Protein AF-0000000068341980 (afdb_homodimer)

Solvent-accessible surface area (backbone atoms only — not comparable to full-atom values): 54993 Å² total; per-residue (Å²): 139,75,76,82,73,58,78,72,61,76,62,74,77,70,75,63,87,58,79,80,67,67,55,53,88,61,35,76,46,68,43,28,33,25,38,26,27,35,60,60,28,71,78,47,28,25,48,49,73,76,42,94,63,73,61,26,80,49,78,73,82,77,75,81,82,76,50,70,25,24,40,66,66,24,62,49,75,37,74,40,25,61,90,40,37,38,86,51,67,39,65,86,37,78,51,39,70,39,77,30,43,72,68,48,44,53,54,50,45,55,39,25,69,49,38,22,30,36,37,33,30,46,89,76,40,78,41,73,48,64,51,32,46,53,66,90,51,100,56,46,27,34,55,32,31,42,38,34,42,35,28,27,35,95,46,28,75,35,46,70,45,75,45,77,42,64,76,41,73,70,46,75,76,48,69,45,64,31,31,36,29,38,44,67,42,86,43,88,62,54,70,90,55,36,62,50,55,72,60,33,64,57,51,52,42,52,55,38,36,72,68,59,59,78,75,25,48,73,74,30,49,38,40,51,80,50,71,59,86,60,46,50,58,53,20,17,47,34,7,42,7,51,29,46,48,52,38,52,53,50,44,31,49,46,37,55,73,62,48,29,80,64,41,82,34,37,53,53,41,50,45,53,47,46,48,40,69,42,21,28,51,21,16,22,50,14,29,11,47,25,33,37,55,69,53,81,61,59,67,61,28,49,53,48,32,56,38,51,64,56,50,51,51,48,52,47,50,48,56,45,30,54,52,23,54,73,70,59,30,32,50,31,59,52,68,68,58,54,47,50,52,51,45,44,44,66,68,42,24,38,53,37,14,49,54,15,22,55,50,14,37,71,74,54,16,71,60,85,65,70,53,67,66,52,92,67,78,74,82,64,62,91,67,57,76,76,64,32,62,72,48,43,19,54,55,49,11,48,24,42,42,46,63,41,51,72,58,48,51,52,52,51,42,23,70,67,69,69,60,52,69,76,44,38,58,54,49,45,52,51,49,52,51,43,54,52,44,29,25,54,45,23,37,52,53,42,49,54,32,24,40,59,37,37,50,73,43,66,66,40,23,24,44,14,24,23,38,29,22,57,56,50,43,53,48,49,52,48,43,49,70,73,71,42,75,57,58,60,67,64,45,50,49,46,49,54,46,51,46,48,49,50,20,49,52,49,9,36,25,36,8,21,48,3,27,55,36,28,50,55,46,51,52,55,60,41,57,67,53,80,80,124,139,74,76,82,72,58,78,72,63,75,61,73,78,68,76,63,88,59,80,81,67,66,54,54,88,61,34,79,46,67,44,29,33,25,38,25,27,35,60,60,30,72,77,47,28,25,48,50,73,74,44,94,62,72,61,25,80,48,78,74,82,76,76,81,81,75,50,72,24,24,42,66,68,25,62,48,75,38,74,41,25,62,91,39,39,37,85,51,68,39,66,86,37,79,52,38,69,37,77,32,42,72,69,48,42,52,53,48,45,54,38,26,71,50,39,21,30,36,36,32,30,46,89,74,39,78,40,72,48,64,51,31,46,54,66,91,52,100,57,45,27,35,56,31,29,41,38,37,41,36,27,29,35,95,44,30,75,36,46,71,45,75,44,75,43,64,76,40,74,70,45,74,75,48,68,46,65,30,32,35,27,35,44,68,41,86,43,86,60,54,70,90,55,36,62,50,55,73,59,33,65,56,52,52,42,52,54,37,35,72,69,61,58,77,75,25,47,72,74,29,50,37,40,52,81,51,69,62,85,61,47,50,60,53,21,16,46,34,7,40,7,50,29,47,48,51,37,53,53,50,44,32,49,45,39,55,73,63,48,29,79,68,40,82,34,36,55,53,40,48,44,53,48,46,47,38,71,44,21,28,49,21,16,21,50,14,29,10,48,25,34,36,57,68,53,82,62,59,67,60,29,50,54,48,31,59,38,50,64,57,49,52,51,49,51,46,51,48,57,46,31,55,51,23,53,72,71,60,30,32,51,31,58,52,69,68,57,53,48,51,54,50,46,44,45,64,68,40,22,40,53,36,17,48,54,16,22,55,50,13,37,71,73,52,16,73,52,86,64,70,53,66,67,51,92,67,80,75,83,64,64,92,68,58,74,76,62,32,62,72,47,42,19,54,55,47,10,47,25,43,42,46,63,40,50,70,58,49,51,53,51,50,42,21,70,67,70,69,60,50,69,77,44,37,58,55,49,45,53,51,49,53,50,42,52,53,44,30,26,53,47,22,35,51,50,42,49,56,33,25,38,60,37,38,50,73,42,66,64,40,24,24,44,14,24,24,38,30,21,59,55,51,43,53,49,48,52,49,43,50,70,73,73,40,76,57,58,61,67,64,45,49,50,47,49,53,46,52,45,47,51,49,22,48,51,49,9,36,25,35,7,21,47,3,30,56,36,28,51,54,47,50,52,55,61,42,56,68,54,79,77,125

Foldseek 3Di:
DDPPPPPVPPPPPPPPPPPPLFADFFAWWWKWWWWKDFPVDVLDTDGPVVAVDDAFPADDPDDDDADPVCVVSRTDTDTRNDTDTDQDWDDKDWGDKGAAAPVNLVRQQVCQVRFMKTWMDISNDIDIDTQFHPPVDPWTKGFAEWEWEWEDEDRHTQDIYIDTDDIDTDDHGDMGIHIYTYHYDYDPDDNVCSCVVVVAPVVVVVVVVVVPCPFFLLVQLQPLLAQADPLLVLLLLLLLLVLLLVLLLVLLVCCVPVVLVVDDCSSVVSSLVSSLVSLLSSQQRSLQSCLLNVHDPLVVSLVCNLCVLVVLVLVLLVQLLVVCVVVVHPSRDDPVVSVVSVCSSVPGNSVSSVVSNVCNCVPRSHNPFLGHHDPDHDDQDDDDPCLDLVNLLQVLLVVLCVVCVVVLLVQVCCVPVVVPRVNSVVVSVNSVSSLVSLLVSLQVSLRSNSSSVHSNSQVSQLSSQLNNLVVQLVSLVVCPPPVDPDDDDSRVSNSNSVSNSVSNSRSSNRSSSRNVSNVVSVRVVSSSNPPD/DDDPPPPVPPPPPPPPPQPPLFADFFAWWWKWWWWKDFPVDVLDTDGPPVAVDDAFPADDPDDDDADPVCVVSRTDTDTRNDTDTDPDWDDKDWGDKDAAAPVNLVRQVVCQVRFMKTWMDISNDIAIDTQFHPPVDPWTKGFAEWEWEWEDEDRHTQDIYIDTDDIDTDDHGDMGIHIYTYHYDYDPDDNVCSCVVVVAPVVVVVVVVVVPCPFFLLVQLQPLLAQADPLLVLLLLLLLLVLLLVLLLVLLVCCVPVVLVVDDCSSVVSSLVSSLVSLLSSQQSSLQSCLLNVHDPLVVSLVCNLCVLVVLVLVLLVVLLVVCVVVVHPSRDDPVVSVVSVCSSVPGNSVSSVVSNVCNCVPRSHNPFLGHHDPDHDDQDDDDPCLDLVNLLQVLLVVLCVVCVVVLLVVVCCVPVVVPRVNSVVVSVNSVSSLVSLLVSLQVSLRSNSSSVHSNSQVSQLSSQLNNLVVQLVSLVVCPPPVDPDDDDSRVSNSNSVSNSVSNSSSSNRSSSRNVSNVVSVRVVSNSNPPD

Nearest PDB structures (foldseek):
  5uvi-assembly1_A  TM=1.497E-01  e=1.094E+00  Homo sapiens
  8rq4-assembly1_A  TM=1.903E-01  e=3.100E+00  Rattus norvegicus
  8sbe-assembly1_A  TM=1.678E-01  e=4.256E+00  Rattus norvegicus
  5uja-assembly1_A  TM=1.663E-01  e=4.875E+00  Bos taurus
  5uvi-assembly1_A  TM=1.510E-01  e=7.780E-01  Homo sapiens

Secondary structure (DSSP, 8-state):
--STTGGGS---------------TT-B-PEEEEEEEESS-TT--EEGGGSSPPPPSPPP----PPPHHHHHHT---EE-----BTT--EEEEEEEEE---HHHHHHHHHHHHTTEEEEEEETTEEEEEESEEE-SSSSEEEEEEEEEEEEEETTEEEEEEEEEEEEEE--TT--EEEEEEEEEEE----GGGTTHHHHSHHHHHHHHHHTT---SGGGGTTTTTSPPSSHHHHHHHHHHHHHHHHHHHHHHHHHHHTTGGGSTTHHHHHHHHHHHHTHHHHHHHHHHHHHHTT-S-HHHHHHHHHHHHHHHHHHHHHHHHHHHHHHT-TTPPPHHHHHHHHHHIIIIIHHHHHHHHHHHHHHH-----SSPPPSSPPPPPP--GGGSHHHHHHHHHHHHHHHHHHHHHHHHHHHHSS--TTHHHHHHHHHHHHHHHHHHHHHHHHHHHHHTT---HHHHHHHHHHTHHHHHHHHHHHIIIII----SHHHHHHHHHHHHHHHHHHHHHHHHHHHHHHHHHHHHHHHS----/--STTGGGS---------------TT-B--EEEEEEEESS-TT--EEGGGSSPPPPSPPP----PPPHHHHHHT---EE-----BTT--EEEEEEEEE---HHHHHHHHHHHHTTEEEEEEETTEEEEEESEEE-SSSSEEEEEEEEEEEEEETTEEEEEEEEEEEEEE--TT--EEEEEEEEEEE----GGGTTHHHHSHHHHHHHHHHTT---SGGGGTTTTTSPPSSHHHHHHHHHHHHHHHHHHHHHHHHHHHTTGGGSTTHHHHHHHHHHHHTHHHHHHHHHHHHHHTT-S-HHHHHHHHHHHHHHHHHHHHHHHHHHHHHHT-TTPPPHHHHHHHHHHIIIIIHHHHHHHHHHHHHHH-----SSPPPSSPPPPPP--GGGSHHHHHHHHHHHHHHHHHHHHHHHHHHHHSS--TTHHHHHHHHHHHHHHHHHHHHHHHHHHHHHTT---HHHHHHHHHHTHHHHHHHHHHHHHHHT----SHHHHHHHHHHHHHHHHHHHHHHHHHHHHHHHHHHHHHHHS----

Structure (mmCIF, N/CA/C/O backbone):
data_AF-0000000068341980-model_v1
#
loop_
_entity.id
_entity.type
_entity.pdbx_description
1 polymer 'Transmembrane 9 superfamily member'
#
loop_
_atom_site.group_PDB
_atom_site.id
_atom_site.type_symbol
_atom_site.label_atom_id
_atom_site.label_alt_id
_atom_site.label_comp_id
_atom_site.label_asym_id
_atom_site.label_entity_id
_atom_site.label_seq_id
_atom_site.pdbx_PDB_ins_code
_atom_site.Cartn_x
_atom_site.Cartn_y
_atom_site.Cartn_z
_atom_site.occupancy
_atom_site.B_iso_or_equiv
_atom_site.auth_seq_id
_atom_site.auth_comp_id
_atom_site.auth_asym_id
_atom_site.auth_atom_id
_atom_site.pdbx_PDB_model_num
ATOM 1 N N . MET A 1 1 ? -38.812 -4.375 6.895 1 25.59 1 MET A N 1
ATOM 2 C CA . MET A 1 1 ? -38.281 -3.111 6.398 1 25.59 1 MET A CA 1
ATOM 3 C C . MET A 1 1 ? -38.219 -2.066 7.508 1 25.59 1 MET A C 1
ATOM 5 O O . MET A 1 1 ? -39.156 -1.252 7.637 1 25.59 1 MET A O 1
ATOM 9 N N . SER A 1 2 ? -37.812 -2.348 8.812 1 28.41 2 SER A N 1
ATOM 10 C CA . SER A 1 2 ? -38.219 -1.816 10.109 1 28.41 2 SER A CA 1
ATOM 11 C C . SER A 1 2 ? -37.781 -0.369 10.281 1 28.41 2 SER A C 1
ATOM 13 O O . SER A 1 2 ? -36.906 0.102 9.562 1 28.41 2 SER A O 1
ATOM 15 N N . PRO A 1 3 ? -38.25 0.421 11.352 1 31.98 3 PRO A N 1
ATOM 16 C CA . PRO A 1 3 ? -38.25 1.823 11.773 1 31.98 3 PRO A CA 1
ATOM 17 C C . PRO A 1 3 ? -36.812 2.336 12.039 1 31.98 3 PRO A C 1
ATOM 19 O O . PRO A 1 3 ? -36.656 3.342 12.727 1 31.98 3 PRO A O 1
ATOM 22 N N . VAL A 1 4 ? -35.781 1.631 11.719 1 33.59 4 VAL A N 1
ATOM 23 C CA . VAL A 1 4 ? -34.469 2.09 12.133 1 33.59 4 VAL A CA 1
ATOM 24 C C . VAL A 1 4 ? -34.156 3.451 11.508 1 33.59 4 VAL A C 1
ATOM 26 O O . VAL A 1 4 ? -33.125 4.047 11.773 1 33.59 4 VAL A O 1
ATOM 29 N N . PHE A 1 5 ? -35.062 3.912 10.57 1 33.5 5 PHE A N 1
ATOM 30 C CA . PHE A 1 5 ? -34.812 5.145 9.82 1 33.5 5 PHE A CA 1
ATOM 31 C C . PHE A 1 5 ? -35.062 6.363 10.711 1 33.5 5 PHE A C 1
ATOM 33 O O . PHE A 1 5 ? -34.75 7.488 10.312 1 33.5 5 PHE A O 1
ATOM 40 N N . LEU A 1 6 ? -36 6.277 11.766 1 30.73 6 LEU A N 1
ATOM 41 C CA . LEU A 1 6 ? -36.625 7.484 12.289 1 30.73 6 LEU A CA 1
ATOM 42 C C . LEU A 1 6 ? -35.656 8.266 13.172 1 30.73 6 LEU A C 1
ATOM 44 O O . LEU A 1 6 ? -35.812 9.469 13.367 1 30.73 6 LEU A O 1
ATOM 48 N N . VAL A 1 7 ? -34.812 7.582 13.883 1 34.69 7 VAL A N 1
ATOM 49 C CA . VAL A 1 7 ? -34.25 8.297 15.023 1 34.69 7 VAL A CA 1
ATOM 50 C C . VAL A 1 7 ? -33.281 9.367 14.531 1 34.69 7 VAL A C 1
ATOM 52 O O . VAL A 1 7 ? -32.688 10.102 15.336 1 34.69 7 VAL A O 1
ATOM 55 N N . LEU A 1 8 ? -32.938 9.367 13.266 1 34.5 8 LEU A N 1
ATOM 56 C CA . LEU A 1 8 ? -31.938 10.352 12.852 1 34.5 8 LEU A CA 1
ATOM 57 C C . LEU A 1 8 ? -32.5 11.766 12.922 1 34.5 8 LEU A C 1
ATOM 59 O O . LEU A 1 8 ? -31.797 12.734 12.641 1 34.5 8 LEU A O 1
ATOM 63 N N . LEU A 1 9 ? -33.844 11.898 12.961 1 32.59 9 LEU A N 1
ATOM 64 C CA . LEU A 1 9 ? -34.406 13.195 12.586 1 32.59 9 LEU A CA 1
ATOM 65 C C . LEU A 1 9 ? -34.188 14.227 13.688 1 32.59 9 LEU A C 1
ATOM 67 O O . LEU A 1 9 ? -34.188 15.43 13.422 1 32.59 9 LEU A O 1
ATOM 71 N N . LEU A 1 10 ? -34.469 13.875 14.945 1 33.69 10 LEU A N 1
ATOM 72 C CA . LEU A 1 10 ? -34.75 15.016 15.805 1 33.69 10 LEU A CA 1
ATOM 73 C C . LEU A 1 10 ? -33.469 15.734 16.203 1 33.69 10 LEU A C 1
ATOM 75 O O . LEU A 1 10 ? -32.969 15.555 17.312 1 33.69 10 LEU A O 1
ATOM 79 N N . VAL A 1 11 ? -32.438 15.656 15.523 1 36.97 11 VAL A N 1
ATOM 80 C CA . VAL A 1 11 ? -31.359 16.5 16.047 1 36.97 11 VAL A CA 1
ATOM 81 C C . VAL A 1 11 ? -31.797 17.953 16.078 1 36.97 11 VAL A C 1
ATOM 83 O O . VAL A 1 11 ? -32.125 18.531 15.031 1 36.97 11 VAL A O 1
ATOM 86 N N . PRO A 1 12 ? -32.438 18.406 17.156 1 35.94 12 PRO A N 1
ATOM 87 C CA . PRO A 1 12 ? -32.688 19.844 17.141 1 35.94 12 PRO A CA 1
ATOM 88 C C . PRO A 1 12 ? -31.547 20.641 16.516 1 35.94 12 PRO A C 1
ATOM 90 O O . PRO A 1 12 ? -30.375 20.266 16.656 1 35.94 12 PRO A O 1
ATOM 93 N N . LEU A 1 13 ? -31.797 21.312 15.43 1 36.03 13 LEU A N 1
ATOM 94 C CA . LEU A 1 13 ? -30.938 22.359 14.922 1 36.03 13 LEU A CA 1
ATOM 95 C C . LEU A 1 13 ? -30.531 23.328 16.031 1 36.03 13 LEU A C 1
ATOM 97 O O . LEU A 1 13 ? -31.328 24.172 16.438 1 36.03 13 LEU A O 1
ATOM 101 N N . ALA A 1 14 ? -30.047 22.891 17.156 1 36.66 14 ALA A N 1
ATOM 102 C CA . ALA A 1 14 ? -29.453 23.906 18.031 1 36.66 14 ALA A CA 1
ATOM 103 C C . ALA A 1 14 ? -28.891 25.062 17.219 1 36.66 14 ALA A C 1
ATOM 105 O O . ALA A 1 14 ? -28.078 24.859 16.312 1 36.66 14 ALA A O 1
ATOM 106 N N . TYR A 1 15 ? -29.703 26.031 17.047 1 36.53 15 TYR A N 1
ATOM 107 C CA . TYR A 1 15 ? -29.234 27.344 16.578 1 36.53 15 TYR A CA 1
ATOM 108 C C . TYR A 1 15 ? -27.906 27.719 17.219 1 36.53 15 TYR A C 1
ATOM 110 O O . TYR A 1 15 ? -27.844 27.953 18.422 1 36.53 15 TYR A O 1
ATOM 118 N N . CYS A 1 16 ? -26.906 27.016 17.016 1 39.97 16 CYS A N 1
ATOM 119 C CA . CYS A 1 16 ? -25.578 27.453 17.406 1 39.97 16 CYS A CA 1
ATOM 120 C C . CYS A 1 16 ? -25.438 28.953 17.281 1 39.97 16 CYS A C 1
ATOM 122 O O . CYS A 1 16 ? -25.844 29.547 16.281 1 39.97 16 CYS A O 1
ATOM 124 N N . ASP A 1 17 ? -25.656 29.688 18.297 1 43.38 17 ASP A N 1
ATOM 125 C CA . ASP A 1 17 ? -25.297 31.094 18.375 1 43.38 17 ASP A CA 1
ATOM 126 C C . ASP A 1 17 ? -24.125 31.422 17.438 1 43.38 17 ASP A C 1
ATOM 128 O O . ASP A 1 17 ? -22.969 31.391 17.844 1 43.38 17 ASP A O 1
ATOM 132 N N . GLU A 1 18 ? -24.141 30.828 16.312 1 49.91 18 GLU A N 1
ATOM 133 C CA . GLU A 1 18 ? -23.109 31.047 15.281 1 49.91 18 GLU A CA 1
ATOM 134 C C . GLU A 1 18 ? -23.047 32.5 14.859 1 49.91 18 GLU A C 1
ATOM 136 O O . GLU A 1 18 ? -24.078 33.156 14.656 1 49.91 18 GLU A O 1
ATOM 141 N N . HIS A 1 19 ? -22.156 33.281 15.328 1 61.47 19 HIS A N 1
ATOM 142 C CA . HIS A 1 19 ? -21.891 34.625 14.82 1 61.47 19 HIS A CA 1
ATOM 143 C C . HIS A 1 19 ? -22.172 34.688 13.328 1 61.47 19 HIS A C 1
ATOM 145 O O . HIS A 1 19 ? -21.75 33.844 12.555 1 61.47 19 HIS A O 1
ATOM 151 N N . ASP A 1 20 ? -23.312 35.25 12.875 1 72.31 20 ASP A N 1
ATOM 152 C CA . ASP A 1 20 ? -23.781 35.375 11.492 1 72.31 20 ASP A CA 1
ATOM 153 C C . ASP A 1 20 ? -22.734 36.062 10.625 1 72.31 20 ASP A C 1
ATOM 155 O O . ASP A 1 20 ? -22.844 36.062 9.398 1 72.31 20 ASP A O 1
ATOM 159 N N . HIS A 1 21 ? -21.531 36.469 11.109 1 84.38 21 HIS A N 1
ATOM 160 C CA . HIS A 1 21 ? -20.422 37.094 10.375 1 84.38 21 HIS A CA 1
ATOM 161 C C . HIS A 1 21 ? -20.922 38.156 9.438 1 84.38 21 HIS A C 1
ATOM 163 O O . HIS A 1 21 ? -20.344 38.406 8.375 1 84.38 21 HIS A O 1
ATOM 169 N N . VAL A 1 22 ? -22.172 38.75 9.703 1 91 22 VAL A N 1
ATOM 170 C CA . VAL A 1 22 ? -22.703 39.875 8.938 1 91 22 VAL A CA 1
ATOM 171 C C . VAL A 1 22 ? -22.719 41.125 9.789 1 91 22 VAL A C 1
ATOM 173 O O . VAL A 1 22 ? -23.125 41.094 10.953 1 91 22 VAL A O 1
ATOM 176 N N . TYR A 1 23 ? -22.219 42.188 9.172 1 93.19 23 TYR A N 1
ATOM 177 C CA . TYR A 1 23 ? -22.062 43.406 9.93 1 93.19 23 TYR A CA 1
ATOM 178 C C . TYR A 1 23 ? -22.797 44.562 9.234 1 93.19 23 TYR A C 1
ATOM 180 O O . TYR A 1 23 ? -22.875 44.625 8.008 1 93.19 23 TYR A O 1
ATOM 188 N N . THR A 1 24 ? -23.297 45.5 10.086 1 92.81 24 THR A N 1
ATOM 189 C CA . THR A 1 24 ? -23.828 46.75 9.586 1 92.81 24 THR A CA 1
ATOM 190 C C . THR A 1 24 ? -22.766 47.844 9.664 1 92.81 24 THR A C 1
ATOM 192 O O . THR A 1 24 ? -21.812 47.75 10.422 1 92.81 24 THR A O 1
ATOM 195 N N . ASP A 1 25 ? -23 48.875 8.883 1 93.75 25 ASP A N 1
ATOM 196 C CA . ASP A 1 25 ? -22.016 49.969 8.867 1 93.75 25 ASP A CA 1
ATOM 197 C C . ASP A 1 25 ? -21.891 50.594 10.25 1 93.75 25 ASP A C 1
ATOM 199 O O . ASP A 1 25 ? -22.891 51 10.852 1 93.75 25 ASP A O 1
ATOM 203 N N . GLY A 1 26 ? -20.719 50.594 10.773 1 92.94 26 GLY A N 1
ATOM 204 C CA . GLY A 1 26 ? -20.438 51.219 12.055 1 92.94 26 GLY A CA 1
ATOM 205 C C . GLY A 1 26 ? -20.578 50.25 13.227 1 92.94 26 GLY A C 1
ATOM 206 O O . GLY A 1 26 ? -20.375 50.625 14.375 1 92.94 26 GLY A O 1
ATOM 207 N N . GLU A 1 27 ? -20.938 49.125 12.922 1 91.25 27 GLU A N 1
ATOM 208 C CA . GLU A 1 27 ? -21.094 48.125 13.984 1 91.25 27 GLU A CA 1
ATOM 209 C C . GLU A 1 27 ? -19.734 47.781 14.594 1 91.25 27 GLU A C 1
ATOM 211 O O . GLU A 1 27 ? -18.719 47.781 13.906 1 91.25 27 GLU A O 1
ATOM 216 N N . GLU A 1 28 ? -19.719 47.438 15.82 1 89.31 28 GLU A N 1
ATOM 217 C CA . GLU A 1 28 ? -18.469 47.125 16.516 1 89.31 28 GLU A CA 1
ATOM 218 C C . GLU A 1 28 ? -17.953 45.75 16.094 1 89.31 28 GLU A C 1
ATOM 220 O O . GLU A 1 28 ? -18.719 44.781 16.031 1 89.31 28 GLU A O 1
ATOM 225 N N . VAL A 1 29 ? -16.766 45.688 15.68 1 91.56 29 VAL A N 1
ATOM 226 C CA . VAL A 1 29 ? -16.062 44.438 15.383 1 91.56 29 VAL A CA 1
ATOM 227 C C . VAL A 1 29 ? -15.078 44.125 16.5 1 91.56 29 VAL A C 1
ATOM 229 O O . VAL A 1 29 ? -14.164 44.906 16.766 1 91.56 29 VAL A O 1
ATOM 232 N N . VAL A 1 30 ? -15.211 43.031 17.094 1 89.19 30 VAL A N 1
ATOM 233 C CA . VAL A 1 30 ? -14.422 42.719 18.281 1 89.19 30 VAL A CA 1
ATOM 234 C C . VAL A 1 30 ? -13.133 42 17.875 1 89.19 30 VAL A C 1
ATOM 236 O O . VAL A 1 30 ? -13.156 41.062 17.062 1 89.19 30 VAL A O 1
ATOM 239 N N . LEU A 1 31 ? -12.062 42.469 18.344 1 91.81 31 LEU A N 1
ATOM 240 C CA . LEU A 1 31 ? -10.758 41.812 18.219 1 91.81 31 LEU A CA 1
ATOM 241 C C . LEU A 1 31 ? -10.422 41.031 19.484 1 91.81 31 LEU A C 1
ATOM 243 O O . LEU A 1 31 ? -10.305 41.625 20.562 1 91.81 31 LEU A O 1
ATOM 247 N N . TRP A 1 32 ? -10.312 39.781 19.344 1 90.31 32 TRP A N 1
ATOM 248 C CA . TRP A 1 32 ? -10.016 38.875 20.469 1 90.31 32 TRP A CA 1
ATOM 249 C C . TRP A 1 32 ? -8.531 38.562 20.531 1 90.31 32 TRP A C 1
ATOM 251 O O . TRP A 1 32 ? -7.902 38.281 19.5 1 90.31 32 TRP A O 1
ATOM 261 N N . MET A 1 33 ? -7.969 38.688 21.719 1 91.69 33 MET A N 1
ATOM 262 C CA . MET A 1 33 ? -6.617 38.188 21.969 1 91.69 33 MET A CA 1
ATOM 263 C C . MET A 1 33 ? -6.652 36.75 22.469 1 91.69 33 MET A C 1
ATOM 265 O O . MET A 1 33 ? -7.41 36.438 23.391 1 91.69 33 MET A O 1
ATOM 269 N N . ASN A 1 34 ? -5.973 35.938 21.891 1 90.62 34 ASN A N 1
ATOM 270 C CA . ASN A 1 34 ? -6 34.531 22.266 1 90.62 34 ASN A CA 1
ATOM 271 C C . ASN A 1 34 ? -4.777 34.156 23.094 1 90.62 34 ASN A C 1
ATOM 273 O O . ASN A 1 34 ? -4.695 34.5 24.266 1 90.62 34 ASN A O 1
ATOM 277 N N . THR A 1 35 ? -3.74 33.562 22.5 1 92.06 35 THR A N 1
ATOM 278 C CA . THR A 1 35 ? -2.619 33.031 23.266 1 92.06 35 THR A CA 1
ATOM 279 C C . THR A 1 35 ? -1.299 33.594 22.766 1 92.06 35 THR A C 1
ATOM 281 O O . THR A 1 35 ? -1.239 34.188 21.688 1 92.06 35 THR A O 1
ATOM 284 N N . ILE A 1 36 ? -0.293 33.594 23.641 1 93.06 36 ILE A N 1
ATOM 285 C CA . ILE A 1 36 ? 1.066 34.031 23.344 1 93.06 36 ILE A CA 1
ATOM 286 C C . ILE A 1 36 ? 2.062 32.969 23.797 1 93.06 36 ILE A C 1
ATOM 288 O O . ILE A 1 36 ? 1.818 32.25 24.781 1 93.06 36 ILE A O 1
ATOM 292 N N . GLY A 1 37 ? 3.047 32.719 23.078 1 91 37 GLY A N 1
ATOM 293 C CA . GLY A 1 37 ? 4.039 31.719 23.422 1 91 37 GLY A CA 1
ATOM 294 C C . GLY A 1 37 ? 5.246 31.734 22.5 1 91 37 GLY A C 1
ATOM 295 O O . GLY A 1 37 ? 5.301 32.531 21.562 1 91 37 GLY A O 1
ATOM 296 N N . PRO A 1 38 ? 6.242 30.906 22.891 1 89.88 38 PRO A N 1
ATOM 297 C CA . PRO A 1 38 ? 7.449 30.844 22.062 1 89.88 38 PRO A CA 1
ATOM 298 C C . PRO A 1 38 ? 7.191 30.234 20.688 1 89.88 38 PRO A C 1
ATOM 300 O O . PRO A 1 38 ? 6.445 29.25 20.578 1 89.88 38 PRO A O 1
ATOM 303 N N . TYR A 1 39 ? 7.875 30.766 19.719 1 84.12 39 TYR A N 1
ATOM 304 C CA . TYR A 1 39 ? 7.672 30.359 18.344 1 84.12 39 TYR A CA 1
ATOM 305 C C . TYR A 1 39 ? 8.133 28.922 18.125 1 84.12 39 TYR A C 1
ATOM 307 O O . TYR A 1 39 ? 7.527 28.172 17.344 1 84.12 39 TYR A O 1
ATOM 315 N N . ARG A 1 40 ? 9.18 28.516 18.797 1 82.12 40 ARG A N 1
ATOM 316 C CA . ARG A 1 40 ? 9.742 27.172 18.609 1 82.12 40 ARG A CA 1
ATOM 317 C C . ARG A 1 40 ? 8.875 26.109 19.266 1 82.12 40 ARG A C 1
ATOM 319 O O . ARG A 1 40 ? 8.852 24.969 18.828 1 82.12 40 ARG A O 1
ATOM 326 N N . ASN A 1 41 ? 8.242 26.484 20.391 1 87.5 41 ASN A N 1
ATOM 327 C CA . ASN A 1 41 ? 7.312 25.609 21.094 1 87.5 41 ASN A CA 1
ATOM 328 C C . ASN A 1 41 ? 5.859 26 20.828 1 87.5 41 ASN A C 1
ATOM 330 O O . ASN A 1 41 ? 5.23 26.672 21.656 1 87.5 41 ASN A O 1
ATOM 334 N N . ARG A 1 42 ? 5.258 25.484 19.844 1 80.62 42 ARG A N 1
ATOM 335 C CA . ARG A 1 42 ? 3.963 25.953 19.375 1 80.62 42 ARG A CA 1
ATOM 336 C C . ARG A 1 42 ? 2.842 25.516 20.312 1 80.62 42 ARG A C 1
ATOM 338 O O . ARG A 1 42 ? 1.771 26.125 20.328 1 80.62 42 ARG A O 1
ATOM 345 N N . GLN A 1 43 ? 3.107 24.562 21.031 1 85.75 43 GLN A N 1
ATOM 346 C CA . GLN A 1 43 ? 2.039 24.078 21.906 1 85.75 43 GLN A CA 1
ATOM 347 C C . GLN A 1 43 ? 2.154 24.672 23.297 1 85.75 43 GLN A C 1
ATOM 349 O O . GLN A 1 43 ? 1.201 24.625 24.078 1 85.75 43 GLN A O 1
ATOM 354 N N . GLU A 1 44 ? 3.232 25.266 23.562 1 89.25 44 GLU A N 1
ATOM 355 C CA . GLU A 1 44 ? 3.381 25.984 24.828 1 89.25 44 GLU A CA 1
ATOM 356 C C . GLU A 1 44 ? 2.842 27.406 24.719 1 89.25 44 GLU A C 1
ATOM 358 O O . GLU A 1 44 ? 3.562 28.328 24.312 1 89.25 44 GLU A O 1
ATOM 363 N N . THR A 1 45 ? 1.621 27.516 25.047 1 91.56 45 THR A N 1
ATOM 364 C CA . THR A 1 45 ? 1 28.828 24.938 1 91.56 45 THR A CA 1
ATOM 365 C C . THR A 1 45 ? 0.521 29.328 26.297 1 91.56 45 THR A C 1
ATOM 367 O O . THR A 1 45 ? 0.178 28.516 27.172 1 91.56 45 THR A O 1
ATOM 370 N N . TYR A 1 46 ? 0.59 30.578 26.453 1 93.06 46 TYR A N 1
ATOM 371 C CA . TYR A 1 46 ? 0.131 31.281 27.641 1 93.06 46 TYR A CA 1
ATOM 372 C C . TYR A 1 46 ? -0.954 32.281 27.297 1 93.06 46 TYR A C 1
ATOM 374 O O . TYR A 1 46 ? -1.062 32.719 26.141 1 93.06 46 TYR A O 1
ATOM 382 N N . PRO A 1 47 ? -1.853 32.562 28.266 1 91.25 47 PRO A N 1
ATOM 383 C CA . PRO A 1 47 ? -2.787 33.656 27.984 1 91.25 47 PRO A CA 1
ATOM 384 C C . PRO A 1 47 ? -2.078 34.938 27.625 1 91.25 47 PRO A C 1
ATOM 386 O O . PRO A 1 47 ? -1.033 35.281 28.188 1 91.25 47 PRO A O 1
ATOM 389 N N . PHE A 1 48 ? -2.619 35.656 26.75 1 91.88 48 PHE A N 1
ATOM 390 C CA . PHE A 1 48 ? -1.966 36.844 26.203 1 91.88 48 PHE A CA 1
ATOM 391 C C . PHE A 1 48 ? -1.594 37.812 27.328 1 91.88 48 PHE A C 1
ATOM 393 O O . PHE A 1 48 ? -0.477 38.344 27.359 1 91.88 48 PHE A O 1
ATOM 400 N N . TYR A 1 49 ? -2.414 38.031 28.25 1 90 49 TYR A N 1
ATOM 401 C CA . TYR A 1 49 ? -2.188 39.062 29.266 1 90 49 TYR A CA 1
ATOM 402 C C . TYR A 1 49 ? -1.439 38.5 30.453 1 90 49 TYR A C 1
ATOM 404 O O . TYR A 1 49 ? -1.427 39.094 31.547 1 90 49 TYR A O 1
ATOM 412 N N . SER A 1 50 ? -0.921 37.344 30.297 1 89.81 50 SER A N 1
ATOM 413 C CA . SER A 1 50 ? 0.037 36.844 31.297 1 89.81 50 SER A CA 1
ATOM 414 C C . SER A 1 50 ? 1.324 37.656 31.266 1 89.81 50 SER A C 1
ATOM 416 O O . SER A 1 50 ? 2.039 37.75 32.25 1 89.81 50 SER A O 1
ATOM 418 N N . LEU A 1 51 ? 1.586 38.188 30.078 1 91.69 51 LEU A N 1
ATOM 419 C CA . LEU A 1 51 ? 2.652 39.188 29.969 1 91.69 51 LEU A CA 1
ATOM 420 C C . LEU A 1 51 ? 2.15 40.562 30.328 1 91.69 51 LEU A C 1
ATOM 422 O O . LEU A 1 51 ? 0.976 40.906 30.125 1 91.69 51 LEU A O 1
ATOM 426 N N . PRO A 1 52 ? 3.025 41.281 30.859 1 89.56 52 PRO A N 1
ATOM 427 C CA . PRO A 1 52 ? 2.605 42.625 31.312 1 89.56 52 PRO A CA 1
ATOM 428 C C . PRO A 1 52 ? 2.371 43.594 30.156 1 89.56 52 PRO A C 1
ATOM 430 O O . PRO A 1 52 ? 3.07 44.594 30.031 1 89.56 52 PRO A O 1
ATOM 433 N N . LEU A 1 53 ? 1.429 43.281 29.391 1 89.5 53 LEU A N 1
ATOM 434 C CA . LEU A 1 53 ? 1.021 44.125 28.281 1 89.5 53 LEU A CA 1
ATOM 435 C C . LEU A 1 53 ? -0.251 44.906 28.641 1 89.5 53 LEU A C 1
ATOM 437 O O . LEU A 1 53 ? -0.994 44.5 29.547 1 89.5 53 LEU A O 1
ATOM 441 N N . CYS A 1 54 ? -0.334 46.031 28.094 1 83.5 54 CYS A N 1
ATOM 442 C CA . CYS A 1 54 ? -1.466 46.844 28.484 1 83.5 54 CYS A CA 1
ATOM 443 C C . CYS A 1 54 ? -2.686 46.562 27.625 1 83.5 54 CYS A C 1
ATOM 445 O O . CYS A 1 54 ? -2.553 46.062 26.5 1 83.5 54 CYS A O 1
ATOM 447 N N . ARG A 1 55 ? -3.896 46.719 28.266 1 82.38 55 ARG A N 1
ATOM 448 C CA . ARG A 1 55 ? -5.18 46.531 27.594 1 82.38 55 ARG A CA 1
ATOM 449 C C . ARG A 1 55 ? -5.789 47.875 27.172 1 82.38 55 ARG A C 1
ATOM 451 O O . ARG A 1 55 ? -5.535 48.906 27.797 1 82.38 55 ARG A O 1
ATOM 458 N N . GLY A 1 56 ? -6.547 47.719 26.141 1 78.88 56 GLY A N 1
ATOM 459 C CA . GLY A 1 56 ? -7.254 48.938 25.734 1 78.88 56 GLY A CA 1
ATOM 460 C C . GLY A 1 56 ? -8.32 49.375 26.719 1 78.88 56 GLY A C 1
ATOM 461 O O . GLY A 1 56 ? -8.727 48.594 27.594 1 78.88 56 GLY A O 1
ATOM 462 N N . PRO A 1 57 ? -8.68 50.531 26.672 1 76.5 57 PRO A N 1
ATOM 463 C CA . PRO A 1 57 ? -9.594 51.125 27.656 1 76.5 57 PRO A CA 1
ATOM 464 C C . PRO A 1 57 ? -11.031 50.625 27.484 1 76.5 57 PRO A C 1
ATOM 466 O O . PRO A 1 57 ? -11.82 50.688 28.438 1 76.5 57 PRO A O 1
ATOM 469 N N . LYS A 1 58 ? -11.32 50.031 26.391 1 75.38 58 LYS A N 1
ATOM 470 C CA . LYS A 1 58 ? -12.711 49.656 26.156 1 75.38 58 LYS A CA 1
ATOM 471 C C . LYS A 1 58 ? -13.062 48.375 26.906 1 75.38 58 LYS A C 1
ATOM 473 O O . LYS A 1 58 ? -12.266 47.406 26.938 1 75.38 58 LYS A O 1
ATOM 478 N N . GLN A 1 59 ? -14.094 48.406 27.719 1 69.12 59 GLN A N 1
ATOM 479 C CA . GLN A 1 59 ? -14.531 47.25 28.484 1 69.12 59 GLN A CA 1
ATOM 480 C C . GLN A 1 59 ? -15.508 46.406 27.672 1 69.12 59 GLN A C 1
ATOM 482 O O . GLN A 1 59 ? -16.266 46.938 26.844 1 69.12 59 GLN A O 1
ATOM 487 N N . SER A 1 60 ? -15.203 45.094 27.562 1 61.94 60 SER A N 1
ATOM 488 C CA . SER A 1 60 ? -15.906 44.156 26.688 1 61.94 60 SER A CA 1
ATOM 489 C C . SER A 1 60 ? -17.312 43.844 27.203 1 61.94 60 SER A C 1
ATOM 491 O O . SER A 1 60 ? -17.484 43.594 28.406 1 61.94 60 SER A O 1
ATOM 493 N N . ILE A 1 61 ? -18.297 44.094 26.438 1 57.22 61 ILE A N 1
ATOM 494 C CA . ILE A 1 61 ? -19.656 43.625 26.734 1 57.22 61 ILE A CA 1
ATOM 495 C C . ILE A 1 61 ? -19.797 42.156 26.359 1 57.22 61 ILE A C 1
ATOM 497 O O . ILE A 1 61 ? -20.516 41.406 27.031 1 57.22 61 ILE A O 1
ATOM 501 N N . GLU A 1 62 ? -19.141 41.75 25.281 1 59.22 62 GLU A N 1
ATOM 502 C CA . GLU A 1 62 ? -19.516 40.438 24.75 1 59.22 62 GLU A CA 1
ATOM 503 C C . GLU A 1 62 ? -18.625 39.344 25.312 1 59.22 62 GLU A C 1
ATOM 505 O O . GLU A 1 62 ? -17.406 39.531 25.453 1 59.22 62 GLU A O 1
ATOM 510 N N . HIS A 1 63 ? -19.25 38.438 26.078 1 60.53 63 HIS A N 1
ATOM 511 C CA . HIS A 1 63 ? -18.531 37.281 26.578 1 60.53 63 HIS A CA 1
ATOM 512 C C . HIS A 1 63 ? -18.453 36.188 25.516 1 60.53 63 HIS A C 1
ATOM 514 O O . HIS A 1 63 ? -19.438 35.906 24.812 1 60.53 63 HIS A O 1
ATOM 520 N N . ALA A 1 64 ? -17.172 35.844 25.125 1 64.12 64 ALA A N 1
ATOM 521 C CA . ALA A 1 64 ? -17 34.75 24.156 1 64.12 64 ALA A CA 1
ATOM 522 C C . ALA A 1 64 ? -17.359 33.406 24.766 1 64.12 64 ALA A C 1
ATOM 524 O O . ALA A 1 64 ? -16.938 33.094 25.875 1 64.12 64 ALA A O 1
ATOM 525 N N . HIS A 1 65 ? -18.391 32.812 24.234 1 69.75 65 HIS A N 1
ATOM 526 C CA . HIS A 1 65 ? -18.719 31.453 24.641 1 69.75 65 HIS A CA 1
ATOM 527 C C . HIS A 1 65 ? -17.766 30.438 24.031 1 69.75 65 HIS A C 1
ATOM 529 O O . HIS A 1 65 ? -17.578 30.422 22.812 1 69.75 65 HIS A O 1
ATOM 535 N N . GLU A 1 66 ? -17.031 29.766 24.938 1 76.06 66 GLU A N 1
ATOM 536 C CA . GLU A 1 66 ? -16.062 28.766 24.516 1 76.06 66 GLU A CA 1
ATOM 537 C C . GLU A 1 66 ? -16.734 27.406 24.312 1 76.06 66 GLU A C 1
ATOM 539 O O . GLU A 1 66 ? -17.531 26.969 25.141 1 76.06 66 GLU A O 1
ATOM 544 N N . THR A 1 67 ? -16.625 26.828 23.156 1 80 67 THR A N 1
ATOM 545 C CA . THR A 1 67 ? -17.094 25.469 22.891 1 80 67 THR A CA 1
ATOM 546 C C . THR A 1 67 ? -16.172 24.453 23.562 1 80 67 THR A C 1
ATOM 548 O O . THR A 1 67 ? -15.094 24.797 24.047 1 80 67 THR A O 1
ATOM 551 N N . LEU A 1 68 ? -16.641 23.266 23.719 1 81.75 68 LEU A N 1
ATOM 552 C CA . LEU A 1 68 ? -15.859 22.188 24.312 1 81.75 68 LEU A CA 1
ATOM 553 C C . LEU A 1 68 ? -14.531 22 23.594 1 81.75 68 LEU A C 1
ATOM 555 O O . LEU A 1 68 ? -13.484 21.859 24.234 1 81.75 68 LEU A O 1
ATOM 559 N N . GLY A 1 69 ? -14.641 22.016 22.281 1 84.81 69 GLY A N 1
ATOM 560 C CA . GLY A 1 69 ? -13.43 21.875 21.484 1 84.81 69 GLY A CA 1
ATOM 561 C C . GLY A 1 69 ? -12.422 22.969 21.734 1 84.81 69 GLY A C 1
ATOM 562 O O . GLY A 1 69 ? -11.219 22.719 21.828 1 84.81 69 GLY A O 1
ATOM 563 N N . GLU A 1 70 ? -12.867 24.156 21.906 1 85.25 70 GLU A N 1
ATOM 564 C CA . GLU A 1 70 ? -11.992 25.297 22.141 1 85.25 70 GLU A CA 1
ATOM 565 C C . GLU A 1 70 ? -11.344 25.203 23.531 1 85.25 70 GLU A C 1
ATOM 567 O O . GLU A 1 70 ? -10.172 25.531 23.688 1 85.25 70 GLU A O 1
ATOM 572 N N . ALA A 1 71 ? -12.141 24.75 24.422 1 85.19 71 ALA A N 1
ATOM 573 C CA . ALA A 1 71 ? -11.625 24.609 25.781 1 85.19 71 ALA A CA 1
ATOM 574 C C . ALA A 1 71 ? -10.531 23.547 25.859 1 85.19 71 ALA A C 1
ATOM 576 O O . ALA A 1 71 ? -9.547 23.703 26.578 1 85.19 71 ALA A O 1
ATOM 577 N N . LEU A 1 72 ? -10.734 22.562 25.125 1 86.62 72 LEU A N 1
ATOM 578 C CA . LEU A 1 72 ? -9.773 21.453 25.141 1 86.62 72 LEU A CA 1
ATOM 579 C C . LEU A 1 72 ? -8.492 21.844 24.422 1 86.62 72 LEU A C 1
ATOM 581 O O . LEU A 1 72 ? -7.414 21.328 24.734 1 86.62 72 LEU A O 1
ATOM 585 N N . LEU A 1 73 ? -8.609 22.75 23.469 1 86.19 73 LEU A N 1
ATOM 586 C CA . LEU A 1 73 ? -7.441 23.172 22.719 1 86.19 73 LEU A CA 1
ATOM 587 C C . LEU A 1 73 ? -6.734 24.328 23.406 1 86.19 73 LEU A C 1
ATOM 589 O O . LEU A 1 73 ? -5.66 24.75 22.984 1 86.19 73 LEU A O 1
ATOM 593 N N . GLY A 1 74 ? -7.305 24.859 24.438 1 83.81 74 GLY A N 1
ATOM 594 C CA . GLY A 1 74 ? -6.676 25.922 25.203 1 83.81 74 GLY A CA 1
ATOM 595 C C . GLY A 1 74 ? -6.891 27.297 24.594 1 83.81 74 GLY A C 1
ATOM 596 O O . GLY A 1 74 ? -6.066 28.188 24.781 1 83.81 74 GLY A O 1
ATOM 597 N N . ILE A 1 75 ? -7.941 27.406 23.859 1 84.25 75 ILE A N 1
ATOM 598 C CA . ILE A 1 75 ? -8.25 28.703 23.297 1 84.25 75 ILE A CA 1
ATOM 599 C C . ILE A 1 75 ? -8.938 29.578 24.344 1 84.25 75 ILE A C 1
ATOM 601 O O . ILE A 1 75 ? -9.938 29.172 24.938 1 84.25 75 ILE A O 1
ATOM 605 N N . GLU A 1 76 ? -8.297 30.703 24.656 1 84.5 76 GLU A N 1
ATOM 606 C CA . GLU A 1 76 ? -8.844 31.672 25.609 1 84.5 76 GLU A CA 1
ATOM 607 C C . GLU A 1 76 ? -8.914 33.062 24.984 1 84.5 76 GLU A C 1
ATOM 609 O O . GLU A 1 76 ? -7.922 33.812 24.969 1 84.5 76 GLU A O 1
ATOM 614 N N . LEU A 1 77 ? -10.148 33.406 24.672 1 87.31 77 LEU A N 1
ATOM 615 C CA . LEU A 1 77 ? -10.32 34.688 24 1 87.31 77 LEU A CA 1
ATOM 616 C C . LEU A 1 77 ? -10.547 35.781 25.016 1 87.31 77 LEU A C 1
ATOM 618 O O . LEU A 1 77 ? -11.438 35.688 25.859 1 87.31 77 LEU A O 1
ATOM 622 N N . GLN A 1 78 ? -9.656 36.688 24.984 1 87.5 78 GLN A N 1
ATOM 623 C CA . GLN A 1 78 ? -9.781 37.875 25.812 1 87.5 78 GLN A CA 1
ATOM 624 C C . GLN A 1 78 ? -9.977 39.125 24.953 1 87.5 78 GLN A C 1
ATOM 626 O O . GLN A 1 78 ? -9.391 39.25 23.891 1 87.5 78 GLN A O 1
ATOM 631 N N . TYR A 1 79 ? -10.773 40 25.438 1 88.31 79 TYR A N 1
ATOM 632 C CA . TYR A 1 79 ? -11.062 41.219 24.703 1 88.31 79 TYR A CA 1
ATOM 633 C C . TYR A 1 79 ? -9.844 42.125 24.656 1 88.31 79 TYR A C 1
ATOM 635 O O . TYR A 1 79 ? -9.18 42.344 25.672 1 88.31 79 TYR A O 1
ATOM 643 N N . SER A 1 80 ? -9.508 42.656 23.547 1 88.69 80 SER A N 1
ATOM 644 C CA . SER A 1 80 ? -8.328 43.5 23.375 1 88.69 80 SER A CA 1
ATOM 645 C C . SER A 1 80 ? -8.555 44.875 23.922 1 88.69 80 SER A C 1
ATOM 647 O O . SER A 1 80 ? -7.609 45.562 24.297 1 88.69 80 SER A O 1
ATOM 649 N N . GLY A 1 81 ? -9.789 45.344 23.875 1 88.38 81 GLY A N 1
ATOM 650 C CA . GLY A 1 81 ? -10.094 46.688 24.297 1 88.38 81 GLY A CA 1
ATOM 651 C C . GLY A 1 81 ? -9.891 47.719 23.203 1 88.38 81 GLY A C 1
ATOM 652 O O . GLY A 1 81 ? -9.938 48.938 23.469 1 88.38 81 GLY A O 1
ATOM 653 N N . ILE A 1 82 ? -9.586 47.281 22.031 1 90.19 82 ILE A N 1
ATOM 654 C CA . ILE A 1 82 ? -9.406 48.188 20.891 1 90.19 82 ILE A CA 1
ATOM 655 C C . ILE A 1 82 ? -10.75 48.406 20.203 1 90.19 82 ILE A C 1
ATOM 657 O O . ILE A 1 82 ? -11.477 47.438 19.922 1 90.19 82 ILE A O 1
ATOM 661 N N . ASP A 1 83 ? -11.055 49.656 19.938 1 89.62 83 ASP A N 1
ATOM 662 C CA . ASP A 1 83 ? -12.328 50 19.297 1 89.62 83 ASP A CA 1
ATOM 663 C C . ASP A 1 83 ? -12.211 49.906 17.781 1 89.62 83 ASP A C 1
ATOM 665 O O . ASP A 1 83 ? -11.547 50.75 17.156 1 89.62 83 ASP A O 1
ATOM 669 N N . ILE A 1 84 ? -12.828 48.938 17.25 1 92.5 84 ILE A N 1
ATOM 670 C CA . ILE A 1 84 ? -12.883 48.75 15.812 1 92.5 84 ILE A CA 1
ATOM 671 C C . ILE A 1 84 ? -14.336 48.719 15.344 1 92.5 84 ILE A C 1
ATOM 673 O O . ILE A 1 84 ? -15.148 47.969 15.898 1 92.5 84 ILE A O 1
ATOM 677 N N . ARG A 1 85 ? -14.617 49.531 14.367 1 93.94 85 ARG A N 1
ATOM 678 C CA . ARG A 1 85 ? -15.961 49.594 13.812 1 93.94 85 ARG A CA 1
ATOM 679 C C . ARG A 1 85 ? -15.953 49.219 12.328 1 93.94 85 ARG A C 1
ATOM 681 O O . ARG A 1 85 ? -15.039 49.594 11.594 1 93.94 85 ARG A O 1
ATOM 688 N N . PHE A 1 86 ? -17.031 48.594 11.914 1 95.5 86 PHE A N 1
ATOM 689 C CA . PHE A 1 86 ? -17.125 48.031 10.562 1 95.5 86 PHE A CA 1
ATOM 690 C C . PHE A 1 86 ? -17.125 49.156 9.531 1 95.5 86 PHE A C 1
ATOM 692 O O . PHE A 1 86 ? -17.938 50.094 9.625 1 95.5 86 PHE A O 1
ATOM 699 N N . LYS A 1 87 ? -16.234 49.281 8.648 1 95.56 87 LYS A N 1
ATOM 700 C CA . LYS A 1 87 ? -16.109 50.188 7.516 1 95.56 87 LYS A CA 1
ATOM 701 C C . LYS A 1 87 ? -15.75 51.594 7.98 1 95.56 87 LYS A C 1
ATOM 703 O O . LYS A 1 87 ? -16.047 52.594 7.305 1 95.56 87 LYS A O 1
ATOM 708 N N . VAL A 1 88 ? -15.18 51.75 9.109 1 95.94 88 VAL A N 1
ATOM 709 C CA . VAL A 1 88 ? -14.719 53.031 9.609 1 95.94 88 VAL A CA 1
ATOM 710 C C . VAL A 1 88 ? -13.195 53 9.758 1 95.94 88 VAL A C 1
ATOM 712 O O . VAL A 1 88 ? -12.664 52.312 10.617 1 95.94 88 VAL A O 1
ATOM 715 N N . ASN A 1 89 ? -12.57 53.781 8.977 1 96.44 89 ASN A N 1
ATOM 716 C CA . ASN A 1 89 ? -11.109 53.875 9.062 1 96.44 89 ASN A CA 1
ATOM 717 C C . ASN A 1 89 ? -10.664 54.625 10.312 1 96.44 89 ASN A C 1
ATOM 719 O O . ASN A 1 89 ? -11.281 55.625 10.711 1 96.44 89 ASN A O 1
ATOM 723 N N . VAL A 1 90 ? -9.773 54.062 10.93 1 95.5 90 VAL A N 1
ATOM 724 C CA . VAL A 1 90 ? -9.172 54.688 12.102 1 95.5 90 VAL A CA 1
ATOM 725 C C . VAL A 1 90 ? -7.715 55.062 11.812 1 95.5 90 VAL A C 1
ATOM 727 O O . VAL A 1 90 ? -6.934 54.188 11.391 1 95.5 90 VAL A O 1
ATOM 730 N N . THR A 1 91 ? -7.348 56.281 11.969 1 94.94 91 THR A N 1
ATOM 731 C CA . THR A 1 91 ? -5.961 56.719 11.812 1 94.94 91 THR A CA 1
ATOM 732 C C . THR A 1 91 ? -5.148 56.344 13.055 1 94.94 91 THR A C 1
ATOM 734 O O . THR A 1 91 ? -5.691 55.844 14.031 1 94.94 91 THR A O 1
ATOM 737 N N . LYS A 1 92 ? -3.953 56.562 13.039 1 94.69 92 LYS A N 1
ATOM 738 C CA . LYS A 1 92 ? -3.062 56.219 14.141 1 94.69 92 LYS A CA 1
ATOM 739 C C . LYS A 1 92 ? -3.572 56.781 15.469 1 94.69 92 LYS A C 1
ATOM 741 O O . LYS A 1 92 ? -3.574 57.969 15.68 1 94.69 92 LYS A O 1
ATOM 746 N N . THR A 1 93 ? -4.082 55.906 16.328 1 94 93 THR A N 1
ATOM 747 C CA . THR A 1 93 ? -4.676 56.25 17.625 1 94 93 THR A CA 1
ATOM 748 C C . THR A 1 93 ? -3.996 55.469 18.75 1 94 93 THR A C 1
ATOM 750 O O . THR A 1 93 ? -3.643 54.312 18.594 1 94 93 THR A O 1
ATOM 753 N N . PRO A 1 94 ? -3.775 56.156 19.828 1 92.88 94 PRO A N 1
ATOM 754 C CA . PRO A 1 94 ? -3.141 55.469 20.953 1 92.88 94 PRO A CA 1
ATOM 755 C C . PRO A 1 94 ? -4.074 54.5 21.656 1 92.88 94 PRO A C 1
ATOM 757 O O . PRO A 1 94 ? -5.266 54.75 21.797 1 92.88 94 PRO A O 1
ATOM 760 N N . VAL A 1 95 ? -3.607 53.375 21.969 1 91.06 95 VAL A N 1
ATOM 761 C CA . VAL A 1 95 ? -4.355 52.344 22.672 1 91.06 95 VAL A CA 1
ATOM 762 C C . VAL A 1 95 ? -4.102 52.438 24.188 1 91.06 95 VAL A C 1
ATOM 764 O O . VAL A 1 95 ? -5.039 52.594 24.969 1 91.06 95 VAL A O 1
ATOM 767 N N . CYS A 1 96 ? -2.816 52.25 24.516 1 90.25 96 CYS A N 1
ATOM 768 C CA . CYS A 1 96 ? -2.418 52.281 25.922 1 90.25 96 CYS A CA 1
ATOM 769 C C . CYS A 1 96 ? -0.928 52.594 26.047 1 90.25 96 CYS A C 1
ATOM 771 O O . CYS A 1 96 ? -0.196 52.562 25.062 1 90.25 96 CYS A O 1
ATOM 773 N N . THR A 1 97 ? -0.52 53 27.219 1 92.38 97 THR A N 1
ATOM 774 C CA . THR A 1 97 ? 0.879 53.281 27.547 1 92.38 97 THR A CA 1
ATOM 775 C C . THR A 1 97 ? 1.354 52.344 28.656 1 92.38 97 THR A C 1
ATOM 777 O O . THR A 1 97 ? 0.689 52.188 29.688 1 92.38 97 THR A O 1
ATOM 780 N N . LEU A 1 98 ? 2.412 51.688 28.422 1 92.06 98 LEU A N 1
ATOM 781 C CA . LEU A 1 98 ? 2.969 50.688 29.344 1 92.06 98 LEU A CA 1
ATOM 782 C C . LEU A 1 98 ? 4.156 51.281 30.109 1 92.06 98 LEU A C 1
ATOM 784 O O . LEU A 1 98 ? 5.074 51.844 29.5 1 92.06 98 LEU A O 1
ATOM 788 N N . LYS A 1 99 ? 4.07 51.188 31.391 1 92.19 99 LYS A N 1
ATOM 789 C CA . LYS A 1 99 ? 5.215 51.562 32.219 1 92.19 99 LYS A CA 1
ATOM 790 C C . LYS A 1 99 ? 6.172 50.375 32.406 1 92.19 99 LYS A C 1
ATOM 792 O O . LYS A 1 99 ? 5.766 49.312 32.812 1 92.19 99 LYS A O 1
ATOM 797 N N . VAL A 1 100 ? 7.422 50.625 32.094 1 93.94 100 VAL A N 1
ATOM 798 C CA . VAL A 1 100 ? 8.391 49.531 32.094 1 93.94 100 VAL A CA 1
ATOM 799 C C . VAL A 1 100 ? 9.227 49.594 33.375 1 93.94 100 VAL A C 1
ATOM 801 O O . VAL A 1 100 ? 10.172 50.375 33.469 1 93.94 100 VAL A O 1
ATOM 804 N N . ASP A 1 101 ? 8.852 48.781 34.25 1 93.81 101 ASP A N 1
ATOM 805 C CA . ASP A 1 101 ? 9.672 48.562 35.469 1 93.81 101 ASP A CA 1
ATOM 806 C C . ASP A 1 101 ? 10.648 47.406 35.281 1 93.81 101 ASP A C 1
ATOM 808 O O . ASP A 1 101 ? 10.711 46.812 34.188 1 93.81 101 ASP A O 1
ATOM 812 N N . ASP A 1 102 ? 11.453 47.156 36.281 1 93.69 102 ASP A N 1
ATOM 813 C CA . ASP A 1 102 ? 12.477 46.125 36.188 1 93.69 102 ASP A CA 1
ATOM 814 C C . ASP A 1 102 ? 11.852 44.75 35.938 1 93.69 102 ASP A C 1
ATOM 816 O O . ASP A 1 102 ? 12.383 43.969 35.156 1 93.69 102 ASP A O 1
ATOM 820 N N . GLY A 1 103 ? 10.773 44.531 36.562 1 92.94 103 GLY A N 1
ATOM 821 C CA . GLY A 1 103 ? 10.078 43.281 36.375 1 92.94 103 GLY A CA 1
ATOM 822 C C . GLY A 1 103 ? 9.5 43.125 35 1 92.94 103 GLY A C 1
ATOM 823 O O . GLY A 1 103 ? 9.625 42.062 34.375 1 92.94 103 GLY A O 1
ATOM 824 N N . VAL A 1 104 ? 8.938 44.188 34.531 1 93.5 104 VAL A N 1
ATOM 825 C CA . VAL A 1 104 ? 8.336 44.188 33.219 1 93.5 104 VAL A CA 1
ATOM 826 C C . VAL A 1 104 ? 9.43 44.031 32.156 1 93.5 104 VAL A C 1
ATOM 828 O O . VAL A 1 104 ? 9.242 43.312 31.156 1 93.5 104 VAL A O 1
ATOM 831 N N . TYR A 1 105 ? 10.516 44.656 32.344 1 93.06 105 TYR A N 1
ATOM 832 C CA . TYR A 1 105 ? 11.617 44.594 31.391 1 93.06 105 TYR A CA 1
ATOM 833 C C . TYR A 1 105 ? 12.133 43.156 31.281 1 93.06 105 TYR A C 1
ATOM 835 O O . TYR A 1 105 ? 12.367 42.656 30.172 1 93.06 105 TYR A O 1
ATOM 843 N N . ALA A 1 106 ? 12.297 42.562 32.406 1 93.25 106 ALA A N 1
ATOM 844 C CA . ALA A 1 106 ? 12.82 41.219 32.438 1 93.25 106 ALA A CA 1
ATOM 845 C C . ALA A 1 106 ? 11.875 40.25 31.703 1 93.25 106 ALA A C 1
ATOM 847 O O . ALA A 1 106 ? 12.312 39.375 30.969 1 93.25 106 ALA A O 1
ATOM 848 N N . SER A 1 107 ? 10.625 40.406 31.938 1 93.44 107 SER A N 1
ATOM 849 C CA . SER A 1 107 ? 9.625 39.562 31.312 1 93.44 107 SER A CA 1
ATOM 850 C C . SER A 1 107 ? 9.57 39.75 29.797 1 93.44 107 SER A C 1
ATOM 852 O O . SER A 1 107 ? 9.492 38.812 29.031 1 93.44 107 SER A O 1
ATOM 854 N N . LEU A 1 108 ? 9.641 40.938 29.391 1 92.69 108 LEU A N 1
ATOM 855 C CA . LEU A 1 108 ? 9.586 41.25 27.969 1 92.69 108 LEU A CA 1
ATOM 856 C C . LEU A 1 108 ? 10.867 40.812 27.266 1 92.69 108 LEU A C 1
ATOM 858 O O . LEU A 1 108 ? 10.828 40.344 26.125 1 92.69 108 LEU A O 1
ATOM 862 N N . GLN A 1 109 ? 11.961 41.031 27.938 1 91.12 109 GLN A N 1
ATOM 863 C CA . GLN A 1 109 ? 13.242 40.656 27.359 1 91.12 109 GLN A CA 1
ATOM 864 C C . GLN A 1 109 ? 13.289 39.125 27.125 1 91.12 109 GLN A C 1
ATOM 866 O O . GLN A 1 109 ? 13.773 38.688 26.078 1 91.12 109 GLN A O 1
ATOM 871 N N . ASN A 1 110 ? 12.859 38.438 28.125 1 90.88 110 ASN A N 1
ATOM 872 C CA . ASN A 1 110 ? 12.828 36.969 27.984 1 90.88 110 ASN A CA 1
ATOM 873 C C . ASN A 1 110 ? 11.883 36.531 26.875 1 90.88 110 ASN A C 1
ATOM 875 O O . ASN A 1 110 ? 12.195 35.625 26.109 1 90.88 110 ASN A O 1
ATOM 879 N N . ALA A 1 111 ? 10.727 37.125 26.75 1 93.06 111 ALA A N 1
ATOM 880 C CA . ALA A 1 111 ? 9.734 36.781 25.734 1 93.06 111 ALA A CA 1
ATOM 881 C C . ALA A 1 111 ? 10.25 37.094 24.328 1 93.06 111 ALA A C 1
ATOM 883 O O . ALA A 1 111 ? 10.07 36.312 23.406 1 93.06 111 ALA A O 1
ATOM 884 N N . ILE A 1 112 ? 10.875 38.219 24.188 1 90.94 112 ILE A N 1
ATOM 885 C CA . ILE A 1 112 ? 11.375 38.656 22.875 1 90.94 112 ILE A CA 1
ATOM 886 C C . ILE A 1 112 ? 12.586 37.812 22.484 1 90.94 112 ILE A C 1
ATOM 888 O O . ILE A 1 112 ? 12.758 37.469 21.312 1 90.94 112 ILE A O 1
ATOM 892 N N . ALA A 1 113 ? 13.406 37.438 23.484 1 88.56 113 ALA A N 1
ATOM 893 C CA . ALA A 1 113 ? 14.562 36.594 23.219 1 88.56 113 ALA A CA 1
ATOM 894 C C . ALA A 1 113 ? 14.141 35.219 22.719 1 88.56 113 ALA A C 1
ATOM 896 O O . ALA A 1 113 ? 14.836 34.625 21.906 1 88.56 113 ALA A O 1
ATOM 897 N N . ASN A 1 114 ? 13.023 34.781 23.188 1 88 114 ASN A N 1
ATOM 898 C CA . ASN A 1 114 ? 12.523 33.5 22.781 1 88 114 ASN A CA 1
ATOM 899 C C . ASN A 1 114 ? 11.547 33.594 21.609 1 88 114 ASN A C 1
ATOM 901 O O . ASN A 1 114 ? 10.797 32.656 21.328 1 88 114 ASN A O 1
ATOM 905 N N . GLN A 1 115 ? 11.43 34.781 21.047 1 87.44 115 GLN A N 1
ATOM 906 C CA . GLN A 1 115 ? 10.617 35 19.859 1 87.44 115 GLN A CA 1
ATOM 907 C C . GLN A 1 115 ? 9.156 34.656 20.109 1 87.44 115 GLN A C 1
ATOM 909 O O . GLN A 1 115 ? 8.562 33.875 19.344 1 87.44 115 GLN A O 1
ATOM 914 N N . TYR A 1 116 ? 8.664 35.25 21.094 1 91.62 116 TYR A N 1
ATOM 915 C CA . TYR A 1 116 ? 7.254 35.031 21.406 1 91.62 116 TYR A CA 1
ATOM 916 C C . TYR A 1 116 ? 6.352 35.594 20.297 1 91.62 116 TYR A C 1
ATOM 918 O O . TYR A 1 116 ? 6.609 36.656 19.766 1 91.62 116 TYR A O 1
ATOM 926 N N . TRP A 1 117 ? 5.375 34.812 19.953 1 91.06 117 TRP A N 1
ATOM 927 C CA . TRP A 1 117 ? 4.344 35.219 19.016 1 91.06 117 TRP A CA 1
ATOM 928 C C . TRP A 1 117 ? 2.953 35.062 19.609 1 91.06 117 TRP A C 1
ATOM 930 O O . TRP A 1 117 ? 2.764 34.281 20.547 1 91.06 117 TRP A O 1
ATOM 940 N N . TYR A 1 118 ? 2.084 35.875 19.234 1 91.31 118 TYR A N 1
ATOM 941 C CA . TYR A 1 118 ? 0.728 35.844 19.766 1 91.31 118 TYR A CA 1
ATOM 942 C C . TYR A 1 118 ? -0.299 35.719 18.641 1 91.31 118 TYR A C 1
ATOM 944 O O . TYR A 1 118 ? 0.018 35.969 17.484 1 91.31 118 TYR A O 1
ATOM 952 N N . GLN A 1 119 ? -1.454 35.219 19.031 1 90.81 119 GLN A N 1
ATOM 953 C CA . GLN A 1 119 ? -2.551 35 18.094 1 90.81 119 GLN A CA 1
ATOM 954 C C . GLN A 1 119 ? -3.775 35.812 18.484 1 90.81 119 GLN A C 1
ATOM 956 O O . GLN A 1 119 ? -4.098 35.938 19.672 1 90.81 119 GLN A O 1
ATOM 961 N N . MET A 1 120 ? -4.336 36.469 17.469 1 92.5 120 MET A N 1
ATOM 962 C CA . MET A 1 120 ? -5.57 37.219 17.625 1 92.5 120 MET A CA 1
ATOM 963 C C . MET A 1 120 ? -6.652 36.719 16.688 1 92.5 120 MET A C 1
ATOM 965 O O . MET A 1 120 ? -6.355 36 15.711 1 92.5 120 MET A O 1
ATOM 969 N N . TYR A 1 121 ? -7.836 37 17.062 1 90.19 121 TYR A N 1
ATOM 970 C CA . TYR A 1 121 ? -8.953 36.656 16.203 1 90.19 121 TYR A CA 1
ATOM 971 C C . TYR A 1 121 ? -9.844 37.844 15.93 1 90.19 121 TYR A C 1
ATOM 973 O O . TYR A 1 121 ? -10.156 38.625 16.844 1 90.19 121 TYR A O 1
ATOM 981 N N . MET A 1 122 ? -10.094 38.062 14.703 1 91.06 122 MET A N 1
ATOM 982 C CA . MET A 1 122 ? -11.117 39.031 14.266 1 91.06 122 MET A CA 1
ATOM 983 C C . MET A 1 122 ? -12.141 38.344 13.367 1 91.06 122 MET A C 1
ATOM 985 O O . MET A 1 122 ? -11.789 37.781 12.328 1 91.06 122 MET A O 1
ATOM 989 N N . ASP A 1 123 ? -13.375 38.312 13.703 1 89.88 123 ASP A N 1
ATOM 990 C CA . ASP A 1 123 ? -14.414 37.594 12.977 1 89.88 123 ASP A CA 1
ATOM 991 C C . ASP A 1 123 ? -14.008 36.125 12.703 1 89.88 123 ASP A C 1
ATOM 993 O O . ASP A 1 123 ? -14.078 35.688 11.562 1 89.88 123 ASP A O 1
ATOM 997 N N . ASP A 1 124 ? -13.359 35.5 13.602 1 85.5 124 ASP A N 1
ATOM 998 C CA . ASP A 1 124 ? -12.961 34.094 13.586 1 85.5 124 ASP A CA 1
ATOM 999 C C . ASP A 1 124 ? -11.812 33.844 12.602 1 85.5 124 ASP A C 1
ATOM 1001 O O . ASP A 1 124 ? -11.531 32.719 12.227 1 85.5 124 ASP A O 1
ATOM 1005 N N . LEU A 1 125 ? -11.234 34.969 12.117 1 87.88 125 LEU A N 1
ATOM 1006 C CA . LEU A 1 125 ? -10.031 34.875 11.305 1 87.88 125 LEU A CA 1
ATOM 1007 C C . LEU A 1 125 ? -8.781 35 12.164 1 87.88 125 LEU A C 1
ATOM 1009 O O . LEU A 1 125 ? -8.633 35.969 12.922 1 87.88 125 LEU A O 1
ATOM 1013 N N . PRO A 1 126 ? -7.98 34 12.055 1 86.62 126 PRO A N 1
ATOM 1014 C CA . PRO A 1 126 ? -6.781 34.062 12.891 1 86.62 126 PRO A CA 1
ATOM 1015 C C . PRO A 1 126 ? -5.73 35.031 12.352 1 86.62 126 PRO A C 1
ATOM 1017 O O . PRO A 1 126 ? -5.512 35.094 11.141 1 86.62 126 PRO A O 1
ATOM 1020 N N . ILE A 1 127 ? -5.156 35.844 13.219 1 89.44 127 ILE A N 1
ATOM 1021 C CA . ILE A 1 127 ? -4.07 36.75 12.938 1 89.44 127 ILE A CA 1
ATOM 1022 C C . ILE A 1 127 ? -2.873 36.438 13.828 1 89.44 127 ILE A C 1
ATOM 1024 O O . ILE A 1 127 ? -3.031 36.25 15.039 1 89.44 127 ILE A O 1
ATOM 1028 N N . TRP A 1 128 ? -1.733 36.344 13.273 1 87.31 128 TRP A N 1
ATOM 1029 C CA . TRP A 1 128 ? -0.532 36.031 14.047 1 87.31 128 TRP A CA 1
ATOM 1030 C C . TRP A 1 128 ? 0.471 37.188 13.953 1 87.31 128 TRP A C 1
ATOM 1032 O O . TRP A 1 128 ? 0.558 37.875 12.922 1 87.31 128 TRP A O 1
ATOM 1042 N N . SER A 1 129 ? 1.168 37.438 14.969 1 88.88 129 SER A N 1
ATOM 1043 C CA . SER A 1 129 ? 2.227 38.438 14.961 1 88.88 129 SER A CA 1
ATOM 1044 C C . SER A 1 129 ? 3.291 38.125 16.016 1 88.88 129 SER A C 1
ATOM 1046 O O . SER A 1 129 ? 3.064 37.312 16.906 1 88.88 129 SER A O 1
ATOM 1048 N N . VAL A 1 130 ? 4.426 38.75 15.836 1 90.19 130 VAL A N 1
ATOM 1049 C CA . VAL A 1 130 ? 5.527 38.562 16.766 1 90.19 130 VAL A CA 1
ATOM 1050 C C . VAL A 1 130 ? 5.586 39.75 17.734 1 90.19 130 VAL A C 1
ATOM 1052 O O . VAL A 1 130 ? 5.23 40.875 17.375 1 90.19 130 VAL A O 1
ATOM 1055 N N . LEU A 1 131 ? 5.992 39.469 18.906 1 91.5 131 LEU A N 1
ATOM 1056 C CA . LEU A 1 131 ? 6.043 40.5 19.938 1 91.5 131 LEU A CA 1
ATOM 1057 C C . LEU A 1 131 ? 7.164 41.5 19.656 1 91.5 131 LEU A C 1
ATOM 1059 O O . LEU A 1 131 ? 6.992 42.688 19.844 1 91.5 131 LEU A O 1
ATOM 1063 N N . GLY A 1 132 ? 8.266 41 19.281 1 89.5 132 GLY A N 1
ATOM 1064 C CA . GLY A 1 132 ? 9.43 41.844 19.062 1 89.5 132 GLY A CA 1
ATOM 1065 C C . GLY A 1 132 ? 10.562 41.094 18.375 1 89.5 132 GLY A C 1
ATOM 1066 O O . GLY A 1 132 ? 10.375 40 17.859 1 89.5 132 GLY A O 1
ATOM 1067 N N . GLU A 1 133 ? 11.641 41.906 18.156 1 86.19 133 GLU A N 1
ATOM 1068 C CA . GLU A 1 133 ? 12.82 41.344 17.5 1 86.19 133 GLU A CA 1
ATOM 1069 C C . GLU A 1 133 ? 14.086 41.625 18.312 1 86.19 133 GLU A C 1
ATOM 1071 O O . GLU A 1 133 ? 14.195 42.656 18.969 1 86.19 133 GLU A O 1
ATOM 1076 N N . SER A 1 134 ? 14.867 40.469 18.438 1 76.88 134 SER A N 1
ATOM 1077 C CA . SER A 1 134 ? 16.156 40.625 19.078 1 76.88 134 SER A CA 1
ATOM 1078 C C . SER A 1 134 ? 17.266 40.844 18.047 1 76.88 134 SER A C 1
ATOM 1080 O O . SER A 1 134 ? 17.469 40 17.156 1 76.88 134 SER A O 1
ATOM 1082 N N . ALA A 1 135 ? 17.375 41.906 17.203 1 59.53 135 ALA A N 1
ATOM 1083 C CA . ALA A 1 135 ? 18.328 42.25 16.156 1 59.53 135 ALA A CA 1
ATOM 1084 C C . ALA A 1 135 ? 19.75 41.844 16.547 1 59.53 135 ALA A C 1
ATOM 1086 O O . ALA A 1 135 ? 20.594 42.719 16.812 1 59.53 135 ALA A O 1
ATOM 1087 N N . GLY A 1 136 ? 19.938 40.562 16.688 1 56.75 136 GLY A N 1
ATOM 1088 C CA . GLY A 1 136 ? 21.328 40.188 16.922 1 56.75 136 GLY A CA 1
ATOM 1089 C C . GLY A 1 136 ? 22.016 41.125 17.922 1 56.75 136 GLY A C 1
ATOM 1090 O O . GLY A 1 136 ? 23.188 40.938 18.234 1 56.75 136 GLY A O 1
ATOM 1091 N N . ARG A 1 137 ? 21.641 42.312 18.109 1 58.09 137 ARG A N 1
ATOM 1092 C CA . ARG A 1 137 ? 22.297 43.344 18.906 1 58.09 137 ARG A CA 1
ATOM 1093 C C . ARG A 1 137 ? 21.891 43.219 20.375 1 58.09 137 ARG A C 1
ATOM 1095 O O . ARG A 1 137 ? 20.969 42.469 20.719 1 58.09 137 ARG A O 1
ATOM 1102 N N . ALA A 1 138 ? 22.609 43.781 21.359 1 62.41 138 ALA A N 1
ATOM 1103 C CA . ALA A 1 138 ? 22.578 43.906 22.828 1 62.41 138 ALA A CA 1
ATOM 1104 C C . ALA A 1 138 ? 21.234 44.438 23.297 1 62.41 138 ALA A C 1
ATOM 1106 O O . ALA A 1 138 ? 20.797 44.188 24.422 1 62.41 138 ALA A O 1
ATOM 1107 N N . GLU A 1 139 ? 20.297 44.938 22.438 1 79 139 GLU A N 1
ATOM 1108 C CA . GLU A 1 139 ? 19.078 45.594 22.922 1 79 139 GLU A CA 1
ATOM 1109 C C . GLU A 1 139 ? 17.828 44.906 22.391 1 79 139 GLU A C 1
ATOM 1111 O O . GLU A 1 139 ? 17.859 44.312 21.297 1 79 139 GLU A O 1
ATOM 1116 N N . THR A 1 140 ? 16.781 44.688 23.266 1 88 140 THR A N 1
ATOM 1117 C CA . THR A 1 140 ? 15.484 44.094 22.953 1 88 140 THR A CA 1
ATOM 1118 C C . THR A 1 140 ? 14.523 45.156 22.422 1 88 140 THR A C 1
ATOM 1120 O O . THR A 1 140 ? 14.438 46.25 22.969 1 88 140 THR A O 1
ATOM 1123 N N . TYR A 1 141 ? 13.969 44.906 21.234 1 92.25 141 TYR A N 1
ATOM 1124 C CA . TYR A 1 141 ? 13.023 45.812 20.609 1 92.25 141 TYR A CA 1
ATOM 1125 C C . TYR A 1 141 ? 11.617 45.219 20.594 1 92.25 141 TYR A C 1
ATOM 1127 O O . TYR A 1 141 ? 11.461 44 20.422 1 92.25 141 TYR A O 1
ATOM 1135 N N . ILE A 1 142 ? 10.57 46.062 20.734 1 92.56 142 ILE A N 1
ATOM 1136 C CA . ILE A 1 142 ? 9.18 45.625 20.719 1 92.56 142 ILE A CA 1
ATOM 1137 C C . ILE A 1 142 ? 8.406 46.406 19.656 1 92.56 142 ILE A C 1
ATOM 1139 O O . ILE A 1 142 ? 8.688 47.594 19.422 1 92.56 142 ILE A O 1
ATOM 1143 N N . TRP A 1 143 ? 7.504 45.781 19.078 1 92.25 143 TRP A N 1
ATOM 1144 C CA . TRP A 1 143 ? 6.621 46.438 18.109 1 92.25 143 TRP A CA 1
ATOM 1145 C C . TRP A 1 143 ? 5.516 47.219 18.812 1 92.25 143 TRP A C 1
ATOM 1147 O O . TRP A 1 143 ? 4.785 46.656 19.641 1 92.25 143 TRP A O 1
ATOM 1157 N N . THR A 1 144 ? 5.328 48.438 18.406 1 94.06 144 THR A N 1
ATOM 1158 C CA . THR A 1 144 ? 4.41 49.281 19.188 1 94.06 144 THR A CA 1
ATOM 1159 C C . THR A 1 144 ? 3.219 49.719 18.344 1 94.06 144 THR A C 1
ATOM 1161 O O . THR A 1 144 ? 2.207 50.156 18.875 1 94.06 144 THR A O 1
ATOM 1164 N N . HIS A 1 145 ? 3.318 49.594 17.062 1 94.25 145 HIS A N 1
ATOM 1165 C CA . HIS A 1 145 ? 2.227 50.031 16.203 1 94.25 145 HIS A CA 1
ATOM 1166 C C . HIS A 1 145 ? 1.629 48.875 15.422 1 94.25 145 HIS A C 1
ATOM 1168 O O . HIS A 1 145 ? 2.344 48.156 14.703 1 94.25 145 HIS A O 1
ATOM 1174 N N . LYS A 1 146 ? 0.299 48.688 15.594 1 94.31 146 LYS A N 1
ATOM 1175 C CA . LYS A 1 146 ? -0.43 47.656 14.852 1 94.31 146 LYS A CA 1
ATOM 1176 C C . LYS A 1 146 ? -1.24 48.281 13.711 1 94.31 146 LYS A C 1
ATOM 1178 O O . LYS A 1 146 ? -2.16 49.062 13.953 1 94.31 146 LYS A O 1
ATOM 1183 N N . ASP A 1 147 ? -0.906 47.906 12.5 1 94.81 147 ASP A N 1
ATOM 1184 C CA . ASP A 1 147 ? -1.614 48.375 11.305 1 94.81 147 ASP A CA 1
ATOM 1185 C C . ASP A 1 147 ? -2.508 47.281 10.742 1 94.81 147 ASP A C 1
ATOM 1187 O O . ASP A 1 147 ? -2.02 46.344 10.109 1 94.81 147 ASP A O 1
ATOM 1191 N N . PHE A 1 148 ? -3.84 47.469 10.961 1 95.69 148 PHE A N 1
ATOM 1192 C CA . PHE A 1 148 ? -4.797 46.469 10.484 1 95.69 148 PHE A CA 1
ATOM 1193 C C . PHE A 1 148 ? -5.348 46.875 9.117 1 95.69 148 PHE A C 1
ATOM 1195 O O . PHE A 1 148 ? -5.828 47.969 8.938 1 95.69 148 PHE A O 1
ATOM 1202 N N . THR A 1 149 ? -5.191 46 8.164 1 95.31 149 THR A N 1
ATOM 1203 C CA . THR A 1 149 ? -5.879 46.125 6.879 1 95.31 149 THR A CA 1
ATOM 1204 C C . THR A 1 149 ? -6.969 45.062 6.742 1 95.31 149 THR A C 1
ATOM 1206 O O . THR A 1 149 ? -6.676 43.875 6.691 1 95.31 149 THR A O 1
ATOM 1209 N N . VAL A 1 150 ? -8.211 45.531 6.75 1 96.19 150 VAL A N 1
ATOM 1210 C CA . VAL A 1 150 ? -9.336 44.594 6.711 1 96.19 150 VAL A CA 1
ATOM 1211 C C . VAL A 1 150 ? -10.016 44.656 5.344 1 96.19 150 VAL A C 1
ATOM 1213 O O . VAL A 1 150 ? -10.43 45.75 4.902 1 96.19 150 VAL A O 1
ATOM 1216 N N . GLU A 1 151 ? -10.109 43.562 4.738 1 95.56 151 GLU A N 1
ATOM 1217 C CA . GLU A 1 151 ? -10.836 43.438 3.479 1 95.56 151 GLU A CA 1
ATOM 1218 C C . GLU A 1 151 ? -12.273 43 3.711 1 95.56 151 GLU A C 1
ATOM 1220 O O . GLU A 1 151 ? -12.523 42.094 4.535 1 95.56 151 GLU A O 1
ATOM 1225 N N . TYR A 1 152 ? -13.188 43.656 3.045 1 95.69 152 TYR A N 1
ATOM 1226 C CA . TYR A 1 152 ? -14.594 43.312 3.223 1 95.69 152 TYR A CA 1
ATOM 1227 C C . TYR A 1 152 ? -15.289 43.156 1.878 1 95.69 152 TYR A C 1
ATOM 1229 O O . TYR A 1 152 ? -14.836 43.688 0.868 1 95.69 152 TYR A O 1
ATOM 1237 N N . ASN A 1 153 ? -16.234 42.344 1.843 1 95.44 153 ASN A N 1
ATOM 1238 C CA . ASN A 1 153 ? -17.156 42.156 0.722 1 95.44 153 ASN A CA 1
ATOM 1239 C C . ASN A 1 153 ? -18.609 42.312 1.154 1 95.44 153 ASN A C 1
ATOM 1241 O O . ASN A 1 153 ? -19.156 41.438 1.828 1 95.44 153 ASN A O 1
ATOM 1245 N N . GLY A 1 154 ? -19.156 43.406 0.657 1 93.12 154 GLY A N 1
ATOM 1246 C CA . GLY A 1 154 ? -20.5 43.656 1.13 1 93.12 154 GLY A CA 1
ATOM 1247 C C . GLY A 1 154 ? -20.578 43.938 2.623 1 93.12 154 GLY A C 1
ATOM 1248 O O . GLY A 1 154 ? -20 44.906 3.121 1 93.12 154 GLY A O 1
ATOM 1249 N N . ASN A 1 155 ? -21.156 42.938 3.396 1 94.19 155 ASN A N 1
ATOM 1250 C CA . ASN A 1 155 ? -21.312 43.125 4.836 1 94.19 155 ASN A CA 1
ATOM 1251 C C . ASN A 1 155 ? -20.547 42.031 5.609 1 94.19 155 ASN A C 1
ATOM 1253 O O . ASN A 1 155 ? -20.906 41.719 6.746 1 94.19 155 ASN A O 1
ATOM 1257 N N . GLN A 1 156 ? -19.562 41.562 4.961 1 95.31 156 GLN A N 1
ATOM 1258 C CA . GLN A 1 156 ? -18.828 40.469 5.602 1 95.31 156 GLN A CA 1
ATOM 1259 C C . GLN A 1 156 ? -17.328 40.719 5.555 1 95.31 156 GLN A C 1
ATOM 1261 O O . GLN A 1 156 ? -16.828 41.344 4.613 1 95.31 156 GLN A O 1
ATOM 1266 N N . ILE A 1 157 ? -16.625 40.281 6.504 1 94.31 157 ILE A N 1
ATOM 1267 C CA . ILE A 1 157 ? -15.172 40.375 6.57 1 94.31 157 ILE A CA 1
ATOM 1268 C C . ILE A 1 157 ? -14.523 39.219 5.852 1 94.31 157 ILE A C 1
ATOM 1270 O O . ILE A 1 157 ? -14.898 38.062 6.074 1 94.31 157 ILE A O 1
ATOM 1274 N N . ILE A 1 158 ? -13.602 39.562 5.016 1 92.94 158 ILE A N 1
ATOM 1275 C CA . ILE A 1 158 ? -13.016 38.531 4.164 1 92.94 158 ILE A CA 1
ATOM 1276 C C . ILE A 1 158 ? -11.594 38.219 4.625 1 92.94 158 ILE A C 1
ATOM 1278 O O . ILE A 1 158 ? -11.195 37.062 4.699 1 92.94 158 ILE A O 1
ATOM 1282 N N . LYS A 1 159 ? -10.812 39.281 4.887 1 91.75 159 LYS A N 1
ATOM 1283 C CA . LYS A 1 159 ? -9.398 39.094 5.207 1 91.75 159 LYS A CA 1
ATOM 1284 C C . LYS A 1 159 ? -8.906 40.188 6.16 1 91.75 159 LYS A C 1
ATOM 1286 O O . LYS A 1 159 ? -9.352 41.344 6.086 1 91.75 159 LYS A O 1
ATOM 1291 N N . VAL A 1 160 ? -8.109 39.75 7.02 1 92.56 160 VAL A N 1
ATOM 1292 C CA . VAL A 1 160 ? -7.484 40.719 7.938 1 92.56 160 VAL A CA 1
ATOM 1293 C C . VAL A 1 160 ? -5.969 40.531 7.906 1 92.56 160 VAL A C 1
ATOM 1295 O O . VAL A 1 160 ? -5.453 39.438 8.094 1 92.56 160 VAL A O 1
ATOM 1298 N N . VAL A 1 161 ? -5.277 41.562 7.605 1 89.81 161 VAL A N 1
ATOM 1299 C CA . VAL A 1 161 ? -3.818 41.562 7.582 1 89.81 161 VAL A CA 1
ATOM 1300 C C . VAL A 1 161 ? -3.273 42.531 8.641 1 89.81 161 VAL A C 1
ATOM 1302 O O . VAL A 1 161 ? -3.75 43.656 8.766 1 89.81 161 VAL A O 1
ATOM 1305 N N . LEU A 1 162 ? -2.396 42.062 9.398 1 92.81 162 LEU A N 1
ATOM 1306 C CA . LEU A 1 162 ? -1.747 42.875 10.414 1 92.81 162 LEU A CA 1
ATOM 1307 C C . LEU A 1 162 ? -0.284 43.125 10.07 1 92.81 162 LEU A C 1
ATOM 1309 O O . LEU A 1 162 ? 0.452 42.188 9.766 1 92.81 162 LEU A O 1
ATOM 1313 N N . MET A 1 163 ? 0.07 44.344 9.992 1 89.88 163 MET A N 1
ATOM 1314 C CA . MET A 1 163 ? 1.468 44.719 9.82 1 89.88 163 MET A CA 1
ATOM 1315 C C . MET A 1 163 ? 1.968 45.531 11.031 1 89.88 163 MET A C 1
ATOM 1317 O O . MET A 1 163 ? 1.395 46.531 11.391 1 89.88 163 MET A O 1
ATOM 1321 N N . ASN A 1 164 ? 2.92 44.938 11.68 1 90.56 164 ASN A N 1
ATOM 1322 C CA . ASN A 1 164 ? 3.539 45.656 12.789 1 90.56 164 ASN A CA 1
ATOM 1323 C C . ASN A 1 164 ? 4.605 46.656 12.297 1 90.56 164 ASN A C 1
ATOM 1325 O O . ASN A 1 164 ? 5.469 46.281 11.5 1 90.56 164 ASN A O 1
ATOM 1329 N N . THR A 1 165 ? 4.344 47.844 12.688 1 89.19 165 THR A N 1
ATOM 1330 C CA . THR A 1 165 ? 5.332 48.875 12.328 1 89.19 165 THR A CA 1
ATOM 1331 C C . THR A 1 165 ? 5.891 49.562 13.57 1 89.19 165 THR A C 1
ATOM 1333 O O . THR A 1 165 ? 5.359 49.375 14.672 1 89.19 165 THR A O 1
ATOM 1336 N N . ASP A 1 166 ? 7.023 50.188 13.602 1 90.94 166 ASP A N 1
ATOM 1337 C CA . ASP A 1 166 ? 7.668 51 14.625 1 90.94 166 ASP A CA 1
ATOM 1338 C C . ASP A 1 166 ? 8.305 50.125 15.703 1 90.94 166 ASP A C 1
ATOM 1340 O O . ASP A 1 166 ? 7.637 49.688 16.656 1 90.94 166 ASP A O 1
ATOM 1344 N N . LEU A 1 167 ? 9.469 49.875 15.609 1 90.88 167 LEU A N 1
ATOM 1345 C CA . LEU A 1 167 ? 10.258 49.125 16.594 1 90.88 167 LEU A CA 1
ATOM 1346 C C . LEU A 1 167 ? 10.875 50.062 17.609 1 90.88 167 LEU A C 1
ATOM 1348 O O . LEU A 1 167 ? 11.625 50.969 17.25 1 90.88 167 LEU A O 1
ATOM 1352 N N . VAL A 1 168 ? 10.523 49.844 18.812 1 92 168 VAL A N 1
ATOM 1353 C CA . VAL A 1 168 ? 11.031 50.719 19.891 1 92 168 VAL A CA 1
ATOM 1354 C C . VAL A 1 168 ? 11.859 49.875 20.859 1 92 168 VAL A C 1
ATOM 1356 O O . VAL A 1 168 ? 11.477 48.75 21.219 1 92 168 VAL A O 1
ATOM 1359 N N . PRO A 1 169 ? 13.023 50.375 21.219 1 91.69 169 PRO A N 1
ATOM 1360 C CA . PRO A 1 169 ? 13.82 49.656 22.219 1 91.69 169 PRO A CA 1
ATOM 1361 C C . PRO A 1 169 ? 13.18 49.688 23.609 1 91.69 169 PRO A C 1
ATOM 1363 O O . PRO A 1 169 ? 12.609 50.719 24 1 91.69 169 PRO A O 1
ATOM 1366 N N . VAL A 1 170 ? 13.281 48.594 24.25 1 91.12 170 VAL A N 1
ATOM 1367 C CA . VAL A 1 170 ? 12.719 48.469 25.578 1 91.12 170 VAL A CA 1
ATOM 1368 C C . VAL A 1 170 ? 13.773 48.844 26.625 1 91.12 170 VAL A C 1
ATOM 1370 O O . VAL A 1 170 ? 14.805 48.188 26.734 1 91.12 170 VAL A O 1
ATOM 1373 N N . HIS A 1 171 ? 13.555 49.938 27.359 1 90.69 171 HIS A N 1
ATOM 1374 C CA . HIS A 1 171 ? 14.438 50.375 28.422 1 90.69 171 HIS A CA 1
ATOM 1375 C C . HIS A 1 171 ? 13.672 50.625 29.719 1 90.69 171 HIS A C 1
ATOM 1377 O O . HIS A 1 171 ? 12.508 51.031 29.688 1 90.69 171 HIS A O 1
ATOM 1383 N N . VAL A 1 172 ? 14.43 50.281 30.719 1 92.75 172 VAL A N 1
ATOM 1384 C CA . VAL A 1 172 ? 13.82 50.5 32.031 1 92.75 172 VAL A CA 1
ATOM 1385 C C . VAL A 1 172 ? 13.594 52 32.25 1 92.75 172 VAL A C 1
ATOM 1387 O O . VAL A 1 172 ? 14.5 52.812 32.031 1 92.75 172 VAL A O 1
ATOM 1390 N N . GLY A 1 173 ? 12.391 52.406 32.625 1 90.5 173 GLY A N 1
ATOM 1391 C CA . GLY A 1 173 ? 12.078 53.781 32.938 1 90.5 173 GLY A CA 1
ATOM 1392 C C . GLY A 1 173 ? 11.461 54.531 31.766 1 90.5 173 GLY A C 1
ATOM 1393 O O . GLY A 1 173 ? 10.938 55.625 31.938 1 90.5 173 GLY A O 1
ATOM 1394 N N . SER A 1 174 ? 11.508 54.062 30.609 1 90.75 174 SER A N 1
ATOM 1395 C CA . SER A 1 174 ? 10.906 54.688 29.453 1 90.75 174 SER A CA 1
ATOM 1396 C C . SER A 1 174 ? 9.555 54.062 29.125 1 90.75 174 SER A C 1
ATOM 1398 O O . SER A 1 174 ? 9.469 52.875 28.812 1 90.75 174 SER A O 1
ATOM 1400 N N . PRO A 1 175 ? 8.586 54.875 29.234 1 92.38 175 PRO A N 1
ATOM 1401 C CA . PRO A 1 175 ? 7.266 54.344 28.906 1 92.38 175 PRO A CA 1
ATOM 1402 C C . PRO A 1 175 ? 7.117 54.031 27.406 1 92.38 175 PRO A C 1
ATOM 1404 O O . PRO A 1 175 ? 7.684 54.719 26.578 1 92.38 175 PRO A O 1
ATOM 1407 N N . ILE A 1 176 ? 6.359 52.969 27.188 1 93.44 176 ILE A N 1
ATOM 1408 C CA . ILE A 1 176 ? 6.113 52.531 25.812 1 93.44 176 ILE A CA 1
ATOM 1409 C C . ILE A 1 176 ? 4.645 52.75 25.453 1 93.44 176 ILE A C 1
ATOM 1411 O O . ILE A 1 176 ? 3.752 52.281 26.156 1 93.44 176 ILE A O 1
ATOM 1415 N N . SER A 1 177 ? 4.434 53.531 24.359 1 93.62 177 SER A N 1
ATOM 1416 C CA . SER A 1 177 ? 3.072 53.781 23.922 1 93.62 177 SER A CA 1
ATOM 1417 C C . SER A 1 177 ? 2.695 52.906 22.734 1 93.62 177 SER A C 1
ATOM 1419 O O . SER A 1 177 ? 3.447 52.812 21.766 1 93.62 177 SER A O 1
ATOM 1421 N N . PHE A 1 178 ? 1.586 52.281 22.875 1 94.5 178 PHE A N 1
ATOM 1422 C CA . PHE A 1 178 ? 1.071 51.438 21.797 1 94.5 178 PHE A CA 1
ATOM 1423 C C . PHE A 1 178 ? -0.012 52.156 21.016 1 94.5 178 PHE A C 1
ATOM 1425 O O . PHE A 1 178 ? -0.835 52.875 21.594 1 94.5 178 PHE A O 1
ATOM 1432 N N . THR A 1 179 ? 0.086 51.969 19.688 1 94.94 179 THR A N 1
ATOM 1433 C CA . THR A 1 179 ? -0.882 52.625 18.797 1 94.94 179 THR A CA 1
ATOM 1434 C C . THR A 1 179 ? -1.439 51.625 17.797 1 94.94 179 THR A C 1
ATOM 1436 O O . THR A 1 179 ? -0.896 50.531 17.625 1 94.94 179 THR A O 1
ATOM 1439 N N . TYR A 1 180 ? -2.596 51.906 17.203 1 94.75 180 TYR A N 1
ATOM 1440 C CA . TYR A 1 180 ? -3.174 51.062 16.172 1 94.75 180 TYR A CA 1
ATOM 1441 C C . TYR A 1 180 ? -3.842 51.906 15.086 1 94.75 180 TYR A C 1
ATOM 1443 O O . TYR A 1 180 ? -4.109 53.094 15.281 1 94.75 180 TYR A O 1
ATOM 1451 N N . GLN A 1 181 ? -3.932 51.375 13.969 1 96.75 181 GLN A N 1
ATOM 1452 C CA . GLN A 1 181 ? -4.609 51.938 12.805 1 96.75 181 GLN A CA 1
ATOM 1453 C C . GLN A 1 181 ? -5.391 50.875 12.047 1 96.75 181 GLN A C 1
ATOM 1455 O O . GLN A 1 181 ? -5 49.719 12.039 1 96.75 181 GLN A O 1
ATOM 1460 N N . VAL A 1 182 ? -6.602 51.25 11.547 1 96.94 182 VAL A N 1
ATOM 1461 C CA . VAL A 1 182 ? -7.438 50.281 10.812 1 96.94 182 VAL A CA 1
ATOM 1462 C C . VAL A 1 182 ? -7.824 50.906 9.461 1 96.94 182 VAL A C 1
ATOM 1464 O O . VAL A 1 182 ? -8.312 52.031 9.391 1 96.94 182 VAL A O 1
ATOM 1467 N N . THR A 1 183 ? -7.535 50.188 8.391 1 97.12 183 THR A N 1
ATOM 1468 C CA . THR A 1 183 ? -7.926 50.594 7.035 1 97.12 183 THR A CA 1
ATOM 1469 C C . THR A 1 183 ? -8.82 49.531 6.41 1 97.12 183 THR A C 1
ATOM 1471 O O . THR A 1 183 ? -8.469 48.344 6.391 1 97.12 183 THR A O 1
ATOM 1474 N N . TRP A 1 184 ? -10 49.938 5.938 1 96.94 184 TRP A N 1
ATOM 1475 C CA . TRP A 1 184 ? -10.938 49 5.293 1 96.94 184 TRP A CA 1
ATOM 1476 C C . TRP A 1 184 ? -10.828 49.094 3.775 1 96.94 184 TRP A C 1
ATOM 1478 O O . TRP A 1 184 ? -10.891 50.188 3.207 1 96.94 184 TRP A O 1
ATOM 1488 N N . ILE A 1 185 ? -10.625 47.969 3.107 1 96.44 185 ILE A N 1
ATOM 1489 C CA . ILE A 1 185 ? -10.523 47.906 1.654 1 96.44 185 ILE A CA 1
ATOM 1490 C C . ILE A 1 185 ? -11.562 46.938 1.111 1 96.44 185 ILE A C 1
ATOM 1492 O O . ILE A 1 185 ? -11.719 45.812 1.64 1 96.44 185 ILE A O 1
ATOM 1496 N N . PRO A 1 186 ? -12.266 47.344 0.025 1 95.06 186 PRO A N 1
ATOM 1497 C CA . PRO A 1 186 ? -13.234 46.406 -0.568 1 95.06 186 PRO A CA 1
ATOM 1498 C C . PRO A 1 186 ? -12.562 45.281 -1.335 1 95.06 186 PRO A C 1
ATOM 1500 O O . PRO A 1 186 ? -11.531 45.5 -1.983 1 95.06 186 PRO A O 1
ATOM 1503 N N . SER A 1 187 ? -13.086 44.062 -1.151 1 93.81 187 SER A N 1
ATOM 1504 C CA . SER A 1 187 ? -12.594 42.875 -1.835 1 93.81 187 SER A CA 1
ATOM 1505 C C . SER A 1 187 ? -13.703 42.188 -2.629 1 93.81 187 SER A C 1
ATOM 1507 O O . SER A 1 187 ? -14.883 42.312 -2.307 1 93.81 187 SER A O 1
ATOM 1509 N N . SER A 1 188 ? -13.281 41.438 -3.717 1 92.25 188 SER A N 1
ATOM 1510 C CA . SER A 1 188 ? -14.242 40.719 -4.551 1 92.25 188 SER A CA 1
ATOM 1511 C C . SER A 1 188 ? -14.328 39.25 -4.168 1 92.25 188 SER A C 1
ATOM 1513 O O . SER A 1 188 ? -15.18 38.531 -4.676 1 92.25 188 SER A O 1
ATOM 1515 N N . VAL A 1 189 ? -13.578 38.844 -3.189 1 91.38 189 VAL A N 1
ATOM 1516 C CA . VAL A 1 189 ? -13.562 37.438 -2.789 1 91.38 189 VAL A CA 1
ATOM 1517 C C . VAL A 1 189 ? -14.828 37.125 -1.992 1 91.38 189 VAL A C 1
ATOM 1519 O O . VAL A 1 189 ? -15.18 37.844 -1.061 1 91.38 189 VAL A O 1
ATOM 1522 N N . PRO A 1 190 ? -15.477 36.125 -2.477 1 91.5 190 PRO A N 1
ATOM 1523 C CA . PRO A 1 190 ? -16.688 35.75 -1.736 1 91.5 190 PRO A CA 1
ATOM 1524 C C . PRO A 1 190 ? -16.375 35.219 -0.339 1 91.5 190 PRO A C 1
ATOM 1526 O O . PRO A 1 190 ? -15.289 34.688 -0.098 1 91.5 190 PRO A O 1
ATOM 1529 N N . PHE A 1 191 ? -17.297 35.25 0.606 1 89.44 191 PHE A N 1
ATOM 1530 C CA . PHE A 1 191 ? -17.141 34.875 2.006 1 89.44 191 PHE A CA 1
ATOM 1531 C C . PHE A 1 191 ? -16.781 33.375 2.129 1 89.44 191 PHE A C 1
ATOM 1533 O O . PHE A 1 191 ? -16 33 2.994 1 89.44 191 PHE A O 1
ATOM 1540 N N . GLU A 1 192 ? -17.281 32.562 1.257 1 82.81 192 GLU A N 1
ATOM 1541 C CA . GLU A 1 192 ? -17.062 31.125 1.336 1 82.81 192 GLU A CA 1
ATOM 1542 C C . GLU A 1 192 ? -15.602 30.766 1.085 1 82.81 192 GLU A C 1
ATOM 1544 O O . GLU A 1 192 ? -15.102 29.75 1.58 1 82.81 192 GLU A O 1
ATOM 1549 N N . ASP A 1 193 ? -14.883 31.672 0.435 1 81.75 193 ASP A N 1
ATOM 1550 C CA . ASP A 1 193 ? -13.508 31.375 0.055 1 81.75 193 ASP A CA 1
ATOM 1551 C C . ASP A 1 193 ? -12.516 32.188 0.889 1 81.75 193 ASP A C 1
ATOM 1553 O O . ASP A 1 193 ? -11.328 32.25 0.566 1 81.75 193 ASP A O 1
ATOM 1557 N N . ARG A 1 194 ? -12.992 32.688 1.978 1 83.5 194 ARG A N 1
ATOM 1558 C CA . ARG A 1 194 ? -12.141 33.625 2.719 1 83.5 194 ARG A CA 1
ATOM 1559 C C . ARG A 1 194 ? -10.984 32.875 3.389 1 83.5 194 ARG A C 1
ATOM 1561 O O . ARG A 1 194 ? -9.93 33.469 3.633 1 83.5 194 ARG A O 1
ATOM 1568 N N . PHE A 1 195 ? -11.18 31.578 3.623 1 78 195 PHE A N 1
ATOM 1569 C CA . PHE A 1 195 ? -10.133 30.859 4.332 1 78 195 PHE A CA 1
ATOM 1570 C C . PHE A 1 195 ? -9.109 30.281 3.359 1 78 195 PHE A C 1
ATOM 1572 O O . PHE A 1 195 ? -8.086 29.75 3.773 1 78 195 PHE A O 1
ATOM 1579 N N . ASN A 1 196 ? -9.352 30.438 2.125 1 71.56 196 ASN A N 1
ATOM 1580 C CA . ASN A 1 196 ? -8.43 29.906 1.133 1 71.56 196 ASN A CA 1
ATOM 1581 C C . ASN A 1 196 ? -7.059 30.562 1.223 1 71.56 196 ASN A C 1
ATOM 1583 O O . ASN A 1 196 ? -6.039 29.953 0.898 1 71.56 196 ASN A O 1
ATOM 1587 N N . HIS A 1 197 ? -7.145 31.75 1.736 1 69.62 197 HIS A N 1
ATOM 1588 C CA . HIS A 1 197 ? -5.879 32.469 1.845 1 69.62 197 HIS A CA 1
ATOM 1589 C C . HIS A 1 197 ? -4.969 31.812 2.883 1 69.62 197 HIS A C 1
ATOM 1591 O O . HIS A 1 197 ? -3.742 31.891 2.779 1 69.62 197 HIS A O 1
ATOM 1597 N N . TYR A 1 198 ? -5.609 31.156 3.863 1 67.19 198 TYR A N 1
ATOM 1598 C CA . TYR A 1 198 ? -4.832 30.516 4.922 1 67.19 198 TYR A CA 1
ATOM 1599 C C . TYR A 1 198 ? -4.27 29.188 4.449 1 67.19 198 TYR A C 1
ATOM 1601 O O . TYR A 1 198 ? -3.354 28.641 5.07 1 67.19 198 TYR A O 1
ATOM 1609 N N . LEU A 1 199 ? -4.98 28.734 3.439 1 61.38 199 LEU A N 1
ATOM 1610 C CA . LEU A 1 199 ? -4.551 27.453 2.908 1 61.38 199 LEU A CA 1
ATOM 1611 C C . LEU A 1 199 ? -3.367 27.625 1.961 1 61.38 199 LEU A C 1
ATOM 1613 O O . LEU A 1 199 ? -2.619 26.672 1.719 1 61.38 199 LEU A O 1
ATOM 1617 N N . ASP A 1 200 ? -3.416 28.891 1.404 1 52.31 200 ASP A N 1
ATOM 1618 C CA . ASP A 1 200 ? -2.412 29.172 0.38 1 52.31 200 ASP A CA 1
ATOM 1619 C C . ASP A 1 200 ? -1.005 29.141 0.97 1 52.31 200 ASP A C 1
ATOM 1621 O O . ASP A 1 200 ? -0.799 29.547 2.117 1 52.31 200 ASP A O 1
ATOM 1625 N N . PHE A 1 201 ? -0.264 28.375 0.347 1 46.91 201 PHE A N 1
ATOM 1626 C CA . PHE A 1 201 ? 1.157 28.234 0.639 1 46.91 201 PHE A CA 1
ATOM 1627 C C . PHE A 1 201 ? 1.8 29.594 0.881 1 46.91 201 PHE A C 1
ATOM 1629 O O . PHE A 1 201 ? 2.727 29.719 1.687 1 46.91 201 PHE A O 1
ATOM 1636 N N . ASP A 1 202 ? 1.246 30.516 0.256 1 44.09 202 ASP A N 1
ATOM 1637 C CA . ASP A 1 202 ? 1.812 31.859 0.301 1 44.09 202 ASP A CA 1
ATOM 1638 C C . ASP A 1 202 ? 1.691 32.469 1.699 1 44.09 202 ASP A C 1
ATOM 1640 O O . ASP A 1 202 ? 2.566 33.219 2.137 1 44.09 202 ASP A O 1
ATOM 1644 N N . PHE A 1 203 ? 0.612 32.281 2.207 1 42.88 203 PHE A N 1
ATOM 1645 C CA . PHE A 1 203 ? 0.393 32.812 3.549 1 42.88 203 PHE A CA 1
ATOM 1646 C C . PHE A 1 203 ? 1.479 32.312 4.504 1 42.88 203 PHE A C 1
ATOM 1648 O O . PHE A 1 203 ? 2.023 33.094 5.281 1 42.88 203 PHE A O 1
ATOM 1655 N N . PHE A 1 204 ? 1.738 31.062 4.34 1 43.97 204 PHE A N 1
ATOM 1656 C CA . PHE A 1 204 ? 2.752 30.5 5.223 1 43.97 204 PHE A CA 1
ATOM 1657 C C . PHE A 1 204 ? 4.152 30.875 4.754 1 43.97 204 PHE A C 1
ATOM 1659 O O . PHE A 1 204 ? 5.062 31.031 5.566 1 43.97 204 PHE A O 1
ATOM 1666 N N . GLU A 1 205 ? 4.289 30.938 3.504 1 43.97 205 GLU A N 1
ATOM 1667 C CA . GLU A 1 205 ? 5.566 31.359 2.936 1 43.97 205 GLU A CA 1
ATOM 1668 C C . GLU A 1 205 ? 5.922 32.781 3.363 1 43.97 205 GLU A C 1
ATOM 1670 O O . GLU A 1 205 ? 7.082 33.062 3.652 1 43.97 205 GLU A O 1
ATOM 1675 N N . HIS A 1 206 ? 5.023 33.625 3.262 1 41.56 206 HIS A N 1
ATOM 1676 C CA . HIS A 1 206 ? 5.312 34.969 3.709 1 41.56 206 HIS A CA 1
ATOM 1677 C C . HIS A 1 206 ? 5.684 35 5.188 1 41.56 206 HIS A C 1
ATOM 1679 O O . HIS A 1 206 ? 6.574 35.75 5.598 1 41.56 206 HIS A O 1
ATOM 1685 N N . LYS A 1 207 ? 5.039 34.281 5.852 1 45.12 207 LYS A N 1
ATOM 1686 C CA . LYS A 1 207 ? 5.383 34.25 7.27 1 45.12 207 LYS A CA 1
ATOM 1687 C C . LYS A 1 207 ? 6.719 33.562 7.492 1 45.12 207 LYS A C 1
ATOM 1689 O O . LYS A 1 207 ? 7.512 33.969 8.344 1 45.12 207 LYS A O 1
ATOM 1694 N N . ASP A 1 208 ? 6.887 32.438 6.73 1 45.12 208 ASP A N 1
ATOM 1695 C CA . ASP A 1 208 ? 8.211 31.828 6.781 1 45.12 208 ASP A CA 1
ATOM 1696 C C . ASP A 1 208 ? 9.258 32.75 6.145 1 45.12 208 ASP A C 1
ATOM 1698 O O . ASP A 1 208 ? 10.43 32.719 6.539 1 45.12 208 ASP A O 1
ATOM 1702 N N . ARG A 1 209 ? 8.984 33.469 5.07 1 45.78 209 ARG A N 1
ATOM 1703 C CA . ARG A 1 209 ? 9.891 34.469 4.555 1 45.78 209 ARG A CA 1
ATOM 1704 C C . ARG A 1 209 ? 10.273 35.469 5.648 1 45.78 209 ARG A C 1
ATOM 1706 O O . ARG A 1 209 ? 11.406 35.938 5.695 1 45.78 209 ARG A O 1
ATOM 1713 N N . GLU A 1 210 ? 9.32 35.938 6.141 1 40.22 210 GLU A N 1
ATOM 1714 C CA . GLU A 1 210 ? 9.688 36.812 7.25 1 40.22 210 GLU A CA 1
ATOM 1715 C C . GLU A 1 210 ? 10.648 36.125 8.211 1 40.22 210 GLU A C 1
ATOM 1717 O O . GLU A 1 210 ? 11.484 36.781 8.844 1 40.22 210 GLU A O 1
ATOM 1722 N N . LEU A 1 211 ? 10.352 34.938 8.352 1 39.03 211 LEU A N 1
ATOM 1723 C CA . LEU A 1 211 ? 11.359 34.281 9.18 1 39.03 211 LEU A CA 1
ATOM 1724 C C . LEU A 1 211 ? 12.547 33.812 8.336 1 39.03 211 LEU A C 1
ATOM 1726 O O . LEU A 1 211 ? 13.445 33.156 8.836 1 39.03 211 LEU A O 1
ATOM 1730 N N . GLY A 1 212 ? 12.742 34.281 7.094 1 38.88 212 GLY A N 1
ATOM 1731 C CA . GLY A 1 212 ? 13.953 34.125 6.297 1 38.88 212 GLY A CA 1
ATOM 1732 C C . GLY A 1 212 ? 13.906 32.938 5.363 1 38.88 212 GLY A C 1
ATOM 1733 O O . GLY A 1 212 ? 14.891 32.625 4.684 1 38.88 212 GLY A O 1
ATOM 1734 N N . ASP A 1 213 ? 13.227 31.891 5.422 1 42.12 213 ASP A N 1
ATOM 1735 C CA . ASP A 1 213 ? 13.492 30.641 4.711 1 42.12 213 ASP A CA 1
ATOM 1736 C C . ASP A 1 213 ? 12.945 30.703 3.285 1 42.12 213 ASP A C 1
ATOM 1738 O O . ASP A 1 213 ? 11.789 30.344 3.041 1 42.12 213 ASP A O 1
ATOM 1742 N N . GLU A 1 214 ? 13.148 31.609 2.41 1 46.56 214 GLU A N 1
ATOM 1743 C CA . GLU A 1 214 ? 13.07 31.672 0.954 1 46.56 214 GLU A CA 1
ATOM 1744 C C . GLU A 1 214 ? 13.328 30.312 0.318 1 46.56 214 GLU A C 1
ATOM 1746 O O . GLU A 1 214 ? 13.523 30.219 -0.895 1 46.56 214 GLU A O 1
ATOM 1751 N N . TYR A 1 215 ? 13.742 29.203 0.923 1 55.06 215 TYR A N 1
ATOM 1752 C CA . TYR A 1 215 ? 14.297 27.922 0.492 1 55.06 215 TYR A CA 1
ATOM 1753 C C . TYR A 1 215 ? 13.188 26.922 0.227 1 55.06 215 TYR A C 1
ATOM 1755 O O . TYR A 1 215 ? 12.109 26.984 0.834 1 55.06 215 TYR A O 1
ATOM 1763 N N . GLY A 1 216 ? 12.961 26.406 -1.07 1 72.62 216 GLY A N 1
ATOM 1764 C CA . GLY A 1 216 ? 12.125 25.234 -1.253 1 72.62 216 GLY A CA 1
ATOM 1765 C C . GLY A 1 216 ? 11.719 25 -2.699 1 72.62 216 GLY A C 1
ATOM 1766 O O . GLY A 1 216 ? 12.414 25.453 -3.617 1 72.62 216 GLY A O 1
ATOM 1767 N N . TRP A 1 217 ? 10.602 24.391 -2.99 1 78.94 217 TRP A N 1
ATOM 1768 C CA . TRP A 1 217 ? 10.156 23.922 -4.297 1 78.94 217 TRP A CA 1
ATOM 1769 C C . TRP A 1 217 ? 9.633 25.078 -5.145 1 78.94 217 TRP A C 1
ATOM 1771 O O . TRP A 1 217 ? 9.688 25.016 -6.375 1 78.94 217 TRP A O 1
ATOM 1781 N N . LYS A 1 218 ? 9.367 26.297 -4.551 1 78.44 218 LYS A N 1
ATOM 1782 C CA . LYS A 1 218 ? 8.812 27.438 -5.285 1 78.44 218 LYS A CA 1
ATOM 1783 C C . LYS A 1 218 ? 9.906 28.188 -6.047 1 78.44 218 LYS A C 1
ATOM 1785 O O . LYS A 1 218 ? 9.625 28.844 -7.051 1 78.44 218 LYS A O 1
ATOM 1790 N N . GLN A 1 219 ? 11.125 28.078 -5.5 1 80.19 219 GLN A N 1
ATOM 1791 C CA . GLN A 1 219 ? 12.242 28.797 -6.125 1 80.19 219 GLN A CA 1
ATOM 1792 C C . GLN A 1 219 ? 12.578 28.188 -7.484 1 80.19 219 GLN A C 1
ATOM 1794 O O . GLN A 1 219 ? 13.195 28.844 -8.328 1 80.19 219 GLN A O 1
ATOM 1799 N N . VAL A 1 220 ? 12.125 26.984 -7.715 1 88.75 220 VAL A N 1
ATOM 1800 C CA . VAL A 1 220 ? 12.508 26.312 -8.953 1 88.75 220 VAL A CA 1
ATOM 1801 C C . VAL A 1 220 ? 11.344 26.328 -9.938 1 88.75 220 VAL A C 1
ATOM 1803 O O . VAL A 1 220 ? 11.289 25.516 -10.867 1 88.75 220 VAL A O 1
ATOM 1806 N N . HIS A 1 221 ? 10.406 27.266 -9.82 1 86.44 221 HIS A N 1
ATOM 1807 C CA . HIS A 1 221 ? 9.227 27.328 -10.672 1 86.44 221 HIS A CA 1
ATOM 1808 C C . HIS A 1 221 ? 9.609 27.578 -12.133 1 86.44 221 HIS A C 1
ATOM 1810 O O . HIS A 1 221 ? 8.898 27.156 -13.047 1 86.44 221 HIS A O 1
ATOM 1816 N N . GLY A 1 222 ? 10.742 28.25 -12.367 1 89.12 222 GLY A N 1
ATOM 1817 C CA . GLY A 1 222 ? 11.156 28.578 -13.727 1 89.12 222 GLY A CA 1
ATOM 1818 C C . GLY A 1 222 ? 11.961 27.469 -14.383 1 89.12 222 GLY A C 1
ATOM 1819 O O . GLY A 1 222 ? 12.273 27.547 -15.578 1 89.12 222 GLY A O 1
ATOM 1820 N N . ASP A 1 223 ? 12.25 26.438 -13.664 1 92.75 223 ASP A N 1
ATOM 1821 C CA . ASP A 1 223 ? 13.109 25.391 -14.211 1 92.75 223 ASP A CA 1
ATOM 1822 C C . ASP A 1 223 ? 12.453 24.016 -14.07 1 92.75 223 ASP A C 1
ATOM 1824 O O . ASP A 1 223 ? 12.961 23.016 -14.594 1 92.75 223 ASP A O 1
ATOM 1828 N N . VAL A 1 224 ? 11.359 23.938 -13.469 1 92.62 224 VAL A N 1
ATOM 1829 C CA . VAL A 1 224 ? 10.727 22.672 -13.156 1 92.62 224 VAL A CA 1
ATOM 1830 C C . VAL A 1 224 ? 10.227 22 -14.438 1 92.62 224 VAL A C 1
ATOM 1832 O O . VAL A 1 224 ? 10.227 20.781 -14.547 1 92.62 224 VAL A O 1
ATOM 1835 N N . PHE A 1 225 ? 9.844 22.797 -15.492 1 92.88 225 PHE A N 1
ATOM 1836 C CA . PHE A 1 225 ? 9.273 22.25 -16.719 1 92.88 225 PHE A CA 1
ATOM 1837 C C . PHE A 1 225 ? 10.297 22.281 -17.844 1 92.88 225 PHE A C 1
ATOM 1839 O O . PHE A 1 225 ? 9.93 22.188 -19.031 1 92.88 225 PHE A O 1
ATOM 1846 N N . ARG A 1 226 ? 11.516 22.438 -17.453 1 93.12 226 ARG A N 1
ATOM 1847 C CA . ARG A 1 226 ? 12.594 22.406 -18.438 1 93.12 226 ARG A CA 1
ATOM 1848 C C . ARG A 1 226 ? 12.711 21.016 -19.062 1 93.12 226 ARG A C 1
ATOM 1850 O O . ARG A 1 226 ? 12.438 20.016 -18.406 1 93.12 226 ARG A O 1
ATOM 1857 N N . GLN A 1 227 ? 13.156 20.922 -20.281 1 93.19 227 GLN A N 1
ATOM 1858 C CA . GLN A 1 227 ? 13.328 19.656 -20.969 1 93.19 227 GLN A CA 1
ATOM 1859 C C . GLN A 1 227 ? 14.383 18.797 -20.281 1 93.19 227 GLN A C 1
ATOM 1861 O O . GLN A 1 227 ? 15.484 19.266 -20.016 1 93.19 227 GLN A O 1
ATOM 1866 N N . PRO A 1 228 ? 13.953 17.562 -20.016 1 94.19 228 PRO A N 1
ATOM 1867 C CA . PRO A 1 228 ? 14.906 16.656 -19.375 1 94.19 228 PRO A CA 1
ATOM 1868 C C . PRO A 1 228 ? 15.984 16.141 -20.328 1 94.19 228 PRO A C 1
ATOM 1870 O O . PRO A 1 228 ? 15.875 16.344 -21.547 1 94.19 228 PRO A O 1
ATOM 1873 N N . ALA A 1 229 ? 16.984 15.523 -19.672 1 94.31 229 ALA A N 1
ATOM 1874 C CA . ALA A 1 229 ? 18.031 14.891 -20.469 1 94.31 229 ALA A CA 1
ATOM 1875 C C . ALA A 1 229 ? 17.484 13.695 -21.25 1 94.31 229 ALA A C 1
ATOM 1877 O O . ALA A 1 229 ? 16.703 12.898 -20.703 1 94.31 229 ALA A O 1
ATOM 1878 N N . TYR A 1 230 ? 17.734 13.625 -22.531 1 95.5 230 TYR A N 1
ATOM 1879 C CA . TYR A 1 230 ? 17.312 12.539 -23.406 1 95.5 230 TYR A CA 1
ATOM 1880 C C . TYR A 1 230 ? 15.797 12.398 -23.406 1 95.5 230 TYR A C 1
ATOM 1882 O O . TYR A 1 230 ? 15.266 11.336 -23.078 1 95.5 230 TYR A O 1
ATOM 1890 N N . PRO A 1 231 ? 15.078 13.453 -23.781 1 96.12 231 PRO A N 1
ATOM 1891 C CA . PRO A 1 231 ? 13.609 13.445 -23.75 1 96.12 231 PRO A CA 1
ATOM 1892 C C . PRO A 1 231 ? 13 12.336 -24.594 1 96.12 231 PRO A C 1
ATOM 1894 O O . PRO A 1 231 ? 11.93 11.812 -24.266 1 96.12 231 PRO A O 1
ATOM 1897 N N . GLY A 1 232 ? 13.703 11.938 -25.656 1 96.31 232 GLY A N 1
ATOM 1898 C CA . GLY A 1 232 ? 13.203 10.859 -26.484 1 96.31 232 GLY A CA 1
ATOM 1899 C C . GLY A 1 232 ? 13.164 9.523 -25.766 1 96.31 232 GLY A C 1
ATOM 1900 O O . GLY A 1 232 ? 12.172 8.789 -25.875 1 96.31 232 GLY A O 1
ATOM 1901 N N . LEU A 1 233 ? 14.211 9.234 -25.078 1 96.88 233 LEU A N 1
ATOM 1902 C CA . LEU A 1 233 ? 14.289 7.988 -24.328 1 96.88 233 LEU A CA 1
ATOM 1903 C C . LEU A 1 233 ? 13.273 7.973 -23.188 1 96.88 233 LEU A C 1
ATOM 1905 O O . LEU A 1 233 ? 12.609 6.961 -22.953 1 96.88 233 LEU A O 1
ATOM 1909 N N . LEU A 1 234 ? 13.188 9.086 -22.5 1 97.62 234 LEU A N 1
ATOM 1910 C CA . LEU A 1 234 ? 12.266 9.18 -21.375 1 97.62 234 LEU A CA 1
ATOM 1911 C C . LEU A 1 234 ? 10.82 8.992 -21.828 1 97.62 234 LEU A C 1
ATOM 1913 O O . LEU A 1 234 ? 10.07 8.211 -21.234 1 97.62 234 LEU A O 1
ATOM 1917 N N . ALA A 1 235 ? 10.492 9.672 -22.906 1 97.69 235 ALA A N 1
ATOM 1918 C CA . ALA A 1 235 ? 9.133 9.57 -23.422 1 97.69 235 ALA A CA 1
ATOM 1919 C C . ALA A 1 235 ? 8.836 8.148 -23.891 1 97.69 235 ALA A C 1
ATOM 1921 O O . ALA A 1 235 ? 7.723 7.645 -23.703 1 97.69 235 ALA A O 1
ATOM 1922 N N . SER A 1 236 ? 9.812 7.527 -24.453 1 97.75 236 SER A N 1
ATOM 1923 C CA . SER A 1 236 ? 9.633 6.176 -24.969 1 97.75 236 SER A CA 1
ATOM 1924 C C . SER A 1 236 ? 9.438 5.172 -23.828 1 97.75 236 SER A C 1
ATOM 1926 O O . SER A 1 236 ? 8.586 4.289 -23.922 1 97.75 236 SER A O 1
ATOM 1928 N N . VAL A 1 237 ? 10.188 5.246 -22.797 1 97.88 237 VAL A N 1
ATOM 1929 C CA . VAL A 1 237 ? 10.086 4.301 -21.703 1 97.88 237 VAL A CA 1
ATOM 1930 C C . VAL A 1 237 ? 8.781 4.523 -20.938 1 97.88 237 VAL A C 1
ATOM 1932 O O . VAL A 1 237 ? 8.172 3.57 -20.453 1 97.88 237 VAL A O 1
ATOM 1935 N N . ILE A 1 238 ? 8.383 5.742 -20.844 1 98.12 238 ILE A N 1
ATOM 1936 C CA . ILE A 1 238 ? 7.137 6.043 -20.156 1 98.12 238 ILE A CA 1
ATOM 1937 C C . ILE A 1 238 ? 5.953 5.512 -20.953 1 98.12 238 ILE A C 1
ATOM 1939 O O . ILE A 1 238 ? 5.027 4.926 -20.391 1 98.12 238 ILE A O 1
ATOM 1943 N N . GLY A 1 239 ? 6.004 5.73 -22.25 1 97.94 239 GLY A N 1
ATOM 1944 C CA . GLY A 1 239 ? 4.969 5.16 -23.094 1 97.94 239 GLY A CA 1
ATOM 1945 C C . GLY A 1 239 ? 4.887 3.648 -23 1 97.94 239 GLY A C 1
ATOM 1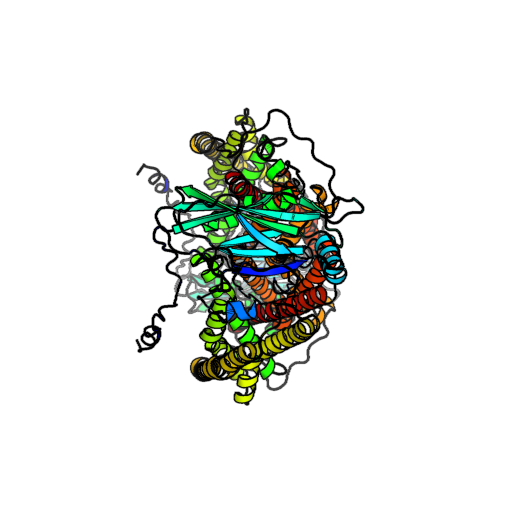946 O O . GLY A 1 239 ? 3.793 3.084 -22.922 1 97.94 239 GLY A O 1
ATOM 1947 N N . SER A 1 240 ? 6.031 3.039 -22.953 1 97.94 240 SER A N 1
ATOM 1948 C CA . SER A 1 240 ? 6.09 1.587 -22.828 1 97.94 240 SER A CA 1
ATOM 1949 C C . SER A 1 240 ? 5.551 1.117 -21.484 1 97.94 240 SER A C 1
ATOM 1951 O O . SER A 1 240 ? 4.887 0.082 -21.406 1 97.94 240 SER A O 1
ATOM 1953 N N . GLY A 1 241 ? 5.895 1.821 -20.484 1 98 241 GLY A N 1
ATOM 1954 C CA . GLY A 1 241 ? 5.414 1.462 -19.172 1 98 241 GLY A CA 1
ATOM 1955 C C . GLY A 1 241 ? 3.914 1.608 -19.016 1 98 241 GLY A C 1
ATOM 1956 O O . GLY A 1 241 ? 3.264 0.771 -18.391 1 98 241 GLY A O 1
ATOM 1957 N N . ALA A 1 242 ? 3.4 2.635 -19.562 1 97.56 242 ALA A N 1
ATOM 1958 C CA . ALA A 1 242 ? 1.95 2.811 -19.531 1 97.56 242 ALA A CA 1
ATOM 1959 C C . ALA A 1 242 ? 1.247 1.688 -20.297 1 97.56 242 ALA A C 1
ATOM 1961 O O . ALA A 1 242 ? 0.203 1.195 -19.859 1 97.56 242 ALA A O 1
ATOM 1962 N N . HIS A 1 243 ? 1.836 1.389 -21.391 1 97.94 243 HIS A N 1
ATOM 1963 C CA . HIS A 1 243 ? 1.329 0.271 -22.188 1 97.94 243 HIS A CA 1
ATOM 1964 C C . HIS A 1 243 ? 1.335 -1.021 -21.375 1 97.94 243 HIS A C 1
ATOM 1966 O O . HIS A 1 243 ? 0.335 -1.742 -21.344 1 97.94 243 HIS A O 1
ATOM 1972 N N . LEU A 1 244 ? 2.375 -1.279 -20.734 1 97.69 244 LEU A N 1
ATOM 1973 C CA . LEU A 1 244 ? 2.527 -2.492 -19.938 1 97.69 244 LEU A CA 1
ATOM 1974 C C . LEU A 1 244 ? 1.538 -2.512 -18.781 1 97.69 244 LEU A C 1
ATOM 1976 O O . LEU A 1 244 ? 1.029 -3.57 -18.406 1 97.69 244 LEU A O 1
ATOM 1980 N N . ALA A 1 245 ? 1.343 -1.392 -18.188 1 97.69 245 ALA A N 1
ATOM 1981 C CA . ALA A 1 245 ? 0.39 -1.308 -17.078 1 97.69 245 ALA A CA 1
ATOM 1982 C C . ALA A 1 245 ? -1.016 -1.683 -17.531 1 97.69 245 ALA A C 1
ATOM 1984 O O . ALA A 1 245 ? -1.704 -2.463 -16.875 1 97.69 245 ALA A O 1
ATOM 1985 N N . ILE A 1 246 ? -1.372 -1.187 -18.688 1 97.31 246 ILE A N 1
ATOM 1986 C CA . ILE A 1 246 ? -2.705 -1.458 -19.219 1 97.31 246 ILE A CA 1
ATOM 1987 C C . ILE A 1 246 ? -2.801 -2.92 -19.641 1 97.31 246 ILE A C 1
ATOM 1989 O O . ILE A 1 246 ? -3.797 -3.592 -19.359 1 97.31 246 ILE A O 1
ATOM 1993 N N . VAL A 1 247 ? -1.814 -3.363 -20.281 1 97.38 247 VAL A N 1
ATOM 1994 C CA . VAL A 1 247 ? -1.795 -4.75 -20.734 1 97.38 247 VAL A CA 1
ATOM 1995 C C . VAL A 1 247 ? -1.897 -5.691 -19.547 1 97.38 247 VAL A C 1
ATOM 1997 O O . VAL A 1 247 ? -2.691 -6.637 -19.562 1 97.38 247 VAL A O 1
ATOM 2000 N N . SER A 1 248 ? -1.082 -5.473 -18.5 1 96.56 248 SER A N 1
ATOM 2001 C CA . SER A 1 248 ? -1.084 -6.336 -17.328 1 96.56 248 SER A CA 1
ATOM 2002 C C . SER A 1 248 ? -2.449 -6.34 -16.641 1 96.56 248 SER A C 1
ATOM 2004 O O . SER A 1 248 ? -2.945 -7.395 -16.25 1 96.56 248 SER A O 1
ATOM 2006 N N . CYS A 1 249 ? -3.049 -5.211 -16.531 1 96.25 249 CYS A N 1
ATOM 2007 C CA . CYS A 1 249 ? -4.359 -5.113 -15.906 1 96.25 249 CYS A CA 1
ATOM 2008 C C . CYS A 1 249 ? -5.418 -5.836 -16.734 1 96.25 249 CYS A C 1
ATOM 2010 O O . CYS A 1 249 ? -6.215 -6.605 -16.188 1 96.25 249 CYS A O 1
ATOM 2012 N N . VAL A 1 250 ? -5.395 -5.68 -18.047 1 96.12 250 VAL A N 1
ATOM 2013 C CA . VAL A 1 250 ? -6.414 -6.25 -18.922 1 96.12 250 VAL A CA 1
ATOM 2014 C C . VAL A 1 250 ? -6.238 -7.766 -19 1 96.12 250 VAL A C 1
ATOM 2016 O O . VAL A 1 250 ? -7.211 -8.516 -18.906 1 96.12 250 VAL A O 1
ATOM 2019 N N . VAL A 1 251 ? -5.031 -8.188 -19.156 1 94.5 251 VAL A N 1
ATOM 2020 C CA . VAL A 1 251 ? -4.773 -9.617 -19.281 1 94.5 251 VAL A CA 1
ATOM 2021 C C . VAL A 1 251 ? -5.156 -10.328 -17.984 1 94.5 251 VAL A C 1
ATOM 2023 O O . VAL A 1 251 ? -5.797 -11.383 -18.016 1 94.5 251 VAL A O 1
ATOM 2026 N N . LEU A 1 252 ? -4.785 -9.773 -16.844 1 92.75 252 LEU A N 1
ATOM 2027 C CA . LEU A 1 252 ? -5.117 -10.391 -15.57 1 92.75 252 LEU A CA 1
ATOM 2028 C C . LEU A 1 252 ? -6.625 -10.367 -15.328 1 92.75 252 LEU A C 1
ATOM 2030 O O . LEU A 1 252 ? -7.184 -11.328 -14.789 1 92.75 252 LEU A O 1
ATOM 2034 N N . LEU A 1 253 ? -7.25 -9.344 -15.758 1 92.44 253 LEU A N 1
ATOM 2035 C CA . LEU A 1 253 ? -8.703 -9.281 -15.648 1 92.44 253 LEU A CA 1
ATOM 2036 C C . LEU A 1 253 ? -9.359 -10.344 -16.516 1 92.44 253 LEU A C 1
ATOM 2038 O O . LEU A 1 253 ? -10.305 -11.008 -16.094 1 92.44 253 LEU A O 1
ATOM 2042 N N . LEU A 1 254 ? -8.812 -10.5 -17.719 1 91.25 254 LEU A N 1
ATOM 2043 C CA . LEU A 1 254 ? -9.352 -11.508 -18.625 1 91.25 254 LEU A CA 1
ATOM 2044 C C . LEU A 1 254 ? -9.055 -12.914 -18.109 1 91.25 254 LEU A C 1
ATOM 2046 O O . LEU A 1 254 ? -9.852 -13.828 -18.297 1 91.25 254 LEU A O 1
ATOM 2050 N N . ALA A 1 255 ? -7.934 -13.023 -17.5 1 87.31 255 ALA A N 1
ATOM 2051 C CA . ALA A 1 255 ? -7.574 -14.336 -16.953 1 87.31 255 ALA A CA 1
ATOM 2052 C C . ALA A 1 255 ? -8.508 -14.727 -15.805 1 87.31 255 ALA A C 1
ATOM 2054 O O . ALA A 1 255 ? -8.875 -15.891 -15.672 1 87.31 255 ALA A O 1
ATOM 2055 N N . VAL A 1 256 ? -8.93 -13.797 -15.047 1 83.25 256 VAL A N 1
ATOM 2056 C CA . VAL A 1 256 ? -9.82 -14.055 -13.922 1 83.25 256 VAL A CA 1
ATOM 2057 C C . VAL A 1 256 ? -11.242 -14.297 -14.43 1 83.25 256 VAL A C 1
ATOM 2059 O O . VAL A 1 256 ? -11.93 -15.203 -13.953 1 83.25 256 VAL A O 1
ATOM 2062 N N . THR A 1 257 ? -11.68 -13.594 -15.422 1 85 257 THR A N 1
ATOM 2063 C CA . THR A 1 257 ? -13.07 -13.641 -15.867 1 85 257 THR A CA 1
ATOM 2064 C C . THR A 1 257 ? -13.297 -14.82 -16.812 1 85 257 THR A C 1
ATOM 2066 O O . THR A 1 257 ? -14.336 -15.469 -16.766 1 85 257 THR A O 1
ATOM 2069 N N . ASN A 1 258 ? -12.312 -15.094 -17.688 1 78 258 ASN A N 1
ATOM 2070 C CA . ASN A 1 258 ? -12.508 -16.125 -18.703 1 78 258 ASN A CA 1
ATOM 2071 C C . ASN A 1 258 ? -11.797 -17.422 -18.328 1 78 258 ASN A C 1
ATOM 2073 O O . ASN A 1 258 ? -11.664 -18.328 -19.156 1 78 258 ASN A O 1
ATOM 2077 N N . ARG A 1 259 ? -11.375 -17.625 -17.203 1 77.06 259 ARG A N 1
ATOM 2078 C CA . ARG A 1 259 ? -10.727 -18.844 -16.719 1 77.06 259 ARG A CA 1
ATOM 2079 C C . ARG A 1 259 ? -9.688 -19.344 -17.719 1 77.06 259 ARG A C 1
ATOM 2081 O O . ARG A 1 259 ? -9.703 -20.516 -18.109 1 77.06 259 ARG A O 1
ATOM 2088 N N . LEU A 1 260 ? -8.859 -18.5 -18.203 1 75.12 260 LEU A N 1
ATOM 2089 C CA . LEU A 1 260 ? -7.863 -18.781 -19.234 1 75.12 260 LEU A CA 1
ATOM 2090 C C . LEU A 1 260 ? -6.926 -19.891 -18.766 1 75.12 260 LEU A C 1
ATOM 2092 O O . LEU A 1 260 ? -6.18 -20.453 -19.578 1 75.12 260 LEU A O 1
ATOM 2096 N N . TYR A 1 261 ? -7.082 -20.266 -17.531 1 71.19 261 TYR A N 1
ATOM 2097 C CA . TYR A 1 261 ? -6.219 -21.328 -17.016 1 71.19 261 TYR A CA 1
ATOM 2098 C C . TYR A 1 261 ? -6.684 -22.688 -17.5 1 71.19 261 TYR A C 1
ATOM 2100 O O . TYR A 1 261 ? -5.934 -23.672 -17.438 1 71.19 261 TYR A O 1
ATOM 2108 N N . THR A 1 262 ? -7.875 -22.688 -18.078 1 70.56 262 THR A N 1
ATOM 2109 C CA . THR A 1 262 ? -8.43 -23.953 -18.531 1 70.56 262 THR A CA 1
ATOM 2110 C C . THR A 1 262 ? -7.922 -24.297 -19.922 1 70.56 262 THR A C 1
ATOM 2112 O O . THR A 1 262 ? -7.957 -25.469 -20.328 1 70.56 262 THR A O 1
ATOM 2115 N N . GLU A 1 263 ? -7.426 -23.312 -20.609 1 73.5 263 GLU A N 1
ATOM 2116 C CA . GLU A 1 263 ? -6.949 -23.547 -21.969 1 73.5 263 GLU A CA 1
ATOM 2117 C C . GLU A 1 263 ? -5.426 -23.625 -22.016 1 73.5 263 GLU A C 1
ATOM 2119 O O . GLU A 1 263 ? -4.738 -22.844 -21.359 1 73.5 263 GLU A O 1
ATOM 2124 N N . ARG A 1 264 ? -5.117 -24.609 -22.781 1 77.25 264 ARG A N 1
ATOM 2125 C CA . ARG A 1 264 ? -3.676 -24.734 -22.969 1 77.25 264 ARG A CA 1
ATOM 2126 C C . ARG A 1 264 ? -3.109 -23.531 -23.703 1 77.25 264 ARG A C 1
ATOM 2128 O O . ARG A 1 264 ? -3.588 -23.172 -24.797 1 77.25 264 ARG A O 1
ATOM 2135 N N . GLY A 1 265 ? -2.246 -22.859 -23.125 1 79.19 265 GLY A N 1
ATOM 2136 C CA . GLY A 1 265 ? -1.575 -21.75 -23.797 1 79.19 265 GLY A CA 1
ATOM 2137 C C . GLY A 1 265 ? -2.457 -20.531 -23.969 1 79.19 265 GLY A C 1
ATOM 2138 O O . GLY A 1 265 ? -2.09 -19.594 -24.672 1 79.19 265 GLY A O 1
ATOM 2139 N N . GLY A 1 266 ? -3.645 -20.609 -23.484 1 81.44 266 GLY A N 1
ATOM 2140 C CA . GLY A 1 266 ? -4.59 -19.516 -23.625 1 81.44 266 GLY A CA 1
ATOM 2141 C C . GLY A 1 266 ? -4.09 -18.219 -23.031 1 81.44 266 GLY A C 1
ATOM 2142 O O . GLY A 1 266 ? -4.277 -17.141 -23.609 1 81.44 266 GLY A O 1
ATOM 2143 N N . PHE A 1 267 ? -3.443 -18.297 -22 1 85.56 267 PHE A N 1
ATOM 2144 C CA . PHE A 1 267 ? -2.938 -17.109 -21.328 1 85.56 267 PHE A CA 1
ATOM 2145 C C . PHE A 1 267 ? -1.899 -16.391 -22.172 1 85.56 267 PHE A C 1
ATOM 2147 O O . PHE A 1 267 ? -1.95 -15.172 -22.344 1 85.56 267 PHE A O 1
ATOM 2154 N N . MET A 1 268 ? -1.015 -17.125 -22.781 1 88.5 268 MET A N 1
ATOM 2155 C CA . MET A 1 268 ? 0.054 -16.547 -23.594 1 88.5 268 MET A CA 1
ATOM 2156 C C . MET A 1 268 ? -0.508 -15.922 -24.875 1 88.5 268 MET A C 1
ATOM 2158 O O . MET A 1 268 ? -0.112 -14.812 -25.25 1 88.5 268 MET A O 1
ATOM 2162 N N . SER A 1 269 ? -1.403 -16.594 -25.453 1 88.06 269 SER A N 1
ATOM 2163 C CA . SER A 1 269 ? -2.016 -16.062 -26.672 1 88.06 269 SER A CA 1
ATOM 2164 C C . SER A 1 269 ? -2.783 -14.781 -26.375 1 88.06 269 SER A C 1
ATOM 2166 O O . SER A 1 269 ? -2.693 -13.812 -27.141 1 88.06 269 SER A O 1
ATOM 2168 N N . THR A 1 270 ? -3.475 -14.867 -25.312 1 90.12 270 THR A N 1
ATOM 2169 C CA . THR A 1 270 ? -4.238 -13.68 -24.922 1 90.12 270 THR A CA 1
ATOM 2170 C C . THR A 1 270 ? -3.305 -12.516 -24.609 1 90.12 270 THR A C 1
ATOM 2172 O O . THR A 1 270 ? -3.592 -11.367 -24.969 1 90.12 270 THR A O 1
ATOM 2175 N N . ALA A 1 271 ? -2.215 -12.758 -23.922 1 92.75 271 ALA A N 1
ATOM 2176 C CA . ALA A 1 271 ? -1.252 -11.719 -23.578 1 92.75 271 ALA A CA 1
ATOM 2177 C C . ALA A 1 271 ? -0.662 -11.078 -24.828 1 92.75 271 ALA A C 1
ATOM 2179 O O . ALA A 1 271 ? -0.523 -9.852 -24.906 1 92.75 271 ALA A O 1
ATOM 2180 N N . ILE A 1 272 ? -0.352 -11.867 -25.812 1 92.38 272 ILE A N 1
ATOM 2181 C CA . ILE A 1 272 ? 0.221 -11.359 -27.062 1 92.38 272 ILE A CA 1
ATOM 2182 C C . ILE A 1 272 ? -0.822 -10.539 -27.812 1 92.38 272 ILE A C 1
ATOM 2184 O O . ILE A 1 272 ? -0.518 -9.461 -28.328 1 92.38 272 ILE A O 1
ATOM 2188 N N . PHE A 1 273 ? -1.979 -11.062 -27.781 1 92.81 273 PHE A N 1
ATOM 2189 C CA . PHE A 1 273 ? -3.053 -10.367 -28.484 1 92.81 273 PHE A CA 1
ATOM 2190 C C . PHE A 1 273 ? -3.334 -9.016 -27.844 1 92.81 273 PHE A C 1
ATOM 2192 O O . PHE A 1 273 ? -3.453 -8.008 -28.547 1 92.81 273 PHE A O 1
ATOM 2199 N N . VAL A 1 274 ? -3.463 -9.023 -26.562 1 96.06 274 VAL A N 1
ATOM 2200 C CA . VAL A 1 274 ? -3.775 -7.789 -25.859 1 96.06 274 VAL A CA 1
ATOM 2201 C C . VAL A 1 274 ? -2.619 -6.801 -26 1 96.06 274 VAL A C 1
ATOM 2203 O O . VAL A 1 274 ? -2.836 -5.598 -26.172 1 96.06 274 VAL A O 1
ATOM 2206 N N . PHE A 1 275 ? -1.413 -7.254 -25.984 1 96.69 275 PHE A N 1
ATOM 2207 C CA . PHE A 1 275 ? -0.246 -6.395 -26.156 1 96.69 275 PHE A CA 1
ATOM 2208 C C . PHE A 1 275 ? -0.243 -5.758 -27.547 1 96.69 275 PHE A C 1
ATOM 2210 O O . PHE A 1 275 ? 0.024 -4.562 -27.688 1 96.69 275 PHE A O 1
ATOM 2217 N N . ALA A 1 276 ? -0.583 -6.539 -28.469 1 95.44 276 ALA A N 1
ATOM 2218 C CA . ALA A 1 276 ? -0.602 -6.039 -29.844 1 95.44 276 ALA A CA 1
ATOM 2219 C C . ALA A 1 276 ? -1.765 -5.074 -30.062 1 95.44 276 ALA A C 1
ATOM 2221 O O . ALA A 1 276 ? -1.596 -4.012 -30.672 1 95.44 276 ALA A O 1
ATOM 2222 N N . ALA A 1 277 ? -2.867 -5.418 -29.531 1 95.62 277 ALA A N 1
ATOM 2223 C CA . ALA A 1 277 ? -4.074 -4.621 -29.734 1 95.62 277 ALA A CA 1
ATOM 2224 C C . ALA A 1 277 ? -3.982 -3.289 -28.984 1 95.62 277 ALA A C 1
ATOM 2226 O O . ALA A 1 277 ? -4.559 -2.289 -29.422 1 95.62 277 ALA A O 1
ATOM 2227 N N . SER A 1 278 ? -3.268 -3.258 -27.906 1 97.31 278 SER A N 1
ATOM 2228 C CA . SER A 1 278 ? -3.195 -2.047 -27.109 1 97.31 278 SER A CA 1
ATOM 2229 C C . SER A 1 278 ? -1.937 -1.246 -27.422 1 97.31 278 SER A C 1
ATOM 2231 O O . SER A 1 278 ? -1.585 -0.319 -26.688 1 97.31 278 SER A O 1
ATOM 2233 N N . ALA A 1 279 ? -1.306 -1.526 -28.5 1 97.19 279 ALA A N 1
ATOM 2234 C CA . ALA A 1 279 ? -0.064 -0.867 -28.891 1 97.19 279 ALA A CA 1
ATOM 2235 C C . ALA A 1 279 ? -0.282 0.628 -29.109 1 97.19 279 ALA A C 1
ATOM 2237 O O . ALA A 1 279 ? 0.627 1.433 -28.906 1 97.19 279 ALA A O 1
ATOM 2238 N N . PRO A 1 280 ? -1.485 1.087 -29.484 1 97.06 280 PRO A N 1
ATOM 2239 C CA . PRO A 1 280 ? -1.701 2.523 -29.672 1 97.06 280 PRO A CA 1
ATOM 2240 C C . PRO A 1 280 ? -1.561 3.312 -28.375 1 97.06 280 PRO A C 1
ATOM 2242 O O . PRO A 1 280 ? -1.254 4.508 -28.391 1 97.06 280 PRO A O 1
ATOM 2245 N N . ILE A 1 281 ? -1.714 2.672 -27.297 1 97.25 281 ILE A N 1
ATOM 2246 C CA . ILE A 1 281 ? -1.594 3.355 -26.016 1 97.25 281 ILE A CA 1
ATOM 2247 C C . ILE A 1 281 ? -0.144 3.781 -25.797 1 97.25 281 ILE A C 1
ATOM 2249 O O . ILE A 1 281 ? 0.117 4.879 -25.297 1 97.25 281 ILE A O 1
ATOM 2253 N N . ASN A 1 282 ? 0.769 2.885 -26.109 1 97.88 282 ASN A N 1
ATOM 2254 C CA . ASN A 1 282 ? 2.188 3.215 -26.031 1 97.88 282 ASN A CA 1
ATOM 2255 C C . ASN A 1 282 ? 2.52 4.453 -26.859 1 97.88 282 ASN A C 1
ATOM 2257 O O . ASN A 1 282 ? 3.154 5.387 -26.359 1 97.88 282 ASN A O 1
ATOM 2261 N N . GLY A 1 283 ? 2.002 4.496 -28.062 1 97.25 283 GLY A N 1
ATOM 2262 C CA . GLY A 1 283 ? 2.254 5.617 -28.953 1 97.25 283 GLY A CA 1
ATOM 2263 C C . GLY A 1 283 ? 1.59 6.902 -28.5 1 97.25 283 GLY A C 1
ATOM 2264 O O . GLY A 1 283 ? 2.174 7.98 -28.609 1 97.25 283 GLY A O 1
ATOM 2265 N N . MET A 1 284 ? 0.443 6.754 -28.031 1 97.44 284 MET A N 1
ATOM 2266 C CA . MET A 1 284 ? -0.302 7.938 -27.609 1 97.44 284 MET A CA 1
ATOM 2267 C C . MET A 1 284 ? 0.377 8.609 -26.422 1 97.44 284 MET A C 1
ATOM 2269 O O . MET A 1 284 ? 0.572 9.828 -26.422 1 97.44 284 MET A O 1
ATOM 2273 N N . VAL A 1 285 ? 0.741 7.832 -25.438 1 97.12 285 VAL A N 1
ATOM 2274 C CA . VAL A 1 285 ? 1.34 8.391 -24.234 1 97.12 285 VAL A CA 1
ATOM 2275 C C . VAL A 1 285 ? 2.756 8.875 -24.531 1 97.12 285 VAL A C 1
ATOM 2277 O O . VAL A 1 285 ? 3.129 9.992 -24.156 1 97.12 285 VAL A O 1
ATOM 2280 N N . GLY A 1 286 ? 3.541 8.055 -25.219 1 97.12 286 GLY A N 1
ATOM 2281 C CA . GLY A 1 286 ? 4.902 8.438 -25.547 1 97.12 286 GLY A CA 1
ATOM 2282 C C . GLY A 1 286 ? 4.973 9.609 -26.516 1 97.12 286 GLY A C 1
ATOM 2283 O O . GLY A 1 286 ? 5.758 10.539 -26.312 1 97.12 286 GLY A O 1
ATOM 2284 N N . GLY A 1 287 ? 4.145 9.578 -27.484 1 96.25 287 GLY A N 1
ATOM 2285 C CA . GLY A 1 287 ? 4.121 10.656 -28.469 1 96.25 287 GLY A CA 1
ATOM 2286 C C . GLY A 1 287 ? 3.65 11.977 -27.891 1 96.25 287 GLY A C 1
ATOM 2287 O O . GLY A 1 287 ? 4.207 13.031 -28.203 1 96.25 287 GLY A O 1
ATOM 2288 N N . SER A 1 288 ? 2.627 11.922 -27.109 1 96.5 288 SER A N 1
ATOM 2289 C CA . SER A 1 288 ? 2.119 13.133 -26.469 1 96.5 288 SER A CA 1
ATOM 2290 C C . SER A 1 288 ? 3.16 13.75 -25.547 1 96.5 288 SER A C 1
ATOM 2292 O O . SER A 1 288 ? 3.365 14.969 -25.562 1 96.5 288 SER A O 1
ATOM 2294 N N . LEU A 1 289 ? 3.791 12.93 -24.812 1 96.25 289 LEU A N 1
ATOM 2295 C CA . LEU A 1 289 ? 4.773 13.414 -23.844 1 96.25 289 LEU A CA 1
ATOM 2296 C C . LEU A 1 289 ? 5.984 14.008 -24.562 1 96.25 289 LEU A C 1
ATOM 2298 O O . LEU A 1 289 ? 6.504 15.047 -24.141 1 96.25 289 LEU A O 1
ATOM 2302 N N . TYR A 1 290 ? 6.465 13.383 -25.609 1 96.69 290 TYR A N 1
ATOM 2303 C CA . TYR A 1 290 ? 7.605 13.883 -26.375 1 96.69 290 TYR A CA 1
ATOM 2304 C C . TYR A 1 290 ? 7.285 15.227 -27 1 96.69 290 TYR A C 1
ATOM 2306 O O . TYR A 1 290 ? 8.133 16.125 -27.047 1 96.69 290 TYR A O 1
ATOM 2314 N N . ALA A 1 291 ? 6.098 15.367 -27.438 1 95.5 291 ALA A N 1
ATOM 2315 C CA . ALA A 1 291 ? 5.672 16.641 -28.016 1 95.5 291 ALA A CA 1
ATOM 2316 C C . ALA A 1 291 ? 5.578 17.734 -26.953 1 95.5 291 ALA A C 1
ATOM 2318 O O . ALA A 1 291 ? 5.957 18.875 -27.203 1 95.5 291 ALA A O 1
ATOM 2319 N N . GLN A 1 292 ? 5.098 17.359 -25.828 1 94.31 292 GLN A N 1
ATOM 2320 C CA . GLN A 1 292 ?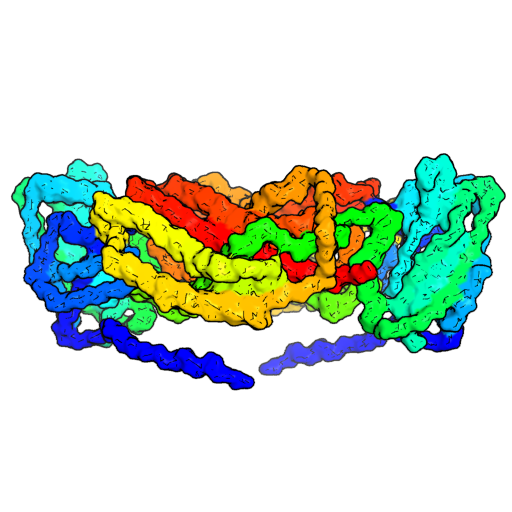 4.984 18.312 -24.734 1 94.31 292 GLN A CA 1
ATOM 2321 C C . GLN A 1 292 ? 6.355 18.812 -24.281 1 94.31 292 GLN A C 1
ATOM 2323 O O . GLN A 1 292 ? 6.492 19.938 -23.812 1 94.31 292 GLN A O 1
ATOM 2328 N N . MET A 1 293 ? 7.348 17.938 -24.422 1 93.19 293 MET A N 1
ATOM 2329 C CA . MET A 1 293 ? 8.711 18.297 -24.047 1 93.19 293 MET A CA 1
ATOM 2330 C C . MET A 1 293 ? 9.422 19.016 -25.188 1 93.19 293 MET A C 1
ATOM 2332 O O . MET A 1 293 ? 10.648 19.172 -25.156 1 93.19 293 MET A O 1
ATOM 2336 N N . SER A 1 294 ? 8.711 19.391 -26.234 1 90.81 294 SER A N 1
ATOM 2337 C CA . SER A 1 294 ? 9.211 20.141 -27.391 1 90.81 294 SER A CA 1
ATOM 2338 C C . SER A 1 294 ? 10.211 19.312 -28.188 1 90.81 294 SER A C 1
ATOM 2340 O O . SER A 1 294 ? 11.219 19.844 -28.672 1 90.81 294 SER A O 1
ATOM 2342 N N . GLY A 1 295 ? 9.906 17.984 -28.188 1 91.69 295 GLY A N 1
ATOM 2343 C CA . GLY A 1 295 ? 10.766 17.125 -29 1 91.69 295 GLY A CA 1
ATOM 2344 C C . GLY A 1 295 ? 10.594 17.328 -30.484 1 91.69 295 GLY A C 1
ATOM 2345 O O . GLY A 1 295 ? 9.477 17.516 -30.969 1 91.69 295 GLY A O 1
ATOM 2346 N N . LYS A 1 296 ? 11.711 17.234 -31.234 1 91.38 296 LYS A N 1
ATOM 2347 C CA . LYS A 1 296 ? 11.664 17.5 -32.656 1 91.38 296 LYS A CA 1
ATOM 2348 C C . LYS A 1 296 ? 11.797 16.219 -33.469 1 91.38 296 LYS A C 1
ATOM 2350 O O . LYS A 1 296 ? 11.273 16.109 -34.594 1 91.38 296 LYS A O 1
ATOM 2355 N N . LYS A 1 297 ? 12.375 15.203 -32.969 1 95.44 297 LYS A N 1
ATOM 2356 C CA . LYS A 1 297 ? 12.609 13.953 -33.688 1 95.44 297 LYS A CA 1
ATOM 2357 C C . LYS A 1 297 ? 11.578 12.898 -33.312 1 95.44 297 LYS A C 1
ATOM 2359 O O . LYS A 1 297 ? 11.93 11.844 -32.75 1 95.44 297 LYS A O 1
ATOM 2364 N N . TRP A 1 298 ? 10.391 13.094 -33.75 1 94.56 298 TRP A N 1
ATOM 2365 C CA . TRP A 1 298 ? 9.281 12.258 -33.281 1 94.56 298 TRP A CA 1
ATOM 2366 C C . TRP A 1 298 ? 9.344 10.875 -33.906 1 94.56 298 TRP A C 1
ATOM 2368 O O . TRP A 1 298 ? 8.891 9.891 -33.312 1 94.56 298 TRP A O 1
ATOM 2378 N N . ILE A 1 299 ? 9.945 10.75 -35.156 1 95.62 299 ILE A N 1
ATOM 2379 C CA . ILE A 1 299 ? 10.031 9.453 -35.812 1 95.62 299 ILE A CA 1
ATOM 2380 C C . ILE A 1 299 ? 11 8.547 -35.031 1 95.62 299 ILE A C 1
ATOM 2382 O O . ILE A 1 299 ? 10.758 7.348 -34.906 1 95.62 299 ILE A O 1
ATOM 2386 N N . ARG A 1 300 ? 12.078 9.086 -34.656 1 95.88 300 ARG A N 1
ATOM 2387 C CA . ARG A 1 300 ? 13.039 8.328 -33.875 1 95.88 300 ARG A CA 1
ATOM 2388 C C . ARG A 1 300 ? 12.43 7.898 -32.531 1 95.88 300 ARG A C 1
ATOM 2390 O O . ARG A 1 300 ? 12.664 6.777 -32.094 1 95.88 300 ARG A O 1
ATOM 2397 N N . GLN A 1 301 ? 11.742 8.805 -31.938 1 96.38 301 GLN A N 1
ATOM 2398 C CA . GLN A 1 301 ? 11.086 8.492 -30.672 1 96.38 301 GLN A CA 1
ATOM 2399 C C . GLN A 1 301 ? 10.039 7.391 -30.859 1 96.38 301 GLN A C 1
ATOM 2401 O O . GLN A 1 301 ? 9.93 6.488 -30.031 1 96.38 301 GLN A O 1
ATOM 2406 N N . PHE A 1 302 ? 9.305 7.48 -31.953 1 95.88 302 PHE A N 1
ATOM 2407 C CA . PHE A 1 302 ? 8.281 6.484 -32.25 1 95.88 302 PHE A CA 1
ATOM 2408 C C . PHE A 1 302 ? 8.914 5.109 -32.469 1 95.88 302 PHE A C 1
ATOM 2410 O O . PHE A 1 302 ? 8.422 4.117 -31.906 1 95.88 302 PHE A O 1
ATOM 2417 N N . LEU A 1 303 ? 9.945 5.055 -33.125 1 95.94 303 LEU A N 1
ATOM 2418 C CA . LEU A 1 303 ? 10.602 3.781 -33.406 1 95.94 303 LEU A CA 1
ATOM 2419 C C . LEU A 1 303 ? 11.211 3.197 -32.125 1 95.94 303 LEU A C 1
ATOM 2421 O O . LEU A 1 303 ? 11.141 1.988 -31.906 1 95.94 303 LEU A O 1
ATOM 2425 N N . LEU A 1 304 ? 11.773 4.004 -31.375 1 95.75 304 LEU A N 1
ATOM 2426 C CA . LEU A 1 304 ? 12.352 3.551 -30.125 1 95.75 304 LEU A CA 1
ATOM 2427 C C . LEU A 1 304 ? 11.273 3.043 -29.172 1 95.75 304 LEU A C 1
ATOM 2429 O O . LEU A 1 304 ? 11.422 1.981 -28.562 1 95.75 304 LEU A O 1
ATOM 2433 N N . GLY A 1 305 ? 10.203 3.736 -29.062 1 95.88 305 GLY A N 1
ATOM 2434 C CA . GLY A 1 305 ? 9.109 3.373 -28.172 1 95.88 305 GLY A CA 1
ATOM 2435 C C . GLY A 1 305 ? 8.406 2.092 -28.578 1 95.88 305 GLY A C 1
ATOM 2436 O O . GLY A 1 305 ? 8.047 1.279 -27.719 1 95.88 305 GLY A O 1
ATOM 2437 N N . SER A 1 306 ? 8.297 1.922 -29.859 1 95.25 306 SER A N 1
ATOM 2438 C CA . SER A 1 306 ? 7.547 0.769 -30.359 1 95.25 306 SER A CA 1
ATOM 2439 C C . SER A 1 306 ? 8.391 -0.5 -30.297 1 95.25 306 SER A C 1
ATOM 2441 O O . SER A 1 306 ? 7.855 -1.605 -30.203 1 95.25 306 SER A O 1
ATOM 2443 N N . THR A 1 307 ? 9.688 -0.352 -30.234 1 94.31 307 THR A N 1
ATOM 2444 C CA . THR A 1 307 ? 10.516 -1.545 -30.375 1 94.31 307 THR A CA 1
ATOM 2445 C C . THR A 1 307 ? 11.25 -1.846 -29.078 1 94.31 307 THR A C 1
ATOM 2447 O O . THR A 1 307 ? 11.797 -2.939 -28.906 1 94.31 307 THR A O 1
ATOM 2450 N N . LEU A 1 308 ? 11.234 -1.005 -28.125 1 94.56 308 LEU A N 1
ATOM 2451 C CA . LEU A 1 308 ? 12.016 -1.163 -26.906 1 94.56 308 LEU A CA 1
ATOM 2452 C C . LEU A 1 308 ? 11.633 -2.449 -26.188 1 94.56 308 LEU A C 1
ATOM 2454 O O . LEU A 1 308 ? 12.484 -3.297 -25.922 1 94.56 308 LEU A O 1
ATOM 2458 N N . LEU A 1 309 ? 10.383 -2.641 -25.859 1 95.19 309 LEU A N 1
ATOM 2459 C CA . LEU A 1 309 ? 9.938 -3.801 -25.094 1 95.19 309 LEU A CA 1
ATOM 2460 C C . LEU A 1 309 ? 9.984 -5.066 -25.938 1 95.19 309 LEU A C 1
ATOM 2462 O O . LEU A 1 309 ? 10.492 -6.098 -25.5 1 95.19 309 LEU A O 1
ATOM 2466 N N . PRO A 1 310 ? 9.57 -4.98 -27.203 1 93.56 310 PRO A N 1
ATOM 2467 C CA . PRO A 1 310 ? 9.648 -6.188 -28.031 1 93.56 310 PRO A CA 1
ATOM 2468 C C . PRO A 1 310 ? 11.086 -6.645 -28.266 1 93.56 310 PRO A C 1
ATOM 2470 O O . PRO A 1 310 ? 11.367 -7.848 -28.266 1 93.56 310 PRO A O 1
ATOM 2473 N N . ILE A 1 311 ? 11.953 -5.703 -28.453 1 91.69 311 ILE A N 1
ATOM 2474 C CA . ILE A 1 311 ? 13.344 -6.078 -28.672 1 91.69 311 ILE A CA 1
ATOM 2475 C C . ILE A 1 311 ? 13.914 -6.707 -27.406 1 91.69 311 ILE A C 1
ATOM 2477 O O . ILE A 1 311 ? 14.672 -7.676 -27.469 1 91.69 311 ILE A O 1
ATOM 2481 N N . LEU A 1 312 ? 13.539 -6.176 -26.297 1 94.19 312 LEU A N 1
ATOM 2482 C CA . LEU A 1 312 ? 13.977 -6.746 -25.031 1 94.19 312 LEU A CA 1
ATOM 2483 C C . LEU A 1 312 ? 13.43 -8.156 -24.844 1 94.19 312 LEU A C 1
ATOM 2485 O O . LEU A 1 312 ? 14.148 -9.055 -24.406 1 94.19 312 LEU A O 1
ATOM 2489 N N . THR A 1 313 ? 12.227 -8.383 -25.172 1 94.56 313 THR A N 1
ATOM 2490 C CA . THR A 1 313 ? 11.602 -9.695 -25.047 1 94.56 313 THR A CA 1
ATOM 2491 C C . THR A 1 313 ? 12.242 -10.68 -26.031 1 94.56 313 THR A C 1
ATOM 2493 O O . THR A 1 313 ? 12.477 -11.836 -25.688 1 94.56 313 THR A O 1
ATOM 2496 N N . PHE A 1 314 ? 12.523 -10.203 -27.234 1 92.38 314 PHE A N 1
ATOM 2497 C CA . PHE A 1 314 ? 13.133 -11.047 -28.234 1 92.38 314 PHE A CA 1
ATOM 2498 C C . PHE A 1 314 ? 14.555 -11.438 -27.828 1 92.38 314 PHE A C 1
ATOM 2500 O O . PHE A 1 314 ? 14.969 -12.578 -28.031 1 92.38 314 PHE A O 1
ATOM 2507 N N . ALA A 1 315 ? 15.211 -10.484 -27.328 1 93.19 315 ALA A N 1
ATOM 2508 C CA . ALA A 1 315 ? 16.578 -10.766 -26.875 1 93.19 315 ALA A CA 1
ATOM 2509 C C . ALA A 1 315 ? 16.578 -11.812 -25.766 1 93.19 315 ALA A C 1
ATOM 2511 O O . ALA A 1 315 ? 17.406 -12.727 -25.766 1 93.19 315 ALA A O 1
ATOM 2512 N N . ALA A 1 316 ? 15.695 -11.672 -24.812 1 95.19 316 ALA A N 1
ATOM 2513 C CA . ALA A 1 316 ? 15.602 -12.633 -23.719 1 95.19 316 ALA A CA 1
ATOM 2514 C C . ALA A 1 316 ? 15.188 -14.008 -24.219 1 95.19 316 ALA A C 1
ATOM 2516 O O . ALA A 1 316 ? 15.805 -15.016 -23.859 1 95.19 316 ALA A O 1
ATOM 2517 N N . ALA A 1 317 ? 14.188 -14.047 -25.078 1 93 317 ALA A N 1
ATOM 2518 C CA . ALA A 1 317 ? 13.711 -15.305 -25.625 1 93 317 ALA A CA 1
ATOM 2519 C C . ALA A 1 317 ? 14.781 -15.984 -26.469 1 93 317 ALA A C 1
ATOM 2521 O O . ALA A 1 317 ? 14.898 -17.219 -26.469 1 93 317 ALA A O 1
ATOM 2522 N N . PHE A 1 318 ? 15.492 -15.148 -27.172 1 91.94 318 PHE A N 1
ATOM 2523 C CA . PHE A 1 318 ? 16.547 -15.68 -28.031 1 91.94 318 PHE A CA 1
ATOM 2524 C C . PHE A 1 318 ? 17.656 -16.312 -27.203 1 91.94 318 PHE A C 1
ATOM 2526 O O . PHE A 1 318 ? 18.156 -17.375 -27.547 1 91.94 318 PHE A O 1
ATOM 2533 N N . LEU A 1 319 ? 18.031 -15.68 -26.141 1 94.25 319 LEU A N 1
ATOM 2534 C CA . LEU A 1 319 ? 19.062 -16.203 -25.266 1 94.25 319 LEU A CA 1
ATOM 2535 C C . LEU A 1 319 ? 18.641 -17.547 -24.672 1 94.25 319 LEU A C 1
ATOM 2537 O O . LEU A 1 319 ? 19.422 -18.5 -24.641 1 94.25 319 LEU A O 1
ATOM 2541 N N . VAL A 1 320 ? 17.453 -17.609 -24.188 1 94.06 320 VAL A N 1
ATOM 2542 C CA . VAL A 1 320 ? 16.953 -18.844 -23.594 1 94.06 320 VAL A CA 1
ATOM 2543 C C . VAL A 1 320 ? 16.781 -19.922 -24.656 1 94.06 320 VAL A C 1
ATOM 2545 O O . VAL A 1 320 ? 17.047 -21.094 -24.406 1 94.06 320 VAL A O 1
ATOM 2548 N N . ASN A 1 321 ? 16.438 -19.5 -25.875 1 93.94 321 ASN A N 1
ATOM 2549 C CA . ASN A 1 321 ? 16.234 -20.453 -26.969 1 93.94 321 ASN A CA 1
ATOM 2550 C C . ASN A 1 321 ? 17.547 -21.078 -27.422 1 93.94 321 ASN A C 1
ATOM 2552 O O . ASN A 1 321 ? 17.562 -22.234 -27.844 1 93.94 321 ASN A O 1
ATOM 2556 N N . LEU A 1 322 ? 18.578 -20.344 -27.375 1 94.25 322 LEU A N 1
ATOM 2557 C CA . LEU A 1 322 ? 19.891 -20.891 -27.703 1 94.25 322 LEU A CA 1
ATOM 2558 C C . LEU A 1 322 ? 20.25 -22.031 -26.766 1 94.25 322 LEU A C 1
ATOM 2560 O O . LEU A 1 322 ? 20.75 -23.078 -27.219 1 94.25 322 LEU A O 1
ATOM 2564 N N . VAL A 1 323 ? 19.969 -21.844 -25.531 1 94.88 323 VAL A N 1
ATOM 2565 C CA . VAL A 1 323 ? 20.266 -22.891 -24.547 1 94.88 323 VAL A CA 1
ATOM 2566 C C . VAL A 1 323 ? 19.297 -24.062 -24.734 1 94.88 323 VAL A C 1
ATOM 2568 O O . VAL A 1 323 ? 19.688 -25.219 -24.625 1 94.88 323 VAL A O 1
ATOM 2571 N N . ALA A 1 324 ? 18.078 -23.734 -25.016 1 93.75 324 ALA A N 1
ATOM 2572 C CA . ALA A 1 324 ? 17.062 -24.781 -25.203 1 93.75 324 ALA A CA 1
ATOM 2573 C C . ALA A 1 324 ? 17.391 -25.656 -26.406 1 93.75 324 ALA A C 1
ATOM 2575 O O . ALA A 1 324 ? 17.203 -26.875 -26.359 1 93.75 324 ALA A O 1
ATOM 2576 N N . VAL A 1 325 ? 17.875 -25.047 -27.469 1 92.69 325 VAL A N 1
ATOM 2577 C CA . VAL A 1 325 ? 18.25 -25.797 -28.672 1 92.69 325 VAL A CA 1
ATOM 2578 C C . VAL A 1 325 ? 19.469 -26.656 -28.375 1 92.69 325 VAL A C 1
ATOM 2580 O O . VAL A 1 325 ? 19.562 -27.797 -28.844 1 92.69 325 VAL A O 1
ATOM 2583 N N . TYR A 1 326 ? 20.359 -26.141 -27.609 1 92.69 326 TYR A N 1
ATOM 2584 C CA . TYR A 1 326 ? 21.562 -26.875 -27.25 1 92.69 326 TYR A CA 1
ATOM 2585 C C . TYR A 1 326 ? 21.219 -28.141 -26.484 1 92.69 326 TYR A C 1
ATOM 2587 O O . TYR A 1 326 ? 21.781 -29.219 -26.734 1 92.69 326 TYR A O 1
ATOM 2595 N N . TYR A 1 327 ? 20.25 -28.109 -25.562 1 91.38 327 TYR A N 1
ATOM 2596 C CA . TYR A 1 327 ? 19.859 -29.25 -24.75 1 91.38 327 TYR A CA 1
ATOM 2597 C C . TYR A 1 327 ? 18.734 -30.031 -25.422 1 91.38 327 TYR A C 1
ATOM 2599 O O . TYR A 1 327 ? 18.281 -31.047 -24.891 1 91.38 327 TYR A O 1
ATOM 2607 N N . GLN A 1 328 ? 18.203 -29.562 -26.547 1 89.5 328 GLN A N 1
ATOM 2608 C CA . GLN A 1 328 ? 17.141 -30.203 -27.312 1 89.5 328 GLN A CA 1
ATOM 2609 C C . GLN A 1 328 ? 15.898 -30.422 -26.453 1 89.5 328 GLN A C 1
ATOM 2611 O O . GLN A 1 328 ? 15.352 -31.516 -26.391 1 89.5 328 GLN A O 1
ATOM 2616 N N . THR A 1 329 ? 15.594 -29.375 -25.75 1 90.5 329 THR A N 1
ATOM 2617 C CA . THR A 1 329 ? 14.406 -29.406 -24.906 1 90.5 329 THR A CA 1
ATOM 2618 C C . THR A 1 329 ? 13.156 -29.094 -25.719 1 90.5 329 THR A C 1
ATOM 2620 O O . THR A 1 329 ? 13.25 -28.625 -26.859 1 90.5 329 THR A O 1
ATOM 2623 N N . SER A 1 330 ? 12 -29.438 -25.219 1 88.81 330 SER A N 1
ATOM 2624 C CA . SER A 1 330 ? 10.734 -29.156 -25.891 1 88.81 330 SER A CA 1
ATOM 2625 C C . SER A 1 330 ? 10.422 -27.656 -25.844 1 88.81 330 SER A C 1
ATOM 2627 O O . SER A 1 330 ? 9.547 -27.188 -26.578 1 88.81 330 SER A O 1
ATOM 2629 N N . ARG A 1 331 ? 11.18 -26.969 -25.062 1 88.25 331 ARG A N 1
ATOM 2630 C CA . ARG A 1 331 ? 10.938 -25.531 -24.891 1 88.25 331 ARG A CA 1
ATOM 2631 C C . ARG A 1 331 ? 11.625 -24.734 -26 1 88.25 331 ARG A C 1
ATOM 2633 O O . ARG A 1 331 ? 11.562 -23.5 -26.016 1 88.25 331 ARG A O 1
ATOM 2640 N N . SER A 1 332 ? 12.289 -25.438 -26.859 1 90.75 332 SER A N 1
ATOM 2641 C CA . SER A 1 332 ? 12.867 -24.75 -28.016 1 90.75 332 SER A CA 1
ATOM 2642 C C . SER A 1 332 ? 11.789 -24.203 -28.938 1 90.75 332 SER A C 1
ATOM 2644 O O . SER A 1 332 ? 10.852 -24.922 -29.297 1 90.75 332 SER A O 1
ATOM 2646 N N . ILE A 1 333 ? 11.875 -23.016 -29.25 1 90.5 333 ILE A N 1
ATOM 2647 C CA . ILE A 1 333 ? 10.875 -22.359 -30.078 1 90.5 333 ILE A CA 1
ATOM 2648 C C . ILE A 1 333 ? 11.188 -22.609 -31.547 1 90.5 333 ILE A C 1
ATOM 2650 O O . ILE A 1 333 ? 12.281 -22.266 -32.031 1 90.5 333 ILE A O 1
ATOM 2654 N N . PRO A 1 334 ? 10.234 -23.172 -32.156 1 89.12 334 PRO A N 1
ATOM 2655 C CA . PRO A 1 334 ? 10.453 -23.406 -33.594 1 89.12 334 PRO A CA 1
ATOM 2656 C C . PRO A 1 334 ? 10.672 -22.109 -34.375 1 89.12 334 PRO A C 1
ATOM 2658 O O . PRO A 1 334 ? 10.133 -21.062 -34 1 89.12 334 PRO A O 1
ATOM 2661 N N . PHE A 1 335 ? 11.352 -22.172 -35.5 1 88.75 335 PHE A N 1
ATOM 2662 C CA . PHE A 1 335 ? 11.742 -21.016 -36.281 1 88.75 335 PHE A CA 1
ATOM 2663 C C . PHE A 1 335 ? 10.516 -20.297 -36.844 1 88.75 335 PHE A C 1
ATOM 2665 O O . PHE A 1 335 ? 10.445 -19.062 -36.812 1 88.75 335 PHE A O 1
ATOM 2672 N N . LEU A 1 336 ? 9.539 -21.031 -37.219 1 89.56 336 LEU A N 1
ATOM 2673 C CA . LEU A 1 336 ? 8.336 -20.438 -37.781 1 89.56 336 LEU A CA 1
ATOM 2674 C C . LEU A 1 336 ? 7.562 -19.656 -36.75 1 89.56 336 LEU A C 1
ATOM 2676 O O . LEU A 1 336 ? 6.934 -18.641 -37.062 1 89.56 336 LEU A O 1
ATOM 2680 N N . THR A 1 337 ? 7.586 -20.141 -35.562 1 89 337 THR A N 1
ATOM 2681 C CA . THR A 1 337 ? 6.914 -19.438 -34.5 1 89 337 THR A CA 1
ATOM 2682 C C . THR A 1 337 ? 7.637 -18.125 -34.156 1 89 337 THR A C 1
ATOM 2684 O O . THR A 1 337 ? 6.996 -17.125 -33.875 1 89 337 THR A O 1
ATOM 2687 N N . MET A 1 338 ? 8.93 -18.156 -34.219 1 90.88 338 MET A N 1
ATOM 2688 C CA . MET A 1 338 ? 9.695 -16.938 -34 1 90.88 338 MET A CA 1
ATOM 2689 C C . MET A 1 338 ? 9.391 -15.898 -35.062 1 90.88 338 MET A C 1
ATOM 2691 O O . MET A 1 338 ? 9.266 -14.711 -34.781 1 90.88 338 MET A O 1
ATOM 2695 N N . LEU A 1 339 ? 9.258 -16.406 -36.188 1 91.38 339 LEU A N 1
ATOM 2696 C CA . LEU A 1 339 ? 8.945 -15.523 -37.312 1 91.38 339 LEU A CA 1
ATOM 2697 C C . LEU A 1 339 ? 7.555 -14.93 -37.156 1 91.38 339 LEU A C 1
ATOM 2699 O O . LEU A 1 339 ? 7.324 -13.773 -37.531 1 91.38 339 LEU A O 1
ATOM 2703 N N . ALA A 1 340 ? 6.645 -15.734 -36.719 1 91.12 340 ALA A N 1
ATOM 2704 C CA . ALA A 1 340 ? 5.285 -15.242 -36.469 1 91.12 340 ALA A CA 1
ATOM 2705 C C . ALA A 1 340 ? 5.273 -14.094 -35.469 1 91.12 340 ALA A C 1
ATOM 2707 O O . ALA A 1 340 ? 4.551 -13.117 -35.656 1 91.12 340 ALA A O 1
ATOM 2708 N N . VAL A 1 341 ? 6.023 -14.203 -34.469 1 90.12 341 VAL A N 1
ATOM 2709 C CA . VAL A 1 341 ? 6.082 -13.172 -33.438 1 90.12 341 VAL A CA 1
ATOM 2710 C C . VAL A 1 341 ? 6.695 -11.898 -34.031 1 90.12 341 VAL A C 1
ATOM 2712 O O . VAL A 1 341 ? 6.234 -10.789 -33.75 1 90.12 341 VAL A O 1
ATOM 2715 N N . VAL A 1 342 ? 7.715 -12.023 -34.812 1 91.62 342 VAL A N 1
ATOM 2716 C CA . VAL A 1 342 ? 8.359 -10.883 -35.469 1 91.62 342 VAL A CA 1
ATOM 2717 C C . VAL A 1 342 ? 7.391 -10.219 -36.438 1 91.62 342 VAL A C 1
ATOM 2719 O O . VAL A 1 342 ? 7.375 -8.992 -36.562 1 91.62 342 VAL A O 1
ATOM 2722 N N . ALA A 1 343 ? 6.652 -11.07 -37.062 1 94.25 343 ALA A N 1
ATOM 2723 C CA . ALA A 1 343 ? 5.652 -10.531 -37.969 1 94.25 343 ALA A CA 1
ATOM 2724 C C . ALA A 1 343 ? 4.605 -9.711 -37.219 1 94.25 343 ALA A C 1
ATOM 2726 O O . ALA A 1 343 ? 4.172 -8.664 -37.719 1 94.25 343 ALA A O 1
ATOM 2727 N N . ILE A 1 344 ? 4.18 -10.211 -36.125 1 92.56 344 ILE A N 1
ATOM 2728 C CA . ILE A 1 344 ? 3.217 -9.477 -35.312 1 92.56 344 ILE A CA 1
ATOM 2729 C C . ILE A 1 344 ? 3.812 -8.133 -34.906 1 92.56 344 ILE A C 1
ATOM 2731 O O . ILE A 1 344 ? 3.127 -7.109 -34.906 1 92.56 344 ILE A O 1
ATOM 2735 N N . LEU A 1 345 ? 5.09 -8.086 -34.562 1 92.62 345 LEU A N 1
ATOM 2736 C CA . LEU A 1 345 ? 5.777 -6.859 -34.156 1 92.62 345 LEU A CA 1
ATOM 2737 C C . LEU A 1 345 ? 5.809 -5.855 -35.312 1 92.62 345 LEU A C 1
ATOM 2739 O O . LEU A 1 345 ? 5.438 -4.695 -35.125 1 92.62 345 LEU A O 1
ATOM 2743 N N . LEU A 1 346 ? 6.125 -6.301 -36.5 1 94.62 346 LEU A N 1
ATOM 2744 C CA . LEU A 1 346 ? 6.379 -5.418 -37.625 1 94.62 346 LEU A CA 1
ATOM 2745 C C . LEU A 1 346 ? 5.074 -4.969 -38.281 1 94.62 346 LEU A C 1
ATOM 2747 O O . LEU A 1 346 ? 4.953 -3.826 -38.719 1 94.62 346 LEU A O 1
ATOM 2751 N N . PHE A 1 347 ? 4.051 -5.836 -38.219 1 95.31 347 PHE A N 1
ATOM 2752 C CA . PHE A 1 347 ? 2.885 -5.535 -39.031 1 95.31 347 PHE A CA 1
ATOM 2753 C C . PHE A 1 347 ? 1.695 -5.148 -38.156 1 95.31 347 PHE A C 1
ATOM 2755 O O . PHE A 1 347 ? 0.693 -4.633 -38.656 1 95.31 347 PHE A O 1
ATOM 2762 N N . VAL A 1 348 ? 1.768 -5.422 -36.969 1 94.81 348 VAL A N 1
ATOM 2763 C CA . VAL A 1 348 ? 0.624 -5.094 -36.125 1 94.81 348 VAL A CA 1
ATOM 2764 C C . VAL A 1 348 ? 1.035 -4.062 -35.094 1 94.81 348 VAL A C 1
ATOM 2766 O O . VAL A 1 348 ? 0.514 -2.947 -35.062 1 94.81 348 VAL A O 1
ATOM 2769 N N . ILE A 1 349 ? 2.059 -4.316 -34.312 1 95.69 349 ILE A N 1
ATOM 2770 C CA . ILE A 1 349 ? 2.422 -3.496 -33.156 1 95.69 349 ILE A CA 1
ATOM 2771 C C . ILE A 1 349 ? 2.99 -2.162 -33.625 1 95.69 349 ILE A C 1
ATOM 2773 O O . ILE A 1 349 ? 2.566 -1.1 -33.188 1 95.69 349 ILE A O 1
ATOM 2777 N N . VAL A 1 350 ? 3.918 -2.17 -34.562 1 96.69 350 VAL A N 1
ATOM 2778 C CA . VAL A 1 350 ? 4.586 -0.954 -35 1 96.69 350 VAL A CA 1
ATOM 2779 C C . VAL A 1 350 ? 3.578 -0.037 -35.688 1 96.69 350 VAL A C 1
ATOM 2781 O O . VAL A 1 350 ? 3.477 1.146 -35.375 1 96.69 350 VAL A O 1
ATOM 2784 N N . PRO A 1 351 ? 2.734 -0.551 -36.594 1 96.5 351 PRO A N 1
ATOM 2785 C CA . PRO A 1 351 ? 1.755 0.332 -37.25 1 96.5 351 PRO A CA 1
ATOM 2786 C C . PRO A 1 351 ? 0.722 0.875 -36.25 1 96.5 351 PRO A C 1
ATOM 2788 O O . PRO A 1 351 ? 0.338 2.045 -36.344 1 96.5 351 PRO A O 1
ATOM 2791 N N . LEU A 1 352 ? 0.254 0.065 -35.406 1 96.88 352 LEU A N 1
ATOM 2792 C CA . LEU A 1 352 ? -0.725 0.526 -34.406 1 96.88 352 LEU A CA 1
ATOM 2793 C C . LEU A 1 352 ? -0.108 1.554 -33.469 1 96.88 352 LEU A C 1
ATOM 2795 O O . LEU A 1 352 ? -0.786 2.486 -33.031 1 96.88 352 LEU A O 1
ATOM 2799 N N . ASN A 1 353 ? 1.139 1.327 -33.125 1 97.5 353 ASN A N 1
ATOM 2800 C CA . ASN A 1 353 ? 1.853 2.307 -32.312 1 97.5 353 ASN A CA 1
ATOM 2801 C C . ASN A 1 353 ? 1.997 3.641 -33.031 1 97.5 353 ASN A C 1
ATOM 2803 O O . ASN A 1 353 ? 1.936 4.703 -32.406 1 97.5 353 ASN A O 1
ATOM 2807 N N . LEU A 1 354 ? 2.201 3.588 -34.344 1 97.44 354 LEU A N 1
ATOM 2808 C CA . LEU A 1 354 ? 2.309 4.797 -35.125 1 97.44 354 LEU A CA 1
ATOM 2809 C C . LEU A 1 354 ? 1.008 5.594 -35.094 1 97.44 354 LEU A C 1
ATOM 2811 O O . LEU A 1 354 ? 1.027 6.816 -34.969 1 97.44 354 LEU A O 1
ATOM 2815 N N . VAL A 1 355 ? -0.061 4.879 -35.25 1 96.81 355 VAL A N 1
ATOM 2816 C CA . VAL A 1 355 ? -1.365 5.527 -35.156 1 96.81 355 VAL A CA 1
ATOM 2817 C C . VAL A 1 355 ? -1.52 6.219 -33.812 1 96.81 355 VAL A C 1
ATOM 2819 O O . VAL A 1 355 ? -1.979 7.363 -33.75 1 96.81 355 VAL A O 1
ATOM 2822 N N . GLY A 1 356 ? -1.124 5.527 -32.812 1 97.38 356 GLY A N 1
ATOM 2823 C CA . GLY A 1 356 ? -1.196 6.121 -31.469 1 97.38 356 GLY A CA 1
ATOM 2824 C C . GLY A 1 356 ? -0.309 7.34 -31.312 1 97.38 356 GLY A C 1
ATOM 2825 O O . GLY A 1 356 ? -0.71 8.328 -30.703 1 97.38 356 GLY A O 1
ATOM 2826 N N . THR A 1 357 ? 0.844 7.246 -31.875 1 97.06 357 THR A N 1
ATOM 2827 C CA . THR A 1 357 ? 1.805 8.336 -31.766 1 97.06 357 THR A CA 1
ATOM 2828 C C . THR A 1 357 ? 1.276 9.594 -32.469 1 97.06 357 THR A C 1
ATOM 2830 O O . THR A 1 357 ? 1.362 10.695 -31.922 1 97.06 357 THR A O 1
ATOM 2833 N N . VAL A 1 358 ? 0.722 9.461 -33.594 1 96.06 358 VAL A N 1
ATOM 2834 C CA . VAL A 1 358 ? 0.202 10.594 -34.375 1 96.06 358 VAL A CA 1
ATOM 2835 C C . VAL A 1 358 ? -1.003 11.188 -33.656 1 96.06 358 VAL A C 1
ATOM 2837 O O . VAL A 1 358 ? -1.131 12.414 -33.531 1 96.06 358 VAL A O 1
ATOM 2840 N N . LEU A 1 359 ? -1.81 10.359 -33.156 1 95.69 359 LEU A N 1
ATOM 2841 C CA . LEU A 1 359 ? -2.973 10.836 -32.406 1 95.69 359 LEU A CA 1
ATOM 2842 C C . LEU A 1 359 ? -2.547 11.562 -31.125 1 95.69 359 LEU A C 1
ATOM 2844 O O . LEU A 1 359 ? -3.121 12.594 -30.766 1 95.69 359 LEU A O 1
ATOM 2848 N N . GLY A 1 360 ? -1.578 11.023 -30.469 1 95 360 GLY A N 1
ATOM 2849 C CA . GLY A 1 360 ? -1.099 11.633 -29.234 1 95 360 GLY A CA 1
ATOM 2850 C C . GLY A 1 360 ? -0.441 12.984 -29.453 1 95 360 GLY A C 1
ATOM 2851 O O . GLY A 1 360 ? -0.671 13.922 -28.703 1 95 360 GLY A O 1
ATOM 2852 N N . ARG A 1 361 ? 0.295 13.125 -30.469 1 94.5 361 ARG A N 1
ATOM 2853 C CA . ARG A 1 361 ? 0.998 14.367 -30.766 1 94.5 361 ARG A CA 1
ATOM 2854 C C . ARG A 1 361 ? 0.019 15.469 -31.172 1 94.5 361 ARG A C 1
ATOM 2856 O O . ARG A 1 361 ? 0.196 16.625 -30.797 1 94.5 361 ARG A O 1
ATOM 2863 N N . ASN A 1 362 ? -1.055 15.086 -31.781 1 93.19 362 ASN A N 1
ATOM 2864 C CA . ASN A 1 362 ? -1.995 16.062 -32.312 1 93.19 362 ASN A CA 1
ATOM 2865 C C . ASN A 1 362 ? -3.051 16.438 -31.266 1 93.19 362 ASN A C 1
ATOM 2867 O O . ASN A 1 362 ? -3.467 17.594 -31.188 1 93.19 362 ASN A O 1
ATOM 2871 N N . LEU A 1 363 ? -3.439 15.477 -30.516 1 91.25 363 LEU A N 1
ATOM 2872 C CA . LEU A 1 363 ? -4.531 15.711 -29.578 1 91.25 363 LEU A CA 1
ATOM 2873 C C . LEU A 1 363 ? -4 16.234 -28.234 1 91.25 363 LEU A C 1
ATOM 2875 O O . LEU A 1 363 ? -4.645 17.047 -27.578 1 91.25 363 LEU A O 1
ATOM 2879 N N . CYS A 1 364 ? -2.855 15.742 -27.766 1 88.25 364 CYS A N 1
ATOM 2880 C CA . CYS A 1 364 ? -2.373 16.062 -26.422 1 88.25 364 CYS A CA 1
ATOM 2881 C C . CYS A 1 364 ? -0.914 16.5 -26.453 1 88.25 364 CYS A C 1
ATOM 2883 O O . CYS A 1 364 ? -0.172 16.281 -25.5 1 88.25 364 CYS A O 1
ATOM 2885 N N . GLY A 1 365 ? -0.437 17.078 -27.516 1 88.31 365 GLY A N 1
ATOM 2886 C CA . GLY A 1 365 ? 0.97 17.406 -27.656 1 88.31 365 GLY A CA 1
ATOM 2887 C C . GLY A 1 365 ? 1.305 18.812 -27.172 1 88.31 365 GLY A C 1
ATOM 2888 O O . GLY A 1 365 ? 2.479 19.172 -27.047 1 88.31 365 GLY A O 1
ATOM 2889 N N . GLN A 1 366 ? 0.371 19.609 -26.75 1 87.69 366 GLN A N 1
ATOM 2890 C CA . GLN A 1 366 ? 0.627 20.969 -26.281 1 87.69 366 GLN A CA 1
ATOM 2891 C C . GLN A 1 366 ? 0.998 21 -24.812 1 87.69 366 GLN A C 1
ATOM 2893 O O . GLN A 1 366 ? 0.308 20.391 -23.984 1 87.69 366 GLN A O 1
ATOM 2898 N N . ALA A 1 367 ? 2.193 21.625 -24.594 1 83.62 367 ALA A N 1
ATOM 2899 C CA . ALA A 1 367 ? 2.705 21.688 -23.234 1 83.62 367 ALA A CA 1
ATOM 2900 C C . ALA A 1 367 ? 1.984 22.781 -22.422 1 83.62 367 ALA A C 1
ATOM 2902 O O . ALA A 1 367 ? 1.995 23.953 -22.812 1 83.62 367 ALA A O 1
ATOM 2903 N N . ASN A 1 368 ? 0.813 22.625 -21.781 1 82.94 368 ASN A N 1
ATOM 2904 C CA . ASN A 1 368 ? 0.128 23.594 -20.922 1 82.94 368 ASN A CA 1
ATOM 2905 C C . ASN A 1 368 ? 0.774 23.672 -19.531 1 82.94 368 ASN A C 1
ATOM 2907 O O . ASN A 1 368 ? 0.14 23.344 -18.531 1 82.94 368 ASN A O 1
ATOM 2911 N N . TYR A 1 369 ? 2.145 24.328 -19.656 1 86.88 369 TYR A N 1
ATOM 2912 C CA . TYR A 1 369 ? 2.838 24.453 -18.375 1 86.88 369 TYR A CA 1
ATOM 2913 C C . TYR A 1 369 ? 2.33 25.656 -17.594 1 86.88 369 TYR A C 1
ATOM 2915 O O . TYR A 1 369 ? 2.074 26.719 -18.172 1 86.88 369 TYR A O 1
ATOM 2923 N N . PRO A 1 370 ? 2.137 25.5 -16.422 1 84.62 370 PRO A N 1
ATOM 2924 C CA . PRO A 1 370 ? 1.636 26.609 -15.609 1 84.62 370 PRO A CA 1
ATOM 2925 C C . PRO A 1 370 ? 2.652 27.734 -15.453 1 84.62 370 PRO A C 1
ATOM 2927 O O . PRO A 1 370 ? 2.271 28.891 -15.25 1 84.62 370 PRO A O 1
ATOM 2930 N N . CYS A 1 371 ? 3.896 27.391 -15.539 1 85.69 371 CYS A N 1
ATOM 2931 C CA . CYS A 1 371 ? 4.945 28.391 -15.352 1 85.69 371 CYS A CA 1
ATOM 2932 C C . CYS A 1 371 ? 5.836 28.484 -16.578 1 85.69 371 CYS A C 1
ATOM 2934 O O . CYS A 1 371 ? 6.039 27.484 -17.281 1 85.69 371 CYS A O 1
ATOM 2936 N N . ARG A 1 372 ? 6.305 29.641 -16.781 1 86.69 372 ARG A N 1
ATOM 2937 C CA . ARG A 1 372 ? 7.219 29.875 -17.891 1 86.69 372 ARG A CA 1
ATOM 2938 C C . ARG A 1 372 ? 8.625 29.375 -17.562 1 86.69 372 ARG A C 1
ATOM 2940 O O . ARG A 1 372 ? 9.055 29.438 -16.406 1 86.69 372 ARG A O 1
ATOM 2947 N N . ILE A 1 373 ? 9.281 28.938 -18.578 1 88.94 373 ILE A N 1
ATOM 2948 C CA . ILE A 1 373 ? 10.617 28.391 -18.391 1 88.94 373 ILE A CA 1
ATOM 2949 C C . ILE A 1 373 ? 11.656 29.5 -18.531 1 88.94 373 ILE A C 1
ATOM 2951 O O . ILE A 1 373 ? 11.625 30.266 -19.5 1 88.94 373 ILE A O 1
ATOM 2955 N N . ASN A 1 374 ? 12.461 29.5 -17.578 1 88.06 374 ASN A N 1
ATOM 2956 C CA . ASN A 1 374 ? 13.555 30.469 -17.625 1 88.06 374 ASN A CA 1
ATOM 2957 C C . ASN A 1 374 ? 14.539 30.141 -18.75 1 88.06 374 ASN A C 1
ATOM 2959 O O . ASN A 1 374 ? 14.766 28.969 -19.047 1 88.06 374 ASN A O 1
ATOM 2963 N N . SER A 1 375 ? 15.18 31.109 -19.297 1 88.38 375 SER A N 1
ATOM 2964 C CA . SER A 1 375 ? 16.141 30.906 -20.375 1 88.38 375 SER A CA 1
ATOM 2965 C C . SER A 1 375 ? 17.438 30.312 -19.844 1 88.38 375 SER A C 1
ATOM 2967 O O . SER A 1 375 ? 18.047 29.453 -20.5 1 88.38 375 SER A O 1
ATOM 2969 N N . VAL A 1 376 ? 17.812 30.781 -18.594 1 89.06 376 VAL A N 1
ATOM 2970 C CA . VAL A 1 376 ? 19.031 30.25 -17.984 1 89.06 376 VAL A CA 1
ATOM 2971 C C . VAL A 1 376 ? 18.688 29.406 -16.781 1 89.06 376 VAL A C 1
ATOM 2973 O O . VAL A 1 376 ? 17.922 29.828 -15.906 1 89.06 376 VAL A O 1
ATOM 2976 N N . PRO A 1 377 ? 19.203 28.234 -16.828 1 89.06 377 PRO A N 1
ATOM 2977 C CA . PRO A 1 377 ? 18.906 27.344 -15.711 1 89.06 377 PRO A CA 1
ATOM 2978 C C . PRO A 1 377 ? 19.516 27.828 -14.398 1 89.06 377 PRO A C 1
ATOM 2980 O O . PRO A 1 377 ? 20.641 28.344 -14.391 1 89.06 377 PRO A O 1
ATOM 2983 N N . ARG A 1 378 ? 18.766 27.672 -13.383 1 87.5 378 ARG A N 1
ATOM 2984 C CA . ARG A 1 378 ? 19.25 28.016 -12.047 1 87.5 378 ARG A CA 1
ATOM 2985 C C . ARG A 1 378 ? 20.25 26.984 -11.547 1 87.5 378 ARG A C 1
ATOM 2987 O O . ARG A 1 378 ? 20.109 25.781 -11.805 1 87.5 378 ARG A O 1
ATOM 2994 N N . PRO A 1 379 ? 21.312 27.562 -10.914 1 88.38 379 PRO A N 1
ATOM 2995 C CA . PRO A 1 379 ? 22.25 26.594 -10.336 1 88.38 379 PRO A CA 1
ATOM 2996 C C . PRO A 1 379 ? 21.641 25.781 -9.195 1 88.38 379 PRO A C 1
ATOM 2998 O O . PRO A 1 379 ? 20.844 26.312 -8.414 1 88.38 379 PRO A O 1
ATOM 3001 N N . ILE A 1 380 ? 21.891 24.531 -9.125 1 89.31 380 ILE A N 1
ATOM 3002 C CA . ILE A 1 380 ? 21.406 23.641 -8.078 1 89.31 380 ILE A CA 1
ATOM 3003 C C . ILE A 1 380 ? 22.266 23.781 -6.832 1 89.31 380 ILE A C 1
ATOM 3005 O O . ILE A 1 380 ? 23.484 23.578 -6.891 1 89.31 380 ILE A O 1
ATOM 3009 N N . PRO A 1 381 ? 21.719 24.172 -5.738 1 86.06 381 PRO A N 1
ATOM 3010 C CA . PRO A 1 381 ? 22.5 24.328 -4.504 1 86.06 381 PRO A CA 1
ATOM 3011 C C . PRO A 1 381 ? 23.016 23 -3.951 1 86.06 381 PRO A C 1
ATOM 3013 O O . PRO A 1 381 ? 22.531 21.938 -4.355 1 86.06 381 PRO A O 1
ATOM 3016 N N . GLU A 1 382 ? 24.031 23.062 -3.125 1 84.5 382 GLU A N 1
ATOM 3017 C CA . GLU A 1 382 ? 24.516 21.859 -2.465 1 84.5 382 GLU A CA 1
ATOM 3018 C C . GLU A 1 382 ? 23.5 21.328 -1.453 1 84.5 382 GLU A C 1
ATOM 3020 O O . GLU A 1 382 ? 22.891 22.109 -0.728 1 84.5 382 GLU A O 1
ATOM 3025 N N . LYS A 1 383 ? 23.25 20.125 -1.654 1 80.88 383 LYS A N 1
ATOM 3026 C CA . LYS A 1 383 ? 22.25 19.5 -0.791 1 80.88 383 LYS A CA 1
ATOM 3027 C C . LYS A 1 383 ? 22.875 18.422 0.09 1 80.88 383 LYS A C 1
ATOM 3029 O O . LYS A 1 383 ? 24.016 18.031 -0.124 1 80.88 383 LYS A O 1
ATOM 3034 N N . LYS A 1 384 ? 22.125 18.031 1.089 1 78.12 384 LYS A N 1
ATOM 3035 C CA . LYS A 1 384 ? 22.531 16.938 1.95 1 78.12 384 LYS A CA 1
ATOM 3036 C C . LYS A 1 384 ? 22.562 15.617 1.179 1 78.12 384 LYS A C 1
ATOM 3038 O O . LYS A 1 384 ? 21.875 15.469 0.166 1 78.12 384 LYS A O 1
ATOM 3043 N N . TRP A 1 385 ? 23.359 14.656 1.604 1 80.06 385 TRP A N 1
ATOM 3044 C CA . TRP A 1 385 ? 23.578 13.398 0.908 1 80.06 385 TRP A CA 1
ATOM 3045 C C . TRP A 1 385 ? 22.266 12.625 0.752 1 80.06 385 TRP A C 1
ATOM 3047 O O . TRP A 1 385 ? 22.078 11.914 -0.238 1 80.06 385 TRP A O 1
ATOM 3057 N N . PHE A 1 386 ? 21.328 12.797 1.675 1 76.5 386 PHE A N 1
ATOM 3058 C CA . PHE A 1 386 ? 20.109 12.008 1.653 1 76.5 386 PHE A CA 1
ATOM 3059 C C . PHE A 1 386 ? 19.062 12.648 0.744 1 76.5 386 PHE A C 1
ATOM 3061 O O . PHE A 1 386 ? 18.031 12.047 0.45 1 76.5 386 PHE A O 1
ATOM 3068 N N . MET A 1 387 ? 19.422 13.852 0.247 1 79.5 387 MET A N 1
ATOM 3069 C CA . MET A 1 387 ? 18.5 14.539 -0.66 1 79.5 387 MET A CA 1
ATOM 3070 C C . MET A 1 387 ? 19 14.461 -2.1 1 79.5 387 MET A C 1
ATOM 3072 O O . MET A 1 387 ? 18.359 14.969 -3.016 1 79.5 387 MET A O 1
ATOM 3076 N N . GLU A 1 388 ? 20.078 13.742 -2.234 1 89.75 388 GLU A N 1
ATOM 3077 C CA . GLU A 1 388 ? 20.609 13.547 -3.582 1 89.75 388 GLU A CA 1
ATOM 3078 C C . GLU A 1 388 ? 19.75 12.562 -4.371 1 89.75 388 GLU A C 1
ATOM 3080 O O . GLU A 1 388 ? 19.219 11.594 -3.809 1 89.75 388 GLU A O 1
ATOM 3085 N N . PRO A 1 389 ? 19.609 12.789 -5.672 1 91.19 389 PRO A N 1
ATOM 3086 C CA . PRO A 1 389 ? 18.75 11.93 -6.5 1 91.19 389 PRO A CA 1
ATOM 3087 C C . PRO A 1 389 ? 19.141 10.453 -6.418 1 91.19 389 PRO A C 1
ATOM 3089 O O . PRO A 1 389 ? 18.266 9.586 -6.41 1 91.19 389 PRO A O 1
ATOM 3092 N N . GLY A 1 390 ? 20.422 10.125 -6.363 1 91.88 390 GLY A N 1
ATOM 3093 C CA . GLY A 1 390 ? 20.844 8.742 -6.273 1 91.88 390 GLY A CA 1
ATOM 3094 C C . GLY A 1 390 ? 20.312 8.031 -5.043 1 91.88 390 GLY A C 1
ATOM 3095 O O . GLY A 1 390 ? 19.812 6.906 -5.137 1 91.88 390 GLY A O 1
ATOM 3096 N N . PHE A 1 391 ? 20.406 8.695 -3.973 1 89.25 391 PHE A N 1
ATOM 3097 C CA . PHE A 1 391 ? 19.922 8.117 -2.723 1 89.25 391 PHE A CA 1
ATOM 3098 C C . PHE A 1 391 ? 18.391 8.055 -2.707 1 89.25 391 PHE A C 1
ATOM 3100 O O . PHE A 1 391 ? 17.812 7.059 -2.273 1 89.25 391 PHE A O 1
ATOM 3107 N N . LEU A 1 392 ? 17.75 9.109 -3.178 1 87.75 392 LEU A N 1
ATOM 3108 C CA . LEU A 1 392 ? 16.281 9.156 -3.215 1 87.75 392 LEU A CA 1
ATOM 3109 C C . LEU A 1 392 ? 15.727 8.039 -4.086 1 87.75 392 LEU A C 1
ATOM 3111 O O . LEU A 1 392 ? 14.727 7.414 -3.736 1 87.75 392 LEU A O 1
ATOM 3115 N N . ILE A 1 393 ? 16.406 7.719 -5.152 1 93.88 393 ILE A N 1
ATOM 3116 C CA . ILE A 1 393 ? 15.984 6.684 -6.09 1 93.88 393 ILE A CA 1
ATOM 3117 C C . ILE A 1 393 ? 16.016 5.324 -5.398 1 93.88 393 ILE A C 1
ATOM 3119 O O . ILE A 1 393 ? 15.062 4.547 -5.504 1 93.88 393 ILE A O 1
ATOM 3123 N N . LEU A 1 394 ? 16.969 5.066 -4.609 1 91 394 LEU A N 1
ATOM 3124 C CA . LEU A 1 394 ? 17.125 3.768 -3.967 1 91 394 LEU A CA 1
ATOM 3125 C C . LEU A 1 394 ? 16.141 3.604 -2.818 1 91 394 LEU A C 1
ATOM 3127 O O . LEU A 1 394 ? 15.531 2.541 -2.664 1 91 394 LEU A O 1
ATOM 3131 N N . VAL A 1 395 ? 15.938 4.645 -2.135 1 84.31 395 VAL A N 1
ATOM 3132 C CA . VAL A 1 395 ? 15.07 4.562 -0.964 1 84.31 395 VAL A CA 1
ATOM 3133 C C . VAL A 1 395 ? 13.617 4.48 -1.406 1 84.31 395 VAL A C 1
ATOM 3135 O O . VAL A 1 395 ? 12.828 3.725 -0.833 1 84.31 395 VAL A O 1
ATOM 3138 N N . THR A 1 396 ? 13.258 5.219 -2.426 1 87.75 396 THR A N 1
ATOM 3139 C CA . THR A 1 396 ? 11.867 5.254 -2.877 1 87.75 396 THR A CA 1
ATOM 3140 C C . THR A 1 396 ? 11.484 3.93 -3.531 1 87.75 396 THR A C 1
ATOM 3142 O O . THR A 1 396 ? 10.305 3.559 -3.545 1 87.75 396 THR A O 1
ATOM 3145 N N . GLY A 1 397 ? 12.406 3.199 -4.059 1 88.5 397 GLY A N 1
ATOM 3146 C CA . GLY A 1 397 ? 12.117 1.898 -4.641 1 88.5 397 GLY A CA 1
ATOM 3147 C C . GLY A 1 397 ? 11.977 0.798 -3.605 1 88.5 397 GLY A C 1
ATOM 3148 O O . GLY A 1 397 ? 11.25 -0.175 -3.82 1 88.5 397 GLY A O 1
ATOM 3149 N N . MET A 1 398 ? 12.555 0.964 -2.479 1 86.81 398 MET A N 1
ATOM 3150 C CA . MET A 1 398 ? 12.531 -0.039 -1.419 1 86.81 398 MET A CA 1
ATOM 3151 C C . MET A 1 398 ? 11.156 -0.105 -0.763 1 86.81 398 MET A C 1
ATOM 3153 O O . MET A 1 398 ? 10.719 -1.176 -0.343 1 86.81 398 MET A O 1
ATOM 3157 N N . LEU A 1 399 ? 10.516 0.995 -0.759 1 82.94 399 LEU A N 1
ATOM 3158 C CA . LEU A 1 399 ? 9.242 1.076 -0.053 1 82.94 399 LEU A CA 1
ATOM 3159 C C . LEU A 1 399 ? 8.156 0.288 -0.787 1 82.94 399 LEU A C 1
ATOM 3161 O O . LEU A 1 399 ? 7.516 -0.583 -0.201 1 82.94 399 LEU A O 1
ATOM 3165 N N . PRO A 1 400 ? 8.016 0.568 -2.055 1 87.56 400 PRO A N 1
ATOM 3166 C CA . PRO A 1 400 ? 7.035 -0.266 -2.758 1 87.56 400 PRO A CA 1
ATOM 3167 C C . PRO A 1 400 ? 7.418 -1.744 -2.766 1 87.56 400 PRO A C 1
ATOM 3169 O O . PRO A 1 400 ? 6.543 -2.613 -2.715 1 87.56 400 PRO A O 1
ATOM 3172 N N . PHE A 1 401 ? 8.68 -2.057 -2.828 1 89.56 401 PHE A N 1
ATOM 3173 C CA . PHE A 1 401 ? 9.109 -3.445 -2.748 1 89.56 401 PHE A CA 1
ATOM 3174 C C . PHE A 1 401 ? 8.711 -4.062 -1.412 1 89.56 401 PHE A C 1
ATOM 3176 O O . PHE A 1 401 ? 8.266 -5.211 -1.361 1 89.56 401 PHE A O 1
ATOM 3183 N N . GLY A 1 402 ? 8.953 -3.34 -0.371 1 80.06 402 GLY A N 1
ATOM 3184 C CA . GLY A 1 402 ? 8.57 -3.818 0.948 1 80.06 402 GLY A CA 1
ATOM 3185 C C . GLY A 1 402 ? 7.086 -4.109 1.069 1 80.06 402 GLY A C 1
ATOM 3186 O O . GLY A 1 402 ? 6.688 -5.051 1.762 1 80.06 402 GLY A O 1
ATOM 3187 N N . SER A 1 403 ? 6.332 -3.4 0.359 1 78.75 403 SER A N 1
ATOM 3188 C CA . SER A 1 403 ? 4.883 -3.562 0.442 1 78.75 403 SER A CA 1
ATOM 3189 C C . SER A 1 403 ? 4.434 -4.844 -0.247 1 78.75 403 SER A C 1
ATOM 3191 O O . SER A 1 403 ? 3.369 -5.387 0.07 1 78.75 403 SER A O 1
ATOM 3193 N N . ILE A 1 404 ? 5.18 -5.359 -1.208 1 83.56 404 ILE A N 1
ATOM 3194 C CA . ILE A 1 404 ? 4.734 -6.547 -1.929 1 83.56 404 ILE A CA 1
ATOM 3195 C C . ILE A 1 404 ? 5.715 -7.691 -1.695 1 83.56 404 ILE A C 1
ATOM 3197 O O . ILE A 1 404 ? 5.672 -8.711 -2.393 1 83.56 404 ILE A O 1
ATOM 3201 N N . PHE A 1 405 ? 6.57 -7.602 -0.792 1 82.25 405 PHE A N 1
ATOM 3202 C CA . PHE A 1 405 ? 7.641 -8.562 -0.543 1 82.25 405 PHE A CA 1
ATOM 3203 C C . PHE A 1 405 ? 7.07 -9.961 -0.326 1 82.25 405 PHE A C 1
ATOM 3205 O O . PHE A 1 405 ? 7.52 -10.922 -0.948 1 82.25 405 PHE A O 1
ATOM 3212 N N . ILE A 1 406 ? 6.051 -10.133 0.456 1 72.69 406 ILE A N 1
ATOM 3213 C CA . ILE A 1 406 ? 5.48 -11.43 0.791 1 72.69 406 ILE A CA 1
ATOM 3214 C C . ILE A 1 406 ? 4.629 -11.938 -0.372 1 72.69 406 ILE A C 1
ATOM 3216 O O . ILE A 1 406 ? 4.625 -13.133 -0.673 1 72.69 406 ILE A O 1
ATOM 3220 N N . GLU A 1 407 ? 3.971 -11.039 -0.952 1 79.25 407 GLU A N 1
ATOM 3221 C CA . GLU A 1 407 ? 3.133 -11.43 -2.084 1 79.25 407 GLU A CA 1
ATOM 3222 C C . GLU A 1 407 ? 3.98 -11.914 -3.256 1 79.25 407 GLU A C 1
ATOM 3224 O O . GLU A 1 407 ? 3.568 -12.805 -4 1 79.25 407 GLU A O 1
ATOM 3229 N N . LEU A 1 408 ? 5.152 -11.266 -3.377 1 85.25 408 LEU A N 1
ATOM 3230 C CA . LEU A 1 408 ? 6.039 -11.648 -4.469 1 85.25 408 LEU A CA 1
ATOM 3231 C C . LEU A 1 408 ? 6.504 -13.094 -4.309 1 85.25 408 LEU A C 1
ATOM 3233 O O . LEU A 1 408 ? 6.695 -13.805 -5.301 1 85.25 408 LEU A O 1
ATOM 3237 N N . TYR A 1 409 ? 6.566 -13.531 -3.148 1 80.25 409 TYR A N 1
ATOM 3238 C CA . TYR A 1 409 ? 6.914 -14.922 -2.898 1 80.25 409 TYR A CA 1
ATOM 3239 C C . TYR A 1 409 ? 5.844 -15.859 -3.451 1 80.25 409 TYR A C 1
ATOM 3241 O O . TYR A 1 409 ? 6.164 -16.859 -4.102 1 80.25 409 TYR A O 1
ATOM 3249 N N . PHE A 1 410 ? 4.656 -15.508 -3.246 1 76.75 410 PHE A N 1
ATOM 3250 C CA . PHE A 1 410 ? 3.555 -16.344 -3.711 1 76.75 410 PHE A CA 1
ATOM 3251 C C . PHE A 1 410 ? 3.451 -16.297 -5.23 1 76.75 410 PHE A C 1
ATOM 3253 O O . PHE A 1 410 ? 3.117 -17.312 -5.859 1 76.75 410 PHE A O 1
ATOM 3260 N N . ILE A 1 411 ? 3.752 -15.203 -5.691 1 83.62 411 ILE A N 1
ATOM 3261 C CA . ILE A 1 411 ? 3.693 -15.086 -7.145 1 83.62 411 ILE A CA 1
ATOM 3262 C C . ILE A 1 411 ? 4.797 -15.93 -7.777 1 83.62 411 ILE A C 1
ATOM 3264 O O . ILE A 1 411 ? 4.555 -16.656 -8.75 1 83.62 411 ILE A O 1
ATOM 3268 N N . PHE A 1 412 ? 5.988 -15.867 -7.184 1 84.94 412 PHE A N 1
ATOM 3269 C CA . PHE A 1 412 ? 7.094 -16.672 -7.699 1 84.94 412 PHE A CA 1
ATOM 3270 C C . PHE A 1 412 ? 6.781 -18.156 -7.582 1 84.94 412 PHE A C 1
ATOM 3272 O O . PHE A 1 412 ? 7.008 -18.922 -8.523 1 84.94 412 PHE A O 1
ATOM 3279 N N . THR A 1 413 ? 6.176 -18.516 -6.512 1 77.88 413 THR A N 1
ATOM 3280 C CA . THR A 1 413 ? 5.883 -19.922 -6.281 1 77.88 413 THR A CA 1
ATOM 3281 C C . THR A 1 413 ? 4.777 -20.406 -7.215 1 77.88 413 THR A C 1
ATOM 3283 O O . THR A 1 413 ? 4.805 -21.547 -7.68 1 77.88 413 THR A O 1
ATOM 3286 N N . SER A 1 414 ? 3.904 -19.531 -7.418 1 77.31 414 SER A N 1
ATOM 3287 C CA . SER A 1 414 ? 2.809 -19.906 -8.305 1 77.31 414 SER A CA 1
ATOM 3288 C C . SER A 1 414 ? 3.291 -20.078 -9.742 1 77.31 414 SER A C 1
ATOM 3290 O O . SER A 1 414 ? 2.842 -20.969 -10.453 1 77.31 414 SER A O 1
ATOM 3292 N N . PHE A 1 415 ? 4.16 -19.312 -10.117 1 78.19 415 PHE A N 1
ATOM 3293 C CA . PHE A 1 415 ? 4.594 -19.344 -11.508 1 78.19 415 PHE A CA 1
ATOM 3294 C C . PHE A 1 415 ? 5.645 -20.422 -11.727 1 78.19 415 PHE A C 1
ATOM 3296 O O . PHE A 1 415 ? 5.676 -21.062 -12.781 1 78.19 415 PHE A O 1
ATOM 3303 N N . TRP A 1 416 ? 6.449 -20.609 -10.75 1 79.56 416 TRP A N 1
ATOM 3304 C CA . TRP A 1 416 ? 7.547 -21.547 -10.977 1 79.56 416 TRP A CA 1
ATOM 3305 C C . TRP A 1 416 ? 7.215 -22.922 -10.406 1 79.56 416 TRP A C 1
ATOM 3307 O O . TRP A 1 416 ? 7.785 -23.922 -10.836 1 79.56 416 TRP A O 1
ATOM 3317 N N . ALA A 1 417 ? 6.449 -23.109 -9.312 1 64.06 417 ALA A N 1
ATOM 3318 C CA . ALA A 1 417 ? 6.16 -24.422 -8.734 1 64.06 417 ALA A CA 1
ATOM 3319 C C . ALA A 1 417 ? 4.73 -24.859 -9.047 1 64.06 417 ALA A C 1
ATOM 3321 O O . ALA A 1 417 ? 4.238 -25.844 -8.492 1 64.06 417 ALA A O 1
ATOM 3322 N N . TYR A 1 418 ? 4.039 -24.562 -10.188 1 54.94 418 TYR A N 1
ATOM 3323 C CA . TYR A 1 418 ? 2.863 -25.031 -10.914 1 54.94 418 TYR A CA 1
ATOM 3324 C C . TYR A 1 418 ? 1.603 -24.859 -10.078 1 54.94 418 TYR A C 1
ATOM 3326 O O . TYR A 1 418 ? 0.55 -25.406 -10.406 1 54.94 418 TYR A O 1
ATOM 3334 N N . LYS A 1 419 ? 1.598 -24.047 -8.883 1 53.75 419 LYS A N 1
ATOM 3335 C CA . LYS A 1 419 ? 0.295 -24.031 -8.227 1 53.75 419 LYS A CA 1
ATOM 3336 C C . LYS A 1 419 ? -0.583 -22.906 -8.789 1 53.75 419 LYS A C 1
ATOM 3338 O O . LYS A 1 419 ? -0.623 -21.812 -8.242 1 53.75 419 LYS A O 1
ATOM 3343 N N . ILE A 1 420 ? -0.85 -22.875 -10.188 1 52.78 420 ILE A N 1
ATOM 3344 C CA . ILE A 1 420 ? -1.062 -21.797 -11.164 1 52.78 420 ILE A CA 1
ATOM 3345 C C . ILE A 1 420 ? -2.281 -20.984 -10.758 1 52.78 420 ILE A C 1
ATOM 3347 O O . ILE A 1 420 ? -2.266 -19.75 -10.852 1 52.78 420 ILE A O 1
ATOM 3351 N N . TYR A 1 421 ? -3.592 -21.609 -10.422 1 51.69 421 TYR A N 1
ATOM 3352 C CA . TYR A 1 421 ? -4.809 -20.953 -10.898 1 51.69 421 TYR A CA 1
ATOM 3353 C C . TYR A 1 421 ? -5.203 -19.797 -9.992 1 51.69 421 TYR A C 1
ATOM 3355 O O . TYR A 1 421 ? -5.781 -18.812 -10.453 1 51.69 421 TYR A O 1
ATOM 3363 N N . PHE A 1 422 ? -4.992 -19.984 -8.672 1 54.25 422 PHE A N 1
ATOM 3364 C CA . PHE A 1 422 ? -5.535 -18.969 -7.766 1 54.25 422 PHE A CA 1
ATOM 3365 C C . PHE A 1 422 ? -4.75 -17.672 -7.855 1 54.25 422 PHE A C 1
ATOM 3367 O O . PHE A 1 422 ? -5.176 -16.641 -7.328 1 54.25 422 PHE A O 1
ATOM 3374 N N . VAL A 1 423 ? -3.926 -17.609 -9 1 71.12 423 VAL A N 1
ATOM 3375 C CA . VAL A 1 423 ? -2.842 -16.656 -8.781 1 71.12 423 VAL A CA 1
ATOM 3376 C C . VAL A 1 423 ? -3.104 -15.383 -9.57 1 71.12 423 VAL A C 1
ATOM 3378 O O . VAL A 1 423 ? -2.646 -14.305 -9.188 1 71.12 423 VAL A O 1
ATOM 3381 N N . PHE A 1 424 ? -4.297 -15.453 -10.375 1 79.38 424 PHE A N 1
ATOM 3382 C CA . PHE A 1 424 ? -4.375 -14.281 -11.242 1 79.38 424 PHE A CA 1
ATOM 3383 C C . PHE A 1 424 ? -5.102 -13.141 -10.547 1 79.38 424 PHE A C 1
ATOM 3385 O O . PHE A 1 424 ? -4.723 -11.977 -10.688 1 79.38 424 PHE A O 1
ATOM 3392 N N . GLY A 1 425 ? -6.117 -13.555 -9.867 1 79.19 425 GLY A N 1
ATOM 3393 C CA . GLY A 1 425 ? -6.789 -12.516 -9.102 1 79.19 425 GLY A CA 1
ATOM 3394 C C . GLY A 1 425 ? -5.906 -11.891 -8.039 1 79.19 425 GLY A C 1
ATOM 3395 O O . GLY A 1 425 ? -5.898 -10.672 -7.867 1 79.19 425 GLY A O 1
ATOM 3396 N N . PHE A 1 426 ? -5.227 -12.695 -7.434 1 80.12 426 PHE A N 1
ATOM 3397 C CA . PHE A 1 426 ? -4.289 -12.227 -6.422 1 80.12 426 PHE A CA 1
ATOM 3398 C C . PHE A 1 426 ? -3.211 -11.344 -7.051 1 80.12 426 PHE A C 1
ATOM 3400 O O . PHE A 1 426 ? -2.861 -10.297 -6.504 1 80.12 426 PHE A O 1
ATOM 3407 N N . THR A 1 427 ? -2.746 -11.695 -8.109 1 88.12 427 THR A N 1
ATOM 3408 C CA . THR A 1 427 ? -1.708 -10.938 -8.797 1 88.12 427 THR A CA 1
ATOM 3409 C C . THR A 1 427 ? -2.238 -9.578 -9.242 1 88.12 427 THR A C 1
ATOM 3411 O O . THR A 1 427 ? -1.512 -8.578 -9.211 1 88.12 427 THR A O 1
ATOM 3414 N N . LEU A 1 428 ? -3.482 -9.578 -9.633 1 90.38 428 LEU A N 1
ATOM 3415 C CA . LEU A 1 428 ? -4.094 -8.312 -10.031 1 90.38 428 LEU A CA 1
ATOM 3416 C C . LEU A 1 428 ? -4.18 -7.355 -8.844 1 90.38 428 LEU A C 1
ATOM 3418 O O . LEU A 1 428 ? -3.861 -6.172 -8.977 1 90.38 428 LEU A O 1
ATOM 3422 N N . LEU A 1 429 ? -4.516 -7.863 -7.699 1 85.31 429 LEU A N 1
ATOM 3423 C CA . LEU A 1 429 ? -4.621 -7.035 -6.504 1 85.31 429 LEU A CA 1
ATOM 3424 C C . LEU A 1 429 ? -3.254 -6.504 -6.086 1 85.31 429 LEU A C 1
ATOM 3426 O O . LEU A 1 429 ? -3.131 -5.348 -5.676 1 85.31 429 LEU A O 1
ATOM 3430 N N . VAL A 1 430 ? -2.307 -7.332 -6.164 1 87.75 430 VAL A N 1
ATOM 3431 C CA . VAL A 1 430 ? -0.948 -6.934 -5.812 1 87.75 430 VAL A CA 1
ATOM 3432 C C . VAL A 1 430 ? -0.455 -5.859 -6.781 1 87.75 430 VAL A C 1
ATOM 3434 O O . VAL A 1 430 ? 0.21 -4.906 -6.371 1 87.75 430 VAL A O 1
ATOM 3437 N N . LEU A 1 431 ? -0.806 -5.98 -8 1 93.06 431 LEU A N 1
ATOM 3438 C CA . LEU A 1 431 ? -0.401 -5.004 -9.008 1 93.06 431 LEU A CA 1
ATOM 3439 C C . LEU A 1 431 ? -1.029 -3.643 -8.727 1 93.06 431 LEU A C 1
ATOM 3441 O O . LEU A 1 431 ? -0.355 -2.613 -8.805 1 93.06 431 LEU A O 1
ATOM 3445 N N . LEU A 1 432 ? -2.258 -3.654 -8.391 1 91.44 432 LEU A N 1
ATOM 3446 C CA . LEU A 1 432 ? 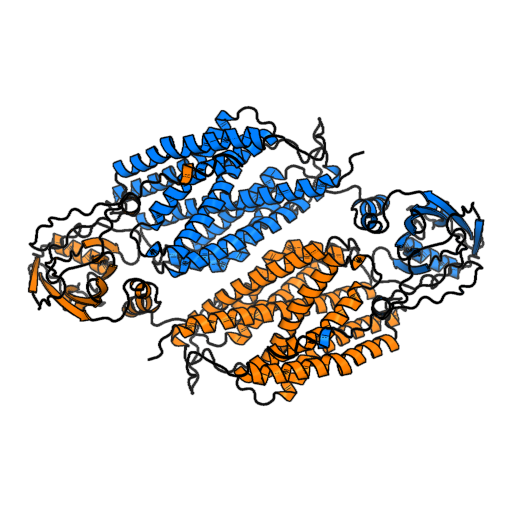-2.951 -2.404 -8.094 1 91.44 432 LEU A CA 1
ATOM 3447 C C . LEU A 1 432 ? -2.391 -1.756 -6.832 1 91.44 432 LEU A C 1
ATOM 3449 O O . LEU A 1 432 ? -2.236 -0.534 -6.77 1 91.44 432 LEU A O 1
ATOM 3453 N N . LEU A 1 433 ? -2.135 -2.566 -5.875 1 87.12 433 LEU A N 1
ATOM 3454 C CA . LEU A 1 433 ? -1.521 -2.059 -4.652 1 87.12 433 LEU A CA 1
ATOM 3455 C C . LEU A 1 433 ? -0.147 -1.466 -4.938 1 87.12 433 LEU A C 1
ATOM 3457 O O . LEU A 1 433 ? 0.197 -0.402 -4.418 1 87.12 433 LEU A O 1
ATOM 3461 N N . LEU A 1 434 ? 0.567 -2.133 -5.75 1 91.88 434 LEU A N 1
ATOM 3462 C CA . LEU A 1 434 ? 1.904 -1.677 -6.113 1 91.88 434 LEU A CA 1
ATOM 3463 C C . LEU A 1 434 ? 1.842 -0.337 -6.84 1 91.88 434 LEU A C 1
ATOM 3465 O O . LEU A 1 434 ? 2.629 0.567 -6.555 1 91.88 434 LEU A O 1
ATOM 3469 N N . MET A 1 435 ? 0.888 -0.213 -7.715 1 93.44 435 MET A N 1
ATOM 3470 C CA . MET A 1 435 ? 0.747 1.031 -8.469 1 93.44 435 MET A CA 1
ATOM 3471 C C . MET A 1 435 ? 0.35 2.182 -7.547 1 93.44 435 MET A C 1
ATOM 3473 O O . MET A 1 435 ? 0.84 3.301 -7.699 1 93.44 435 MET A O 1
ATOM 3477 N N . ALA A 1 436 ? -0.438 1.889 -6.598 1 88.44 436 ALA A N 1
ATOM 3478 C CA . ALA A 1 436 ? -0.876 2.918 -5.656 1 88.44 436 ALA A CA 1
ATOM 3479 C C . ALA A 1 436 ? 0.277 3.375 -4.77 1 88.44 436 ALA A C 1
ATOM 3481 O O . ALA A 1 436 ? 0.472 4.578 -4.562 1 88.44 436 ALA A O 1
ATOM 3482 N N . VAL A 1 437 ? 1.006 2.436 -4.273 1 87.31 437 VAL A N 1
ATOM 3483 C CA . VAL A 1 437 ? 2.121 2.766 -3.391 1 87.31 437 VAL A CA 1
ATOM 3484 C C . VAL A 1 437 ? 3.203 3.5 -4.18 1 87.31 437 VAL A C 1
ATOM 3486 O O . VAL A 1 437 ? 3.773 4.48 -3.697 1 87.31 437 VAL A O 1
ATOM 3489 N N . CYS A 1 438 ? 3.469 3.078 -5.379 1 91.12 438 CYS A N 1
ATOM 3490 C CA . CYS A 1 438 ? 4.477 3.723 -6.215 1 91.12 438 CYS A CA 1
ATOM 3491 C C . CYS A 1 438 ? 4.09 5.164 -6.52 1 91.12 438 CYS A C 1
ATOM 3493 O O . CYS A 1 438 ? 4.941 6.055 -6.516 1 91.12 438 CYS A O 1
ATOM 3495 N N . SER A 1 439 ? 2.834 5.367 -6.797 1 91.38 439 SER A N 1
ATOM 3496 C CA . SER A 1 439 ? 2.361 6.715 -7.098 1 91.38 439 SER A CA 1
ATOM 3497 C C . SER A 1 439 ? 2.516 7.641 -5.895 1 91.38 439 SER A C 1
ATOM 3499 O O . SER A 1 439 ? 2.99 8.773 -6.031 1 91.38 439 SER A O 1
ATOM 3501 N N . SER A 1 440 ? 2.207 7.176 -4.746 1 85.38 440 SER A N 1
ATOM 3502 C CA . SER A 1 440 ? 2.279 7.996 -3.543 1 85.38 440 SER A CA 1
ATOM 3503 C C . SER A 1 440 ? 3.727 8.289 -3.162 1 85.38 440 SER A C 1
ATOM 3505 O O . SER A 1 440 ? 4.062 9.43 -2.818 1 85.38 440 SER A O 1
ATOM 3507 N N . VAL A 1 441 ? 4.512 7.27 -3.258 1 85.31 441 VAL A N 1
ATOM 3508 C CA . VAL A 1 441 ? 5.91 7.43 -2.879 1 85.31 441 VAL A CA 1
ATOM 3509 C C . VAL A 1 441 ? 6.617 8.352 -3.867 1 85.31 441 VAL A C 1
ATOM 3511 O O . VAL A 1 441 ? 7.477 9.148 -3.48 1 85.31 441 VAL A O 1
ATOM 3514 N N . SER A 1 442 ? 6.262 8.227 -5.094 1 90.94 442 SER A N 1
ATOM 3515 C CA . SER A 1 442 ? 6.875 9.078 -6.105 1 90.94 442 SER A CA 1
ATOM 3516 C C . SER A 1 442 ? 6.488 10.539 -5.91 1 90.94 442 SER A C 1
ATOM 3518 O O . SER A 1 442 ? 7.316 11.438 -6.074 1 90.94 442 SER A O 1
ATOM 3520 N N . ALA A 1 443 ? 5.27 10.82 -5.629 1 87.69 443 ALA A N 1
ATOM 3521 C CA . ALA A 1 443 ? 4.816 12.188 -5.391 1 87.69 443 ALA A CA 1
ATOM 3522 C C . ALA A 1 443 ? 5.562 12.812 -4.219 1 87.69 443 ALA A C 1
ATOM 3524 O O . ALA A 1 443 ? 6.031 13.953 -4.309 1 87.69 443 ALA A O 1
ATOM 3525 N N . VAL A 1 444 ? 5.77 12.031 -3.223 1 81.31 444 VAL A N 1
ATOM 3526 C CA . VAL A 1 444 ? 6.438 12.539 -2.029 1 81.31 444 VAL A CA 1
ATOM 3527 C C . VAL A 1 444 ? 7.93 12.703 -2.305 1 81.31 444 VAL A C 1
ATOM 3529 O O . VAL A 1 444 ? 8.539 13.688 -1.881 1 81.31 444 VAL A O 1
ATOM 3532 N N . GLY A 1 445 ? 8.492 11.711 -2.957 1 84.94 445 GLY A N 1
ATOM 3533 C CA . GLY A 1 445 ? 9.898 11.828 -3.318 1 84.94 445 GLY A CA 1
ATOM 3534 C C . GLY A 1 445 ? 10.188 13.031 -4.199 1 84.94 445 GLY A C 1
ATOM 3535 O O . GLY A 1 445 ? 11.211 13.688 -4.039 1 84.94 445 GLY A O 1
ATOM 3536 N N . THR A 1 446 ? 9.305 13.305 -5.09 1 90.69 446 THR A N 1
ATOM 3537 C CA . THR A 1 446 ? 9.469 14.453 -5.973 1 90.69 446 THR A CA 1
ATOM 3538 C C . THR A 1 446 ? 9.344 15.758 -5.188 1 90.69 446 THR A C 1
ATOM 3540 O O . THR A 1 446 ? 10.07 16.719 -5.449 1 90.69 446 THR A O 1
ATOM 3543 N N . TYR A 1 447 ? 8.477 15.758 -4.273 1 85.19 447 TYR A N 1
ATOM 3544 C CA . TYR A 1 447 ? 8.336 16.938 -3.432 1 85.19 447 TYR A CA 1
ATOM 3545 C C . TYR A 1 447 ? 9.617 17.203 -2.652 1 85.19 447 TYR A C 1
ATOM 3547 O O . TYR A 1 447 ? 10.047 18.359 -2.539 1 85.19 447 TYR A O 1
ATOM 3555 N N . PHE A 1 448 ? 10.188 16.172 -2.172 1 80.81 448 PHE A N 1
ATOM 3556 C CA . PHE A 1 448 ? 11.43 16.312 -1.423 1 80.81 448 PHE A CA 1
ATOM 3557 C C . PHE A 1 448 ? 12.539 16.844 -2.318 1 80.81 448 PHE A C 1
ATOM 3559 O O . PHE A 1 448 ? 13.344 17.672 -1.89 1 80.81 448 PHE A O 1
ATOM 3566 N N . LEU A 1 449 ? 12.578 16.359 -3.486 1 89.62 449 LEU A N 1
ATOM 3567 C CA . LEU A 1 449 ? 13.602 16.781 -4.434 1 89.62 449 LEU A CA 1
ATOM 3568 C C . LEU A 1 449 ? 13.414 18.25 -4.809 1 89.62 449 LEU A C 1
ATOM 3570 O O . LEU A 1 449 ? 14.383 19.016 -4.844 1 89.62 449 LEU A O 1
ATOM 3574 N N . LEU A 1 450 ? 12.219 18.641 -5.051 1 87.88 450 LEU A N 1
ATOM 3575 C CA . LEU A 1 450 ? 11.938 20.016 -5.438 1 87.88 450 LEU A CA 1
ATOM 3576 C C . LEU A 1 450 ? 12.156 20.969 -4.266 1 87.88 450 LEU A C 1
ATOM 3578 O O . LEU A 1 450 ? 12.586 22.109 -4.457 1 87.88 450 LEU A O 1
ATOM 3582 N N . ASN A 1 451 ? 11.883 20.453 -3.109 1 80.12 451 ASN A N 1
ATOM 3583 C CA . ASN A 1 451 ? 12.094 21.281 -1.92 1 80.12 451 ASN A CA 1
ATOM 3584 C C . ASN A 1 451 ? 13.57 21.531 -1.665 1 80.12 451 ASN A C 1
ATOM 3586 O O . ASN A 1 451 ? 13.938 22.484 -0.982 1 80.12 451 ASN A O 1
ATOM 3590 N N . SER A 1 452 ? 14.422 20.672 -2.209 1 83.69 452 SER A N 1
ATOM 3591 C CA . SER A 1 452 ? 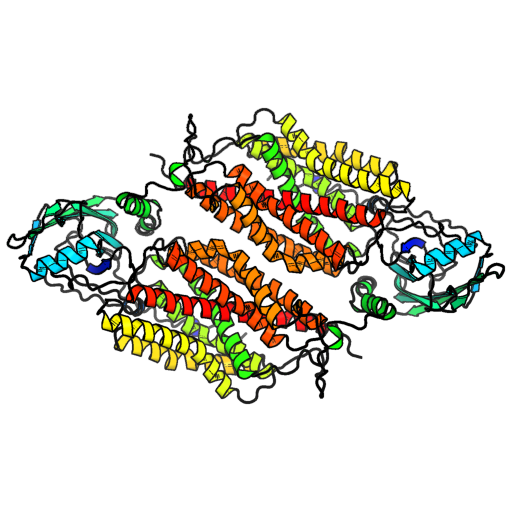15.859 20.875 -2.137 1 83.69 452 SER A CA 1
ATOM 3592 C C . SER A 1 452 ? 16.359 21.734 -3.305 1 83.69 452 SER A C 1
ATOM 3594 O O . SER A 1 452 ? 17.562 21.828 -3.533 1 83.69 452 SER A O 1
ATOM 3596 N N . GLU A 1 453 ? 15.445 22.281 -4.082 1 88.38 453 GLU A N 1
ATOM 3597 C CA . GLU A 1 453 ? 15.695 23.203 -5.191 1 88.38 453 GLU A CA 1
ATOM 3598 C C . GLU A 1 453 ? 16.391 22.484 -6.348 1 88.38 453 GLU A C 1
ATOM 3600 O O . GLU A 1 453 ? 17.297 23.031 -6.965 1 88.38 453 GLU A O 1
ATOM 3605 N N . ASP A 1 454 ? 16.141 21.234 -6.477 1 91.31 454 ASP A N 1
ATOM 3606 C CA . ASP A 1 454 ? 16.594 20.453 -7.629 1 91.31 454 ASP A CA 1
ATOM 3607 C C . ASP A 1 454 ? 15.438 20.234 -8.609 1 91.31 454 ASP A C 1
ATOM 3609 O O . ASP A 1 454 ? 14.469 19.547 -8.289 1 91.31 454 ASP A O 1
ATOM 3613 N N . TYR A 1 455 ? 15.633 20.781 -9.789 1 91.88 455 TYR A N 1
ATOM 3614 C CA . TYR A 1 455 ? 14.531 20.75 -10.75 1 91.88 455 TYR A CA 1
ATOM 3615 C C . TYR A 1 455 ? 14.602 19.5 -11.617 1 91.88 455 TYR A C 1
ATOM 3617 O O . TYR A 1 455 ? 13.758 19.297 -12.492 1 91.88 455 TYR A O 1
ATOM 3625 N N . ARG A 1 456 ? 15.656 18.531 -11.477 1 93.44 456 ARG A N 1
ATOM 3626 C CA . ARG A 1 456 ? 15.812 17.328 -12.273 1 93.44 456 ARG A CA 1
ATOM 3627 C C . ARG A 1 456 ? 14.93 16.203 -11.742 1 93.44 456 ARG A C 1
ATOM 3629 O O . ARG A 1 456 ? 15.406 15.094 -11.508 1 93.44 456 ARG A O 1
ATOM 3636 N N . TRP A 1 457 ? 13.586 16.406 -11.68 1 95.31 457 TRP A N 1
ATOM 3637 C CA . TRP A 1 457 ? 12.648 15.477 -11.062 1 95.31 457 TRP A CA 1
ATOM 3638 C C . TRP A 1 457 ? 12.164 14.438 -12.07 1 95.31 457 TRP A C 1
ATOM 3640 O O . TRP A 1 457 ? 11.742 13.344 -11.695 1 95.31 457 TRP A O 1
ATOM 3650 N N . GLN A 1 458 ? 12.258 14.703 -13.352 1 96.19 458 GLN A N 1
ATOM 3651 C CA . GLN A 1 458 ? 11.641 13.844 -14.359 1 96.19 458 GLN A CA 1
ATOM 3652 C C . GLN A 1 458 ? 12.312 12.477 -14.398 1 96.19 458 GLN A C 1
ATOM 3654 O O . GLN A 1 458 ? 11.672 11.453 -14.172 1 96.19 458 GLN A O 1
ATOM 3659 N N . TRP A 1 459 ? 13.648 12.461 -14.57 1 96.69 459 TRP A N 1
ATOM 3660 C CA . TRP A 1 459 ? 14.375 11.188 -14.562 1 96.69 459 TRP A CA 1
ATOM 3661 C C . TRP A 1 459 ? 14.414 10.594 -13.156 1 96.69 459 TRP A C 1
ATOM 3663 O O . TRP A 1 459 ? 14.375 9.375 -12.992 1 96.69 459 TRP A O 1
ATOM 3673 N N . THR A 1 460 ? 14.453 11.445 -12.211 1 96.25 460 THR A N 1
ATOM 3674 C CA . THR A 1 460 ? 14.531 10.969 -10.836 1 96.25 460 THR A CA 1
ATOM 3675 C C . THR A 1 460 ? 13.234 10.258 -10.438 1 96.25 460 THR A C 1
ATOM 3677 O O . THR A 1 460 ? 13.273 9.219 -9.773 1 96.25 460 THR A O 1
ATOM 3680 N N . SER A 1 461 ? 12.148 10.812 -10.836 1 96.25 461 SER A N 1
ATOM 3681 C CA . SER A 1 461 ? 10.875 10.172 -10.516 1 96.25 461 SER A CA 1
ATOM 3682 C C . SER A 1 461 ? 10.719 8.844 -11.25 1 96.25 461 SER A C 1
ATOM 3684 O O . SER A 1 461 ? 10.25 7.867 -10.672 1 96.25 461 SER A O 1
ATOM 3686 N N . PHE A 1 462 ? 11.094 8.789 -12.508 1 97.69 462 PHE A N 1
ATOM 3687 C CA . PHE A 1 462 ? 11.016 7.535 -13.25 1 97.69 462 PHE A CA 1
ATOM 3688 C C . PHE A 1 462 ? 11.922 6.477 -12.625 1 97.69 462 PHE A C 1
ATOM 3690 O O . PHE A 1 462 ? 11.5 5.336 -12.422 1 97.69 462 PHE A O 1
ATOM 3697 N N . MET A 1 463 ? 13.141 6.848 -12.344 1 97.06 463 MET A N 1
ATOM 3698 C CA . MET A 1 463 ? 14.109 5.898 -11.797 1 97.06 463 MET A CA 1
ATOM 3699 C C . MET A 1 463 ? 13.719 5.488 -10.383 1 97.06 463 MET A C 1
ATOM 3701 O O . MET A 1 463 ? 14.047 4.387 -9.938 1 97.06 463 MET A O 1
ATOM 3705 N N . SER A 1 464 ? 13.055 6.379 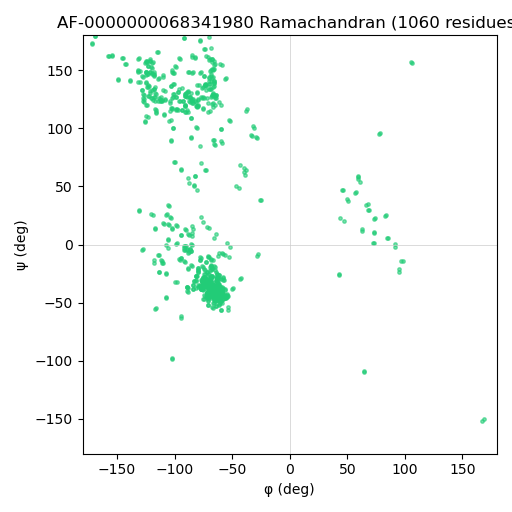-9.68 1 94.19 464 SER A N 1
ATOM 3706 C CA . SER A 1 464 ? 12.555 6.035 -8.352 1 94.19 464 SER A CA 1
ATOM 3707 C C . SER A 1 464 ? 11.562 4.879 -8.414 1 94.19 464 SER A C 1
ATOM 3709 O O . SER A 1 464 ? 11.594 3.979 -7.578 1 94.19 464 SER A O 1
ATOM 3711 N N . GLY A 1 465 ? 10.711 4.898 -9.359 1 95.56 465 GLY A N 1
ATOM 3712 C CA . GLY A 1 465 ? 9.781 3.793 -9.547 1 95.56 465 GLY A CA 1
ATOM 3713 C C . GLY A 1 465 ? 10.438 2.561 -10.141 1 95.56 465 GLY A C 1
ATOM 3714 O O . GLY A 1 465 ? 10.141 1.436 -9.742 1 95.56 465 GLY A O 1
ATOM 3715 N N . ALA A 1 466 ? 11.375 2.797 -11.008 1 97.25 466 ALA A N 1
ATOM 3716 C CA . ALA A 1 466 ? 12.008 1.698 -11.727 1 97.25 466 ALA A CA 1
ATOM 3717 C C . ALA A 1 466 ? 12.984 0.946 -10.828 1 97.25 466 ALA A C 1
ATOM 3719 O O . ALA A 1 466 ? 13.305 -0.216 -11.086 1 97.25 466 ALA A O 1
ATOM 3720 N N . SER A 1 467 ? 13.43 1.528 -9.758 1 96.56 467 SER A N 1
ATOM 3721 C CA . SER A 1 467 ? 14.43 0.924 -8.891 1 96.56 467 SER A CA 1
ATOM 3722 C C . SER A 1 467 ? 13.883 -0.314 -8.188 1 96.56 467 SER A C 1
ATOM 3724 O O . SER A 1 467 ? 14.648 -1.126 -7.664 1 96.56 467 SER A O 1
ATOM 3726 N N . ILE A 1 468 ? 12.586 -0.519 -8.219 1 95.44 468 ILE A N 1
ATOM 3727 C CA . ILE A 1 468 ? 11.992 -1.714 -7.629 1 95.44 468 ILE A CA 1
ATOM 3728 C C . ILE A 1 468 ? 12.523 -2.957 -8.336 1 95.44 468 ILE A C 1
ATOM 3730 O O . ILE A 1 468 ? 12.594 -4.035 -7.746 1 95.44 468 ILE A O 1
ATOM 3734 N N . SER A 1 469 ? 12.922 -2.787 -9.578 1 96.5 469 SER A N 1
ATOM 3735 C CA . SER A 1 469 ? 13.414 -3.91 -10.367 1 96.5 469 SER A CA 1
ATOM 3736 C C . SER A 1 469 ? 14.695 -4.488 -9.766 1 96.5 469 SER A C 1
ATOM 3738 O O . SER A 1 469 ? 14.906 -5.703 -9.812 1 96.5 469 SER A O 1
ATOM 3740 N N . ILE A 1 470 ? 15.461 -3.666 -9.156 1 96.06 470 ILE A N 1
ATOM 3741 C CA . ILE A 1 470 ? 16.703 -4.125 -8.562 1 96.06 470 ILE A CA 1
ATOM 3742 C C . ILE A 1 470 ? 16.406 -4.984 -7.336 1 96.06 470 ILE A C 1
ATOM 3744 O O . ILE A 1 470 ? 16.969 -6.074 -7.184 1 96.06 470 ILE A O 1
ATOM 3748 N N . TYR A 1 471 ? 15.531 -4.59 -6.559 1 94.81 471 TYR A N 1
ATOM 3749 C CA . TYR A 1 471 ? 15.18 -5.332 -5.352 1 94.81 471 TYR A CA 1
ATOM 3750 C C . TYR A 1 471 ? 14.453 -6.625 -5.699 1 94.81 471 TYR A C 1
ATOM 3752 O O . TYR A 1 471 ? 14.711 -7.672 -5.102 1 94.81 471 TYR A O 1
ATOM 3760 N N . ALA A 1 472 ? 13.594 -6.52 -6.652 1 95.12 472 ALA A N 1
ATOM 3761 C CA . ALA A 1 472 ? 12.867 -7.715 -7.074 1 95.12 472 ALA A CA 1
ATOM 3762 C C . ALA A 1 472 ? 13.812 -8.75 -7.668 1 95.12 472 ALA A C 1
ATOM 3764 O O . ALA A 1 472 ? 13.633 -9.953 -7.461 1 95.12 472 ALA A O 1
ATOM 3765 N N . TYR A 1 473 ? 14.797 -8.297 -8.414 1 97.06 473 TYR A N 1
ATOM 3766 C CA . TYR A 1 473 ? 15.742 -9.227 -9.016 1 97.06 473 TYR A CA 1
ATOM 3767 C C . TYR A 1 473 ? 16.625 -9.883 -7.953 1 97.06 473 TYR A C 1
ATOM 3769 O O . TYR A 1 473 ? 16.891 -11.086 -8.023 1 97.06 473 TYR A O 1
ATOM 3777 N N . LEU A 1 474 ? 17.031 -9.133 -7.012 1 95.69 474 LEU A N 1
ATOM 3778 C CA . LEU A 1 474 ? 17.797 -9.703 -5.902 1 95.69 474 LEU A CA 1
ATOM 3779 C C . LEU A 1 474 ? 16.953 -10.711 -5.125 1 95.69 474 LEU A C 1
ATOM 3781 O O . LEU A 1 474 ? 17.453 -11.75 -4.695 1 95.69 474 LEU A O 1
ATOM 3785 N N . TYR A 1 475 ? 15.75 -10.344 -5.004 1 92.94 475 TYR A N 1
ATOM 3786 C CA . TYR A 1 475 ? 14.828 -11.25 -4.324 1 92.94 475 TYR A CA 1
ATOM 3787 C C . TYR A 1 475 ? 14.648 -12.539 -5.117 1 92.94 475 TYR A C 1
ATOM 3789 O O . TYR A 1 475 ? 14.531 -13.617 -4.535 1 92.94 475 TYR A O 1
ATOM 3797 N N . SER A 1 476 ? 14.594 -12.43 -6.402 1 94.88 476 SER A N 1
ATOM 3798 C CA . SER A 1 476 ? 14.469 -13.633 -7.227 1 94.88 476 SER A CA 1
ATOM 3799 C C . SER A 1 476 ? 15.695 -14.531 -7.086 1 94.88 476 SER A C 1
ATOM 3801 O O . SER A 1 476 ? 15.578 -15.758 -7.117 1 94.88 476 SER A O 1
ATOM 3803 N N . ALA A 1 477 ? 16.828 -13.906 -6.949 1 94.75 477 ALA A N 1
ATOM 3804 C CA . ALA A 1 477 ? 18.047 -14.68 -6.707 1 94.75 477 ALA A CA 1
ATOM 3805 C C . ALA A 1 477 ? 17.984 -15.398 -5.363 1 94.75 477 ALA A C 1
ATOM 3807 O O . ALA A 1 477 ? 18.359 -16.562 -5.254 1 94.75 477 ALA A O 1
ATOM 3808 N N . TYR A 1 478 ? 17.516 -14.719 -4.422 1 92 478 TYR A N 1
ATOM 3809 C CA . TYR A 1 478 ? 17.328 -15.328 -3.113 1 92 478 TYR A CA 1
ATOM 3810 C C . TYR A 1 478 ? 16.344 -16.484 -3.195 1 92 478 TYR A C 1
ATOM 3812 O O . TYR A 1 478 ? 16.562 -17.547 -2.611 1 92 478 TYR A O 1
ATOM 3820 N N . TYR A 1 479 ? 15.25 -16.297 -3.873 1 89.19 479 TYR A N 1
ATOM 3821 C CA . TYR A 1 479 ? 14.242 -17.344 -4.059 1 89.19 479 TYR A CA 1
ATOM 3822 C C . TYR A 1 479 ? 14.844 -18.562 -4.727 1 89.19 479 TYR A C 1
ATOM 3824 O O . TYR A 1 479 ? 14.578 -19.703 -4.309 1 89.19 479 TYR A O 1
ATOM 3832 N N . PHE A 1 480 ? 15.633 -18.344 -5.707 1 92.69 480 PHE A N 1
ATOM 3833 C CA . PHE A 1 480 ? 16.234 -19.438 -6.461 1 92.69 480 PHE A CA 1
ATOM 3834 C C . PHE A 1 480 ? 17.188 -20.25 -5.578 1 92.69 480 PHE A C 1
ATOM 3836 O O . PHE A 1 480 ? 17.156 -21.484 -5.594 1 92.69 480 PHE A O 1
ATOM 3843 N N . ILE A 1 481 ? 17.953 -19.641 -4.75 1 90.56 481 ILE A N 1
ATOM 3844 C CA . ILE A 1 481 ? 19.016 -20.297 -3.99 1 90.56 481 ILE A CA 1
ATOM 3845 C C . ILE A 1 481 ? 18.438 -20.953 -2.744 1 90.56 481 ILE A C 1
ATOM 3847 O O . ILE A 1 481 ? 18.812 -22.078 -2.395 1 90.56 481 ILE A O 1
ATOM 3851 N N . PHE A 1 482 ? 17.391 -20.391 -2.172 1 82.25 482 PHE A N 1
ATOM 3852 C CA . PHE A 1 482 ? 17.016 -20.844 -0.843 1 82.25 482 PHE A CA 1
ATOM 3853 C C . PHE A 1 482 ? 15.656 -21.547 -0.881 1 82.25 482 PHE A C 1
ATOM 3855 O O . PHE A 1 482 ? 15.328 -22.344 0.005 1 82.25 482 PHE A O 1
ATOM 3862 N N . LYS A 1 483 ? 14.875 -21.234 -1.869 1 79.62 483 LYS A N 1
ATOM 3863 C CA . LYS A 1 483 ? 13.5 -21.734 -1.807 1 79.62 483 LYS A CA 1
ATOM 3864 C C . LYS A 1 483 ? 13.258 -22.797 -2.877 1 79.62 483 LYS A C 1
ATOM 3866 O O . LYS A 1 483 ? 12.234 -23.484 -2.857 1 79.62 483 LYS A O 1
ATOM 3871 N N . THR A 1 484 ? 14.125 -22.859 -3.76 1 83.19 484 THR A N 1
ATOM 3872 C CA . THR A 1 484 ? 13.922 -23.844 -4.816 1 83.19 484 THR A CA 1
ATOM 3873 C C . THR A 1 484 ? 15.062 -24.859 -4.832 1 83.19 484 THR A C 1
ATOM 3875 O O . THR A 1 484 ? 16.109 -24.641 -4.215 1 83.19 484 THR A O 1
ATOM 3878 N N . LYS A 1 485 ? 14.734 -26.031 -5.406 1 84.88 485 LYS A N 1
ATOM 3879 C CA . LYS A 1 485 ? 15.734 -27.078 -5.613 1 84.88 485 LYS A CA 1
ATOM 3880 C C . LYS A 1 485 ? 16.109 -27.203 -7.086 1 84.88 485 LYS A C 1
ATOM 3882 O O . LYS A 1 485 ? 16.531 -28.266 -7.543 1 84.88 485 LYS A O 1
ATOM 3887 N N . MET A 1 486 ? 15.93 -26.141 -7.742 1 88.06 486 MET A N 1
ATOM 3888 C CA . MET A 1 486 ? 16.25 -26.125 -9.164 1 88.06 486 MET A CA 1
ATOM 3889 C C . MET A 1 486 ? 17.766 -26.188 -9.383 1 88.06 486 MET A C 1
ATOM 3891 O O . MET A 1 486 ? 18.531 -25.594 -8.617 1 88.06 486 MET A O 1
ATOM 3895 N N . ASN A 1 487 ? 18.094 -26.938 -10.289 1 88 487 ASN A N 1
ATOM 3896 C CA . ASN A 1 487 ? 19.516 -27.078 -10.594 1 88 487 ASN A CA 1
ATOM 3897 C C . ASN A 1 487 ? 19.75 -27.266 -12.094 1 88 487 ASN A C 1
ATOM 3899 O O . ASN A 1 487 ? 18.812 -27.531 -12.844 1 88 487 ASN A O 1
ATOM 3903 N N . GLY A 1 488 ? 21.062 -26.969 -12.5 1 90.44 488 GLY A N 1
ATOM 3904 C CA . GLY A 1 488 ? 21.406 -27.141 -13.906 1 90.44 488 GLY A CA 1
ATOM 3905 C C . GLY A 1 488 ? 21.531 -25.828 -14.656 1 90.44 488 GLY A C 1
ATOM 3906 O O . GLY A 1 488 ? 20.953 -24.828 -14.242 1 90.44 488 GLY A O 1
ATOM 3907 N N . PHE A 1 489 ? 22.234 -25.891 -15.688 1 92.62 489 PHE A N 1
ATOM 3908 C CA . PHE A 1 489 ? 22.484 -24.672 -16.453 1 92.62 489 PHE A CA 1
ATOM 3909 C C . PHE A 1 489 ? 21.234 -24.219 -17.188 1 92.62 489 PHE A C 1
ATOM 3911 O O . PHE A 1 489 ? 20.953 -23.031 -17.281 1 92.62 489 PHE A O 1
ATOM 3918 N N . PHE A 1 490 ? 20.516 -25.141 -17.766 1 92.38 490 PHE A N 1
ATOM 3919 C CA . PHE A 1 490 ? 19.312 -24.766 -18.5 1 92.38 490 PHE A CA 1
ATOM 3920 C C . PHE A 1 490 ? 18.297 -24.094 -17.578 1 92.38 490 PHE A C 1
ATOM 3922 O O . PHE A 1 490 ? 17.812 -23 -17.875 1 92.38 490 PHE A O 1
ATOM 3929 N N . GLN A 1 491 ? 18.031 -24.75 -16.5 1 92.31 491 GLN A N 1
ATOM 3930 C CA . GLN A 1 491 ? 17.031 -24.219 -15.594 1 92.31 491 GLN A CA 1
ATOM 3931 C C . GLN A 1 491 ? 17.484 -22.891 -14.984 1 92.31 491 GLN A C 1
ATOM 3933 O O . GLN A 1 491 ? 16.688 -21.969 -14.797 1 92.31 491 GLN A O 1
ATOM 3938 N N . THR A 1 492 ? 18.766 -22.781 -14.656 1 94.44 492 THR A N 1
ATOM 3939 C CA . THR A 1 492 ? 19.297 -21.562 -14.078 1 94.44 492 THR A CA 1
ATOM 3940 C C . THR A 1 492 ? 19.219 -20.406 -15.078 1 94.44 492 THR A C 1
ATOM 3942 O O . THR A 1 492 ? 18.812 -19.297 -14.734 1 94.44 492 THR A O 1
ATOM 3945 N N . SER A 1 493 ? 19.609 -20.719 -16.297 1 95 493 SER A N 1
ATOM 3946 C CA . SER A 1 493 ? 19.547 -19.672 -17.328 1 95 493 SER A CA 1
ATOM 3947 C C . SER A 1 493 ? 18.109 -19.281 -17.625 1 95 493 SER A C 1
ATOM 3949 O O . SER A 1 493 ? 17.797 -18.094 -17.797 1 95 493 SER A O 1
ATOM 3951 N N . PHE A 1 494 ? 17.281 -20.234 -17.672 1 94.25 494 PHE A N 1
ATOM 3952 C CA . PHE A 1 494 ? 15.867 -19.984 -17.938 1 94.25 494 PHE A CA 1
ATOM 3953 C C . PHE A 1 494 ? 15.266 -19.109 -16.828 1 94.25 494 PHE A C 1
ATOM 3955 O O . PHE A 1 494 ? 14.578 -18.125 -17.125 1 94.25 494 PHE A O 1
ATOM 3962 N N . PHE A 1 495 ? 15.57 -19.422 -15.641 1 94.75 495 PHE A N 1
ATOM 3963 C CA . PHE A 1 495 ? 15.023 -18.719 -14.492 1 94.75 495 PHE A CA 1
ATOM 3964 C C . PHE A 1 495 ? 15.539 -17.281 -14.445 1 94.75 495 PHE A C 1
ATOM 3966 O O . PHE A 1 495 ? 14.75 -16.344 -14.383 1 94.75 495 PHE A O 1
ATOM 3973 N N . PHE A 1 496 ? 16.781 -17.047 -14.539 1 96.12 496 PHE A N 1
ATOM 3974 C CA . PHE A 1 496 ? 17.375 -15.734 -14.305 1 96.12 496 PHE A CA 1
ATOM 3975 C C . PHE A 1 496 ? 17.125 -14.812 -15.492 1 96.12 496 PHE A C 1
ATOM 3977 O O . PHE A 1 496 ? 16.969 -13.609 -15.32 1 96.12 496 PHE A O 1
ATOM 3984 N N . VAL A 1 497 ? 17.062 -15.367 -16.703 1 96.56 497 VAL A N 1
ATOM 3985 C CA . VAL A 1 497 ? 16.797 -14.531 -17.859 1 96.56 497 VAL A CA 1
ATOM 3986 C C . VAL A 1 497 ? 15.336 -14.055 -17.828 1 96.56 497 VAL A C 1
ATOM 3988 O O . VAL A 1 497 ? 15.062 -12.867 -18 1 96.56 497 VAL A O 1
ATOM 3991 N N . TYR A 1 498 ? 14.422 -14.953 -17.547 1 94.5 498 TYR A N 1
ATOM 3992 C CA . TYR A 1 498 ? 13.023 -14.555 -17.562 1 94.5 498 TYR A CA 1
ATOM 3993 C C . TYR A 1 498 ? 12.664 -13.75 -16.328 1 94.5 498 TYR A C 1
ATOM 3995 O O . TYR A 1 498 ? 11.789 -12.883 -16.375 1 94.5 498 TYR A O 1
ATOM 4003 N N . MET A 1 499 ? 13.312 -14.039 -15.258 1 95.94 499 MET A N 1
ATOM 4004 C CA . MET A 1 499 ? 13.117 -13.172 -14.094 1 95.94 499 MET A CA 1
ATOM 4005 C C . MET A 1 499 ? 13.68 -11.781 -14.352 1 95.94 499 MET A C 1
ATOM 4007 O O . MET A 1 499 ? 13.133 -10.789 -13.875 1 95.94 499 MET A O 1
ATOM 4011 N N . GLY A 1 500 ? 14.82 -11.797 -15.062 1 96.69 500 GLY A N 1
ATOM 4012 C CA . GLY A 1 500 ? 15.352 -10.508 -15.469 1 96.69 500 GLY A CA 1
ATOM 4013 C C . GLY A 1 500 ? 14.391 -9.711 -16.328 1 96.69 500 GLY A C 1
ATOM 4014 O O . GLY A 1 500 ? 14.227 -8.508 -16.141 1 96.69 500 GLY A O 1
ATOM 4015 N N . LEU A 1 501 ? 13.828 -10.391 -17.219 1 96.69 501 LEU A N 1
ATOM 4016 C CA . LEU A 1 501 ? 12.836 -9.742 -18.078 1 96.69 501 LEU A CA 1
ATOM 4017 C C . LEU A 1 501 ? 11.641 -9.266 -17.266 1 96.69 501 LEU A C 1
ATOM 4019 O O . LEU A 1 501 ? 11.164 -8.141 -17.453 1 96.69 501 LEU A O 1
ATOM 4023 N N . PHE A 1 502 ? 11.172 -10.109 -16.359 1 95.44 502 PHE A N 1
ATOM 4024 C CA . PHE A 1 502 ? 10.055 -9.766 -15.492 1 95.44 502 PHE A CA 1
ATOM 4025 C C . PHE A 1 502 ? 10.367 -8.523 -14.672 1 95.44 502 PHE A C 1
ATOM 4027 O O . PHE A 1 502 ? 9.531 -7.617 -14.57 1 95.44 502 PHE A O 1
ATOM 4034 N N . CYS A 1 503 ? 11.516 -8.484 -14.164 1 96.38 503 CYS A N 1
ATOM 4035 C CA . CYS A 1 503 ? 11.898 -7.359 -13.32 1 96.38 503 CYS A CA 1
ATOM 4036 C C . CYS A 1 503 ? 12.07 -6.09 -14.148 1 96.38 503 CYS A C 1
ATOM 4038 O O . CYS A 1 503 ? 11.781 -4.992 -13.68 1 96.38 503 CYS A O 1
ATOM 4040 N N . MET A 1 504 ? 12.562 -6.215 -15.305 1 96.69 504 MET A N 1
ATOM 4041 C CA . MET A 1 504 ? 12.672 -5.051 -16.188 1 96.69 504 MET A CA 1
ATOM 4042 C C . MET A 1 504 ? 11.297 -4.512 -16.547 1 96.69 504 MET A C 1
ATOM 4044 O O . MET A 1 504 ? 11.086 -3.297 -16.578 1 96.69 504 MET A O 1
ATOM 4048 N N . TYR A 1 505 ? 10.383 -5.422 -16.812 1 97.25 505 TYR A N 1
ATOM 4049 C CA . TYR A 1 505 ? 9.016 -5.004 -17.094 1 97.25 505 TYR A CA 1
ATOM 4050 C C . TYR A 1 505 ? 8.391 -4.324 -15.875 1 97.25 505 TYR A C 1
ATOM 4052 O O . TYR A 1 505 ? 7.691 -3.318 -16.016 1 97.25 505 TYR A O 1
ATOM 4060 N N . LEU A 1 506 ? 8.672 -4.906 -14.758 1 96.69 506 LEU A N 1
ATOM 4061 C CA . LEU A 1 506 ? 8.172 -4.32 -13.523 1 96.69 506 LEU A CA 1
ATOM 4062 C C . LEU A 1 506 ? 8.75 -2.928 -13.305 1 96.69 506 LEU A C 1
ATOM 4064 O O . LEU A 1 506 ? 8.039 -2.014 -12.875 1 96.69 506 LEU A O 1
ATOM 4068 N N . GLY A 1 507 ? 10.008 -2.799 -13.609 1 97.31 507 GLY A N 1
ATOM 4069 C CA . GLY A 1 507 ? 10.672 -1.509 -13.469 1 97.31 507 GLY A CA 1
ATOM 4070 C C . GLY A 1 507 ? 10.109 -0.451 -14.398 1 97.31 507 GLY A C 1
ATOM 4071 O O . GLY A 1 507 ? 9.852 0.68 -13.984 1 97.31 507 GLY A O 1
ATOM 4072 N N . VAL A 1 508 ? 9.945 -0.835 -15.602 1 97.75 508 VAL A N 1
ATOM 4073 C CA . VAL A 1 508 ? 9.422 0.107 -16.594 1 97.75 508 VAL A CA 1
ATOM 4074 C C . VAL A 1 508 ? 7.988 0.484 -16.234 1 97.75 508 VAL A C 1
ATOM 4076 O O . VAL A 1 508 ? 7.594 1.646 -16.359 1 97.75 508 VAL A O 1
ATOM 4079 N N . LEU A 1 509 ? 7.23 -0.463 -15.812 1 98.06 509 LEU A N 1
ATOM 4080 C CA . LEU A 1 509 ? 5.844 -0.222 -15.43 1 98.06 509 LEU A CA 1
ATOM 4081 C C . LEU A 1 509 ? 5.766 0.71 -14.227 1 98.06 509 LEU A C 1
ATOM 4083 O O . LEU A 1 509 ? 5.102 1.746 -14.281 1 98.06 509 LEU A O 1
ATOM 4087 N N . CYS A 1 510 ? 6.469 0.371 -13.188 1 97.62 510 CYS A N 1
ATOM 4088 C CA . CYS A 1 510 ? 6.441 1.174 -11.969 1 97.62 510 CYS A CA 1
ATOM 4089 C C . CYS A 1 510 ? 7.082 2.537 -12.203 1 97.62 510 CYS A C 1
ATOM 4091 O O . CYS A 1 510 ? 6.652 3.537 -11.625 1 97.62 510 CYS A O 1
ATOM 4093 N N . GLY A 1 511 ? 8.125 2.512 -12.961 1 98.06 511 GLY A N 1
ATOM 4094 C CA . GLY A 1 511 ? 8.742 3.785 -13.297 1 98.06 511 GLY A CA 1
ATOM 4095 C C . GLY A 1 511 ? 7.805 4.73 -14.023 1 98.06 511 GLY A C 1
ATOM 4096 O O . GLY A 1 511 ? 7.77 5.926 -13.727 1 98.06 511 GLY A O 1
ATOM 4097 N N . SER A 1 512 ? 7.086 4.234 -14.93 1 98.31 512 SER A N 1
ATOM 4098 C CA . SER A 1 512 ? 6.152 5.055 -15.695 1 98.31 512 SER A CA 1
ATOM 4099 C C . SER A 1 512 ? 5.008 5.555 -14.82 1 98.31 512 SER A C 1
ATOM 4101 O O . SER A 1 512 ? 4.598 6.711 -14.922 1 98.31 512 SER A O 1
ATOM 4103 N N . VAL A 1 513 ? 4.535 4.684 -13.992 1 97.38 513 VAL A N 1
ATOM 4104 C CA . VAL A 1 513 ? 3.463 5.078 -13.086 1 97.38 513 VAL A CA 1
ATOM 4105 C C . VAL A 1 513 ? 3.965 6.164 -12.133 1 97.38 513 VAL A C 1
ATOM 4107 O O . VAL A 1 513 ? 3.254 7.129 -11.852 1 97.38 513 VAL A O 1
ATOM 4110 N N . ALA A 1 514 ? 5.133 5.941 -11.688 1 97.12 514 ALA A N 1
ATOM 4111 C CA . ALA A 1 514 ? 5.746 6.918 -10.789 1 97.12 514 ALA A CA 1
ATOM 4112 C C . ALA A 1 514 ? 5.898 8.273 -11.477 1 97.12 514 ALA A C 1
ATOM 4114 O O . ALA A 1 514 ? 5.578 9.312 -10.891 1 97.12 514 ALA A O 1
ATOM 4115 N N . TYR A 1 515 ? 6.344 8.312 -12.68 1 97.88 515 TYR A N 1
ATOM 4116 C CA . TYR A 1 515 ? 6.523 9.562 -13.414 1 97.88 515 TYR A CA 1
ATOM 4117 C C . TYR A 1 515 ? 5.188 10.25 -13.656 1 97.88 515 TYR A C 1
ATOM 4119 O O . TYR A 1 515 ? 5.074 11.469 -13.5 1 97.88 515 TYR A O 1
ATOM 4127 N N . LEU A 1 516 ? 4.262 9.5 -14.102 1 96.94 516 LEU A N 1
ATOM 4128 C CA . LEU A 1 516 ? 2.959 10.086 -14.414 1 96.94 516 LEU A CA 1
ATOM 4129 C C . LEU A 1 516 ? 2.322 10.688 -13.164 1 96.94 516 LEU A C 1
ATOM 4131 O O . LEU A 1 516 ? 1.685 11.742 -13.234 1 96.94 516 LEU A O 1
ATOM 4135 N N . ALA A 1 517 ? 2.477 9.992 -12.094 1 94.75 517 ALA A N 1
ATOM 4136 C CA . ALA A 1 517 ? 1.969 10.531 -10.828 1 94.75 517 ALA A CA 1
ATOM 4137 C C . ALA A 1 517 ? 2.727 11.789 -10.422 1 94.75 517 ALA A C 1
ATOM 4139 O O . ALA A 1 517 ? 2.119 12.781 -10.008 1 94.75 517 ALA A O 1
ATOM 4140 N N . ALA A 1 518 ? 3.988 11.75 -10.531 1 95.38 518 ALA A N 1
ATOM 4141 C CA . ALA A 1 518 ? 4.812 12.906 -10.188 1 95.38 518 ALA A CA 1
ATOM 4142 C C . ALA A 1 518 ? 4.504 14.086 -11.102 1 95.38 518 ALA A C 1
ATOM 4144 O O . ALA A 1 518 ? 4.465 15.234 -10.656 1 95.38 518 ALA A O 1
ATOM 4145 N N . SER A 1 519 ? 4.324 13.805 -12.352 1 95.38 519 SER A N 1
ATOM 4146 C CA . SER A 1 519 ? 4.016 14.852 -13.312 1 95.38 519 SER A CA 1
ATOM 4147 C C . SER A 1 519 ? 2.695 15.539 -12.977 1 95.38 519 SER A C 1
ATOM 4149 O O . SER A 1 519 ? 2.594 16.766 -13.039 1 95.38 519 SER A O 1
ATOM 4151 N N . ARG A 1 520 ? 1.749 14.797 -12.648 1 92.31 520 ARG A N 1
ATOM 4152 C CA . ARG A 1 520 ? 0.47 15.383 -12.258 1 92.31 520 ARG A CA 1
ATOM 4153 C C . ARG A 1 520 ? 0.609 16.188 -10.969 1 92.31 520 ARG A C 1
ATOM 4155 O O . ARG A 1 520 ? -0.012 17.25 -10.82 1 92.31 520 ARG A O 1
ATOM 4162 N N . PHE A 1 521 ? 1.407 15.703 -10.117 1 90.94 521 PHE A N 1
ATOM 4163 C CA . PHE A 1 521 ? 1.668 16.375 -8.852 1 90.94 521 PHE A CA 1
ATOM 4164 C C . PHE A 1 521 ? 2.355 17.719 -9.086 1 90.94 521 PHE A C 1
ATOM 4166 O O . PHE A 1 521 ? 1.944 18.734 -8.531 1 90.94 521 PHE A O 1
ATOM 4173 N N . VAL A 1 522 ? 3.361 17.719 -9.883 1 91.62 522 VAL A N 1
ATOM 4174 C CA . VAL A 1 522 ? 4.141 18.922 -10.148 1 91.62 522 VAL A CA 1
ATOM 4175 C C . VAL A 1 522 ? 3.266 19.953 -10.852 1 91.62 522 VAL A C 1
ATOM 4177 O O . VAL A 1 522 ? 3.299 21.141 -10.508 1 91.62 522 VAL A O 1
ATOM 4180 N N . ARG A 1 523 ? 2.527 19.516 -11.773 1 90.12 523 ARG A N 1
ATOM 4181 C CA . ARG A 1 523 ? 1.655 20.438 -12.477 1 90.12 523 ARG A CA 1
ATOM 4182 C C . ARG A 1 523 ? 0.635 21.062 -11.531 1 90.12 523 ARG A C 1
ATOM 4184 O O . ARG A 1 523 ? 0.337 22.25 -11.625 1 90.12 523 ARG A O 1
ATOM 4191 N N . LYS A 1 524 ? 0.181 20.312 -10.656 1 84.94 524 LYS A N 1
ATOM 4192 C CA . LYS A 1 524 ? -0.833 20.797 -9.727 1 84.94 524 LYS A CA 1
ATOM 4193 C C . LYS A 1 524 ? -0.234 21.781 -8.727 1 84.94 524 LYS A C 1
ATOM 4195 O O . LYS A 1 524 ? -0.819 22.828 -8.461 1 84.94 524 LYS A O 1
ATOM 4200 N N . ILE A 1 525 ? 0.9 21.5 -8.234 1 79.75 525 ILE A N 1
ATOM 4201 C CA . ILE A 1 525 ? 1.484 22.344 -7.203 1 79.75 525 ILE A CA 1
ATOM 4202 C C . ILE A 1 525 ? 1.954 23.672 -7.82 1 79.75 525 ILE A C 1
ATOM 4204 O O . ILE A 1 525 ? 1.865 24.719 -7.188 1 79.75 525 ILE A O 1
ATOM 4208 N N . TYR A 1 526 ? 2.369 23.641 -9.016 1 87.12 526 TYR A N 1
ATOM 4209 C CA . TYR A 1 526 ? 2.91 24.859 -9.609 1 87.12 526 TYR A CA 1
ATOM 4210 C C . TYR A 1 526 ? 1.822 25.641 -10.336 1 87.12 526 TYR A C 1
ATOM 4212 O O . TYR A 1 526 ? 2.049 26.766 -10.766 1 87.12 526 TYR A O 1
ATOM 4220 N N . SER A 1 527 ? 0.734 25.031 -10.562 1 82.75 527 SER A N 1
ATOM 4221 C CA . SER A 1 527 ? -0.401 25.797 -11.07 1 82.75 527 SER A CA 1
ATOM 4222 C C . SER A 1 527 ? -0.892 26.812 -10.039 1 82.75 527 SER A C 1
ATOM 4224 O O . SER A 1 527 ? -1.52 27.812 -10.391 1 82.75 527 SER A O 1
ATOM 4226 N N . THR A 1 528 ? -0.533 26.609 -8.828 1 68.56 528 THR A N 1
ATOM 4227 C CA . THR A 1 528 ? -0.979 27.484 -7.75 1 68.56 528 THR A CA 1
ATOM 4228 C C . THR A 1 528 ? 0.049 28.578 -7.477 1 68.56 528 THR A C 1
ATOM 4230 O O . THR A 1 528 ? -0.219 29.516 -6.723 1 68.56 528 THR A O 1
ATOM 4233 N N . VAL A 1 529 ? 1.221 28.375 -8.086 1 68.94 529 VAL A N 1
ATOM 4234 C CA . VAL A 1 529 ? 2.264 29.375 -7.863 1 68.94 529 VAL A CA 1
ATOM 4235 C C . VAL A 1 529 ? 2.029 30.578 -8.773 1 68.94 529 VAL A C 1
ATOM 4237 O O . VAL A 1 529 ? 1.892 30.438 -9.992 1 68.94 529 VAL A O 1
ATOM 4240 N N . LYS A 1 530 ? 1.413 31.797 -8.266 1 56.94 530 LYS A N 1
ATOM 4241 C CA . LYS A 1 530 ? 1.236 33.031 -9.031 1 56.94 530 LYS A CA 1
ATOM 4242 C C . LYS A 1 530 ? 2.582 33.656 -9.367 1 56.94 530 LYS A C 1
ATOM 4244 O O . LYS A 1 530 ? 3.387 33.938 -8.477 1 56.94 530 LYS A O 1
ATOM 4249 N N . VAL A 1 531 ? 3.186 33.344 -10.461 1 53.09 531 VAL A N 1
ATOM 4250 C CA . VAL A 1 531 ? 4.414 33.969 -10.922 1 53.09 531 VAL A CA 1
ATOM 4251 C C . VAL A 1 531 ? 4.148 35.438 -11.234 1 53.09 531 VAL A C 1
ATOM 4253 O O . VAL A 1 531 ? 3.27 35.781 -12.039 1 53.09 531 VAL A O 1
ATOM 4256 N N . ASP A 1 532 ? 4.238 36.281 -10.219 1 43.69 532 ASP A N 1
ATOM 4257 C CA . ASP A 1 532 ? 4.285 37.688 -10.656 1 43.69 532 ASP A CA 1
ATOM 4258 C C . ASP A 1 532 ? 5.32 37.875 -11.758 1 43.69 532 ASP A C 1
ATOM 4260 O O . ASP A 1 532 ? 6.371 37.25 -11.758 1 43.69 532 ASP A O 1
ATOM 4264 N N . MET B 1 1 ? -20.516 12.648 -31.938 1 25.66 1 MET B N 1
ATOM 4265 C CA . MET B 1 1 ? -20.875 11.328 -31.422 1 25.66 1 MET B CA 1
ATOM 4266 C C . MET B 1 1 ? -20.219 10.234 -32.25 1 25.66 1 MET B C 1
ATOM 4268 O O . MET B 1 1 ? -20.859 9.227 -32.594 1 25.66 1 MET B O 1
ATOM 4272 N N . SER B 1 2 ? -18.969 10.352 -32.844 1 28.2 2 SER B N 1
ATOM 4273 C CA . SER B 1 2 ? -18.453 9.883 -34.125 1 28.2 2 SER B CA 1
ATOM 4274 C C . SER B 1 2 ? -18.297 8.367 -34.156 1 28.2 2 SER B C 1
ATOM 4276 O O . SER B 1 2 ? -18.312 7.727 -33.094 1 28.2 2 SER B O 1
ATOM 4278 N N . PRO B 1 3 ? -17.844 7.703 -35.312 1 32.59 3 PRO B N 1
ATOM 4279 C CA . PRO B 1 3 ? -17.766 6.328 -35.812 1 32.59 3 PRO B CA 1
ATOM 4280 C C . PRO B 1 3 ? -16.828 5.457 -35 1 32.59 3 PRO B C 1
ATOM 4282 O O . PRO B 1 3 ? -16.406 4.383 -35.438 1 32.59 3 PRO B O 1
ATOM 4285 N N . VAL B 1 4 ? -16.25 5.887 -33.906 1 33.84 4 VAL B N 1
ATOM 4286 C CA . VAL B 1 4 ? -15.234 5.074 -33.25 1 33.84 4 VAL B CA 1
ATOM 4287 C C . VAL B 1 4 ? -15.852 3.758 -32.781 1 33.84 4 VAL B C 1
ATOM 4289 O O . VAL B 1 4 ? -15.141 2.867 -32.312 1 33.84 4 VAL B O 1
ATOM 4292 N N . PHE B 1 5 ? -17.219 3.658 -32.844 1 33.66 5 PHE B N 1
ATOM 4293 C CA . PHE B 1 5 ? -17.922 2.49 -32.312 1 33.66 5 PHE B CA 1
ATOM 4294 C C . PHE B 1 5 ? -17.75 1.303 -33.25 1 33.66 5 PHE B C 1
ATOM 4296 O O . PHE B 1 5 ? -18.109 0.176 -32.906 1 33.66 5 PHE B O 1
ATOM 4303 N N . LEU B 1 6 ? -17.562 1.547 -34.656 1 31.11 6 LEU B N 1
ATOM 4304 C CA . LEU B 1 6 ? -17.859 0.492 -35.594 1 31.11 6 LEU B CA 1
ATOM 4305 C C . LEU B 1 6 ? -16.766 -0.567 -35.594 1 31.11 6 LEU B C 1
ATOM 4307 O O . LEU B 1 6 ? -17 -1.716 -35.969 1 31.11 6 LEU B O 1
ATOM 4311 N N . VAL B 1 7 ? -15.562 -0.166 -35.406 1 34.94 7 VAL B N 1
ATOM 4312 C CA . VAL B 1 7 ? -14.508 -1.089 -35.812 1 34.94 7 VAL B CA 1
ATOM 4313 C C . VAL B 1 7 ? -14.5 -2.311 -34.906 1 34.94 7 VAL B C 1
ATOM 4315 O O . VAL B 1 7 ? -13.758 -3.266 -35.125 1 34.94 7 VAL B O 1
ATOM 4318 N N . LEU B 1 8 ? -15.211 -2.254 -33.812 1 34.78 8 LEU B N 1
ATOM 4319 C CA . LEU B 1 8 ? -15.133 -3.402 -32.906 1 34.78 8 LEU B CA 1
ATOM 4320 C C . LEU B 1 8 ? -15.805 -4.625 -33.531 1 34.78 8 LEU B C 1
ATOM 4322 O O . LEU B 1 8 ? -15.758 -5.719 -32.969 1 34.78 8 LEU B O 1
ATOM 4326 N N . LEU B 1 9 ? -16.672 -4.41 -34.531 1 33.09 9 LEU B N 1
ATOM 4327 C CA . LEU B 1 9 ? -17.609 -5.473 -34.844 1 33.09 9 LEU B CA 1
ATOM 4328 C C . LEU B 1 9 ? -16.922 -6.613 -35.594 1 33.09 9 LEU B C 1
ATOM 4330 O O . LEU B 1 9 ? -17.422 -7.746 -35.594 1 33.09 9 LEU B O 1
ATOM 4334 N N . LEU B 1 10 ? -16.125 -6.305 -36.625 1 33.88 10 LEU B N 1
ATOM 4335 C CA . LEU B 1 10 ? -15.914 -7.398 -37.562 1 33.88 10 LEU B CA 1
ATOM 4336 C C . LEU B 1 10 ? -14.961 -8.438 -37 1 33.88 10 LEU B C 1
ATOM 4338 O O . LEU B 1 10 ? -13.828 -8.578 -37.469 1 33.88 10 LEU B O 1
ATOM 4342 N N . VAL B 1 11 ? -14.727 -8.531 -35.781 1 36.97 11 VAL B N 1
ATOM 4343 C CA . VAL B 1 11 ? -13.836 -9.641 -35.469 1 36.97 11 VAL B CA 1
ATOM 4344 C C . VAL B 1 11 ? -14.469 -10.953 -35.938 1 36.97 11 VAL B C 1
ATOM 4346 O O . VAL B 1 11 ? -15.555 -11.32 -35.5 1 36.97 11 VAL B O 1
ATOM 4349 N N . PRO B 1 12 ? -14.219 -11.344 -37.156 1 35.72 12 PRO B N 1
ATOM 4350 C CA . PRO B 1 12 ? -14.742 -12.68 -37.469 1 35.72 12 PRO B CA 1
ATOM 4351 C C . PRO B 1 12 ? -14.625 -13.648 -36.312 1 35.72 12 PRO B C 1
ATOM 4353 O O . PRO B 1 12 ? -13.664 -13.594 -35.562 1 35.72 12 PRO B O 1
ATOM 4356 N N . LEU B 1 13 ? -15.734 -14.102 -35.781 1 36.16 13 LEU B N 1
ATOM 4357 C CA . LEU B 1 13 ? -15.781 -15.281 -34.938 1 36.16 13 LEU B CA 1
ATOM 4358 C C . LEU B 1 13 ? -14.961 -16.422 -35.5 1 36.16 13 LEU B C 1
ATOM 4360 O O . LEU B 1 13 ? -15.398 -17.078 -36.469 1 36.16 13 LEU B O 1
ATOM 4364 N N . ALA B 1 14 ? -13.727 -16.234 -35.906 1 36.97 14 ALA B N 1
ATOM 4365 C CA . ALA B 1 14 ? -12.969 -17.438 -36.188 1 36.97 14 ALA B CA 1
ATOM 4366 C C . ALA B 1 14 ? -13.453 -18.609 -35.344 1 36.97 14 ALA B C 1
ATOM 4368 O O . ALA B 1 14 ? -13.531 -18.516 -34.125 1 36.97 14 ALA B O 1
ATOM 4369 N N . TYR B 1 15 ? -14.352 -19.312 -35.906 1 36.56 15 TYR B N 1
ATOM 4370 C CA . TYR B 1 15 ? -14.703 -20.625 -35.406 1 36.56 15 TYR B CA 1
ATOM 4371 C C . TYR B 1 15 ? -13.461 -21.391 -34.938 1 36.56 15 TYR B C 1
ATOM 4373 O O . TYR B 1 15 ? -12.633 -21.781 -35.781 1 36.56 15 TYR B O 1
ATOM 4381 N N . CYS B 1 16 ? -12.773 -20.906 -34.031 1 40.16 16 CYS B N 1
ATOM 4382 C CA . CYS B 1 16 ? -11.719 -21.719 -33.406 1 40.16 16 CYS B CA 1
ATOM 4383 C C . CYS B 1 16 ? -12.102 -23.188 -33.375 1 40.16 16 CYS B C 1
ATOM 4385 O O . CYS B 1 16 ? -13.227 -23.547 -33.031 1 40.16 16 CYS B O 1
ATOM 4387 N N . ASP B 1 17 ? -11.719 -23.938 -34.344 1 43.56 17 ASP B N 1
ATOM 4388 C CA . ASP B 1 17 ? -11.758 -25.391 -34.312 1 43.56 17 ASP B CA 1
ATOM 4389 C C . ASP B 1 17 ? -11.711 -25.906 -32.844 1 43.56 17 ASP B C 1
ATOM 4391 O O . ASP B 1 17 ? -10.641 -26.219 -32.344 1 43.56 17 ASP B O 1
ATOM 4395 N N . GLU B 1 18 ? -12.352 -25.25 -31.984 1 50.25 18 GLU B N 1
ATOM 4396 C CA . GLU B 1 18 ? -12.422 -25.609 -30.578 1 50.25 18 GLU B CA 1
ATOM 4397 C C . GLU B 1 18 ? -13.031 -27 -30.391 1 50.25 18 GLU B C 1
ATOM 4399 O O . GLU B 1 18 ? -14.031 -27.328 -31.031 1 50.25 18 GLU B O 1
ATOM 4404 N N . HIS B 1 19 ? -12.305 -28.016 -30.203 1 61.09 19 HIS B N 1
ATOM 4405 C CA . HIS B 1 19 ? -12.82 -29.328 -29.812 1 61.09 19 HIS B CA 1
ATOM 4406 C C . HIS B 1 19 ? -14.07 -29.188 -28.953 1 61.09 19 HIS B C 1
ATOM 4408 O O . HIS B 1 19 ? -14.102 -28.375 -28.016 1 61.09 19 HIS B O 1
ATOM 4414 N N . ASP B 1 20 ? -15.281 -29.359 -29.469 1 72.19 20 ASP B N 1
ATOM 4415 C CA . ASP B 1 20 ? -16.594 -29.234 -28.828 1 72.19 20 ASP B CA 1
ATOM 4416 C C . ASP B 1 20 ? -16.656 -30.062 -27.547 1 72.19 20 ASP B C 1
ATOM 4418 O O . ASP B 1 20 ? -17.578 -29.906 -26.75 1 72.19 20 ASP B O 1
ATOM 4422 N N . HIS B 1 21 ? -15.609 -30.844 -27.109 1 84 21 HIS B N 1
ATOM 4423 C CA . HIS B 1 21 ? -15.523 -31.625 -25.891 1 84 21 HIS B CA 1
ATOM 4424 C C . HIS B 1 21 ? -16.781 -32.469 -25.672 1 84 21 HIS B C 1
ATOM 4426 O O . HIS B 1 21 ? -17.188 -32.719 -24.531 1 84 21 HIS B O 1
ATOM 4432 N N . VAL B 1 22 ? -17.594 -32.719 -26.797 1 90.94 22 VAL B N 1
ATOM 4433 C CA . VAL B 1 22 ? -18.766 -33.594 -26.734 1 90.94 22 VAL B CA 1
ATOM 4434 C C . VAL B 1 22 ? -18.5 -34.906 -27.469 1 90.94 22 VAL B C 1
ATOM 4436 O O . VAL B 1 22 ? -17.969 -34.875 -28.578 1 90.94 22 VAL B O 1
ATOM 4439 N N . TYR B 1 23 ? -18.844 -35.969 -26.781 1 93.12 23 TYR B N 1
ATOM 4440 C CA . TYR B 1 23 ? -18.531 -37.281 -27.328 1 93.12 23 TYR B CA 1
ATOM 4441 C C . TYR B 1 23 ? -19.781 -38.125 -27.469 1 93.12 23 TYR B C 1
ATOM 4443 O O . TYR B 1 23 ? -20.703 -38 -26.672 1 93.12 23 TYR B O 1
ATOM 4451 N N . THR B 1 24 ? -19.766 -38.969 -28.531 1 92.81 24 THR B N 1
ATOM 4452 C CA . THR B 1 24 ? -20.781 -40 -28.672 1 92.81 24 THR B CA 1
ATOM 4453 C C . THR B 1 24 ? -20.297 -41.344 -28.109 1 92.81 24 THR B C 1
ATOM 4455 O O . THR B 1 24 ? -19.078 -41.562 -27.969 1 92.81 24 THR B O 1
ATOM 4458 N N . ASP B 1 25 ? -21.219 -42.188 -27.812 1 93.69 25 ASP B N 1
ATOM 4459 C CA . ASP B 1 25 ? -20.859 -43.5 -27.234 1 93.69 25 ASP B CA 1
ATOM 4460 C C . ASP B 1 25 ? -19.953 -44.281 -28.188 1 93.69 25 ASP B C 1
ATOM 4462 O O . ASP B 1 25 ? -20.297 -44.469 -29.359 1 93.69 25 ASP B O 1
ATOM 4466 N N . GLY B 1 26 ? -18.797 -44.594 -27.734 1 92.94 26 GLY B N 1
ATOM 4467 C CA . GLY B 1 26 ? -17.859 -45.406 -28.516 1 92.94 26 GLY B CA 1
ATOM 4468 C C . GLY B 1 26 ? -16.922 -44.562 -29.359 1 92.94 26 GLY B C 1
ATOM 4469 O O . GLY B 1 26 ? -16.078 -45.125 -30.078 1 92.94 26 GLY B O 1
ATOM 4470 N N . GLU B 1 27 ? -17.094 -43.375 -29.25 1 91.19 27 GLU B N 1
ATOM 4471 C CA . GLU B 1 27 ? -16.203 -42.5 -30.016 1 91.19 27 GLU B CA 1
ATOM 4472 C C . GLU B 1 27 ? -14.781 -42.531 -29.469 1 91.19 27 GLU B C 1
ATOM 4474 O O . GLU B 1 27 ? -14.57 -42.719 -28.266 1 91.19 27 GLU B O 1
ATOM 4479 N N . GLU B 1 28 ? -13.828 -42.344 -30.297 1 89.19 28 GLU B N 1
ATOM 4480 C CA . GLU B 1 28 ? -12.43 -42.406 -29.891 1 89.19 28 GLU B CA 1
ATOM 4481 C C . GLU B 1 28 ? -12.023 -41.156 -29.094 1 89.19 28 GLU B C 1
ATOM 4483 O O . GLU B 1 28 ? -12.336 -40.031 -29.5 1 89.19 28 GLU B O 1
ATOM 4488 N N . VAL B 1 29 ? -11.508 -41.406 -27.969 1 91.5 29 VAL B N 1
ATOM 4489 C CA . VAL B 1 29 ? -10.938 -40.344 -27.156 1 91.5 29 VAL B CA 1
ATOM 4490 C C . VAL B 1 29 ? -9.414 -40.406 -27.234 1 91.5 29 VAL B C 1
ATOM 4492 O O . VAL B 1 29 ? -8.805 -41.406 -26.875 1 91.5 29 VAL B O 1
ATOM 4495 N N . VAL B 1 30 ? -8.812 -39.375 -27.625 1 89.12 30 VAL B N 1
ATOM 4496 C CA . VAL B 1 30 ? -7.375 -39.375 -27.891 1 89.12 30 VAL B CA 1
ATOM 4497 C C . VAL B 1 30 ? -6.613 -38.969 -26.625 1 89.12 30 VAL B C 1
ATOM 4499 O O . VAL B 1 30 ? -6.961 -37.969 -25.984 1 89.12 30 VAL B O 1
ATOM 4502 N N . LEU B 1 31 ? -5.684 -39.75 -26.266 1 91.75 31 LEU B N 1
ATOM 4503 C CA . LEU B 1 31 ? -4.73 -39.438 -25.203 1 91.75 31 LEU B CA 1
ATOM 4504 C C . LEU B 1 31 ? -3.432 -38.875 -25.781 1 91.75 31 LEU B C 1
ATOM 4506 O O . LEU B 1 31 ? -2.734 -39.562 -26.531 1 91.75 31 LEU B O 1
ATOM 4510 N N . TRP B 1 32 ? -3.131 -37.656 -25.484 1 90.19 32 TRP B N 1
ATOM 4511 C CA . TRP B 1 32 ? -1.935 -37 -25.984 1 90.19 32 TRP B CA 1
ATOM 4512 C C . TRP B 1 32 ? -0.807 -37.062 -24.969 1 90.19 32 TRP B C 1
ATOM 4514 O O . TRP B 1 32 ? -1.034 -36.844 -23.766 1 90.19 32 TRP B O 1
ATOM 4524 N N . MET B 1 33 ? 0.369 -37.469 -25.438 1 91.56 33 MET B N 1
ATOM 4525 C CA . MET B 1 33 ? 1.572 -37.344 -24.609 1 91.56 33 MET B CA 1
ATOM 4526 C C . MET B 1 33 ? 2.256 -36 -24.844 1 91.56 33 MET B C 1
ATOM 4528 O O . MET B 1 33 ? 2.455 -35.594 -26 1 91.56 33 MET B O 1
ATOM 4532 N N . ASN B 1 34 ? 2.516 -35.312 -23.891 1 90.56 34 ASN B N 1
ATOM 4533 C CA . ASN B 1 34 ? 3.102 -34 -24.031 1 90.56 34 ASN B CA 1
ATOM 4534 C C . ASN B 1 34 ? 4.598 -34 -23.734 1 90.56 34 ASN B C 1
ATOM 4536 O O . ASN B 1 34 ? 5.398 -34.469 -24.547 1 90.56 34 ASN B O 1
ATOM 4540 N N . THR B 1 35 ? 5.035 -33.625 -22.531 1 92 35 THR B N 1
ATOM 4541 C CA . THR B 1 35 ? 6.457 -33.469 -22.234 1 92 35 THR B CA 1
ATOM 4542 C C . THR B 1 35 ? 6.859 -34.312 -21.031 1 92 35 THR B C 1
ATOM 4544 O O . THR B 1 35 ? 6.004 -34.781 -20.281 1 92 35 THR B O 1
ATOM 4547 N N . ILE B 1 36 ? 8.148 -34.625 -20.938 1 93 36 ILE B N 1
ATOM 4548 C CA . ILE B 1 36 ? 8.75 -35.375 -19.828 1 93 36 ILE B CA 1
ATOM 4549 C C . ILE B 1 36 ? 10 -34.625 -19.359 1 93 36 ILE B C 1
ATOM 4551 O O . ILE B 1 36 ? 10.695 -34 -20.141 1 93 36 ILE B O 1
ATOM 4555 N N . GLY B 1 37 ? 10.219 -34.562 -18.141 1 90.94 37 GLY B N 1
ATOM 4556 C CA . GLY B 1 37 ? 11.375 -33.875 -17.578 1 90.94 37 GLY B CA 1
ATOM 4557 C C . GLY B 1 37 ? 11.547 -34.094 -16.094 1 90.94 37 GLY B C 1
ATOM 4558 O O . GLY B 1 37 ? 10.719 -34.75 -15.461 1 90.94 37 GLY B O 1
ATOM 4559 N N . PRO B 1 38 ? 12.695 -33.594 -15.586 1 89.75 38 PRO B N 1
ATOM 4560 C CA . PRO B 1 38 ? 12.945 -33.75 -14.156 1 89.75 38 PRO B CA 1
ATOM 4561 C C . PRO B 1 38 ? 11.977 -32.938 -13.289 1 89.75 38 PRO B C 1
ATOM 4563 O O . PRO B 1 38 ? 11.641 -31.797 -13.633 1 89.75 38 PRO B O 1
ATOM 4566 N N . TYR B 1 39 ? 11.633 -33.531 -12.188 1 83.81 39 TYR B N 1
ATOM 4567 C CA . TYR B 1 39 ? 10.641 -32.938 -11.305 1 83.81 39 TYR B CA 1
ATOM 4568 C C . TYR B 1 39 ? 11.156 -31.641 -10.688 1 83.81 39 TYR B C 1
ATOM 4570 O O . TYR B 1 39 ? 10.398 -30.703 -10.469 1 83.81 39 TYR B O 1
ATOM 4578 N N . ARG B 1 40 ? 12.438 -31.578 -10.398 1 82.06 40 ARG B N 1
ATOM 4579 C CA . ARG B 1 40 ? 13.016 -30.422 -9.734 1 82.06 40 ARG B CA 1
ATOM 4580 C C . ARG B 1 40 ? 13.156 -29.25 -10.703 1 82.06 40 ARG B C 1
ATOM 4582 O O . ARG B 1 40 ? 13.125 -28.094 -10.289 1 82.06 40 ARG B O 1
ATOM 4589 N N . ASN B 1 41 ? 13.406 -29.562 -11.977 1 87.5 41 ASN B N 1
ATOM 4590 C CA . ASN B 1 41 ? 13.492 -28.562 -13.039 1 87.5 41 ASN B CA 1
ATOM 4591 C C . ASN B 1 41 ? 12.234 -28.547 -13.898 1 87.5 41 ASN B C 1
ATOM 4593 O O . ASN B 1 41 ? 12.219 -29.125 -14.992 1 87.5 41 ASN B O 1
ATOM 4597 N N . ARG B 1 42 ? 11.273 -27.812 -13.562 1 80.75 42 ARG B N 1
ATOM 4598 C CA . ARG B 1 42 ? 9.953 -27.891 -14.164 1 80.75 42 ARG B CA 1
ATOM 4599 C C . ARG B 1 42 ? 9.953 -27.297 -15.57 1 80.75 42 ARG B C 1
ATOM 4601 O O . ARG B 1 42 ? 9.094 -27.625 -16.391 1 80.75 42 ARG B O 1
ATOM 4608 N N . GLN B 1 43 ? 10.859 -26.516 -15.805 1 85.75 43 GLN B N 1
ATOM 4609 C CA . GLN B 1 43 ? 10.859 -25.875 -17.109 1 85.75 43 GLN B CA 1
ATOM 4610 C C . GLN B 1 43 ? 11.758 -26.625 -18.094 1 85.75 43 GLN B C 1
ATOM 4612 O O . GLN B 1 43 ? 11.672 -26.422 -19.297 1 85.75 43 GLN B O 1
ATOM 4617 N N . GLU B 1 44 ? 12.531 -27.484 -17.594 1 89.19 44 GLU B N 1
ATOM 4618 C CA . GLU B 1 44 ? 13.328 -28.344 -18.469 1 89.19 44 GLU B CA 1
ATOM 4619 C C . GLU B 1 44 ? 12.531 -29.578 -18.906 1 89.19 44 GLU B C 1
ATOM 4621 O O . GLU B 1 44 ? 12.5 -30.578 -18.203 1 89.19 44 GLU B O 1
ATOM 4626 N N . THR B 1 45 ? 11.93 -29.406 -20 1 91.56 45 THR B N 1
ATOM 4627 C CA . THR B 1 45 ? 11.102 -30.516 -20.484 1 91.56 45 THR B CA 1
ATOM 4628 C C . THR B 1 45 ? 11.602 -31 -21.844 1 91.56 45 THR B C 1
ATOM 4630 O O . THR B 1 45 ? 12.172 -30.234 -22.625 1 91.56 45 THR B O 1
ATOM 4633 N N . TYR B 1 46 ? 11.43 -32.25 -22.016 1 92.88 46 TYR B N 1
ATOM 4634 C CA . TYR B 1 46 ? 11.773 -32.938 -23.266 1 92.88 46 TYR B CA 1
ATOM 4635 C C . TYR B 1 46 ? 10.547 -33.594 -23.859 1 92.88 46 TYR B C 1
ATOM 4637 O O . TYR B 1 46 ? 9.562 -33.875 -23.172 1 92.88 46 TYR B O 1
ATOM 4645 N N . PRO B 1 47 ? 10.555 -33.75 -25.219 1 91 47 PRO B N 1
ATOM 4646 C CA . PRO B 1 47 ? 9.453 -34.531 -25.781 1 91 47 PRO B CA 1
ATOM 4647 C C . PRO B 1 47 ? 9.359 -35.938 -25.172 1 91 47 PRO B C 1
ATOM 4649 O O . PRO B 1 47 ? 10.383 -36.531 -24.875 1 91 47 PRO B O 1
ATOM 4652 N N . PHE B 1 48 ? 8.203 -36.375 -24.984 1 91.62 48 PHE B N 1
ATOM 4653 C CA . PHE B 1 48 ? 7.977 -37.625 -24.266 1 91.62 48 PHE B CA 1
ATOM 4654 C C . PHE B 1 48 ? 8.773 -38.781 -24.906 1 91.62 48 PHE B C 1
ATOM 4656 O O . PHE B 1 48 ? 9.422 -39.531 -24.219 1 91.62 48 PHE B O 1
ATOM 4663 N N . TYR B 1 49 ? 8.805 -38.875 -26.156 1 89.69 49 TYR B N 1
ATOM 4664 C CA . TYR B 1 49 ? 9.406 -40.031 -26.812 1 89.69 49 TYR B CA 1
ATOM 4665 C C . TYR B 1 49 ? 10.883 -39.781 -27.094 1 89.69 49 TYR B C 1
ATOM 4667 O O . TYR B 1 49 ? 11.5 -40.469 -27.906 1 89.69 49 TYR B O 1
ATOM 4675 N N . SER B 1 50 ? 11.414 -38.781 -26.516 1 89.56 50 SER B N 1
ATOM 4676 C CA . SER B 1 50 ? 12.867 -38.656 -26.5 1 89.56 50 SER B CA 1
ATOM 4677 C C . SER B 1 50 ? 13.508 -39.75 -25.656 1 89.56 50 SER B C 1
ATOM 4679 O O . SER B 1 50 ? 14.672 -40.094 -25.891 1 89.56 50 SER B O 1
ATOM 4681 N N . LEU B 1 51 ? 12.734 -40.219 -24.688 1 91.44 51 LEU B N 1
ATOM 4682 C CA . LEU B 1 51 ? 13.125 -41.406 -23.969 1 91.44 51 LEU B CA 1
ATOM 4683 C C . LEU B 1 51 ? 12.688 -42.656 -24.719 1 91.44 51 LEU B C 1
ATOM 4685 O O . LEU B 1 51 ? 11.672 -42.656 -25.406 1 91.44 51 LEU B O 1
ATOM 4689 N N . PRO B 1 52 ? 13.469 -43.625 -24.562 1 89.31 52 PRO B N 1
ATOM 4690 C CA . PRO B 1 52 ? 13.172 -44.844 -25.312 1 89.31 52 PRO B CA 1
ATOM 4691 C C . PRO B 1 52 ? 11.969 -45.594 -24.75 1 89.31 52 PRO B C 1
ATOM 4693 O O . PRO B 1 52 ? 12.109 -46.719 -24.297 1 89.31 52 PRO B O 1
ATOM 4696 N N . LEU B 1 53 ? 10.875 -44.969 -24.828 1 89.19 53 LEU B N 1
ATOM 4697 C CA . LEU B 1 53 ? 9.625 -45.594 -24.422 1 89.19 53 LEU B CA 1
ATOM 4698 C C . LEU B 1 53 ? 8.82 -46.062 -25.641 1 89.19 53 LEU B C 1
ATOM 4700 O O . LEU B 1 53 ? 9.039 -45.562 -26.75 1 89.19 53 LEU B O 1
ATOM 4704 N N . CYS B 1 54 ? 8.109 -47.062 -25.422 1 83.06 54 CYS B N 1
ATOM 4705 C CA . CYS B 1 54 ? 7.406 -47.625 -26.562 1 83.06 54 CYS B CA 1
ATOM 4706 C C . CYS B 1 54 ? 6.059 -46.938 -26.766 1 83.06 54 CYS B C 1
ATOM 4708 O O . CYS B 1 54 ? 5.496 -46.375 -25.828 1 83.06 54 CYS B O 1
ATOM 4710 N N . ARG B 1 55 ? 5.645 -46.875 -28.094 1 82 55 ARG B N 1
ATOM 4711 C CA . ARG B 1 55 ? 4.363 -46.312 -28.484 1 82 55 ARG B CA 1
ATOM 4712 C C . ARG B 1 55 ? 3.328 -47.406 -28.734 1 82 55 ARG B C 1
ATOM 4714 O O . ARG B 1 55 ? 3.676 -48.531 -29.109 1 82 55 ARG B O 1
ATOM 4721 N N . GLY B 1 56 ? 2.141 -46.969 -28.531 1 78.31 56 GLY B N 1
ATOM 4722 C CA . GLY B 1 56 ? 1.073 -47.906 -28.828 1 78.31 56 GLY B CA 1
ATOM 4723 C C . GLY B 1 56 ? 0.921 -48.156 -30.328 1 78.31 56 GLY B C 1
ATOM 4724 O O . GLY B 1 56 ? 1.45 -47.406 -31.141 1 78.31 56 GLY B O 1
ATOM 4725 N N . PRO B 1 57 ? 0.357 -49.188 -30.656 1 76.12 57 PRO B N 1
ATOM 4726 C CA . PRO B 1 57 ? 0.275 -49.625 -32.062 1 76.12 57 PRO B CA 1
ATOM 4727 C C . PRO B 1 57 ? -0.685 -48.781 -32.875 1 76.12 57 PRO B C 1
ATOM 4729 O O . PRO B 1 57 ? -0.587 -48.75 -34.125 1 76.12 57 PRO B O 1
ATOM 4732 N N . LYS B 1 58 ? -1.502 -48.031 -32.219 1 75.19 58 LYS B N 1
ATOM 4733 C CA . LYS B 1 58 ? -2.512 -47.281 -33 1 75.19 58 LYS B CA 1
ATOM 4734 C C . LYS B 1 58 ? -1.915 -46.031 -33.625 1 75.19 58 LYS B C 1
ATOM 4736 O O . LYS B 1 58 ? -1.122 -45.312 -33 1 75.19 58 LYS B O 1
ATOM 4741 N N . GLN B 1 59 ? -2.045 -45.906 -34.938 1 68.88 59 GLN B N 1
ATOM 4742 C CA . GLN B 1 59 ? -1.54 -44.75 -35.656 1 68.88 59 GLN B CA 1
ATOM 4743 C C . GLN B 1 59 ? -2.57 -43.625 -35.688 1 68.88 59 GLN B C 1
ATOM 4745 O O . GLN B 1 59 ? -3.777 -43.875 -35.688 1 68.88 59 GLN B O 1
ATOM 4750 N N . SER B 1 60 ? -2.154 -42.438 -35.188 1 61.91 60 SER B N 1
ATOM 4751 C CA . SER B 1 60 ? -3.055 -41.312 -34.969 1 61.91 60 SER B CA 1
ATOM 4752 C C . SER B 1 60 ? -3.49 -40.688 -36.312 1 61.91 60 SER B C 1
ATOM 4754 O O . SER B 1 60 ? -2.67 -40.5 -37.219 1 61.91 60 SER B O 1
ATOM 4756 N N . ILE B 1 61 ? -4.766 -40.562 -36.531 1 56.78 61 ILE B N 1
ATOM 4757 C CA . ILE B 1 61 ? -5.324 -39.812 -37.656 1 56.78 61 ILE B CA 1
ATOM 4758 C C . ILE B 1 61 ? -5.301 -38.312 -37.344 1 56.78 61 ILE B C 1
ATOM 4760 O O . ILE B 1 61 ? -5.109 -37.5 -38.219 1 56.78 61 ILE B O 1
ATOM 4764 N N . GLU B 1 62 ? -5.508 -38 -36.062 1 59.38 62 GLU B N 1
ATOM 4765 C CA . GLU B 1 62 ? -5.793 -36.594 -35.812 1 59.38 62 GLU B CA 1
ATOM 4766 C C . GLU B 1 62 ? -4.52 -35.812 -35.469 1 59.38 62 GLU B C 1
ATOM 4768 O O . GLU B 1 62 ? -3.646 -36.312 -34.75 1 59.38 62 GLU B O 1
ATOM 4773 N N . HIS B 1 63 ? -4.176 -34.875 -36.344 1 60.47 63 HIS B N 1
ATOM 4774 C CA . HIS B 1 63 ? -3.051 -33.969 -36.094 1 60.47 63 HIS B CA 1
ATOM 4775 C C . HIS B 1 63 ? -3.453 -32.844 -35.156 1 60.47 63 HIS B C 1
ATOM 4777 O O . HIS B 1 63 ? -4.523 -32.25 -35.312 1 60.47 63 HIS B O 1
ATOM 4783 N N . ALA B 1 64 ? -2.756 -32.781 -33.969 1 64.12 64 ALA B N 1
ATOM 4784 C CA . ALA B 1 64 ? -3.041 -31.703 -33.031 1 64.12 64 ALA B CA 1
ATOM 4785 C C . ALA B 1 64 ? -2.541 -30.375 -33.562 1 64.12 64 ALA B C 1
ATOM 4787 O O . ALA B 1 64 ? -1.419 -30.281 -34.094 1 64.12 64 ALA B O 1
ATOM 4788 N N . HIS B 1 65 ? -3.467 -29.484 -33.844 1 69.81 65 HIS B N 1
ATOM 4789 C CA . HIS B 1 65 ? -3.078 -28.125 -34.25 1 69.81 65 HIS B CA 1
ATOM 4790 C C . HIS B 1 65 ? -2.598 -27.328 -33.031 1 69.81 65 HIS B C 1
ATOM 4792 O O . HIS B 1 65 ? -3.309 -27.219 -32.031 1 69.81 65 HIS B O 1
ATOM 4798 N N . GLU B 1 66 ? -1.305 -26.953 -33.125 1 76 66 GLU B N 1
ATOM 4799 C CA . GLU B 1 66 ? -0.689 -26.188 -32.031 1 76 66 GLU B CA 1
ATOM 4800 C C . GLU B 1 66 ? -0.938 -24.688 -32.219 1 76 66 GLU B C 1
ATOM 4802 O O . GLU B 1 66 ? -0.808 -24.156 -33.312 1 76 66 GLU B O 1
ATOM 4807 N N . THR B 1 67 ? -1.536 -24.031 -31.281 1 79.88 67 THR B N 1
ATOM 4808 C CA . THR B 1 67 ? -1.692 -22.578 -31.266 1 79.88 67 THR B CA 1
ATOM 4809 C C . THR B 1 67 ? -0.357 -21.891 -31 1 79.88 67 THR B C 1
ATOM 4811 O O . THR B 1 67 ? 0.619 -22.547 -30.625 1 79.88 67 THR B O 1
ATOM 4814 N N . LEU B 1 68 ? -0.255 -20.656 -31.312 1 81.69 68 LEU B N 1
ATOM 4815 C CA . LEU B 1 68 ? 0.948 -19.875 -31.094 1 81.69 68 LEU B CA 1
ATOM 4816 C C . LEU B 1 68 ? 1.381 -19.953 -29.625 1 81.69 68 LEU B C 1
ATOM 4818 O O . LEU B 1 68 ? 2.562 -20.141 -29.344 1 81.69 68 LEU B O 1
ATOM 4822 N N . GLY B 1 69 ? 0.384 -19.812 -28.781 1 84.81 69 GLY B N 1
ATOM 4823 C CA . GLY B 1 69 ? 0.684 -19.875 -27.359 1 84.81 69 GLY B CA 1
ATOM 4824 C C . GLY B 1 69 ? 1.263 -21.219 -26.938 1 84.81 69 GLY B C 1
ATOM 4825 O O . GLY B 1 69 ? 2.197 -21.266 -26.141 1 84.81 69 GLY B O 1
ATOM 4826 N N . GLU B 1 70 ? 0.79 -22.25 -27.484 1 85.19 70 GLU B N 1
ATOM 4827 C CA . GLU B 1 70 ? 1.271 -23.594 -27.172 1 85.19 70 GLU B CA 1
ATOM 4828 C C . GLU B 1 70 ? 2.689 -23.812 -27.688 1 85.19 70 GLU B C 1
ATOM 4830 O O . GLU B 1 70 ? 3.516 -24.422 -27.016 1 85.19 70 GLU B O 1
ATOM 4835 N N . ALA B 1 71 ? 2.893 -23.281 -28.828 1 85.06 71 ALA B N 1
ATOM 4836 C CA . ALA B 1 71 ? 4.223 -23.406 -29.438 1 85.06 71 ALA B CA 1
ATOM 4837 C C . ALA B 1 71 ? 5.266 -22.656 -28.609 1 85.06 71 ALA B C 1
ATOM 4839 O O . ALA B 1 71 ? 6.395 -23.125 -28.453 1 85.06 71 ALA B O 1
ATOM 4840 N N . LEU B 1 72 ? 4.863 -21.578 -28.125 1 86.56 72 LEU B N 1
ATOM 4841 C CA . LEU B 1 72 ? 5.789 -20.75 -27.359 1 86.56 72 LEU B CA 1
ATOM 4842 C C . LEU B 1 72 ? 6.059 -21.375 -25.984 1 86.56 72 LEU B C 1
ATOM 4844 O O . LEU B 1 72 ? 7.129 -21.172 -25.422 1 86.56 72 LEU B O 1
ATOM 4848 N N . LEU B 1 73 ? 5.082 -22.109 -25.5 1 86.12 73 LEU B N 1
ATOM 4849 C CA . LEU B 1 73 ? 5.242 -22.734 -24.188 1 86.12 73 LEU B CA 1
ATOM 4850 C C . LEU B 1 73 ? 5.914 -24.094 -24.312 1 86.12 73 LEU B C 1
ATOM 4852 O O . LEU B 1 73 ? 6.242 -24.719 -23.297 1 86.12 73 LEU B O 1
ATOM 4856 N N . GLY B 1 74 ? 6.125 -24.562 -25.5 1 83.62 74 GLY B N 1
ATOM 4857 C CA . GLY B 1 74 ? 6.82 -25.812 -25.719 1 83.62 74 GLY B CA 1
ATOM 4858 C C . GLY B 1 74 ? 5.918 -27.031 -25.578 1 83.62 74 GLY B C 1
ATOM 4859 O O . GLY B 1 74 ? 6.383 -28.109 -25.234 1 83.62 74 GLY B O 1
ATOM 4860 N N . ILE B 1 75 ? 4.672 -26.797 -25.781 1 84.12 75 ILE B N 1
ATOM 4861 C CA . ILE B 1 75 ? 3.748 -27.938 -25.734 1 84.12 75 ILE B CA 1
ATOM 4862 C C . ILE B 1 75 ? 3.799 -28.703 -27.047 1 84.12 75 ILE B C 1
ATOM 4864 O O . ILE B 1 75 ? 3.635 -28.125 -28.125 1 84.12 75 ILE B O 1
ATOM 4868 N N . GLU B 1 76 ? 4.172 -29.969 -26.938 1 84.38 76 GLU B N 1
ATOM 4869 C CA . GLU B 1 76 ? 4.215 -30.875 -28.094 1 84.38 76 GLU B CA 1
ATOM 4870 C C . GLU B 1 76 ? 3.387 -32.125 -27.828 1 84.38 76 GLU B C 1
ATOM 4872 O O . GLU B 1 76 ? 3.855 -33.062 -27.188 1 84.38 76 GLU B O 1
ATOM 4877 N N . LEU B 1 77 ? 2.26 -32.125 -28.5 1 87.25 77 LEU B N 1
ATOM 4878 C CA . LEU B 1 77 ? 1.364 -33.25 -28.281 1 87.25 77 LEU B CA 1
ATOM 4879 C C . LEU B 1 77 ? 1.642 -34.375 -29.281 1 87.25 77 LEU B C 1
ATOM 4881 O O . LEU B 1 77 ? 1.655 -34.125 -30.484 1 87.25 77 LEU B O 1
ATOM 4885 N N . GLN B 1 78 ? 1.982 -35.438 -28.719 1 87.25 78 GLN B N 1
ATOM 4886 C CA . GLN B 1 78 ? 2.178 -36.656 -29.516 1 87.25 78 GLN B CA 1
ATOM 4887 C C . GLN B 1 78 ? 1.146 -37.719 -29.172 1 87.25 78 GLN B C 1
ATOM 4889 O O . GLN B 1 78 ? 0.769 -37.875 -28 1 87.25 78 GLN B O 1
ATOM 4894 N N . TYR B 1 79 ? 0.718 -38.406 -30.156 1 88.12 79 TYR B N 1
ATOM 4895 C CA . TYR B 1 79 ? -0.293 -39.438 -29.953 1 88.12 79 TYR B CA 1
ATOM 4896 C C . TYR B 1 79 ? 0.28 -40.594 -29.172 1 88.12 79 TYR B C 1
ATOM 4898 O O . TYR B 1 79 ? 1.384 -41.062 -29.469 1 88.12 79 TYR B O 1
ATOM 4906 N N . SER B 1 80 ? -0.396 -41.062 -28.203 1 88.5 80 SER B N 1
ATOM 4907 C CA . SER B 1 80 ? 0.069 -42.156 -27.344 1 88.5 80 SER B CA 1
ATOM 4908 C C . SER B 1 80 ? -0.053 -43.5 -28.031 1 88.5 80 SER B C 1
ATOM 4910 O O . SER B 1 80 ? 0.68 -44.438 -27.703 1 88.5 80 SER B O 1
ATOM 4912 N N . GLY B 1 81 ? -1.015 -43.625 -28.906 1 88.25 81 GLY B N 1
ATOM 4913 C CA . GLY B 1 81 ? -1.263 -44.875 -29.562 1 88.25 81 GLY B CA 1
ATOM 4914 C C . GLY B 1 81 ? -2.143 -45.812 -28.75 1 88.25 81 GLY B C 1
ATOM 4915 O O . GLY B 1 81 ? -2.301 -47 -29.094 1 88.25 81 GLY B O 1
ATOM 4916 N N . ILE B 1 82 ? -2.656 -45.375 -27.656 1 90.06 82 ILE B N 1
ATOM 4917 C CA . ILE B 1 82 ? -3.555 -46.156 -26.812 1 90.06 82 ILE B CA 1
ATOM 4918 C C . ILE B 1 82 ? -4.996 -45.938 -27.281 1 90.06 82 ILE B C 1
ATOM 4920 O O . ILE B 1 82 ? -5.438 -44.812 -27.5 1 90.06 82 ILE B O 1
ATOM 4924 N N . ASP B 1 83 ? -5.695 -47.062 -27.438 1 89.56 83 ASP B N 1
ATOM 4925 C CA . ASP B 1 83 ? -7.078 -47 -27.906 1 89.56 83 ASP B CA 1
ATOM 4926 C C . ASP B 1 83 ? -8.039 -46.781 -26.734 1 89.56 83 ASP B C 1
ATOM 4928 O O . ASP B 1 83 ? -8.234 -47.688 -25.922 1 89.56 83 ASP B O 1
ATOM 4932 N N . ILE B 1 84 ? -8.578 -45.625 -26.688 1 92.38 84 ILE B N 1
ATOM 4933 C CA . ILE B 1 84 ? -9.57 -45.312 -25.672 1 92.38 84 ILE B CA 1
ATOM 4934 C C . ILE B 1 84 ? -10.867 -44.844 -26.344 1 92.38 84 ILE B C 1
ATOM 4936 O O . ILE B 1 84 ? -10.844 -44 -27.219 1 92.38 84 ILE B O 1
ATOM 4940 N N . ARG B 1 85 ? -11.945 -45.5 -25.922 1 93.88 85 ARG B N 1
ATOM 4941 C CA . ARG B 1 85 ? -13.258 -45.125 -26.469 1 93.88 85 ARG B CA 1
ATOM 4942 C C . ARG B 1 85 ? -14.188 -44.625 -25.375 1 93.88 85 ARG B C 1
ATOM 4944 O O . ARG B 1 85 ? -14.172 -45.125 -24.25 1 93.88 85 ARG B O 1
ATOM 4951 N N . PHE B 1 86 ? -15.039 -43.719 -25.781 1 95.5 86 PHE B N 1
ATOM 4952 C CA . PHE B 1 86 ? -15.898 -43.031 -24.812 1 95.5 86 PHE B CA 1
ATOM 4953 C C . PHE B 1 86 ? -16.906 -44 -24.203 1 95.5 86 PHE B C 1
ATOM 4955 O O . PHE B 1 86 ? -17.609 -44.719 -24.922 1 95.5 86 PHE B O 1
ATOM 4962 N N . LYS B 1 87 ? -16.953 -44.219 -22.969 1 95.5 87 LYS B N 1
ATOM 4963 C CA . LYS B 1 87 ? -17.891 -45 -22.172 1 95.5 87 LYS B CA 1
ATOM 4964 C C . LYS B 1 87 ? -17.656 -46.5 -22.391 1 95.5 87 LYS B C 1
ATOM 4966 O O . LYS B 1 87 ? -18.578 -47.312 -22.219 1 95.5 87 LYS B O 1
ATOM 4971 N N . VAL B 1 88 ? -16.531 -46.906 -22.812 1 95.88 88 VAL B N 1
ATOM 4972 C CA . VAL B 1 88 ? -16.188 -48.312 -22.984 1 95.88 88 VAL B CA 1
ATOM 4973 C C . VAL B 1 88 ? -15.055 -48.688 -22.031 1 95.88 88 VAL B C 1
ATOM 4975 O O . VAL B 1 88 ? -13.922 -48.25 -22.203 1 95.88 88 VAL B O 1
ATOM 4978 N N . ASN B 1 89 ? -15.367 -49.5 -21.109 1 96.38 89 ASN B N 1
ATOM 4979 C CA . ASN B 1 89 ? -14.352 -49.969 -20.172 1 96.38 89 ASN B CA 1
ATOM 4980 C C . ASN B 1 89 ? -13.359 -50.906 -20.828 1 96.38 89 ASN B C 1
ATOM 4982 O O . ASN B 1 89 ? -13.75 -51.75 -21.641 1 96.38 89 ASN B O 1
ATOM 4986 N N . VAL B 1 90 ? -12.195 -50.688 -20.594 1 95.44 90 VAL B N 1
ATOM 4987 C CA . VAL B 1 90 ? -11.133 -51.562 -21.062 1 95.44 90 VAL B CA 1
ATOM 4988 C C . VAL B 1 90 ? -10.438 -52.219 -19.891 1 95.44 90 VAL B C 1
ATOM 4990 O O . VAL B 1 90 ? -9.992 -51.562 -18.953 1 95.44 90 VAL B O 1
ATOM 4993 N N . THR B 1 91 ? -10.391 -53.531 -19.859 1 94.88 91 THR B N 1
ATOM 4994 C CA . THR B 1 91 ? -9.664 -54.25 -18.828 1 94.88 91 THR B CA 1
ATOM 4995 C C . THR B 1 91 ? -8.164 -54.25 -19.109 1 94.88 91 THR B C 1
ATOM 4997 O O . THR B 1 91 ? -7.727 -53.719 -20.141 1 94.88 91 THR B O 1
ATOM 5000 N N . LYS B 1 92 ? -7.426 -54.75 -18.297 1 94.62 92 LYS B N 1
ATOM 5001 C CA . LYS B 1 92 ? -5.973 -54.75 -18.422 1 94.62 92 LYS B CA 1
ATOM 5002 C C . LYS B 1 92 ? -5.531 -55.281 -19.766 1 94.62 92 LYS B C 1
ATOM 5004 O O . LYS B 1 92 ? -5.684 -56.469 -20.047 1 94.62 92 LYS B O 1
ATOM 5009 N N . THR B 1 93 ? -5.062 -54.406 -20.656 1 93.88 93 THR B N 1
ATOM 5010 C CA . THR B 1 93 ? -4.656 -54.75 -22.016 1 93.88 93 THR B CA 1
ATOM 5011 C C . THR B 1 93 ? -3.221 -54.281 -22.266 1 93.88 93 THR B C 1
ATOM 5013 O O . THR B 1 93 ? -2.805 -53.219 -21.797 1 93.88 93 THR B O 1
ATOM 5016 N N . PRO B 1 94 ? -2.488 -55.125 -22.953 1 92.81 94 PRO B N 1
ATOM 5017 C CA . PRO B 1 94 ? -1.104 -54.719 -23.234 1 92.81 94 PRO B CA 1
ATOM 5018 C C . PRO B 1 94 ? -1.005 -53.625 -24.281 1 92.81 94 PRO B C 1
ATOM 5020 O O . PRO B 1 94 ? -1.772 -53.594 -25.25 1 92.81 94 PRO B O 1
ATOM 5023 N N . VAL B 1 95 ? -0.185 -52.688 -24.078 1 90.94 95 VAL B N 1
ATOM 5024 C CA . VAL B 1 95 ? 0.059 -51.562 -25 1 90.94 95 VAL B CA 1
ATOM 5025 C C . VAL B 1 95 ? 1.247 -51.906 -25.891 1 90.94 95 VAL B C 1
ATOM 5027 O O . VAL B 1 95 ? 1.125 -51.875 -27.125 1 90.94 95 VAL B O 1
ATOM 5030 N N . CYS B 1 96 ? 2.391 -52.062 -25.219 1 90.12 96 CYS B N 1
ATOM 5031 C CA . CYS B 1 96 ? 3.623 -52.344 -25.953 1 90.12 96 CYS B CA 1
ATOM 5032 C C . CYS B 1 96 ? 4.648 -53.031 -25.047 1 90.12 96 CYS B C 1
ATOM 5034 O O . CYS B 1 96 ? 4.457 -53.094 -23.828 1 90.12 96 CYS B O 1
ATOM 5036 N N . THR B 1 97 ? 5.629 -53.656 -25.625 1 92.25 97 THR B N 1
ATOM 5037 C CA . THR B 1 97 ? 6.734 -54.281 -24.922 1 92.25 97 THR B CA 1
ATOM 5038 C C . THR B 1 97 ? 8.055 -53.625 -25.281 1 92.25 97 THR B C 1
ATOM 5040 O O . THR B 1 97 ? 8.359 -53.438 -26.469 1 92.25 97 THR B O 1
ATOM 5043 N N . LEU B 1 98 ? 8.766 -53.219 -24.312 1 91.94 98 LEU B N 1
ATOM 5044 C CA . LEU B 1 98 ? 10.031 -52.531 -24.484 1 91.94 98 LEU B CA 1
ATOM 5045 C C . LEU B 1 98 ? 11.211 -53.469 -24.25 1 91.94 98 LEU B C 1
ATOM 5047 O O . LEU B 1 98 ? 11.273 -54.156 -23.234 1 91.94 98 LEU B O 1
ATOM 5051 N N . LYS B 1 99 ? 12.07 -53.469 -25.234 1 92.06 99 LYS B N 1
ATOM 5052 C CA . LYS B 1 99 ? 13.328 -54.188 -25.062 1 92.06 99 LYS B CA 1
ATOM 5053 C C . LYS B 1 99 ? 14.383 -53.312 -24.391 1 92.06 99 LYS B C 1
ATOM 5055 O O . LYS B 1 99 ? 14.68 -52.219 -24.875 1 92.06 99 LYS B O 1
ATOM 5060 N N . VAL B 1 100 ? 14.945 -53.844 -23.328 1 93.81 100 VAL B N 1
ATOM 5061 C CA . VAL B 1 100 ? 15.875 -53.031 -22.531 1 93.81 100 VAL B CA 1
ATOM 5062 C C . VAL B 1 100 ? 17.312 -53.438 -22.875 1 93.81 100 VAL B C 1
ATOM 5064 O O . VAL B 1 100 ? 17.812 -54.438 -22.375 1 93.81 100 VAL B O 1
ATOM 5067 N N . ASP B 1 101 ? 17.891 -52.656 -23.688 1 93.69 101 ASP B N 1
ATOM 5068 C CA . ASP B 1 101 ? 19.328 -52.781 -23.953 1 93.69 101 ASP B CA 1
ATOM 5069 C C . ASP B 1 101 ? 20.141 -51.875 -23.016 1 93.69 101 ASP B C 1
ATOM 5071 O O . ASP B 1 101 ? 19.578 -51.219 -22.141 1 93.69 101 ASP B O 1
ATOM 5075 N N . ASP B 1 102 ? 21.453 -51.969 -23.156 1 93.56 102 ASP B N 1
ATOM 5076 C CA . ASP B 1 102 ? 22.328 -51.219 -22.266 1 93.56 102 ASP B CA 1
ATOM 5077 C C . ASP B 1 102 ? 22.078 -49.719 -22.375 1 93.56 102 ASP B C 1
ATOM 5079 O O . ASP B 1 102 ? 22.094 -49 -21.359 1 93.56 102 ASP B O 1
ATOM 5083 N N . GLY B 1 103 ? 21.844 -49.312 -23.562 1 92.69 103 GLY B N 1
ATOM 5084 C CA . GLY B 1 103 ? 21.562 -47.906 -23.781 1 92.69 103 GLY B CA 1
ATOM 5085 C C . GLY B 1 103 ? 20.25 -47.438 -23.172 1 92.69 103 GLY B C 1
ATOM 5086 O O . GLY B 1 103 ? 20.172 -46.406 -22.531 1 92.69 103 GLY B O 1
ATOM 5087 N N . VAL B 1 104 ? 19.297 -48.281 -23.344 1 93.38 104 VAL B N 1
ATOM 5088 C CA . VAL B 1 104 ? 17.953 -48 -22.812 1 93.38 104 VAL B CA 1
ATOM 5089 C C . VAL B 1 104 ? 18 -48 -21.297 1 93.38 104 VAL B C 1
ATOM 5091 O O . VAL B 1 104 ? 17.375 -47.156 -20.641 1 93.38 104 VAL B O 1
ATOM 5094 N N . TYR B 1 105 ? 18.703 -48.906 -20.75 1 92.94 105 TYR B N 1
ATOM 5095 C CA . TYR B 1 105 ? 18.812 -49 -19.297 1 92.94 105 TYR B CA 1
ATOM 5096 C C . TYR B 1 105 ? 19.438 -47.75 -18.703 1 92.94 105 TYR B C 1
ATOM 5098 O O . TYR B 1 105 ? 18.953 -47.219 -17.703 1 92.94 105 TYR B O 1
ATOM 5106 N N . ALA B 1 106 ? 20.484 -47.344 -19.344 1 93.06 106 ALA B N 1
ATOM 5107 C CA . ALA B 1 106 ? 21.188 -46.156 -18.844 1 93.06 106 ALA B CA 1
ATOM 5108 C C . ALA B 1 106 ? 20.281 -44.938 -18.891 1 93.06 106 ALA B C 1
ATOM 5110 O O . ALA B 1 106 ? 20.281 -44.125 -17.969 1 93.06 106 ALA B O 1
ATOM 5111 N N . SER B 1 107 ? 19.562 -44.812 -19.953 1 93.31 107 SER B N 1
ATOM 5112 C CA . SER B 1 107 ? 18.656 -43.656 -20.109 1 93.31 107 SER B CA 1
ATOM 5113 C C . SER B 1 107 ? 17.531 -43.688 -19.094 1 93.31 107 SER B C 1
ATOM 5115 O O . SER B 1 107 ? 17.172 -42.656 -18.516 1 93.31 107 SER B O 1
ATOM 5117 N N . LEU B 1 108 ? 17.016 -44.781 -18.875 1 92.56 108 LEU B N 1
ATOM 5118 C CA . LEU B 1 108 ? 15.898 -44.938 -17.922 1 92.56 108 LEU B CA 1
ATOM 5119 C C . LEU B 1 108 ? 16.391 -44.75 -16.484 1 92.56 108 LEU B C 1
ATOM 5121 O O . LEU B 1 108 ? 15.688 -44.188 -15.664 1 92.56 108 LEU B O 1
ATOM 5125 N N . GLN B 1 109 ? 17.531 -45.312 -16.234 1 90.94 109 GLN B N 1
ATOM 5126 C CA . GLN B 1 109 ? 18.094 -45.188 -14.891 1 90.94 109 GLN B CA 1
ATOM 5127 C C . GLN B 1 109 ? 18.344 -43.719 -14.539 1 90.94 109 GLN B C 1
ATOM 5129 O O . GLN B 1 109 ? 18.047 -43.281 -13.422 1 90.94 109 GLN B O 1
ATOM 5134 N N . ASN B 1 110 ? 18.922 -43.031 -15.484 1 90.75 110 ASN B N 1
ATOM 5135 C CA . ASN B 1 110 ? 19.156 -41.625 -15.266 1 90.75 110 ASN B CA 1
ATOM 5136 C C . ASN B 1 110 ? 17.859 -40.844 -15.078 1 90.75 110 ASN B C 1
ATOM 5138 O O . ASN B 1 110 ? 17.766 -39.969 -14.219 1 90.75 110 ASN B O 1
ATOM 5142 N N . ALA B 1 111 ? 16.859 -41.094 -15.852 1 92.94 111 ALA B N 1
ATOM 5143 C CA . ALA B 1 111 ? 15.562 -40.438 -15.789 1 92.94 111 ALA B CA 1
ATOM 5144 C C . ALA B 1 111 ? 14.859 -40.719 -14.469 1 92.94 111 ALA B C 1
ATOM 5146 O O . ALA B 1 111 ? 14.289 -39.812 -13.844 1 92.94 111 ALA B O 1
ATOM 5147 N N . ILE B 1 112 ? 14.891 -41.938 -14.039 1 90.81 112 ILE B N 1
ATOM 5148 C CA . ILE B 1 112 ? 14.219 -42.344 -12.805 1 90.81 112 ILE B CA 1
ATOM 5149 C C . ILE B 1 112 ? 14.969 -41.781 -11.602 1 90.81 112 ILE B C 1
ATOM 5151 O O . ILE B 1 112 ? 14.359 -41.375 -10.609 1 90.81 112 ILE B O 1
ATOM 5155 N N . ALA B 1 113 ? 16.297 -41.75 -11.711 1 88.38 113 ALA B N 1
ATOM 5156 C CA . ALA B 1 113 ? 17.109 -41.188 -10.633 1 88.38 113 ALA B CA 1
ATOM 5157 C C . ALA B 1 113 ? 16.828 -39.719 -10.43 1 88.38 113 ALA B C 1
ATOM 5159 O O . ALA B 1 113 ? 16.891 -39.219 -9.305 1 88.38 113 ALA B O 1
ATOM 5160 N N . ASN B 1 114 ? 16.516 -39.062 -11.492 1 87.81 114 ASN B N 1
ATOM 5161 C CA . ASN B 1 114 ? 16.219 -37.625 -11.422 1 87.81 114 ASN B CA 1
ATOM 5162 C C . ASN B 1 114 ? 14.719 -37.375 -11.281 1 87.81 114 ASN B C 1
ATOM 5164 O O . ASN B 1 114 ? 14.258 -36.25 -11.5 1 87.81 114 ASN B O 1
ATOM 5168 N N . GLN B 1 115 ? 13.938 -38.438 -11.07 1 87.25 115 GLN B N 1
ATOM 5169 C CA . GLN B 1 115 ? 12.508 -38.344 -10.812 1 87.25 115 GLN B CA 1
ATOM 5170 C C . GLN B 1 115 ? 11.789 -37.656 -11.977 1 87.25 115 GLN B C 1
ATOM 5172 O O . GLN B 1 115 ? 11.055 -36.688 -11.766 1 87.25 115 GLN B O 1
ATOM 5177 N N . TYR B 1 116 ? 11.977 -38.219 -13.086 1 91.44 116 TYR B N 1
ATOM 5178 C CA . TYR B 1 116 ? 11.312 -37.688 -14.258 1 91.44 116 TYR B CA 1
ATOM 5179 C C . TYR B 1 116 ? 9.797 -37.875 -14.164 1 91.44 116 TYR B C 1
ATOM 5181 O O . TYR B 1 116 ? 9.328 -38.906 -13.719 1 91.44 116 TYR B O 1
ATOM 5189 N N . TRP B 1 117 ? 9.094 -36.844 -14.516 1 90.94 117 TRP B N 1
ATOM 5190 C CA . TRP B 1 117 ? 7.637 -36.906 -14.602 1 90.94 117 TRP B CA 1
ATOM 5191 C C . TRP B 1 117 ? 7.156 -36.469 -15.984 1 90.94 117 TRP B C 1
ATOM 5193 O O . TRP B 1 117 ? 7.875 -35.75 -16.703 1 90.94 117 TRP B O 1
ATOM 5203 N N . TYR B 1 118 ? 6.113 -37 -16.406 1 91.19 118 TYR B N 1
ATOM 5204 C CA . TYR B 1 118 ? 5.582 -36.656 -17.719 1 91.19 118 TYR B CA 1
ATOM 5205 C C . TYR B 1 118 ? 4.137 -36.188 -17.625 1 91.19 118 TYR B C 1
ATOM 5207 O O . TYR B 1 118 ? 3.48 -36.375 -16.594 1 91.19 118 TYR B O 1
ATOM 5215 N N . GLN B 1 119 ? 3.75 -35.438 -18.641 1 90.75 119 GLN B N 1
ATOM 5216 C CA . GLN B 1 119 ? 2.412 -34.875 -18.719 1 90.75 119 GLN B CA 1
ATOM 5217 C C . GLN B 1 119 ? 1.649 -35.406 -19.922 1 90.75 119 GLN B C 1
ATOM 5219 O O . GLN B 1 119 ? 2.223 -35.562 -21 1 90.75 119 GLN B O 1
ATOM 5224 N N . MET B 1 120 ? 0.41 -35.75 -19.656 1 92.38 120 MET B N 1
ATOM 5225 C CA . MET B 1 120 ? -0.5 -36.188 -20.703 1 92.38 120 MET B CA 1
ATOM 5226 C C . MET B 1 120 ? -1.763 -35.344 -20.734 1 92.38 120 MET B C 1
ATOM 5228 O O . MET B 1 120 ? -2.064 -34.656 -19.766 1 92.38 120 MET B O 1
ATOM 5232 N N . TYR B 1 121 ? -2.373 -35.375 -21.859 1 90.06 121 TYR B N 1
ATOM 5233 C CA . TYR B 1 121 ? -3.639 -34.688 -21.984 1 90.06 121 TYR B CA 1
ATOM 5234 C C . TYR B 1 121 ? -4.73 -35.594 -22.531 1 90.06 121 TYR B C 1
ATOM 5236 O O . TYR B 1 121 ? -4.492 -36.344 -23.484 1 90.06 121 TYR B O 1
ATOM 5244 N N . MET B 1 122 ? -5.801 -35.594 -21.859 1 90.94 122 MET B N 1
ATOM 5245 C CA . MET B 1 122 ? -7.027 -36.219 -22.359 1 90.94 122 MET B CA 1
ATOM 5246 C C . MET B 1 122 ? -8.18 -35.188 -22.359 1 90.94 122 MET B C 1
ATOM 5248 O O . MET B 1 122 ? -8.523 -34.656 -21.328 1 90.94 122 MET B O 1
ATOM 5252 N N . ASP B 1 123 ? -8.758 -34.906 -23.453 1 89.81 123 ASP B N 1
ATOM 5253 C CA . ASP B 1 123 ? -9.789 -33.875 -23.594 1 89.81 123 ASP B CA 1
ATOM 5254 C C . ASP B 1 123 ? -9.344 -32.562 -22.969 1 89.81 123 ASP B C 1
ATOM 5256 O O . ASP B 1 123 ? -10.062 -31.969 -22.156 1 89.81 123 ASP B O 1
ATOM 5260 N N . ASP B 1 124 ? -8.117 -32.188 -23.094 1 85.44 124 ASP B N 1
ATOM 5261 C CA . ASP B 1 124 ? -7.516 -30.938 -22.656 1 85.44 124 ASP B CA 1
ATOM 5262 C C . ASP B 1 124 ? -7.359 -30.891 -21.141 1 85.44 124 ASP B C 1
ATOM 5264 O O . ASP B 1 124 ? -7.152 -29.828 -20.562 1 85.44 124 ASP B O 1
ATOM 5268 N N . LEU B 1 125 ? -7.594 -32.062 -20.484 1 87.81 125 LEU B N 1
ATOM 5269 C CA . LEU B 1 125 ? -7.324 -32.156 -19.062 1 87.81 125 LEU B CA 1
ATOM 5270 C C . LEU B 1 125 ? -5.914 -32.688 -18.812 1 87.81 125 LEU B C 1
ATOM 5272 O O . LEU B 1 125 ? -5.527 -33.75 -19.344 1 87.81 125 LEU B O 1
ATOM 5276 N N . PRO B 1 126 ? -5.199 -31.922 -18.094 1 86.5 126 PRO B N 1
ATOM 5277 C CA . PRO B 1 126 ? -3.822 -32.375 -17.859 1 86.5 126 PRO B CA 1
ATOM 5278 C C . PRO B 1 126 ? -3.73 -33.5 -16.844 1 86.5 126 PRO B C 1
ATOM 5280 O O . PRO B 1 126 ? -4.438 -33.5 -15.828 1 86.5 126 PRO B O 1
ATOM 5283 N N . ILE B 1 127 ? -2.941 -34.5 -17.141 1 89.44 127 ILE B N 1
ATOM 5284 C CA . ILE B 1 127 ? -2.637 -35.656 -16.281 1 89.44 127 ILE B CA 1
ATOM 5285 C C . ILE B 1 127 ? -1.129 -35.719 -16.047 1 89.44 127 ILE B C 1
ATOM 5287 O O . ILE B 1 127 ? -0.348 -35.625 -17 1 89.44 127 ILE B O 1
ATOM 5291 N N . TRP B 1 128 ? -0.717 -35.844 -14.859 1 87.25 128 TRP B N 1
ATOM 5292 C CA . TRP B 1 128 ? 0.705 -35.938 -14.547 1 87.25 128 TRP B CA 1
ATOM 5293 C C . TRP B 1 128 ? 1.03 -37.281 -13.898 1 87.25 128 TRP B C 1
ATOM 5295 O O . TRP B 1 128 ? 0.206 -37.844 -13.18 1 87.25 128 TRP B O 1
ATOM 5305 N N . SER B 1 129 ? 2.146 -37.781 -14.156 1 88.81 129 SER B N 1
ATOM 5306 C CA . SER B 1 129 ? 2.604 -39.031 -13.516 1 88.81 129 SER B CA 1
ATOM 5307 C C . SER B 1 129 ? 4.125 -39.094 -13.492 1 88.81 129 SER B C 1
ATOM 5309 O O . SER B 1 129 ? 4.805 -38.344 -14.203 1 88.81 129 SER B O 1
ATOM 5311 N N . VAL B 1 130 ? 4.609 -39.969 -12.648 1 90.06 130 VAL B N 1
ATOM 5312 C CA . VAL B 1 130 ? 6.047 -40.156 -12.523 1 90.06 130 VAL B CA 1
ATOM 5313 C C . VAL B 1 130 ? 6.461 -41.406 -13.289 1 90.06 130 VAL B C 1
ATOM 5315 O O . VAL B 1 130 ? 5.688 -42.375 -13.398 1 90.06 130 VAL B O 1
ATOM 5318 N N . LEU B 1 131 ? 7.617 -41.375 -13.805 1 91.38 131 LEU B N 1
ATOM 5319 C CA . LEU B 1 131 ? 8.117 -42.469 -14.609 1 91.38 131 LEU B CA 1
ATOM 5320 C C . LEU B 1 131 ? 8.43 -43.688 -13.734 1 91.38 131 LEU B C 1
ATOM 5322 O O . LEU B 1 131 ? 8.141 -44.844 -14.109 1 91.38 131 LEU B O 1
ATOM 5326 N N . GLY B 1 132 ? 9.031 -43.438 -12.656 1 89.31 132 GLY B N 1
ATOM 5327 C CA . GLY B 1 132 ? 9.461 -44.5 -11.766 1 89.31 132 GLY B CA 1
ATOM 5328 C C . GLY B 1 132 ? 9.922 -44.031 -10.414 1 89.31 132 GLY B C 1
ATOM 5329 O O . GLY B 1 132 ? 9.727 -42.844 -10.07 1 89.31 132 GLY B O 1
ATOM 5330 N N . GLU B 1 133 ? 10.297 -45.031 -9.602 1 86.06 133 GLU B N 1
ATOM 5331 C CA . GLU B 1 133 ? 10.773 -44.719 -8.258 1 86.06 133 GLU B CA 1
ATOM 5332 C C . GLU B 1 133 ? 12.117 -45.375 -7.977 1 86.06 133 GLU B C 1
ATOM 5334 O O . GLU B 1 133 ? 12.391 -46.469 -8.469 1 86.06 133 GLU B O 1
ATOM 5339 N N . SER B 1 134 ? 13.016 -44.469 -7.406 1 76.81 134 SER B N 1
ATOM 5340 C CA . SER B 1 134 ? 14.289 -45.031 -6.977 1 76.81 134 SER B CA 1
ATOM 5341 C C . SER B 1 134 ? 14.258 -45.406 -5.496 1 76.81 134 SER B C 1
ATOM 5343 O O . SER B 1 134 ? 13.992 -44.531 -4.645 1 76.81 134 SER B O 1
ATOM 5345 N N . ALA B 1 135 ? 13.469 -46.375 -4.93 1 59.22 135 ALA B N 1
ATOM 5346 C CA . ALA B 1 135 ? 13.289 -46.812 -3.549 1 59.22 135 ALA B CA 1
ATOM 5347 C C . ALA B 1 135 ? 14.617 -46.844 -2.803 1 59.22 135 ALA B C 1
ATOM 5349 O O . ALA B 1 135 ? 15.164 -47.906 -2.512 1 59.22 135 ALA B O 1
ATOM 5350 N N . GLY B 1 136 ? 15.18 -45.625 -2.623 1 56.69 136 GLY B N 1
ATOM 5351 C CA . GLY B 1 136 ? 16.375 -45.688 -1.786 1 56.69 136 GLY B CA 1
ATOM 5352 C C . GLY B 1 136 ? 17.281 -46.844 -2.113 1 56.69 136 GLY B C 1
ATOM 5353 O O . GLY B 1 136 ? 18.328 -47.031 -1.494 1 56.69 136 GLY B O 1
ATOM 5354 N N . ARG B 1 137 ? 16.844 -47.938 -2.656 1 58.25 137 ARG B N 1
ATOM 5355 C CA . ARG B 1 137 ? 17.594 -49.156 -2.869 1 58.25 137 ARG B CA 1
ATOM 5356 C C . ARG B 1 137 ? 18.391 -49.094 -4.168 1 58.25 137 ARG B C 1
ATOM 5358 O O . ARG B 1 137 ? 18.203 -48.188 -4.977 1 58.25 137 ARG B O 1
ATOM 5365 N N . ALA B 1 138 ? 19.406 -49.938 -4.43 1 62.53 138 ALA B N 1
ATOM 5366 C CA . ALA B 1 138 ? 20.375 -50.188 -5.496 1 62.53 138 ALA B CA 1
ATOM 5367 C C . ALA B 1 138 ? 19.688 -50.438 -6.832 1 62.53 138 ALA B C 1
ATOM 5369 O O . ALA B 1 138 ? 20.25 -50.156 -7.891 1 62.53 138 ALA B O 1
ATOM 5370 N N . GLU B 1 139 ? 18.312 -50.594 -6.926 1 78.94 139 GLU B N 1
ATOM 5371 C CA . GLU B 1 139 ? 17.688 -50.938 -8.188 1 78.94 139 GLU B CA 1
ATOM 5372 C C . GLU B 1 139 ? 16.641 -49.938 -8.602 1 78.94 139 GLU B C 1
ATOM 5374 O O . GLU B 1 139 ? 16.047 -49.25 -7.754 1 78.94 139 GLU B O 1
ATOM 5379 N N . THR B 1 140 ? 16.594 -49.531 -9.938 1 87.88 140 THR B N 1
ATOM 5380 C CA . THR B 1 140 ? 15.656 -48.625 -10.547 1 87.88 140 THR B CA 1
ATOM 5381 C C . THR B 1 140 ? 14.375 -49.344 -10.945 1 87.88 140 THR B C 1
ATOM 5383 O O . THR B 1 140 ? 14.422 -50.438 -11.508 1 87.88 140 THR B O 1
ATOM 5386 N N . TYR B 1 141 ? 13.234 -48.844 -10.469 1 92.19 141 TYR B N 1
ATOM 5387 C CA . TYR B 1 141 ? 11.938 -49.406 -10.781 1 92.19 141 TYR B CA 1
ATOM 5388 C C . TYR B 1 141 ? 11.125 -48.5 -11.68 1 92.19 141 TYR B C 1
ATOM 5390 O O . TYR B 1 141 ? 11.203 -47.25 -11.547 1 92.19 141 TYR B O 1
ATOM 5398 N N . ILE B 1 142 ? 10.328 -49.062 -12.602 1 92.5 142 ILE B N 1
ATOM 5399 C CA . ILE B 1 142 ? 9.492 -48.281 -13.508 1 92.5 142 ILE B CA 1
ATOM 5400 C C . ILE B 1 142 ? 8.039 -48.719 -13.375 1 92.5 142 ILE B C 1
ATOM 5402 O O . ILE B 1 142 ? 7.762 -49.906 -13.141 1 92.5 142 ILE B O 1
ATOM 5406 N N . TRP B 1 143 ? 7.168 -47.844 -13.523 1 92.06 143 TRP B N 1
ATOM 5407 C CA . TRP B 1 143 ? 5.742 -48.156 -13.516 1 92.06 143 TRP B CA 1
ATOM 5408 C C . TRP B 1 143 ? 5.293 -48.688 -14.867 1 92.06 143 TRP B C 1
ATOM 5410 O O . TRP B 1 143 ? 5.508 -48.062 -15.898 1 92.06 143 TRP B O 1
ATOM 5420 N N . THR B 1 144 ? 4.578 -49.812 -14.836 1 94 144 THR B N 1
ATOM 5421 C CA . THR B 1 144 ? 4.297 -50.438 -16.109 1 94 144 THR B CA 1
ATOM 5422 C C . THR B 1 144 ? 2.797 -50.5 -16.391 1 94 144 THR B C 1
ATOM 5424 O O . THR B 1 144 ? 2.369 -50.75 -17.516 1 94 144 THR B O 1
ATOM 5427 N N . HIS B 1 145 ? 2.006 -50.25 -15.398 1 94.19 145 HIS B N 1
ATOM 5428 C CA . HIS B 1 145 ? 0.562 -50.312 -15.594 1 94.19 145 HIS B CA 1
ATOM 5429 C C . HIS B 1 145 ? -0.093 -48.969 -15.336 1 94.19 145 HIS B C 1
ATOM 5431 O O . HIS B 1 145 ? 0.075 -48.406 -14.258 1 94.19 145 HIS B O 1
ATOM 5437 N N . LYS B 1 146 ? -0.818 -48.5 -16.344 1 94.25 146 LYS B N 1
ATOM 5438 C CA . LYS B 1 146 ? -1.566 -47.25 -16.234 1 94.25 146 LYS B CA 1
ATOM 5439 C C . LYS B 1 146 ? -3.059 -47.5 -16.047 1 94.25 146 LYS B C 1
ATOM 5441 O O . LYS B 1 146 ? -3.707 -48.062 -16.938 1 94.25 146 LYS B O 1
ATOM 5446 N N . ASP B 1 147 ? -3.586 -47.125 -14.922 1 94.75 147 ASP B N 1
ATOM 5447 C CA . ASP B 1 147 ? -5.004 -47.25 -14.609 1 94.75 147 ASP B CA 1
ATOM 5448 C C . ASP B 1 147 ? -5.727 -45.906 -14.719 1 94.75 147 ASP B C 1
ATOM 5450 O O . ASP B 1 147 ? -5.605 -45.062 -13.828 1 94.75 147 ASP B O 1
ATOM 5454 N N . PHE B 1 148 ? -6.527 -45.812 -15.812 1 95.69 148 PHE B N 1
ATOM 5455 C CA . PHE B 1 148 ? -7.258 -44.562 -16.031 1 95.69 148 PHE B CA 1
ATOM 5456 C C . PHE B 1 148 ? -8.68 -44.656 -15.484 1 95.69 148 PHE B C 1
ATOM 5458 O O . PHE B 1 148 ? -9.406 -45.594 -15.805 1 95.69 148 PHE B O 1
ATOM 5465 N N . THR B 1 149 ? -9.016 -43.75 -14.617 1 95.25 149 THR B N 1
ATOM 5466 C CA . THR B 1 149 ? -10.398 -43.562 -14.195 1 95.25 149 THR B CA 1
ATOM 5467 C C . THR B 1 149 ? -10.969 -42.25 -14.742 1 95.25 149 THR B C 1
ATOM 5469 O O . THR B 1 149 ? -10.508 -41.188 -14.383 1 95.25 149 THR B O 1
ATOM 5472 N N . VAL B 1 150 ? -11.922 -42.406 -15.656 1 96.19 150 VAL B N 1
ATOM 5473 C CA . VAL B 1 150 ? -12.477 -41.219 -16.312 1 96.19 150 VAL B CA 1
ATOM 5474 C C . VAL B 1 150 ? -13.898 -40.969 -15.82 1 96.19 150 VAL B C 1
ATOM 5476 O O . VAL B 1 150 ? -14.75 -41.875 -15.898 1 96.19 150 VAL B O 1
ATOM 5479 N N . GLU B 1 151 ? -14.117 -39.812 -15.352 1 95.56 151 GLU B N 1
ATOM 5480 C CA . GLU B 1 151 ? -15.453 -39.406 -14.945 1 95.56 151 GLU B CA 1
ATOM 5481 C C . GLU B 1 151 ? -16.156 -38.625 -16.062 1 95.56 151 GLU B C 1
ATOM 5483 O O . GLU B 1 151 ? -15.531 -37.812 -16.734 1 95.56 151 GLU B O 1
ATOM 5488 N N . TYR B 1 152 ? -17.391 -39 -16.297 1 95.69 152 TYR B N 1
ATOM 5489 C CA . TYR B 1 152 ? -18.125 -38.312 -17.375 1 95.69 152 TYR B CA 1
ATOM 5490 C C . TYR B 1 152 ? -19.5 -37.844 -16.891 1 95.69 152 TYR B C 1
ATOM 5492 O O . TYR B 1 152 ? -20.031 -38.375 -15.906 1 95.69 152 TYR B O 1
ATOM 5500 N N . ASN B 1 153 ? -19.953 -36.812 -17.422 1 95.38 153 ASN B N 1
ATOM 5501 C CA . ASN B 1 153 ? -21.297 -36.312 -17.25 1 95.38 153 ASN B CA 1
ATOM 5502 C C . ASN B 1 153 ? -22.031 -36.156 -18.578 1 95.38 153 ASN B C 1
ATOM 5504 O O . ASN B 1 153 ? -21.719 -35.25 -19.359 1 95.38 153 ASN B O 1
ATOM 5508 N N . GLY B 1 154 ? -23 -37.031 -18.734 1 93 154 GLY B N 1
ATOM 5509 C CA . GLY B 1 154 ? -23.656 -37 -20.031 1 93 154 GLY B CA 1
ATOM 5510 C C . GLY B 1 154 ? -22.719 -37.375 -21.172 1 93 154 GLY B C 1
ATOM 5511 O O . GLY B 1 154 ? -22.234 -38.5 -21.219 1 93 154 GLY B O 1
ATOM 5512 N N . ASN B 1 155 ? -22.328 -36.406 -22.031 1 94.19 155 ASN B N 1
ATOM 5513 C CA . ASN B 1 155 ? -21.469 -36.656 -23.172 1 94.19 155 ASN B CA 1
ATOM 5514 C C . ASN B 1 155 ? -20.156 -35.875 -23.094 1 94.19 155 ASN B C 1
ATOM 5516 O O . ASN B 1 155 ? -19.531 -35.625 -24.109 1 94.19 155 ASN B O 1
ATOM 5520 N N . GLN B 1 156 ? -19.828 -35.594 -21.891 1 95.31 156 GLN B N 1
ATOM 5521 C CA . GLN B 1 156 ? -18.609 -34.781 -21.719 1 95.31 156 GLN B CA 1
ATOM 5522 C C . GLN B 1 156 ? -17.703 -35.406 -20.656 1 95.31 156 GLN B C 1
ATOM 5524 O O . GLN B 1 156 ? -18.172 -36.031 -19.703 1 95.31 156 GLN B O 1
ATOM 5529 N N . ILE B 1 157 ? -16.453 -35.219 -20.797 1 94.25 157 ILE B N 1
ATOM 5530 C CA . ILE B 1 157 ? -15.453 -35.719 -19.859 1 94.25 157 ILE B CA 1
ATOM 5531 C C . ILE B 1 157 ? -15.227 -34.656 -18.766 1 94.25 157 ILE B C 1
ATOM 5533 O O . ILE B 1 157 ? -15.031 -33.469 -19.062 1 94.25 157 ILE B O 1
ATOM 5537 N N . ILE B 1 158 ? -15.281 -35.156 -17.562 1 92.94 158 ILE B N 1
ATOM 5538 C CA . ILE B 1 158 ? -15.219 -34.219 -16.453 1 92.94 158 ILE B CA 1
ATOM 5539 C C . ILE B 1 158 ? -13.867 -34.312 -15.758 1 92.94 158 ILE B C 1
ATOM 5541 O O . ILE B 1 158 ? -13.258 -33.312 -15.414 1 92.94 158 ILE B O 1
ATOM 5545 N N . LYS B 1 159 ? -13.422 -35.562 -15.508 1 91.62 159 LYS B N 1
ATOM 5546 C CA . LYS B 1 159 ? -12.195 -35.75 -14.734 1 91.62 159 LYS B CA 1
ATOM 5547 C C . LYS B 1 159 ? -11.477 -37.031 -15.18 1 91.62 159 LYS B C 1
ATOM 5549 O O . LYS B 1 159 ? -12.109 -38.031 -15.547 1 91.62 159 LYS B O 1
ATOM 5554 N N . VAL B 1 160 ? -10.227 -36.906 -15.188 1 92.5 160 VAL B N 1
ATOM 5555 C CA . VAL B 1 160 ? -9.406 -38.062 -15.508 1 92.5 160 VAL B CA 1
ATOM 5556 C C . VAL B 1 160 ? -8.367 -38.281 -14.414 1 92.5 160 VAL B C 1
ATOM 5558 O O . VAL B 1 160 ? -7.613 -37.344 -14.078 1 92.5 160 VAL B O 1
ATOM 5561 N N . VAL B 1 161 ? -8.359 -39.406 -13.82 1 89.75 161 VAL B N 1
ATOM 5562 C CA . VAL B 1 161 ? -7.395 -39.75 -12.789 1 89.75 161 VAL B CA 1
ATOM 5563 C C . VAL B 1 161 ? -6.531 -40.938 -13.258 1 89.75 161 VAL B C 1
ATOM 5565 O O . VAL B 1 161 ? -7.047 -41.906 -13.789 1 89.75 161 VAL B O 1
ATOM 5568 N N . LEU B 1 162 ? -5.289 -40.781 -13.141 1 92.75 162 LEU B N 1
ATOM 5569 C CA . LEU B 1 162 ? -4.352 -41.844 -13.5 1 92.75 162 LEU B CA 1
ATOM 5570 C C . LEU B 1 162 ? -3.67 -42.406 -12.258 1 92.75 162 LEU B C 1
ATOM 5572 O O . LEU B 1 162 ? -3.146 -41.656 -11.438 1 92.75 162 LEU B O 1
ATOM 5576 N N . MET B 1 163 ? -3.777 -43.656 -12.086 1 89.81 163 MET B N 1
ATOM 5577 C CA . MET B 1 163 ? -3.051 -44.375 -11.031 1 89.81 163 MET B CA 1
ATOM 5578 C C . MET B 1 163 ? -2.07 -45.375 -11.617 1 89.81 163 MET B C 1
ATOM 5580 O O . MET B 1 163 ? -2.467 -46.25 -12.375 1 89.81 163 MET B O 1
ATOM 5584 N N . ASN B 1 164 ? -0.833 -45.125 -11.367 1 90.56 164 ASN B N 1
ATOM 5585 C CA . ASN B 1 164 ? 0.176 -46.094 -11.797 1 90.56 164 ASN B CA 1
ATOM 5586 C C . ASN B 1 164 ? 0.309 -47.25 -10.805 1 90.56 164 ASN B C 1
ATOM 5588 O O . ASN B 1 164 ? 0.427 -47.031 -9.602 1 90.56 164 ASN B O 1
ATOM 5592 N N . THR B 1 165 ? 0.106 -48.375 -11.391 1 89.06 165 THR B N 1
ATOM 5593 C CA . THR B 1 165 ? 0.271 -49.562 -10.547 1 89.06 165 THR B CA 1
ATOM 5594 C C . THR B 1 165 ? 1.339 -50.5 -11.117 1 89.06 165 THR B C 1
ATOM 5596 O O . THR B 1 165 ? 1.791 -50.312 -12.25 1 89.06 165 THR B O 1
ATOM 5599 N N . ASP B 1 166 ? 1.96 -51.406 -10.422 1 90.81 166 ASP B N 1
ATOM 5600 C CA . ASP B 1 166 ? 2.908 -52.438 -10.789 1 90.81 166 ASP B CA 1
ATOM 5601 C C . ASP B 1 166 ? 4.301 -51.875 -11.016 1 90.81 166 ASP B C 1
ATOM 5603 O O . ASP B 1 166 ? 4.625 -51.438 -12.125 1 90.81 166 ASP B O 1
ATOM 5607 N N . LEU B 1 167 ? 5.078 -51.906 -10.109 1 90.81 167 LEU B N 1
ATOM 5608 C CA . LEU B 1 167 ? 6.473 -51.469 -10.18 1 90.81 167 LEU B CA 1
ATOM 5609 C C . LEU B 1 167 ? 7.371 -52.656 -10.57 1 90.81 167 LEU B C 1
ATOM 5611 O O . LEU B 1 167 ? 7.395 -53.656 -9.891 1 90.81 167 LEU B O 1
ATOM 5615 N N . VAL B 1 168 ? 8.016 -52.469 -11.656 1 91.88 168 VAL B N 1
ATOM 5616 C CA . VAL B 1 168 ? 8.883 -53.531 -12.148 1 91.88 168 VAL B CA 1
ATOM 5617 C C . VAL B 1 168 ? 10.328 -53.031 -12.18 1 91.88 168 VAL B C 1
ATOM 5619 O O . VAL B 1 168 ? 10.602 -51.906 -12.586 1 91.88 168 VAL B O 1
ATOM 5622 N N . PRO B 1 169 ? 11.234 -53.875 -11.672 1 91.62 169 PRO B N 1
ATOM 5623 C CA . PRO B 1 169 ? 12.641 -53.469 -11.766 1 91.62 169 PRO B CA 1
ATOM 5624 C C . PRO B 1 169 ? 13.172 -53.5 -13.195 1 91.62 169 PRO B C 1
ATOM 5626 O O . PRO B 1 169 ? 12.812 -54.375 -13.984 1 91.62 169 PRO B O 1
ATOM 5629 N N . VAL B 1 170 ? 13.953 -52.531 -13.469 1 91.06 170 VAL B N 1
ATOM 5630 C CA . VAL B 1 170 ? 14.539 -52.406 -14.805 1 91.06 170 VAL B CA 1
ATOM 5631 C C . VAL B 1 170 ? 15.875 -53.156 -14.852 1 91.06 170 VAL B C 1
ATOM 5633 O O . VAL B 1 170 ? 16.812 -52.781 -14.133 1 91.06 170 VAL B O 1
ATOM 5636 N N . HIS B 1 171 ? 15.969 -54.219 -15.633 1 90.56 171 HIS B N 1
ATOM 5637 C CA . HIS B 1 171 ? 17.203 -55 -15.82 1 90.56 171 HIS B CA 1
ATOM 5638 C C . HIS B 1 171 ? 17.531 -55.156 -17.297 1 90.56 171 HIS B C 1
ATOM 5640 O O . HIS B 1 171 ? 16.625 -55.25 -18.141 1 90.56 171 HIS B O 1
ATOM 5646 N N . VAL B 1 172 ? 18.812 -55.125 -17.438 1 92.56 172 VAL B N 1
ATOM 5647 C CA . VAL B 1 172 ? 19.25 -55.312 -18.812 1 92.56 172 VAL B CA 1
ATOM 5648 C C . VAL B 1 172 ? 18.891 -56.719 -19.281 1 92.56 172 VAL B C 1
ATOM 5650 O O . VAL B 1 172 ? 19.141 -57.688 -18.578 1 92.56 172 VAL B O 1
ATOM 5653 N N . GLY B 1 173 ? 18.219 -56.844 -20.422 1 90.44 173 GLY B N 1
ATOM 5654 C CA . GLY B 1 173 ? 17.891 -58.125 -21.016 1 90.44 173 GLY B CA 1
ATOM 5655 C C . GLY B 1 173 ? 16.469 -58.562 -20.688 1 90.44 173 GLY B C 1
ATOM 5656 O O . GLY B 1 173 ? 15.969 -59.531 -21.281 1 90.44 173 GLY B O 1
ATOM 5657 N N . SER B 1 174 ? 15.828 -58 -19.781 1 90.56 174 SER B N 1
ATOM 5658 C CA . SER B 1 174 ? 14.453 -58.344 -19.438 1 90.56 174 SER B CA 1
ATOM 5659 C C . SER B 1 174 ? 13.461 -57.375 -20.078 1 90.56 174 SER B C 1
ATOM 5661 O O . SER B 1 174 ? 13.484 -56.188 -19.797 1 90.56 174 SER B O 1
ATOM 5663 N N . PRO B 1 175 ? 12.703 -57.938 -20.922 1 92.25 175 PRO B N 1
ATOM 5664 C CA . PRO B 1 175 ? 11.711 -57.031 -21.547 1 92.25 175 PRO B CA 1
ATOM 5665 C C . PRO B 1 175 ? 10.656 -56.562 -20.562 1 92.25 175 PRO B C 1
ATOM 5667 O O . PRO B 1 175 ? 10.281 -57.281 -19.641 1 92.25 175 PRO B O 1
ATOM 5670 N N . ILE B 1 176 ? 10.234 -55.312 -20.812 1 93.31 176 ILE B N 1
ATOM 5671 C CA . ILE B 1 176 ? 9.219 -54.719 -19.953 1 93.31 176 ILE B CA 1
ATOM 5672 C C . ILE B 1 176 ? 7.93 -54.531 -20.75 1 93.31 176 ILE B C 1
ATOM 5674 O O . ILE B 1 176 ? 7.938 -53.906 -21.828 1 93.31 176 ILE B O 1
ATOM 5678 N N . SER B 1 177 ? 6.848 -55.094 -20.219 1 93.5 177 SER B N 1
ATOM 5679 C CA . SER B 1 177 ? 5.551 -54.969 -20.875 1 93.5 177 SER B CA 1
ATOM 5680 C C . SER B 1 177 ? 4.695 -53.875 -20.203 1 93.5 177 SER B C 1
ATOM 5682 O O . SER B 1 177 ? 4.543 -53.875 -18.984 1 93.5 177 SER B O 1
ATOM 5684 N N . PHE B 1 178 ? 4.207 -53.031 -21.016 1 94.44 178 PHE B N 1
ATOM 5685 C CA . PHE B 1 178 ? 3.326 -51.969 -20.516 1 94.44 178 PHE B CA 1
ATOM 5686 C C . PHE B 1 178 ? 1.867 -52.312 -20.781 1 94.44 178 PHE B C 1
ATOM 5688 O O . PHE B 1 178 ? 1.532 -52.844 -21.844 1 94.44 178 PHE B O 1
ATOM 5695 N N . THR B 1 179 ? 1.057 -52.031 -19.75 1 94.81 179 THR B N 1
ATOM 5696 C CA . THR B 1 179 ? -0.37 -52.312 -19.859 1 94.81 179 THR B CA 1
ATOM 5697 C C . THR B 1 179 ? -1.197 -51.094 -19.422 1 94.81 179 THR B C 1
ATOM 5699 O O . THR B 1 179 ? -0.668 -50.156 -18.828 1 94.81 179 THR B O 1
ATOM 5702 N N . TYR B 1 180 ? -2.459 -51.031 -19.828 1 94.62 180 TYR B N 1
ATOM 5703 C CA . TYR B 1 180 ? -3.352 -49.969 -19.406 1 94.62 180 TYR B CA 1
ATOM 5704 C C . TYR B 1 180 ? -4.766 -50.5 -19.188 1 94.62 180 TYR B C 1
ATOM 5706 O O . TYR B 1 180 ? -5.105 -51.594 -19.625 1 94.62 180 TYR B O 1
ATOM 5714 N N . GLN B 1 181 ? -5.477 -49.844 -18.406 1 96.69 181 GLN B N 1
ATOM 5715 C CA . GLN B 1 181 ? -6.883 -50.094 -18.109 1 96.69 181 GLN B CA 1
ATOM 5716 C C . GLN B 1 181 ? -7.668 -48.812 -18.016 1 96.69 181 GLN B C 1
ATOM 5718 O O . GLN B 1 181 ? -7.125 -47.781 -17.609 1 96.69 181 GLN B O 1
ATOM 5723 N N . VAL B 1 182 ? -8.922 -48.812 -18.531 1 96.88 182 VAL B N 1
ATOM 5724 C CA . VAL B 1 182 ? -9.766 -47.625 -18.484 1 96.88 182 VAL B CA 1
ATOM 5725 C C . VAL B 1 182 ? -11.109 -47.969 -17.859 1 96.88 182 VAL B C 1
ATOM 5727 O O . VAL B 1 182 ? -11.773 -48.906 -18.266 1 96.88 182 VAL B O 1
ATOM 5730 N N . THR B 1 183 ? -11.492 -47.25 -16.828 1 97.06 183 THR B N 1
ATOM 5731 C CA . THR B 1 183 ? -12.789 -47.375 -16.172 1 97.06 183 THR B CA 1
ATOM 5732 C C . THR B 1 183 ? -13.562 -46.062 -16.25 1 97.06 183 THR B C 1
ATOM 5734 O O . THR B 1 183 ? -13.047 -45 -15.867 1 97.06 183 THR B O 1
ATOM 5737 N N . TRP B 1 184 ? -14.797 -46.125 -16.766 1 96.88 184 TRP B N 1
ATOM 5738 C CA . TRP B 1 184 ? -15.641 -44.938 -16.875 1 96.88 184 TRP B CA 1
ATOM 5739 C C . TRP B 1 184 ? -16.641 -44.875 -15.727 1 96.88 184 TRP B C 1
ATOM 5741 O O . TRP B 1 184 ? -17.359 -45.844 -15.477 1 96.88 184 TRP B O 1
ATOM 5751 N N . ILE B 1 185 ? -16.703 -43.781 -15 1 96.44 185 ILE B N 1
ATOM 5752 C CA . ILE B 1 185 ? -17.625 -43.594 -13.891 1 96.44 185 ILE B CA 1
ATOM 5753 C C . ILE B 1 185 ? -18.453 -42.344 -14.125 1 96.44 185 ILE B C 1
ATOM 5755 O O . ILE B 1 185 ? -17.922 -41.281 -14.492 1 96.44 185 ILE B O 1
ATOM 5759 N N . PRO B 1 186 ? -19.797 -42.438 -13.875 1 95.06 186 PRO B N 1
ATOM 5760 C CA . PRO B 1 186 ? -20.625 -41.25 -14.031 1 95.06 186 PRO B CA 1
ATOM 5761 C C . PRO B 1 186 ? -20.422 -40.25 -12.906 1 95.06 186 PRO B C 1
ATOM 5763 O O . PRO B 1 186 ? -20.234 -40.625 -11.75 1 95.06 186 PRO B O 1
ATOM 5766 N N . SER B 1 187 ? -20.344 -38.938 -13.281 1 93.75 187 SER B N 1
ATOM 5767 C CA . SER B 1 187 ? -20.188 -37.844 -12.328 1 93.75 187 SER B CA 1
ATOM 5768 C C . SER B 1 187 ? -21.312 -36.844 -12.469 1 93.75 187 SER B C 1
ATOM 5770 O O . SER B 1 187 ? -21.906 -36.719 -13.539 1 93.75 187 SER B O 1
ATOM 5772 N N . SER B 1 188 ? -21.609 -36.125 -11.328 1 92.25 188 SER B N 1
ATOM 5773 C CA . SER B 1 188 ? -22.656 -35.094 -11.336 1 92.25 188 SER B CA 1
ATOM 5774 C C . SER B 1 188 ? -22.078 -33.688 -11.516 1 92.25 188 SER B C 1
ATOM 5776 O O . SER B 1 188 ? -22.812 -32.719 -11.664 1 92.25 188 SER B O 1
ATOM 5778 N N . VAL B 1 189 ? -20.797 -33.625 -11.656 1 91.38 189 VAL B N 1
ATOM 5779 C CA . VAL B 1 189 ? -20.156 -32.312 -11.789 1 91.38 189 VAL B CA 1
ATOM 5780 C C . VAL B 1 189 ? -20.375 -31.781 -13.203 1 91.38 189 VAL B C 1
ATOM 5782 O O . VAL B 1 189 ? -20.141 -32.5 -14.18 1 91.38 189 VAL B O 1
ATOM 5785 N N . PRO B 1 190 ? -20.891 -30.578 -13.195 1 91.44 190 PRO B N 1
ATOM 5786 C CA . PRO B 1 190 ? -21.094 -30 -14.531 1 91.44 190 PRO B CA 1
ATOM 5787 C C . PRO B 1 190 ? -19.781 -29.703 -15.258 1 91.44 190 PRO B C 1
ATOM 5789 O O . PRO B 1 190 ? -18.75 -29.5 -14.617 1 91.44 190 PRO B O 1
ATOM 5792 N N . PHE B 1 191 ? -19.766 -29.625 -16.562 1 89.38 191 PHE B N 1
ATOM 5793 C CA . PHE B 1 191 ? -18.594 -29.438 -17.422 1 89.38 191 PHE B CA 1
ATOM 5794 C C . PHE B 1 191 ? -17.906 -28.125 -17.109 1 89.38 191 PHE B C 1
ATOM 5796 O O . PHE B 1 191 ? -16.672 -28.031 -17.141 1 89.38 191 PHE B O 1
ATOM 5803 N N . GLU B 1 192 ? -18.641 -27.109 -16.75 1 82.75 192 GLU B N 1
ATOM 5804 C CA . GLU B 1 192 ? -18.078 -25.781 -16.516 1 82.75 192 GLU B CA 1
ATOM 5805 C C . GLU B 1 192 ? -17.172 -25.766 -15.281 1 82.75 192 GLU B C 1
ATOM 5807 O O . GLU B 1 192 ? -16.25 -24.969 -15.188 1 82.75 192 GLU B O 1
ATOM 5812 N N . ASP B 1 193 ? -17.359 -26.766 -14.414 1 81.69 193 ASP B N 1
ATOM 5813 C CA . ASP B 1 193 ? -16.625 -26.766 -13.156 1 81.69 193 ASP B CA 1
ATOM 5814 C C .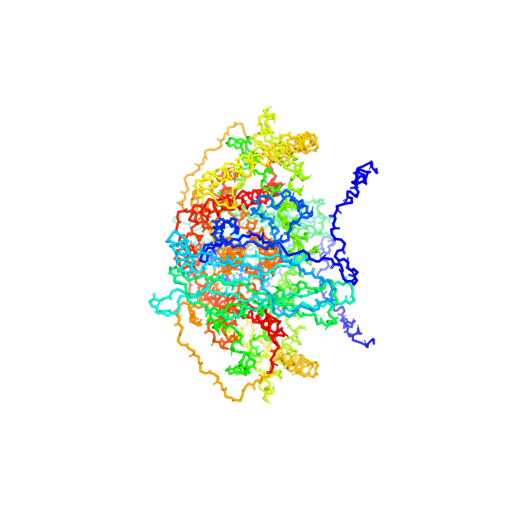 ASP B 1 193 ? -15.578 -27.891 -13.148 1 81.69 193 ASP B C 1
ATOM 5816 O O . ASP B 1 193 ? -15.016 -28.203 -12.094 1 81.69 193 ASP B O 1
ATOM 5820 N N . ARG B 1 194 ? -15.273 -28.359 -14.289 1 83.38 194 ARG B N 1
ATOM 5821 C CA . ARG B 1 194 ? -14.414 -29.547 -14.32 1 83.38 194 ARG B CA 1
ATOM 5822 C C . ARG B 1 194 ? -12.984 -29.203 -13.914 1 83.38 194 ARG B C 1
ATOM 5824 O O . ARG B 1 194 ? -12.25 -30.047 -13.414 1 83.38 194 ARG B O 1
ATOM 5831 N N . PHE B 1 195 ? -12.625 -27.906 -14.086 1 77.94 195 PHE B N 1
ATOM 5832 C CA . PHE B 1 195 ? -11.242 -27.547 -13.789 1 77.94 195 PHE B CA 1
ATOM 5833 C C . PHE B 1 195 ? -11.094 -27.156 -12.32 1 77.94 195 PHE B C 1
ATOM 5835 O O . PHE B 1 195 ? -9.977 -26.922 -11.852 1 77.94 195 PHE B O 1
ATOM 5842 N N . ASN B 1 196 ? -12.148 -27.109 -11.625 1 71.56 196 ASN B N 1
ATOM 5843 C CA . ASN B 1 196 ? -12.086 -26.719 -10.219 1 71.56 196 ASN B CA 1
ATOM 5844 C C . ASN B 1 196 ? -11.266 -27.719 -9.398 1 71.56 196 ASN B C 1
ATOM 5846 O O . ASN B 1 196 ? -10.648 -27.344 -8.398 1 71.56 196 ASN B O 1
ATOM 5850 N N . HIS B 1 197 ? -11.266 -28.891 -9.961 1 69.31 197 HIS B N 1
ATOM 5851 C CA . HIS B 1 197 ? -10.508 -29.906 -9.234 1 69.31 197 HIS B CA 1
ATOM 5852 C C . HIS B 1 197 ? -9.016 -29.609 -9.266 1 69.31 197 HIS B C 1
ATOM 5854 O O . HIS B 1 197 ? -8.281 -29.984 -8.344 1 69.31 197 HIS B O 1
ATOM 5860 N N . TYR B 1 198 ? -8.594 -28.922 -10.336 1 67.19 198 TYR B N 1
ATOM 5861 C CA . TYR B 1 198 ? -7.18 -28.609 -10.484 1 67.19 198 TYR B CA 1
ATOM 5862 C C . TYR B 1 198 ? -6.793 -27.406 -9.625 1 67.19 198 TYR B C 1
ATOM 5864 O O . TYR B 1 198 ? -5.609 -27.172 -9.375 1 67.19 198 TYR B O 1
ATOM 5872 N N . LEU B 1 199 ? -7.871 -26.703 -9.359 1 61.38 199 LEU B N 1
ATOM 5873 C CA . LEU B 1 199 ? -7.629 -25.516 -8.555 1 61.38 199 LEU B CA 1
ATOM 5874 C C . LEU B 1 199 ? -7.523 -25.859 -7.074 1 61.38 199 LEU B C 1
ATOM 5876 O O . LEU B 1 199 ? -6.941 -25.109 -6.293 1 61.38 199 LEU B O 1
ATOM 5880 N N . ASP B 1 200 ? -8.258 -27.016 -6.84 1 52.22 200 ASP B N 1
ATOM 5881 C CA . ASP B 1 200 ? -8.359 -27.422 -5.441 1 52.22 200 ASP B CA 1
ATOM 5882 C C . ASP B 1 200 ? -6.996 -27.812 -4.887 1 52.22 200 ASP B C 1
ATOM 5884 O O . ASP B 1 200 ? -6.164 -28.375 -5.602 1 52.22 200 ASP B O 1
ATOM 5888 N N . PHE B 1 201 ? -6.734 -27.188 -3.854 1 46.84 201 PHE B N 1
ATOM 5889 C CA . PHE B 1 201 ? -5.535 -27.422 -3.061 1 46.84 201 PHE B CA 1
ATOM 5890 C C . PHE B 1 201 ? -5.273 -28.922 -2.93 1 46.84 201 PHE B C 1
ATOM 5892 O O . PHE B 1 201 ? -4.117 -29.359 -2.871 1 46.84 201 PHE B O 1
ATOM 5899 N N . ASP B 1 202 ? -6.312 -29.609 -2.975 1 44.31 202 ASP B N 1
ATOM 5900 C CA . ASP B 1 202 ? -6.238 -31.047 -2.75 1 44.31 202 ASP B CA 1
ATOM 5901 C C . ASP B 1 202 ? -5.496 -31.75 -3.887 1 44.31 202 ASP B C 1
ATOM 5903 O O . ASP B 1 202 ? -4.793 -32.75 -3.662 1 44.31 202 ASP B O 1
ATOM 5907 N N . PHE B 1 203 ? -5.812 -31.344 -4.977 1 43.03 203 PHE B N 1
ATOM 5908 C CA . PHE B 1 203 ? -5.164 -31.938 -6.137 1 43.03 203 PHE B CA 1
ATOM 5909 C C . PHE B 1 203 ? -3.646 -31.859 -6.004 1 43.03 203 PHE B C 1
ATOM 5911 O O . PHE B 1 203 ? -2.949 -32.844 -6.25 1 43.03 203 PHE B O 1
ATOM 5918 N N . PHE B 1 204 ? -3.26 -30.703 -5.59 1 44.28 204 PHE B N 1
ATOM 5919 C CA . PHE B 1 204 ? -1.817 -30.516 -5.461 1 44.28 204 PHE B CA 1
ATOM 5920 C C . PHE B 1 204 ? -1.307 -31.172 -4.184 1 44.28 204 PHE B C 1
ATOM 5922 O O . PHE B 1 204 ? -0.171 -31.656 -4.137 1 44.28 204 PHE B O 1
ATOM 5929 N N . GLU B 1 205 ? -2.1 -31.109 -3.209 1 44.22 205 GLU B N 1
ATOM 5930 C CA . GLU B 1 205 ? -1.745 -31.766 -1.954 1 44.22 205 GLU B CA 1
ATOM 5931 C C . GLU B 1 205 ? -1.577 -33.281 -2.145 1 44.22 205 GLU B C 1
ATOM 5933 O O . GLU B 1 205 ? -0.668 -33.875 -1.573 1 44.22 205 GLU B O 1
ATOM 5938 N N . HIS B 1 206 ? -2.465 -33.844 -2.77 1 41.97 206 HIS B N 1
ATOM 5939 C CA . HIS B 1 206 ? -2.311 -35.281 -3.023 1 41.97 206 HIS B CA 1
ATOM 5940 C C . HIS B 1 206 ? -1.042 -35.562 -3.824 1 41.97 206 HIS B C 1
ATOM 5942 O O . HIS B 1 206 ? -0.349 -36.562 -3.566 1 41.97 206 HIS B O 1
ATOM 5948 N N . LYS B 1 207 ? -0.835 -34.781 -4.668 1 45.22 207 LYS B N 1
ATOM 5949 C CA . LYS B 1 207 ? 0.387 -35 -5.438 1 45.22 207 LYS B CA 1
ATOM 5950 C C . LYS B 1 207 ? 1.624 -34.688 -4.602 1 45.22 207 LYS B C 1
ATOM 5952 O O . LYS B 1 207 ? 2.641 -35.375 -4.707 1 45.22 207 LYS B O 1
ATOM 5957 N N . ASP B 1 208 ? 1.494 -33.562 -3.838 1 45.56 208 ASP B N 1
ATOM 5958 C CA . ASP B 1 208 ? 2.584 -33.312 -2.9 1 45.56 208 ASP B CA 1
ATOM 5959 C C . ASP B 1 208 ? 2.629 -34.375 -1.812 1 45.56 208 ASP B C 1
ATOM 5961 O O . ASP B 1 208 ? 3.701 -34.719 -1.295 1 45.56 208 ASP B O 1
ATOM 5965 N N . ARG B 1 209 ? 1.52 -34.906 -1.311 1 45.97 209 ARG B N 1
ATOM 5966 C CA . ARG B 1 209 ? 1.517 -36.062 -0.416 1 45.97 209 ARG B CA 1
ATOM 5967 C C . ARG B 1 209 ? 2.273 -37.219 -1.031 1 45.97 209 ARG B C 1
ATOM 5969 O O . ARG B 1 209 ? 2.957 -37.969 -0.326 1 45.97 209 ARG B O 1
ATOM 5976 N N . GLU B 1 210 ? 1.839 -37.5 -2.084 1 40.5 210 GLU B N 1
ATOM 5977 C CA . GLU B 1 210 ? 2.623 -38.562 -2.709 1 40.5 210 GLU B CA 1
ATOM 5978 C C . GLU B 1 210 ? 4.113 -38.25 -2.674 1 40.5 210 GLU B C 1
ATOM 5980 O O . GLU B 1 210 ? 4.949 -39.156 -2.615 1 40.5 210 GLU B O 1
ATOM 5985 N N . LEU B 1 211 ? 4.316 -37.031 -2.859 1 39.22 211 LEU B N 1
ATOM 5986 C CA . LEU B 1 211 ? 5.734 -36.719 -2.705 1 39.22 211 LEU B CA 1
ATOM 5987 C C . LEU B 1 211 ? 6.09 -36.5 -1.237 1 39.22 211 LEU B C 1
ATOM 5989 O O . LEU B 1 211 ? 7.219 -36.125 -0.916 1 39.22 211 LEU B O 1
ATOM 5993 N N . GLY B 1 212 ? 5.254 -36.844 -0.248 1 39.16 212 GLY B N 1
ATOM 5994 C CA . GLY B 1 212 ? 5.574 -36.906 1.17 1 39.16 212 GLY B CA 1
ATOM 5995 C C . GLY B 1 212 ? 5.215 -35.625 1.915 1 39.16 212 GLY B C 1
ATOM 5996 O O . GLY B 1 212 ? 5.492 -35.5 3.109 1 39.16 212 GLY B O 1
ATOM 5997 N N . ASP B 1 213 ? 5.047 -34.5 1.487 1 42.34 213 ASP B N 1
ATOM 5998 C CA . ASP B 1 213 ? 5.047 -33.281 2.285 1 42.34 213 ASP B CA 1
ATOM 5999 C C . ASP B 1 213 ? 3.682 -33.031 2.922 1 42.34 213 ASP B C 1
ATOM 6001 O O . ASP B 1 213 ? 2.822 -32.375 2.332 1 42.34 213 ASP B O 1
ATOM 6005 N N . GLU B 1 214 ? 2.98 -33.844 3.6 1 46.69 214 GLU B N 1
ATOM 6006 C CA . GLU B 1 214 ? 1.893 -33.75 4.566 1 46.69 214 GLU B CA 1
ATOM 6007 C C . GLU B 1 214 ? 1.961 -32.438 5.34 1 46.69 214 GLU B C 1
ATOM 6009 O O . GLU B 1 214 ? 1.271 -32.281 6.348 1 46.69 214 GLU B O 1
ATOM 6014 N N . TYR B 1 215 ? 2.938 -31.547 5.344 1 55 215 TYR B N 1
ATOM 6015 C CA . TYR B 1 215 ? 3.334 -30.422 6.184 1 55 215 TYR B CA 1
ATOM 6016 C C . TYR B 1 215 ? 2.662 -29.141 5.723 1 55 215 TYR B C 1
ATOM 6018 O O . TYR B 1 215 ? 2.367 -28.969 4.539 1 55 215 TYR B O 1
ATOM 6026 N N . GLY B 1 216 ? 1.702 -28.484 6.543 1 72.81 216 GLY B N 1
ATOM 6027 C CA . GLY B 1 216 ? 1.315 -27.109 6.234 1 72.81 216 GLY B CA 1
ATOM 6028 C C . GLY B 1 216 ? 0.098 -26.641 7.012 1 72.81 216 GLY B C 1
ATOM 6029 O O . GLY B 1 216 ? -0.178 -27.156 8.102 1 72.81 216 GLY B O 1
ATOM 6030 N N . TRP B 1 217 ? -0.729 -25.75 6.5 1 78.88 217 TRP B N 1
ATOM 6031 C CA . TRP B 1 217 ? -1.822 -25.062 7.172 1 78.88 217 TRP B CA 1
ATOM 6032 C C . TRP B 1 217 ? -3.047 -25.969 7.297 1 78.88 217 TRP B C 1
ATOM 6034 O O . TRP B 1 217 ? -3.854 -25.797 8.219 1 78.88 217 TRP B O 1
ATOM 6044 N N . LYS B 1 218 ? -3.117 -27.141 6.566 1 78.5 218 LYS B N 1
ATOM 6045 C CA . LYS B 1 218 ? -4.281 -28.031 6.582 1 78.5 218 LYS B CA 1
ATOM 6046 C C . LYS B 1 218 ? -4.262 -28.938 7.805 1 78.5 218 LYS B C 1
ATOM 6048 O O . LYS B 1 218 ? -5.309 -29.406 8.258 1 78.5 218 LYS B O 1
ATOM 6053 N N . GLN B 1 219 ? -3.049 -29.188 8.273 1 80.38 219 GLN B N 1
ATOM 6054 C CA . GLN B 1 219 ? -2.904 -30.078 9.422 1 80.38 219 GLN B CA 1
ATOM 6055 C C . GLN B 1 219 ? -3.469 -29.438 10.688 1 80.38 219 GLN B C 1
ATOM 6057 O O . GLN B 1 219 ? -3.799 -30.141 11.648 1 80.38 219 GLN B O 1
ATOM 6062 N N . VAL B 1 220 ? -3.629 -28.156 10.656 1 88.88 220 VAL B N 1
ATOM 6063 C CA . VAL B 1 220 ? -4.062 -27.469 11.867 1 88.88 220 VAL B CA 1
ATOM 6064 C C . VAL B 1 220 ? -5.539 -27.109 11.758 1 88.88 220 VAL B C 1
ATOM 6066 O O . VAL B 1 220 ? -6.02 -26.219 12.469 1 88.88 220 VAL B O 1
ATOM 6069 N N . HIS B 1 221 ? -6.32 -27.781 10.93 1 86.5 221 HIS B N 1
ATOM 6070 C CA . HIS B 1 221 ? -7.727 -27.469 10.703 1 86.5 221 HIS B CA 1
ATOM 6071 C C . HIS B 1 221 ? -8.547 -27.656 11.984 1 86.5 221 HIS B C 1
ATOM 6073 O O . HIS B 1 221 ? -9.555 -26.969 12.18 1 86.5 221 HIS B O 1
ATOM 6079 N N . GLY B 1 222 ? -8.125 -28.562 12.867 1 89.19 222 GLY B N 1
ATOM 6080 C CA . GLY B 1 222 ? -8.867 -28.844 14.086 1 89.19 222 GLY B CA 1
ATOM 6081 C C . GLY B 1 222 ? -8.508 -27.906 15.234 1 89.19 222 GLY B C 1
ATOM 6082 O O . GLY B 1 222 ? -9.148 -27.938 16.281 1 89.19 222 GLY B O 1
ATOM 6083 N N . ASP B 1 223 ? -7.562 -27.047 15.031 1 92.81 223 ASP B N 1
ATOM 6084 C CA . ASP B 1 223 ? -7.105 -26.203 16.125 1 92.81 223 ASP B CA 1
ATOM 6085 C C . ASP B 1 223 ? -7.113 -24.734 15.711 1 92.81 223 ASP B C 1
ATOM 6087 O O . ASP B 1 223 ? -6.883 -23.844 16.547 1 92.81 223 ASP B O 1
ATOM 6091 N N . VAL B 1 224 ? -7.398 -24.453 14.531 1 92.75 224 VAL B N 1
ATOM 6092 C CA . VAL B 1 224 ? -7.289 -23.094 13.992 1 92.75 224 VAL B CA 1
ATOM 6093 C C . VAL B 1 224 ? -8.359 -22.203 14.617 1 92.75 224 VAL B C 1
ATOM 6095 O O . VAL B 1 224 ? -8.133 -21 14.82 1 92.75 224 VAL B O 1
ATOM 6098 N N . PHE B 1 225 ? -9.555 -22.766 15.031 1 92.94 225 PHE B N 1
ATOM 6099 C CA . PHE B 1 225 ? -10.656 -21.969 15.562 1 92.94 225 PHE B CA 1
ATOM 6100 C C . PHE B 1 225 ? -10.758 -22.141 17.078 1 92.94 225 PHE B C 1
ATOM 6102 O O . PHE B 1 225 ? -11.805 -21.828 17.656 1 92.94 225 PHE B O 1
ATOM 6109 N N . ARG B 1 226 ? -9.711 -22.625 17.625 1 93.31 226 ARG B N 1
ATOM 6110 C CA . ARG B 1 226 ? -9.664 -22.766 19.078 1 93.31 226 ARG B CA 1
ATOM 6111 C C . ARG B 1 226 ? -9.672 -21.391 19.75 1 93.31 226 ARG B C 1
ATOM 6113 O O . ARG B 1 226 ? -9.156 -20.422 19.188 1 93.31 226 ARG B O 1
ATOM 6120 N N . GLN B 1 227 ? -10.188 -21.281 20.938 1 93.25 227 GLN B N 1
ATOM 6121 C CA . GLN B 1 227 ? -10.242 -20.031 21.672 1 93.25 227 GLN B CA 1
ATOM 6122 C C . GLN B 1 227 ? -8.836 -19.531 22.016 1 93.25 227 GLN B C 1
ATOM 6124 O O . GLN B 1 227 ? -8.016 -20.281 22.531 1 93.25 227 GLN B O 1
ATOM 6129 N N . PRO B 1 228 ? -8.633 -18.266 21.641 1 94.25 228 PRO B N 1
ATOM 6130 C CA . PRO B 1 228 ? -7.312 -17.688 21.938 1 94.25 228 PRO B CA 1
ATOM 6131 C C . PRO B 1 228 ? -7.125 -17.359 23.422 1 94.25 228 PRO B C 1
ATOM 6133 O O . PRO B 1 228 ? -8.086 -17.406 24.188 1 94.25 228 PRO B O 1
ATOM 6136 N N . ALA B 1 229 ? -5.836 -17.078 23.719 1 94.31 229 ALA B N 1
ATOM 6137 C CA . ALA B 1 229 ? -5.531 -16.641 25.078 1 94.31 229 ALA B CA 1
ATOM 6138 C C . ALA B 1 229 ? -6.148 -15.273 25.359 1 94.31 229 ALA B C 1
ATOM 6140 O O . ALA B 1 229 ? -6.098 -14.375 24.531 1 94.31 229 ALA B O 1
ATOM 6141 N N . TYR B 1 230 ? -6.852 -15.141 26.469 1 95.56 230 TYR B N 1
ATOM 6142 C CA . TYR B 1 230 ? -7.477 -13.898 26.906 1 95.56 230 TYR B CA 1
ATOM 6143 C C . TYR B 1 230 ? -8.469 -13.391 25.875 1 95.56 230 TYR B C 1
ATOM 6145 O O . TYR B 1 230 ? -8.336 -12.273 25.375 1 95.56 230 TYR B O 1
ATOM 6153 N N . PRO B 1 231 ? -9.469 -14.188 25.531 1 96.19 231 PRO B N 1
ATOM 6154 C CA . PRO B 1 231 ? -10.43 -13.828 24.484 1 96.19 231 PRO B CA 1
ATOM 6155 C C . PRO B 1 231 ? -11.164 -12.523 24.766 1 96.19 231 PRO B C 1
ATOM 6157 O O . PRO B 1 231 ? -11.516 -11.789 23.844 1 96.19 231 PRO B O 1
ATOM 6160 N N . GLY B 1 232 ? -11.32 -12.195 26.047 1 96.31 232 GLY B N 1
ATOM 6161 C CA . GLY B 1 232 ? -11.969 -10.945 26.406 1 96.31 232 GLY B CA 1
ATOM 6162 C C . GLY B 1 232 ? -11.172 -9.727 26 1 96.31 232 GLY B C 1
ATOM 6163 O O . GLY B 1 232 ? -11.727 -8.766 25.453 1 96.31 232 GLY B O 1
ATOM 6164 N N . LEU B 1 233 ? -9.914 -9.781 26.266 1 96.88 233 LEU B N 1
ATOM 6165 C CA . LEU B 1 233 ? -9.031 -8.672 25.922 1 96.88 233 LEU B CA 1
ATOM 6166 C C . LEU B 1 233 ? -8.914 -8.531 24.406 1 96.88 233 LEU B C 1
ATOM 6168 O O . LEU B 1 233 ? -8.945 -7.414 23.875 1 96.88 233 LEU B O 1
ATOM 6172 N N . LEU B 1 234 ? -8.781 -9.648 23.75 1 97.62 234 LEU B N 1
ATOM 6173 C CA . LEU B 1 234 ? -8.641 -9.625 22.297 1 97.62 234 LEU B CA 1
ATOM 6174 C C . LEU B 1 234 ? -9.883 -9.039 21.641 1 97.62 234 LEU B C 1
ATOM 6176 O O . LEU B 1 234 ? -9.781 -8.172 20.766 1 97.62 234 LEU B O 1
ATOM 6180 N N . ALA B 1 235 ? -11.023 -9.508 22.094 1 97.69 235 ALA B N 1
ATOM 6181 C CA . ALA B 1 235 ? -12.273 -9.016 21.531 1 97.69 235 ALA B CA 1
ATOM 6182 C C . ALA B 1 235 ? -12.453 -7.527 21.797 1 97.69 235 ALA B C 1
ATOM 6184 O O . ALA B 1 235 ? -12.945 -6.785 20.953 1 97.69 235 ALA B O 1
ATOM 6185 N N . SER B 1 236 ? -12.031 -7.117 22.938 1 97.75 236 SER B N 1
ATOM 6186 C CA . SER B 1 236 ? -12.18 -5.715 23.328 1 97.75 236 SER B CA 1
ATOM 6187 C C . SER B 1 236 ? -11.273 -4.816 22.484 1 97.75 236 SER B C 1
ATOM 6189 O O . SER B 1 236 ? -11.695 -3.746 22.047 1 97.75 236 SER B O 1
ATOM 6191 N N . VAL B 1 237 ? -10.07 -5.176 22.266 1 97.88 237 VAL B N 1
ATOM 6192 C CA . VAL B 1 237 ? -9.125 -4.352 21.516 1 97.88 237 VAL B CA 1
ATOM 6193 C C . VAL B 1 237 ? -9.531 -4.324 20.047 1 97.88 237 VAL B C 1
ATOM 6195 O O . VAL B 1 237 ? -9.375 -3.303 19.375 1 97.88 237 VAL B O 1
ATOM 6198 N N . ILE B 1 238 ? -10.047 -5.406 19.578 1 98.12 238 ILE B N 1
ATOM 6199 C CA . ILE B 1 238 ? -10.477 -5.461 18.188 1 98.12 238 ILE B CA 1
ATOM 6200 C C . ILE B 1 238 ? -11.703 -4.57 17.984 1 98.12 238 ILE B C 1
ATOM 6202 O O . ILE B 1 238 ? -11.789 -3.834 17 1 98.12 238 ILE B O 1
ATOM 6206 N N . GLY B 1 239 ? -12.617 -4.656 18.922 1 98 239 GLY B N 1
ATOM 6207 C CA . GLY B 1 239 ? -13.766 -3.764 18.859 1 98 239 GLY B CA 1
ATOM 6208 C C . GLY B 1 239 ? -13.375 -2.297 18.891 1 98 239 GLY B C 1
ATOM 6209 O O . GLY B 1 239 ? -13.922 -1.493 18.125 1 98 239 GLY B O 1
ATOM 6210 N N . SER B 1 240 ? -12.422 -1.998 19.703 1 97.94 240 SER B N 1
ATOM 6211 C CA . SER B 1 240 ? -11.945 -0.624 19.812 1 97.94 240 SER B CA 1
ATOM 6212 C C . SER B 1 240 ? -11.258 -0.174 18.531 1 97.94 240 SER B C 1
ATOM 6214 O O . SER B 1 240 ? -11.391 0.979 18.125 1 97.94 240 SER B O 1
ATOM 6216 N N . GLY B 1 241 ? -10.508 -1.046 17.984 1 98 241 GLY B N 1
ATOM 6217 C CA . GLY B 1 241 ? -9.82 -0.716 16.75 1 98 241 GLY B CA 1
ATOM 6218 C C . GLY B 1 241 ? -10.766 -0.503 15.578 1 98 241 GLY B C 1
ATOM 6219 O O . GLY B 1 241 ? -10.555 0.398 14.766 1 98 241 GLY B O 1
ATOM 6220 N N . ALA B 1 242 ? -11.75 -1.305 15.516 1 97.62 242 ALA B N 1
ATOM 6221 C CA . ALA B 1 242 ? -12.75 -1.12 14.477 1 97.62 242 ALA B CA 1
ATOM 6222 C C . ALA B 1 242 ? -13.477 0.214 14.641 1 97.62 242 ALA B C 1
ATOM 6224 O O . ALA B 1 242 ? -13.758 0.901 13.656 1 97.62 242 ALA B O 1
ATOM 6225 N N . HIS B 1 243 ? -13.766 0.475 15.859 1 97.94 243 HIS B N 1
ATOM 6226 C CA . HIS B 1 243 ? -14.375 1.758 16.188 1 97.94 243 HIS B CA 1
ATOM 6227 C C . HIS B 1 243 ? -13.492 2.918 15.742 1 97.94 243 HIS B C 1
ATOM 6229 O O . HIS B 1 243 ? -13.969 3.855 15.094 1 97.94 243 HIS B O 1
ATOM 6235 N N . LEU B 1 244 ? -12.281 2.838 16.031 1 97.75 244 LEU B N 1
ATOM 6236 C CA . LEU B 1 244 ? -11.32 3.887 15.688 1 97.75 244 LEU B CA 1
ATOM 6237 C C . LEU B 1 244 ? -11.18 4.027 14.18 1 97.75 244 LEU B C 1
ATOM 6239 O O . LEU B 1 244 ? -11 5.137 13.672 1 97.75 244 LEU B O 1
ATOM 6243 N N . ALA B 1 245 ? -11.18 2.936 13.508 1 97.75 245 ALA B N 1
ATOM 6244 C CA . ALA B 1 245 ? -11.07 2.975 12.055 1 97.75 245 ALA B CA 1
ATOM 6245 C C . ALA B 1 245 ? -12.25 3.73 11.438 1 97.75 245 ALA B C 1
ATOM 6247 O O . ALA B 1 245 ? -12.055 4.582 10.57 1 97.75 245 ALA B O 1
ATOM 6248 N N . ILE B 1 246 ? -13.406 3.473 11.953 1 97.31 246 ILE B N 1
ATOM 6249 C CA . ILE B 1 246 ? -14.609 4.117 11.43 1 97.31 246 ILE B CA 1
ATOM 6250 C C . ILE B 1 246 ? -14.609 5.594 11.82 1 97.31 246 ILE B C 1
ATOM 6252 O O . ILE B 1 246 ? -14.922 6.457 10.992 1 97.31 246 ILE B O 1
ATOM 6256 N N . VAL B 1 247 ? -14.273 5.84 13.008 1 97.38 247 VAL B N 1
ATOM 6257 C CA . VAL B 1 247 ? -14.234 7.219 13.492 1 97.38 247 VAL B CA 1
ATOM 6258 C C . VAL B 1 247 ? -13.242 8.031 12.664 1 97.38 247 VAL B C 1
ATOM 6260 O O . VAL B 1 247 ? -13.555 9.141 12.219 1 97.38 247 VAL B O 1
ATOM 6263 N N . SER B 1 248 ? -12.023 7.508 12.461 1 96.56 248 SER B N 1
ATOM 6264 C CA . SER B 1 248 ? -10.992 8.211 11.711 1 96.56 248 SER B CA 1
ATOM 6265 C C . SER B 1 248 ? -11.438 8.484 10.281 1 96.56 248 SER B C 1
ATOM 6267 O O . SER B 1 248 ? -11.234 9.578 9.758 1 96.56 248 SER B O 1
ATOM 6269 N N . CYS B 1 249 ? -12.055 7.543 9.68 1 96.25 249 CYS B N 1
ATOM 6270 C CA . CYS B 1 249 ? -12.523 7.703 8.305 1 96.25 249 CYS B CA 1
ATOM 6271 C C . CYS B 1 249 ? -13.633 8.75 8.234 1 96.25 249 CYS B C 1
ATOM 6273 O O . CYS B 1 249 ? -13.602 9.633 7.375 1 96.25 249 CYS B O 1
ATOM 6275 N N . VAL B 1 250 ? -14.562 8.734 9.164 1 96.12 250 VAL B N 1
ATOM 6276 C CA . VAL B 1 250 ? -15.711 9.633 9.141 1 96.12 250 VAL B CA 1
ATOM 6277 C C . VAL B 1 250 ? -15.273 11.055 9.469 1 96.12 250 VAL B C 1
ATOM 6279 O O . VAL B 1 250 ? -15.688 12.008 8.805 1 96.12 250 VAL B O 1
ATOM 6282 N N . VAL B 1 251 ? -14.461 11.172 10.453 1 94.5 251 VAL B N 1
ATOM 6283 C CA . VAL B 1 251 ? -14.016 12.5 10.867 1 94.5 251 VAL B CA 1
ATOM 6284 C C . VAL B 1 251 ? -13.195 13.141 9.758 1 94.5 251 VAL B C 1
ATOM 6286 O O . VAL B 1 251 ? -13.391 14.32 9.438 1 94.5 251 VAL B O 1
ATOM 6289 N N . LEU B 1 252 ? -12.312 12.398 9.148 1 92.69 252 LEU B N 1
ATOM 6290 C CA . LEU B 1 252 ? -11.492 12.938 8.062 1 92.69 252 LEU B CA 1
ATOM 6291 C C . LEU B 1 252 ? -12.352 13.273 6.848 1 92.69 252 LEU B C 1
ATOM 6293 O O . LEU B 1 252 ? -12.109 14.273 6.172 1 92.69 252 LEU B O 1
ATOM 6297 N N . LEU B 1 253 ? -13.328 12.484 6.621 1 92.38 253 LEU B N 1
ATOM 6298 C CA . LEU B 1 253 ? -14.25 12.766 5.527 1 92.38 253 LEU B CA 1
ATOM 6299 C C . LEU B 1 253 ? -15.039 14.047 5.797 1 92.38 253 LEU B C 1
ATOM 6301 O O . LEU B 1 253 ? -15.211 14.875 4.902 1 92.38 253 LEU B O 1
ATOM 6305 N N . LEU B 1 254 ? -15.453 14.18 7.043 1 91.19 254 LEU B N 1
ATOM 6306 C CA . LEU B 1 254 ? -16.203 15.383 7.418 1 91.19 254 LEU B CA 1
ATOM 6307 C C . LEU B 1 254 ? -15.289 16.609 7.398 1 91.19 254 LEU B C 1
ATOM 6309 O O . LEU B 1 254 ? -15.742 17.703 7.078 1 91.19 254 LEU B O 1
ATOM 6313 N N . ALA B 1 255 ? -14.078 16.375 7.75 1 87.31 255 ALA B N 1
ATOM 6314 C CA . ALA B 1 255 ? -13.133 17.484 7.742 1 87.31 255 ALA B CA 1
ATOM 6315 C C . ALA B 1 255 ? -12.875 17.984 6.32 1 87.31 255 ALA B C 1
ATOM 6317 O O . ALA B 1 255 ? -12.734 19.188 6.09 1 87.31 255 ALA B O 1
ATOM 6318 N N . VAL B 1 256 ? -12.875 17.109 5.402 1 83.06 256 VAL B N 1
ATOM 6319 C CA . VAL B 1 256 ? -12.633 17.469 4.008 1 83.06 256 VAL B CA 1
ATOM 6320 C C . VAL B 1 256 ? -13.883 18.109 3.408 1 83.06 256 VAL B C 1
ATOM 6322 O O . VAL B 1 256 ? -13.789 19.094 2.686 1 83.06 256 VAL B O 1
ATOM 6325 N N . THR B 1 257 ? -15.039 17.641 3.732 1 84.94 257 THR B N 1
ATOM 6326 C CA . THR B 1 257 ? -16.266 18.078 3.09 1 84.94 257 THR B CA 1
ATOM 6327 C C . THR B 1 257 ? -16.781 19.359 3.729 1 84.94 257 THR B C 1
ATOM 6329 O O . THR B 1 257 ? -17.297 20.25 3.035 1 84.94 257 THR B O 1
ATOM 6332 N N . ASN B 1 258 ? -16.656 19.484 5.059 1 78.12 258 ASN B N 1
ATOM 6333 C CA . ASN B 1 258 ? -17.25 20.625 5.762 1 78.12 258 ASN B CA 1
ATOM 6334 C C . ASN B 1 258 ? -16.188 21.656 6.113 1 78.12 258 ASN B C 1
ATOM 6336 O O . ASN B 1 258 ? -16.438 22.578 6.895 1 78.12 258 ASN B O 1
ATOM 6340 N N . ARG B 1 259 ? -15.07 21.625 5.617 1 76.75 259 ARG B N 1
ATOM 6341 C CA . ARG B 1 259 ? -14.008 22.594 5.848 1 76.75 259 ARG B CA 1
ATOM 6342 C C . ARG B 1 259 ? -13.867 22.906 7.332 1 76.75 259 ARG B C 1
ATOM 6344 O O . ARG B 1 259 ? -13.852 24.078 7.723 1 76.75 259 ARG B O 1
ATOM 6351 N N . LEU B 1 260 ? -13.844 21.969 8.172 1 75.19 260 LEU B N 1
ATOM 6352 C CA . LEU B 1 260 ? -13.797 22.094 9.625 1 75.19 260 LEU B CA 1
ATOM 6353 C C . LEU B 1 260 ? -12.578 22.891 10.062 1 75.19 260 LEU B C 1
ATOM 6355 O O . LEU B 1 260 ? -12.492 23.328 11.219 1 75.19 260 LEU B O 1
ATOM 6359 N N . TYR B 1 261 ? -11.734 23.156 9.102 1 71.44 261 TYR B N 1
ATOM 6360 C CA . TYR B 1 261 ? -10.531 23.906 9.445 1 71.44 261 TYR B CA 1
ATOM 6361 C C . TYR B 1 261 ? -10.852 25.391 9.617 1 71.44 261 TYR B C 1
ATOM 6363 O O . TYR B 1 261 ? -10.062 26.141 10.203 1 71.44 261 TYR B O 1
ATOM 6371 N N . THR B 1 262 ? -12.055 25.75 9.203 1 70.69 262 THR B N 1
ATOM 6372 C CA . THR B 1 262 ? -12.43 27.156 9.273 1 70.69 262 THR B CA 1
ATOM 6373 C C . THR B 1 262 ? -12.977 27.5 10.656 1 70.69 262 THR B C 1
ATOM 6375 O O . THR B 1 262 ? -13 28.672 11.047 1 70.69 262 THR B O 1
ATOM 6378 N N . GLU B 1 263 ? -13.344 26.5 11.383 1 73.75 263 GLU B N 1
ATOM 6379 C CA . GLU B 1 263 ? -13.922 26.734 12.703 1 73.75 263 GLU B CA 1
ATOM 6380 C C . GLU B 1 263 ? -12.906 26.438 13.812 1 73.75 263 GLU B C 1
ATOM 6382 O O . GLU B 1 263 ? -12.172 25.453 13.742 1 73.75 263 GLU B O 1
ATOM 6387 N N . ARG B 1 264 ? -12.992 27.375 14.68 1 77.25 264 ARG B N 1
ATOM 6388 C CA . ARG B 1 264 ? -12.109 27.172 15.82 1 77.25 264 ARG B CA 1
ATOM 6389 C C . ARG B 1 264 ? -12.555 25.953 16.625 1 77.25 264 ARG B C 1
ATOM 6391 O O . ARG B 1 264 ? -13.719 25.844 17.016 1 77.25 264 ARG B O 1
ATOM 6398 N N . GLY B 1 265 ? -11.727 25.031 16.766 1 78.94 265 GLY B N 1
ATOM 6399 C CA . GLY B 1 265 ? -12.023 23.875 17.594 1 78.94 265 GLY B CA 1
ATOM 6400 C C . GLY B 1 265 ? -13.031 22.938 16.969 1 78.94 265 GLY B C 1
ATOM 6401 O O . GLY B 1 265 ? -13.492 22 17.625 1 78.94 265 GLY B O 1
ATOM 6402 N N . GLY B 1 266 ? -13.477 23.25 15.812 1 81.44 266 GLY B N 1
ATOM 6403 C CA . GLY B 1 266 ? -14.484 22.438 15.148 1 81.44 266 GLY B CA 1
ATOM 6404 C C . GLY B 1 266 ? -14.047 21 14.93 1 81.44 266 GLY B C 1
ATOM 6405 O O . GLY B 1 266 ? -14.844 20.078 15.102 1 81.44 266 GLY B O 1
ATOM 6406 N N . PHE B 1 267 ? -12.883 20.828 14.656 1 85.56 267 PHE B N 1
ATOM 6407 C CA . PHE B 1 267 ? -12.359 19.484 14.398 1 85.56 267 PHE B CA 1
ATOM 6408 C C . PHE B 1 267 ? -12.43 18.625 15.648 1 85.56 267 PHE B C 1
ATOM 6410 O O . PHE B 1 267 ? -12.875 17.469 15.602 1 85.56 267 PHE B O 1
ATOM 6417 N N . MET B 1 268 ? -12.07 19.172 16.781 1 88.5 268 MET B N 1
ATOM 6418 C CA . MET B 1 268 ? -12.055 18.422 18.031 1 88.5 268 MET B CA 1
ATOM 6419 C C . MET B 1 268 ? -13.469 18.078 18.484 1 88.5 268 MET B C 1
ATOM 6421 O O . MET B 1 268 ? -13.742 16.953 18.906 1 88.5 268 MET B O 1
ATOM 6425 N N . SER B 1 269 ? -14.328 19.016 18.344 1 88.19 269 SER B N 1
ATOM 6426 C CA . SER B 1 269 ? -15.711 18.781 18.719 1 88.19 269 SER B CA 1
ATOM 6427 C C . SER B 1 269 ? -16.344 17.703 17.859 1 88.19 269 SER B C 1
ATOM 6429 O O . SER B 1 269 ? -17.062 16.828 18.359 1 88.19 269 SER B O 1
ATOM 6431 N N . THR B 1 270 ? -16.047 17.859 16.609 1 90.19 270 THR B N 1
ATOM 6432 C CA . THR B 1 270 ? -16.594 16.859 15.688 1 90.19 270 THR B CA 1
ATOM 6433 C C . THR B 1 270 ? -16.031 15.477 15.992 1 90.19 270 THR B C 1
ATOM 6435 O O . THR B 1 270 ? -16.75 14.477 15.922 1 90.19 270 THR B O 1
ATOM 6438 N N . ALA B 1 271 ? -14.758 15.367 16.281 1 92.75 271 ALA B N 1
ATOM 6439 C CA . ALA B 1 271 ? -14.125 14.094 16.594 1 92.75 271 ALA B CA 1
ATOM 6440 C C . ALA B 1 271 ? -14.758 13.453 17.828 1 92.75 271 ALA B C 1
ATOM 6442 O O . ALA B 1 271 ? -15.023 12.25 17.844 1 92.75 271 ALA B O 1
ATOM 6443 N N . ILE B 1 272 ? -15.039 14.234 18.844 1 92.38 272 ILE B N 1
ATOM 6444 C CA . ILE B 1 272 ? -15.641 13.734 20.062 1 92.38 272 ILE B CA 1
ATOM 6445 C C . ILE B 1 272 ? -17.078 13.273 19.797 1 92.38 272 ILE B C 1
ATOM 6447 O O . ILE B 1 272 ? -17.5 12.211 20.25 1 92.38 272 ILE B O 1
ATOM 6451 N N . PHE B 1 273 ? -17.703 14.062 19.016 1 92.94 273 PHE B N 1
ATOM 6452 C CA . PHE B 1 273 ? -19.094 13.734 18.703 1 92.94 273 PHE B CA 1
ATOM 6453 C C . PHE B 1 273 ? -19.172 12.43 17.906 1 92.94 273 PHE B C 1
ATOM 6455 O O . PHE B 1 273 ? -19.984 11.562 18.219 1 92.94 273 PHE B O 1
ATOM 6462 N N . VAL B 1 274 ? -18.359 12.344 16.906 1 96.06 274 VAL B N 1
ATOM 6463 C CA . VAL B 1 274 ? -18.391 11.156 16.062 1 96.06 274 VAL B CA 1
ATOM 6464 C C . VAL B 1 274 ? -17.953 9.938 16.875 1 96.06 274 VAL B C 1
ATOM 6466 O O . VAL B 1 274 ? -18.516 8.852 16.703 1 96.06 274 VAL B O 1
ATOM 6469 N N . PHE B 1 275 ? -17.016 10.078 17.734 1 96.69 275 PHE B N 1
ATOM 6470 C CA . PHE B 1 275 ? -16.562 8.977 18.578 1 96.69 275 PHE B CA 1
ATOM 6471 C C . PHE B 1 275 ? -17.688 8.5 19.5 1 96.69 275 PHE B C 1
ATOM 6473 O O . PHE B 1 275 ? -17.891 7.297 19.656 1 96.69 275 PHE B O 1
ATOM 6480 N N . ALA B 1 276 ? -18.359 9.43 20.016 1 95.44 276 ALA B N 1
ATOM 6481 C CA . ALA B 1 276 ? -19.453 9.086 20.922 1 95.44 276 ALA B CA 1
ATOM 6482 C C . ALA B 1 276 ? -20.625 8.469 20.156 1 95.44 276 ALA B C 1
ATOM 6484 O O . ALA B 1 276 ? -21.203 7.469 20.594 1 95.44 276 ALA B O 1
ATOM 6485 N N . ALA B 1 277 ? -20.922 9.031 19.062 1 95.56 277 ALA B N 1
ATOM 6486 C CA . ALA B 1 277 ? -22.062 8.578 18.281 1 95.56 277 ALA B CA 1
ATOM 6487 C C . ALA B 1 277 ? -21.812 7.199 17.688 1 95.56 277 ALA B C 1
ATOM 6489 O O . ALA B 1 277 ? -22.75 6.426 17.484 1 95.56 277 ALA B O 1
ATOM 6490 N N . SER B 1 278 ? -20.594 6.875 17.422 1 97.38 278 SER B N 1
ATOM 6491 C CA . SER B 1 278 ? -20.281 5.609 16.766 1 97.38 278 SER B CA 1
ATOM 6492 C C . SER B 1 278 ? -19.844 4.559 17.781 1 97.38 278 SER B C 1
ATOM 6494 O O . SER B 1 278 ? -19.328 3.504 17.406 1 97.38 278 SER B O 1
ATOM 6496 N N . ALA B 1 279 ? -20.109 4.777 19.016 1 97.19 279 ALA B N 1
ATOM 6497 C CA . ALA B 1 279 ? -19.703 3.875 20.094 1 97.19 279 ALA B CA 1
ATOM 6498 C C . ALA B 1 279 ? -20.375 2.51 19.938 1 97.19 279 ALA B C 1
ATOM 6500 O O . ALA B 1 279 ? -19.812 1.488 20.328 1 97.19 279 ALA B O 1
ATOM 6501 N N . PRO B 1 280 ? -21.562 2.41 19.328 1 97.12 280 PRO B N 1
ATOM 6502 C CA . PRO B 1 280 ? -22.188 1.1 19.156 1 97.12 280 PRO B CA 1
ATOM 6503 C C . PRO B 1 280 ? -21.375 0.171 18.25 1 97.12 280 PRO B C 1
ATOM 6505 O O . PRO B 1 280 ? -21.484 -1.053 18.359 1 97.12 280 PRO B O 1
ATOM 6508 N N . ILE B 1 281 ? -20.594 0.708 17.438 1 97.25 281 ILE B N 1
ATOM 6509 C CA . ILE B 1 281 ? -19.781 -0.115 16.547 1 97.25 281 ILE B CA 1
ATOM 6510 C C . ILE B 1 281 ? -18.75 -0.903 17.359 1 97.25 281 ILE B C 1
ATOM 6512 O O . ILE B 1 281 ? -18.5 -2.078 17.078 1 97.25 281 ILE B O 1
ATOM 6516 N N . ASN B 1 282 ? -18.141 -0.225 18.312 1 97.88 282 ASN B N 1
ATOM 6517 C CA . ASN B 1 282 ? -17.203 -0.9 19.219 1 97.88 282 ASN B CA 1
ATOM 6518 C C . ASN B 1 282 ? -17.875 -2.09 19.906 1 97.88 282 ASN B C 1
ATOM 6520 O O . ASN B 1 282 ? -17.328 -3.195 19.906 1 97.88 282 ASN B O 1
ATOM 6524 N N . GLY B 1 283 ? -19.047 -1.879 20.391 1 97.31 283 GLY B N 1
ATOM 6525 C CA . GLY B 1 283 ? -19.781 -2.93 21.078 1 97.31 283 GLY B CA 1
ATOM 6526 C C . GLY B 1 283 ? -20.219 -4.055 20.172 1 97.31 283 GLY B C 1
ATOM 6527 O O . GLY B 1 283 ? -20.172 -5.227 20.547 1 97.31 283 GLY B O 1
ATOM 6528 N N . MET B 1 284 ? -20.641 -3.672 19.062 1 97.5 284 MET B N 1
ATOM 6529 C CA . MET B 1 284 ? -21.141 -4.672 18.125 1 97.5 284 MET B CA 1
ATOM 6530 C C . MET B 1 284 ? -20.031 -5.617 17.688 1 97.5 284 MET B C 1
ATOM 6532 O O . MET B 1 284 ? -20.203 -6.836 17.703 1 97.5 284 MET B O 1
ATOM 6536 N N . VAL B 1 285 ? -18.906 -5.059 17.297 1 97.19 285 VAL B N 1
ATOM 6537 C CA . VAL B 1 285 ? -17.812 -5.867 16.797 1 97.19 285 VAL B CA 1
ATOM 6538 C C . VAL B 1 285 ? -17.172 -6.652 17.953 1 97.19 285 VAL B C 1
ATOM 6540 O O . VAL B 1 285 ? -16.938 -7.859 17.828 1 97.19 285 VAL B O 1
ATOM 6543 N N . GLY B 1 286 ? -16.922 -5.988 19.078 1 97.12 286 GLY B N 1
ATOM 6544 C CA . GLY B 1 286 ? -16.344 -6.656 20.219 1 97.12 286 GLY B CA 1
ATOM 6545 C C . GLY B 1 286 ? -17.25 -7.707 20.844 1 97.12 286 GLY B C 1
ATOM 6546 O O . GLY B 1 286 ? -16.797 -8.812 21.141 1 97.12 286 GLY B O 1
ATOM 6547 N N . GLY B 1 287 ? -18.469 -7.367 20.953 1 96.31 287 GLY B N 1
ATOM 6548 C CA . GLY B 1 287 ? -19.438 -8.297 21.516 1 96.31 287 GLY B CA 1
ATOM 6549 C C . GLY B 1 287 ? -19.688 -9.516 20.656 1 96.31 287 GLY B C 1
ATOM 6550 O O . GLY B 1 287 ? -19.781 -10.633 21.156 1 96.31 287 GLY B O 1
ATOM 6551 N N . SER B 1 288 ? -19.812 -9.289 19.391 1 96.62 288 SER B N 1
ATOM 6552 C CA . SER B 1 288 ? -20.016 -10.398 18.469 1 96.62 288 SER B CA 1
ATOM 6553 C C . SER B 1 288 ? -18.828 -11.344 18.469 1 96.62 288 SER B C 1
ATOM 6555 O O . SER B 1 288 ? -18.984 -12.562 18.5 1 96.62 288 SER B O 1
ATOM 6557 N N . LEU B 1 289 ? -17.672 -10.789 18.453 1 96.31 289 LEU B N 1
ATOM 6558 C CA . LEU B 1 289 ? -16.469 -11.602 18.406 1 96.31 289 LEU B CA 1
ATOM 6559 C C . LEU B 1 289 ? -16.297 -12.398 19.688 1 96.31 289 LEU B C 1
ATOM 6561 O O . LEU B 1 289 ? -15.906 -13.57 19.641 1 96.31 289 LEU B O 1
ATOM 6565 N N . TYR B 1 290 ? -16.531 -11.797 20.828 1 96.75 290 TYR B N 1
ATOM 6566 C CA . TYR B 1 290 ? -16.422 -12.484 22.109 1 96.75 290 TYR B CA 1
ATOM 6567 C C . TYR B 1 290 ? -17.406 -13.641 22.203 1 96.75 290 TYR B C 1
ATOM 6569 O O . TYR B 1 290 ? -17.078 -14.711 22.734 1 96.75 290 TYR B O 1
ATOM 6577 N N . ALA B 1 291 ? -18.547 -13.438 21.672 1 95.56 291 ALA B N 1
ATOM 6578 C CA . ALA B 1 291 ? -19.547 -14.492 21.672 1 95.56 291 ALA B CA 1
ATOM 6579 C C . ALA B 1 291 ? -19.141 -15.633 20.734 1 95.56 291 ALA B C 1
ATOM 6581 O O . ALA B 1 291 ? -19.344 -16.812 21.047 1 95.56 291 ALA B O 1
ATOM 6582 N N . GLN B 1 292 ? -18.609 -15.289 19.641 1 94.38 292 GLN B N 1
ATOM 6583 C CA . GLN B 1 292 ? -18.156 -16.297 18.672 1 94.38 292 GLN B CA 1
ATOM 6584 C C . GLN B 1 292 ? -17.031 -17.156 19.25 1 94.38 292 GLN B C 1
ATOM 6586 O O . GLN B 1 292 ? -16.906 -18.328 18.906 1 94.38 292 GLN B O 1
ATOM 6591 N N . MET B 1 293 ? -16.25 -16.531 20.141 1 93.31 293 MET B N 1
ATOM 6592 C CA . MET B 1 293 ? -15.148 -17.25 20.781 1 93.31 293 MET B CA 1
ATOM 6593 C C . MET B 1 293 ? -15.641 -18.016 22 1 93.31 293 MET B C 1
ATOM 6595 O O . MET B 1 293 ? -14.836 -18.469 22.828 1 93.31 293 MET B O 1
ATOM 6599 N N . SER B 1 294 ? -16.938 -18.078 22.234 1 90.88 294 SER B N 1
ATOM 6600 C CA . SER B 1 294 ? -17.594 -18.812 23.312 1 90.88 294 SER B CA 1
ATOM 6601 C C . SER B 1 294 ? -17.266 -18.172 24.672 1 90.88 294 SER B C 1
ATOM 6603 O O . SER B 1 294 ? -17.047 -18.891 25.656 1 90.88 294 SER B O 1
ATOM 6605 N N . GLY B 1 295 ? -17.156 -16.828 24.594 1 91.69 295 GLY B N 1
ATOM 6606 C CA . GLY B 1 295 ? -16.922 -16.125 25.859 1 91.69 295 GLY B CA 1
ATOM 6607 C C . GLY B 1 295 ? -18.125 -16.141 26.766 1 91.69 295 GLY B C 1
ATOM 6608 O O . GLY B 1 295 ? -19.266 -15.992 26.312 1 91.69 295 GLY B O 1
ATOM 6609 N N . LYS B 1 296 ? -17.859 -16.234 28.078 1 91.5 296 LYS B N 1
ATOM 6610 C CA . LYS B 1 296 ? -18.953 -16.328 29.047 1 91.5 296 LYS B CA 1
ATOM 6611 C C . LYS B 1 296 ? -19.109 -15.039 29.844 1 91.5 296 LYS B C 1
ATOM 6613 O O . LYS B 1 296 ? -20.203 -14.703 30.281 1 91.5 296 LYS B O 1
ATOM 6618 N N . LYS B 1 297 ? -18.109 -14.266 30 1 95.5 297 LYS B N 1
ATOM 6619 C CA . LYS B 1 297 ? -18.125 -13.039 30.797 1 95.5 297 LYS B CA 1
ATOM 6620 C C . LYS B 1 297 ? -18.297 -11.805 29.906 1 95.5 297 LYS B C 1
ATOM 6622 O O . LYS B 1 297 ? -17.438 -10.938 29.875 1 95.5 297 LYS B O 1
ATOM 6627 N N . TRP B 1 298 ? -19.469 -11.656 29.375 1 94.56 298 TRP B N 1
ATOM 6628 C CA . TRP B 1 298 ? -19.688 -10.633 28.359 1 94.56 298 TRP B CA 1
ATOM 6629 C C . TRP B 1 298 ? -19.75 -9.242 29 1 94.56 298 TRP B C 1
ATOM 6631 O O . TRP B 1 298 ? -19.406 -8.25 28.344 1 94.56 298 TRP B O 1
ATOM 6641 N N . ILE B 1 299 ? -20.172 -9.133 30.297 1 95.69 299 ILE B N 1
ATOM 6642 C CA . ILE B 1 299 ? -20.25 -7.84 30.953 1 95.69 299 ILE B CA 1
ATOM 6643 C C . ILE B 1 299 ? -18.844 -7.285 31.188 1 95.69 299 ILE B C 1
ATOM 6645 O O . ILE B 1 299 ? -18.609 -6.086 31.031 1 95.69 299 ILE B O 1
ATOM 6649 N N . ARG B 1 300 ? -17.984 -8.117 31.609 1 95.88 300 ARG B N 1
ATOM 6650 C CA . ARG B 1 300 ? -16.609 -7.703 31.797 1 95.88 300 ARG B CA 1
ATOM 6651 C C . ARG B 1 300 ? -15.984 -7.277 30.469 1 95.88 300 ARG B C 1
ATOM 6653 O O . ARG B 1 300 ? -15.227 -6.301 30.422 1 95.88 300 ARG B O 1
ATOM 6660 N N . GLN B 1 301 ? -16.234 -8.047 29.484 1 96.44 301 GLN B N 1
ATOM 6661 C CA . GLN B 1 301 ? -15.727 -7.707 28.156 1 96.44 301 GLN B CA 1
ATOM 6662 C C . GLN B 1 301 ? -16.297 -6.371 27.672 1 96.44 301 GLN B C 1
ATOM 6664 O O . GLN B 1 301 ? -15.57 -5.559 27.094 1 96.44 301 GLN B O 1
ATOM 6669 N N . PHE B 1 302 ? -17.562 -6.168 27.922 1 95.94 302 PHE B N 1
ATOM 6670 C CA . PHE B 1 302 ? -18.219 -4.926 27.547 1 95.94 302 PHE B CA 1
ATOM 6671 C C . PHE B 1 302 ? -17.594 -3.734 28.25 1 95.94 302 PHE B C 1
ATOM 6673 O O . PHE B 1 302 ? -17.297 -2.715 27.625 1 95.94 302 PHE B O 1
ATOM 6680 N N . LEU B 1 303 ? -17.359 -3.859 29.469 1 95.94 303 LEU B N 1
ATOM 6681 C CA . LEU B 1 303 ? -16.797 -2.764 30.25 1 95.94 303 LEU B CA 1
ATOM 6682 C C . LEU B 1 303 ? -15.359 -2.484 29.828 1 95.94 303 LEU B C 1
ATOM 6684 O O . LEU B 1 303 ? -14.953 -1.324 29.75 1 95.94 303 LEU B O 1
ATOM 6688 N N . LEU B 1 304 ? -14.664 -3.482 29.594 1 95.75 304 LEU B N 1
ATOM 6689 C CA . LEU B 1 304 ? -13.281 -3.318 29.156 1 95.75 304 LEU B CA 1
ATOM 6690 C C . LEU B 1 304 ? -13.227 -2.658 27.781 1 95.75 304 LEU B C 1
ATOM 6692 O O . LEU B 1 304 ? -12.438 -1.735 27.562 1 95.75 304 LEU B O 1
ATOM 6696 N N . GLY B 1 305 ? -14.047 -3.07 26.891 1 96 305 GLY B N 1
ATOM 6697 C CA . GLY B 1 305 ? -14.062 -2.545 25.531 1 96 305 GLY B CA 1
ATOM 6698 C C . GLY B 1 305 ? -14.508 -1.095 25.453 1 96 305 GLY B C 1
ATOM 6699 O O . GLY B 1 305 ? -13.953 -0.31 24.688 1 96 305 GLY B O 1
ATOM 6700 N N . SER B 1 306 ? -15.445 -0.757 26.312 1 95.31 306 SER B N 1
ATOM 6701 C CA . SER B 1 306 ? -16 0.59 26.266 1 95.31 306 SER B CA 1
ATOM 6702 C C . SER B 1 306 ? -15.086 1.599 26.938 1 95.31 306 SER B C 1
ATOM 6704 O O . SER B 1 306 ? -15.102 2.785 26.609 1 95.31 306 SER B O 1
ATOM 6706 N N . THR B 1 307 ? -14.195 1.117 27.781 1 94.31 307 THR B N 1
ATOM 6707 C CA . THR B 1 307 ? -13.438 2.072 28.578 1 94.31 307 THR B CA 1
ATOM 6708 C C . THR B 1 307 ? -11.961 2.047 28.203 1 94.31 307 THR B C 1
ATOM 6710 O O . THR B 1 307 ? -11.203 2.945 28.562 1 94.31 307 THR B O 1
ATOM 6713 N N . LEU B 1 308 ? -11.531 1.144 27.422 1 94.56 308 LEU B N 1
ATOM 6714 C CA . LEU B 1 308 ? -10.109 0.977 27.109 1 94.56 308 LEU B CA 1
ATOM 6715 C C . LEU B 1 308 ? -9.547 2.234 26.469 1 94.56 308 LEU B C 1
ATOM 6717 O O . LEU B 1 308 ? -8.57 2.811 26.969 1 94.56 308 LEU B O 1
ATOM 6721 N N . LEU B 1 309 ? -10.117 2.693 25.375 1 95.19 309 LEU B N 1
ATOM 6722 C CA . LEU B 1 309 ? -9.594 3.84 24.641 1 95.19 309 LEU B CA 1
ATOM 6723 C C . LEU B 1 309 ? -9.836 5.133 25.422 1 95.19 309 LEU B C 1
ATOM 6725 O O . LEU B 1 309 ? -8.93 5.961 25.547 1 95.19 309 LEU B O 1
ATOM 6729 N N . PRO B 1 310 ? -11.016 5.293 26.031 1 93.5 310 PRO B N 1
ATOM 6730 C CA . PRO B 1 310 ? -11.234 6.516 26.797 1 93.5 310 PRO B CA 1
ATOM 6731 C C . PRO B 1 310 ? -10.312 6.625 28.016 1 93.5 310 PRO B C 1
ATOM 6733 O O . PRO B 1 310 ? -9.828 7.715 28.328 1 93.5 310 PRO B O 1
ATOM 6736 N N . ILE B 1 311 ? -10.094 5.523 28.641 1 91.62 311 ILE B N 1
ATOM 6737 C CA . ILE B 1 311 ? -9.211 5.559 29.797 1 91.62 311 ILE B CA 1
ATOM 6738 C C . ILE B 1 311 ? -7.793 5.891 29.359 1 91.62 311 ILE B C 1
ATOM 6740 O O . ILE B 1 311 ? -7.082 6.637 30.031 1 91.62 311 ILE B O 1
ATOM 6744 N N . LEU B 1 312 ? -7.41 5.367 28.25 1 94.12 312 LEU B N 1
ATOM 6745 C CA . LEU B 1 312 ? -6.094 5.68 27.719 1 94.12 312 LEU B CA 1
ATOM 6746 C C . LEU B 1 312 ? -5.984 7.156 27.359 1 94.12 312 LEU B C 1
ATOM 6748 O O . LEU B 1 312 ? -4.969 7.797 27.641 1 94.12 312 LEU B O 1
ATOM 6752 N N . THR B 1 313 ? -6.961 7.699 26.766 1 94.56 313 THR B N 1
ATOM 6753 C CA . THR B 1 313 ? -6.98 9.109 26.391 1 94.56 313 THR B CA 1
ATOM 6754 C C . THR B 1 313 ? -6.984 10 27.625 1 94.56 313 THR B C 1
ATOM 6756 O O . THR B 1 313 ? -6.297 11.023 27.672 1 94.56 313 THR B O 1
ATOM 6759 N N . PHE B 1 314 ? -7.746 9.594 28.625 1 92.38 314 PHE B N 1
ATOM 6760 C CA . PHE B 1 314 ? -7.828 10.359 29.875 1 92.38 314 PHE B CA 1
ATOM 6761 C C . PHE B 1 314 ? -6.492 10.344 30.609 1 92.38 314 PHE B C 1
ATOM 6763 O O . PHE B 1 314 ? -6.066 11.359 31.156 1 92.38 314 PHE B O 1
ATOM 6770 N N . ALA B 1 315 ? -5.922 9.211 30.594 1 93.12 315 ALA B N 1
ATOM 6771 C CA . ALA B 1 315 ? -4.625 9.102 31.25 1 93.12 315 ALA B CA 1
ATOM 6772 C C . ALA B 1 315 ? -3.584 9.992 30.578 1 93.12 315 ALA B C 1
ATOM 6774 O O . ALA B 1 315 ? -2.805 10.672 31.25 1 93.12 315 ALA B O 1
ATOM 6775 N N . ALA B 1 316 ? -3.566 9.977 29.281 1 95.06 316 ALA B N 1
ATOM 6776 C CA . ALA B 1 316 ? -2.631 10.812 28.531 1 95.06 316 ALA B CA 1
ATOM 6777 C C . ALA B 1 316 ? -2.922 12.297 28.75 1 95.06 316 ALA B C 1
ATOM 6779 O O . ALA B 1 316 ? -2.01 13.078 29.016 1 95.06 316 ALA B O 1
ATOM 6780 N N . ALA B 1 317 ? -4.18 12.664 28.656 1 93 317 ALA B N 1
ATOM 6781 C CA . ALA B 1 317 ? -4.578 14.055 28.844 1 93 317 ALA B CA 1
ATOM 6782 C C . ALA B 1 317 ? -4.27 14.531 30.266 1 93 317 ALA B C 1
ATOM 6784 O O . ALA B 1 317 ? -3.887 15.68 30.469 1 93 317 ALA B O 1
ATOM 6785 N N . PHE B 1 318 ? -4.473 13.625 31.172 1 91.94 318 PHE B N 1
ATOM 6786 C CA . PHE B 1 318 ? -4.23 13.969 32.562 1 91.94 318 PHE B CA 1
ATOM 6787 C C . PHE B 1 318 ? -2.744 14.211 32.812 1 91.94 318 PHE B C 1
ATOM 6789 O O . PHE B 1 318 ? -2.375 15.156 33.531 1 91.94 318 PHE B O 1
ATOM 6796 N N . LEU B 1 319 ? -1.916 13.398 32.25 1 94.25 319 LEU B N 1
ATOM 6797 C CA . LEU B 1 319 ? -0.474 13.562 32.406 1 94.25 319 LEU B CA 1
ATOM 6798 C C . LEU B 1 319 ? -0.013 14.891 31.812 1 94.25 319 LEU B C 1
ATOM 6800 O O . LEU B 1 319 ? 0.765 15.617 32.438 1 94.25 319 LEU B O 1
ATOM 6804 N N . VAL B 1 320 ? -0.469 15.203 30.656 1 94.06 320 VAL B N 1
ATOM 6805 C CA . VAL B 1 320 ? -0.083 16.453 30.016 1 94.06 320 VAL B CA 1
ATOM 6806 C C . VAL B 1 320 ? -0.679 17.641 30.766 1 94.06 320 VAL B C 1
ATOM 6808 O O . VAL B 1 320 ? -0.043 18.688 30.891 1 94.06 320 VAL B O 1
ATOM 6811 N N . ASN B 1 321 ? -1.87 17.453 31.359 1 94 321 ASN B N 1
ATOM 6812 C CA . ASN B 1 321 ? -2.535 18.516 32.094 1 94 321 ASN B CA 1
ATOM 6813 C C . ASN B 1 321 ? -1.81 18.844 33.375 1 94 321 ASN B C 1
ATOM 6815 O O . ASN B 1 321 ? -1.799 20 33.812 1 94 321 ASN B O 1
ATOM 6819 N N . LEU B 1 322 ? -1.244 17.875 34 1 94.31 322 LEU B N 1
ATOM 6820 C CA . LEU B 1 322 ? -0.461 18.125 35.188 1 94.31 322 LEU B CA 1
ATOM 6821 C C . LEU B 1 322 ? 0.719 19.047 34.906 1 94.31 322 LEU B C 1
ATOM 6823 O O . LEU B 1 322 ? 1.002 19.953 35.688 1 94.31 322 LEU B O 1
ATOM 6827 N N . VAL B 1 323 ? 1.344 18.797 33.812 1 94.94 323 VAL B N 1
ATOM 6828 C CA . VAL B 1 323 ? 2.479 19.625 33.406 1 94.94 323 VAL B CA 1
ATOM 6829 C C . VAL B 1 323 ? 1.987 21.016 33 1 94.94 323 VAL B C 1
ATOM 6831 O O . VAL B 1 323 ? 2.619 22.031 33.312 1 94.94 323 VAL B O 1
ATOM 6834 N N . ALA B 1 324 ? 0.884 21.047 32.312 1 93.81 324 ALA B N 1
ATOM 6835 C CA . ALA B 1 324 ? 0.323 22.312 31.859 1 93.81 324 ALA B CA 1
ATOM 6836 C C . ALA B 1 324 ? -0.076 23.188 33.031 1 93.81 324 ALA B C 1
ATOM 6838 O O . ALA B 1 324 ? 0.124 24.406 33 1 93.81 324 ALA B O 1
ATOM 6839 N N . VAL B 1 325 ? -0.636 22.594 34.062 1 92.75 325 VAL B N 1
ATOM 6840 C CA . VAL B 1 325 ? -1.037 23.344 35.25 1 92.75 325 VAL B CA 1
ATOM 6841 C C . VAL B 1 325 ? 0.203 23.844 36 1 92.75 325 VAL B C 1
ATOM 6843 O O . VAL B 1 325 ? 0.219 24.969 36.5 1 92.75 325 VAL B O 1
ATOM 6846 N N . TYR B 1 326 ? 1.216 23.047 36 1 92.75 326 TYR B N 1
ATOM 6847 C CA . TYR B 1 326 ? 2.453 23.422 36.656 1 92.75 326 TYR B CA 1
ATOM 6848 C C . TYR B 1 326 ? 3.076 24.641 36 1 92.75 326 TYR B C 1
ATOM 6850 O O . TYR B 1 326 ? 3.541 25.562 36.688 1 92.75 326 TYR B O 1
ATOM 6858 N N . TYR B 1 327 ? 3.045 24.75 34.688 1 91.44 327 TYR B N 1
ATOM 6859 C CA . TYR B 1 327 ? 3.633 25.859 33.938 1 91.44 327 TYR B CA 1
ATOM 6860 C C . TYR B 1 327 ? 2.609 26.969 33.719 1 91.44 327 TYR B C 1
ATOM 6862 O O . TYR B 1 327 ? 2.928 28.016 33.125 1 91.44 327 TYR B O 1
ATOM 6870 N N . GLN B 1 328 ? 1.34 26.766 34.125 1 89.75 328 GLN B N 1
ATOM 6871 C CA . GLN B 1 328 ? 0.253 27.734 33.969 1 89.75 328 GLN B CA 1
ATOM 6872 C C . GLN B 1 328 ? 0.067 28.141 32.531 1 89.75 328 GLN B C 1
ATOM 6874 O O . GLN B 1 328 ? 0.007 29.344 32.219 1 89.75 328 GLN B O 1
ATOM 6879 N N . THR B 1 329 ? 0.095 27.156 31.703 1 90.75 329 THR B N 1
ATOM 6880 C CA . THR B 1 329 ? -0.113 27.391 30.281 1 90.75 329 THR B CA 1
ATOM 6881 C C . THR B 1 329 ? -1.602 27.484 29.953 1 90.75 329 THR B C 1
ATOM 6883 O O . THR B 1 329 ? -2.443 27.125 30.781 1 90.75 329 THR B O 1
ATOM 6886 N N . SER B 1 330 ? -1.942 28.062 28.828 1 89 330 SER B N 1
ATOM 6887 C CA . SER B 1 330 ? -3.328 28.172 28.391 1 89 330 SER B CA 1
ATOM 6888 C C . SER B 1 330 ? -3.883 26.812 27.984 1 89 330 SER B C 1
ATOM 6890 O O . SER B 1 330 ? -5.098 26.641 27.859 1 89 330 SER B O 1
ATOM 6892 N N . ARG B 1 331 ? -3.002 25.859 27.891 1 88.5 331 ARG B N 1
ATOM 6893 C CA . ARG B 1 331 ? -3.41 24.516 27.453 1 88.5 331 ARG B CA 1
ATOM 6894 C C . ARG B 1 331 ? -3.902 23.688 28.641 1 88.5 331 ARG B C 1
ATOM 6896 O O . ARG B 1 331 ? -4.266 22.531 28.469 1 88.5 331 ARG B O 1
ATOM 6903 N N . SER B 1 332 ? -3.883 24.297 29.797 1 90.94 332 SER B N 1
ATOM 6904 C CA . SER B 1 332 ? -4.453 23.609 30.938 1 90.94 332 SER B CA 1
ATOM 6905 C C . SER B 1 332 ? -5.965 23.453 30.797 1 90.94 332 SER B C 1
ATOM 6907 O O . SER B 1 332 ? -6.664 24.422 30.484 1 90.94 332 SER B O 1
ATOM 6909 N N . ILE B 1 333 ? -6.41 22.297 30.953 1 90.69 333 ILE B N 1
ATOM 6910 C CA . ILE B 1 333 ? -7.828 22.016 30.781 1 90.69 333 ILE B CA 1
ATOM 6911 C C . ILE B 1 333 ? -8.578 22.312 32.062 1 90.69 333 ILE B C 1
ATOM 6913 O O . ILE B 1 333 ? -8.25 21.781 33.125 1 90.69 333 ILE B O 1
ATOM 6917 N N . PRO B 1 334 ? -9.516 23.188 31.906 1 89.06 334 PRO B N 1
ATOM 6918 C CA . PRO B 1 334 ? -10.305 23.5 33.094 1 89.06 334 PRO B CA 1
ATOM 6919 C C . PRO B 1 334 ? -11.023 22.266 33.688 1 89.06 334 PRO B C 1
ATOM 6921 O O . PRO B 1 334 ? -11.391 21.359 32.938 1 89.06 334 PRO B O 1
ATOM 6924 N N . PHE B 1 335 ? -11.312 22.266 34.938 1 88.81 335 PHE B N 1
ATOM 6925 C CA . PHE B 1 335 ? -11.891 21.125 35.656 1 88.81 335 PHE B CA 1
ATOM 6926 C C . PHE B 1 335 ? -13.273 20.797 35.125 1 88.81 335 PHE B C 1
ATOM 6928 O O . PHE B 1 335 ? -13.609 19.625 34.938 1 88.81 335 PHE B O 1
ATOM 6935 N N . LEU B 1 336 ? -14.016 21.797 34.781 1 89.62 336 LEU B N 1
ATOM 6936 C CA . LEU B 1 336 ? -15.375 21.578 34.312 1 89.62 336 LEU B CA 1
ATOM 6937 C C . LEU B 1 336 ? -15.375 20.906 32.938 1 89.62 336 LEU B C 1
ATOM 6939 O O . LEU B 1 336 ? -16.266 20.109 32.625 1 89.62 336 LEU B O 1
ATOM 6943 N N . THR B 1 337 ? -14.422 21.25 32.188 1 89.12 337 THR B N 1
ATOM 6944 C CA . THR B 1 337 ? -14.297 20.625 30.859 1 89.12 337 THR B CA 1
ATOM 6945 C C . THR B 1 337 ? -13.906 19.156 31 1 89.12 337 THR B C 1
ATOM 6947 O O . THR B 1 337 ? -14.398 18.312 30.25 1 89.12 337 THR B O 1
ATOM 6950 N N . MET B 1 338 ? -13.062 18.859 31.922 1 90.88 338 MET B N 1
ATOM 6951 C CA . MET B 1 338 ? -12.695 17.469 32.156 1 90.88 338 MET B CA 1
ATOM 6952 C C . MET B 1 338 ? -13.906 16.672 32.625 1 90.88 338 MET B C 1
ATOM 6954 O O . MET B 1 338 ? -14.086 15.523 32.188 1 90.88 338 MET B O 1
ATOM 6958 N N . LEU B 1 339 ? -14.656 17.297 33.375 1 91.44 339 LEU B N 1
ATOM 6959 C CA . LEU B 1 339 ? -15.859 16.641 33.875 1 91.44 339 LEU B CA 1
ATOM 6960 C C . LEU B 1 339 ? -16.844 16.406 32.75 1 91.44 339 LEU B C 1
ATOM 6962 O O . LEU B 1 339 ? -17.547 15.375 32.719 1 91.44 339 LEU B O 1
ATOM 6966 N N . ALA B 1 340 ? -16.938 17.344 31.859 1 91.25 340 ALA B N 1
ATOM 6967 C CA . ALA B 1 340 ? -17.828 17.203 30.703 1 91.25 340 ALA B CA 1
ATOM 6968 C C . ALA B 1 340 ? -17.422 15.992 29.859 1 91.25 340 ALA B C 1
ATOM 6970 O O . ALA B 1 340 ? -18.266 15.242 29.375 1 91.25 340 ALA B O 1
ATOM 6971 N N . VAL B 1 341 ? -16.188 15.805 29.672 1 90.19 341 VAL B N 1
ATOM 6972 C CA . VAL B 1 341 ? -15.688 14.688 28.875 1 90.19 341 VAL B CA 1
ATOM 6973 C C . VAL B 1 341 ? -15.992 13.367 29.594 1 90.19 341 VAL B C 1
ATOM 6975 O O . VAL B 1 341 ? -16.375 12.383 28.953 1 90.19 341 VAL B O 1
ATOM 6978 N N . VAL B 1 342 ? -15.828 13.32 30.875 1 91.62 342 VAL B N 1
ATOM 6979 C CA . VAL B 1 342 ? -16.109 12.125 31.656 1 91.62 342 VAL B CA 1
ATOM 6980 C C . VAL B 1 342 ? -17.609 11.82 31.609 1 91.62 342 VAL B C 1
ATOM 6982 O O . VAL B 1 342 ? -18.016 10.656 31.562 1 91.62 342 VAL B O 1
ATOM 6985 N N . ALA B 1 343 ? -18.344 12.883 31.641 1 94.31 343 ALA B N 1
ATOM 6986 C CA . ALA B 1 343 ? -19.797 12.711 31.531 1 94.31 343 ALA B CA 1
ATOM 6987 C C . ALA B 1 343 ? -20.172 12.102 30.188 1 94.31 343 ALA B C 1
ATOM 6989 O O . ALA B 1 343 ? -21.062 11.242 30.125 1 94.31 343 ALA B O 1
ATOM 6990 N N . ILE B 1 344 ? -19.578 12.578 29.156 1 92.62 344 ILE B N 1
ATOM 6991 C CA . ILE B 1 344 ? -19.844 12.023 27.828 1 92.62 344 ILE B CA 1
ATOM 6992 C C . ILE B 1 344 ? -19.484 10.539 27.812 1 92.62 344 ILE B C 1
ATOM 6994 O O . ILE B 1 344 ? -20.219 9.727 27.25 1 92.62 344 ILE B O 1
ATOM 6998 N N . LEU B 1 345 ? -18.391 10.141 28.438 1 92.62 345 LEU B N 1
ATOM 6999 C CA . LEU B 1 345 ? -17.953 8.75 28.5 1 92.62 345 LEU B CA 1
ATOM 7000 C C . LEU B 1 345 ? -18.984 7.891 29.234 1 92.62 345 LEU B C 1
ATOM 7002 O O . LEU B 1 345 ? -19.406 6.844 28.734 1 92.62 345 LEU B O 1
ATOM 7006 N N . LEU B 1 346 ? -19.484 8.367 30.344 1 94.62 346 LEU B N 1
ATOM 7007 C CA . LEU B 1 346 ? -20.312 7.57 31.234 1 94.62 346 LEU B CA 1
ATOM 7008 C C . LEU B 1 346 ? -21.75 7.527 30.75 1 94.62 346 LEU B C 1
ATOM 7010 O O . LEU B 1 346 ? -22.422 6.5 30.859 1 94.62 346 LEU B O 1
ATOM 7014 N N . PHE B 1 347 ? -22.203 8.609 30.094 1 95.38 347 PHE B N 1
ATOM 7015 C CA . PHE B 1 347 ? -23.625 8.695 29.828 1 95.38 347 PHE B CA 1
ATOM 7016 C C . PHE B 1 347 ? -23.922 8.523 28.344 1 95.38 347 PHE B C 1
ATOM 7018 O O . PHE B 1 347 ? -25.062 8.328 27.953 1 95.38 347 PHE B O 1
ATOM 7025 N N . VAL B 1 348 ? -22.984 8.648 27.578 1 94.81 348 VAL B N 1
ATOM 7026 C CA . VAL B 1 348 ? -23.25 8.531 26.156 1 94.81 348 VAL B CA 1
ATOM 7027 C C . VAL B 1 348 ? -22.484 7.328 25.594 1 94.81 348 VAL B C 1
ATOM 7029 O O . VAL B 1 348 ? -23.109 6.375 25.094 1 94.81 348 VAL B O 1
ATOM 7032 N N . ILE B 1 349 ? -21.188 7.246 25.766 1 95.75 349 ILE B N 1
ATOM 7033 C CA . ILE B 1 349 ? -20.344 6.25 25.109 1 95.75 349 ILE B CA 1
ATOM 7034 C C . ILE B 1 349 ? -20.625 4.871 25.703 1 95.75 349 ILE B C 1
ATOM 7036 O O . ILE B 1 349 ? -20.859 3.904 24.984 1 95.75 349 ILE B O 1
ATOM 7040 N N . VAL B 1 350 ? -20.641 4.746 27.016 1 96.69 350 VAL B N 1
ATOM 7041 C CA . VAL B 1 350 ? -20.797 3.457 27.672 1 96.69 350 VAL B CA 1
ATOM 7042 C C . VAL B 1 350 ? -22.188 2.893 27.359 1 96.69 350 VAL B C 1
ATOM 7044 O O . VAL B 1 350 ? -22.312 1.744 26.938 1 96.69 350 VAL B O 1
ATOM 7047 N N . PRO B 1 351 ? -23.266 3.682 27.484 1 96.5 351 PRO B N 1
ATOM 7048 C CA . PRO B 1 351 ? -24.578 3.139 27.156 1 96.5 351 PRO B CA 1
ATOM 7049 C C . PRO B 1 351 ? -24.719 2.77 25.688 1 96.5 351 PRO B C 1
ATOM 7051 O O . PRO B 1 351 ? -25.328 1.745 25.359 1 96.5 351 PRO B O 1
ATOM 7054 N N . LEU B 1 352 ? -24.25 3.578 24.828 1 96.94 352 LEU B N 1
ATOM 7055 C CA . LEU B 1 352 ? -24.344 3.277 23.406 1 96.94 352 LEU B CA 1
ATOM 7056 C C . LEU B 1 352 ? -23.516 2.037 23.062 1 96.94 352 LEU B C 1
ATOM 7058 O O . LEU B 1 352 ? -23.906 1.261 22.188 1 96.94 352 LEU B O 1
ATOM 7062 N N . ASN B 1 353 ? -22.375 1.903 23.703 1 97.56 353 ASN B N 1
ATOM 7063 C CA . ASN B 1 353 ? -21.578 0.699 23.516 1 97.56 353 ASN B CA 1
ATOM 7064 C C . ASN B 1 353 ? -22.312 -0.546 24 1 97.56 353 ASN B C 1
ATOM 7066 O O . ASN B 1 353 ? -22.188 -1.618 23.406 1 97.56 353 ASN B O 1
ATOM 7070 N N . LEU B 1 354 ? -23.062 -0.404 25.078 1 97.5 354 LEU B N 1
ATOM 7071 C CA . LEU B 1 354 ? -23.844 -1.512 25.594 1 97.5 354 LEU B CA 1
ATOM 7072 C C . LEU B 1 354 ? -24.891 -1.963 24.578 1 97.5 354 LEU B C 1
ATOM 7074 O O . LEU B 1 354 ? -25.094 -3.162 24.375 1 97.5 354 LEU B O 1
ATOM 7078 N N . VAL B 1 355 ? -25.547 -0.999 24.016 1 96.81 355 VAL B N 1
ATOM 7079 C CA . VAL B 1 355 ? -26.531 -1.31 22.984 1 96.81 355 VAL B CA 1
ATOM 7080 C C . VAL B 1 355 ? -25.859 -2.08 21.844 1 96.81 355 VAL B C 1
ATOM 7082 O O . VAL B 1 355 ? -26.406 -3.076 21.359 1 96.81 355 VAL B O 1
ATOM 7085 N N . GLY B 1 356 ? -24.719 -1.61 21.484 1 97.44 356 GLY B N 1
ATOM 7086 C CA . GLY B 1 356 ? -23.984 -2.301 20.422 1 97.44 356 GLY B CA 1
ATOM 7087 C C . GLY B 1 356 ? -23.578 -3.711 20.812 1 97.44 356 GLY B C 1
ATOM 7088 O O . GLY B 1 356 ? -23.672 -4.629 19.984 1 97.44 356 GLY B O 1
ATOM 7089 N N . THR B 1 357 ? -23.156 -3.848 22.016 1 97.12 357 THR B N 1
ATOM 7090 C CA . THR B 1 357 ? -22.719 -5.148 22.5 1 97.12 357 THR B CA 1
ATOM 7091 C C . THR B 1 357 ? -23.859 -6.152 22.5 1 97.12 357 THR B C 1
ATOM 7093 O O . THR B 1 357 ? -23.703 -7.293 22.047 1 97.12 357 THR B O 1
ATOM 7096 N N . VAL B 1 358 ? -25 -5.773 22.922 1 96.06 358 VAL B N 1
ATOM 7097 C CA . VAL B 1 358 ? -26.156 -6.656 23 1 96.06 358 VAL B CA 1
ATOM 7098 C C . VAL B 1 358 ? -26.609 -7.012 21.578 1 96.06 358 VAL B C 1
ATOM 7100 O O . VAL B 1 358 ? -26.938 -8.164 21.297 1 96.06 358 VAL B O 1
ATOM 7103 N N . LEU B 1 359 ? -26.625 -6.066 20.734 1 95.88 359 LEU B N 1
ATOM 7104 C CA . LEU B 1 359 ? -27 -6.316 19.359 1 95.88 359 LEU B CA 1
ATOM 7105 C C . LEU B 1 359 ? -26.016 -7.25 18.672 1 95.88 359 LEU B C 1
ATOM 7107 O O . LEU B 1 359 ? -26.406 -8.141 17.922 1 95.88 359 LEU B O 1
ATOM 7111 N N . GLY B 1 360 ? -24.766 -7.043 18.938 1 95.19 360 GLY B N 1
ATOM 7112 C CA . GLY B 1 360 ? -23.734 -7.875 18.344 1 95.19 360 GLY B CA 1
ATOM 7113 C C . GLY B 1 360 ? -23.781 -9.312 18.812 1 95.19 360 GLY B C 1
ATOM 7114 O O . GLY B 1 360 ? -23.641 -10.242 18.016 1 95.19 360 GLY B O 1
ATOM 7115 N N . ARG B 1 361 ? -24.016 -9.531 20.031 1 94.62 361 ARG B N 1
ATOM 7116 C CA . ARG B 1 361 ? -24.062 -10.867 20.609 1 94.62 361 ARG B CA 1
ATOM 7117 C C . ARG B 1 361 ? -25.266 -11.648 20.094 1 94.62 361 ARG B C 1
ATOM 7119 O O . ARG B 1 361 ? -25.172 -12.844 19.828 1 94.62 361 ARG B O 1
ATOM 7126 N N . ASN B 1 362 ? -26.312 -10.938 19.828 1 93.38 362 ASN B N 1
ATOM 7127 C CA . ASN B 1 362 ? -27.562 -11.602 19.438 1 93.38 362 ASN B CA 1
ATOM 7128 C C . ASN B 1 362 ? -27.641 -11.812 17.922 1 93.38 362 ASN B C 1
ATOM 7130 O O . ASN B 1 362 ? -28.141 -12.828 17.453 1 93.38 362 ASN B O 1
ATOM 7134 N N . LEU B 1 363 ? -27.141 -10.867 17.219 1 91.44 363 LEU B N 1
ATOM 7135 C CA . LEU B 1 363 ? -27.281 -10.93 15.766 1 91.44 363 LEU B CA 1
ATOM 7136 C C . LEU B 1 363 ? -26.109 -11.695 15.133 1 91.44 363 LEU B C 1
ATOM 7138 O O . LEU B 1 363 ? -26.297 -12.398 14.141 1 91.44 363 LEU B O 1
ATOM 7142 N N . CYS B 1 364 ? -24.891 -11.555 15.648 1 88.38 364 CYS B N 1
ATOM 7143 C CA . CYS B 1 364 ? -23.719 -12.117 15 1 88.38 364 CYS B CA 1
ATOM 7144 C C . CYS B 1 364 ? -22.859 -12.898 15.992 1 88.38 364 CYS B C 1
ATOM 7146 O O . CYS B 1 364 ? -21.641 -12.984 15.844 1 88.38 364 CYS B O 1
ATOM 7148 N N . GLY B 1 365 ? -23.406 -13.469 17 1 88.62 365 GLY B N 1
ATOM 7149 C CA . GLY B 1 365 ? -22.641 -14.133 18.047 1 88.62 365 GLY B CA 1
ATOM 7150 C C . GLY B 1 365 ? -22.422 -15.609 17.781 1 88.62 365 GLY B C 1
ATOM 7151 O O . GLY B 1 365 ? -21.641 -16.25 18.484 1 88.62 365 GLY B O 1
ATOM 7152 N N . GLN B 1 366 ? -22.906 -16.156 16.734 1 88.06 366 GLN B N 1
ATOM 7153 C CA . GLN B 1 366 ? -22.75 -17.578 16.438 1 88.06 366 GLN B CA 1
ATOM 7154 C C . GLN B 1 366 ? -21.469 -17.844 15.641 1 88.06 366 GLN B C 1
ATOM 7156 O O . GLN B 1 366 ? -21.219 -17.172 14.633 1 88.06 366 GLN B O 1
ATOM 7161 N N . ALA B 1 367 ? -20.547 -18.797 16.109 1 85.31 367 ALA B N 1
ATOM 7162 C CA . ALA B 1 367 ? -19.219 -19.047 15.555 1 85.31 367 ALA B CA 1
ATOM 7163 C C . ALA B 1 367 ? -19.312 -19.938 14.32 1 85.31 367 ALA B C 1
ATOM 7165 O O . ALA B 1 367 ? -18.375 -19.969 13.5 1 85.31 367 ALA B O 1
ATOM 7166 N N . ASN B 1 368 ? -20.109 -19.812 13.359 1 83.19 368 ASN B N 1
ATOM 7167 C CA . ASN B 1 368 ? -20.219 -20.656 12.172 1 83.19 368 ASN B CA 1
ATOM 7168 C C . ASN B 1 368 ? -18.844 -21.016 11.617 1 83.19 368 ASN B C 1
ATOM 7170 O O . ASN B 1 368 ? -18.5 -20.656 10.492 1 83.19 368 ASN B O 1
ATOM 7174 N N . TYR B 1 369 ? -18.047 -21.938 12.5 1 86.88 369 TYR B N 1
ATOM 7175 C CA . TYR B 1 369 ? -16.719 -22.344 12.055 1 86.88 369 TYR B CA 1
ATOM 7176 C C . TYR B 1 369 ? -16.812 -23.453 11.016 1 86.88 369 TYR B C 1
ATOM 7178 O O . TYR B 1 369 ? -17.641 -24.359 11.133 1 86.88 369 TYR B O 1
ATOM 7186 N N . PRO B 1 370 ? -16.078 -23.359 10.047 1 84.62 370 PRO B N 1
ATOM 7187 C CA . PRO B 1 370 ? -16.125 -24.375 9 1 84.62 370 PRO B CA 1
ATOM 7188 C C . PRO B 1 370 ? -15.602 -25.734 9.477 1 84.62 370 PRO B C 1
ATOM 7190 O O . PRO B 1 370 ? -15.992 -26.781 8.945 1 84.62 370 PRO B O 1
ATOM 7193 N N . CYS B 1 371 ? -14.734 -25.719 10.438 1 85.75 371 CYS B N 1
ATOM 7194 C CA . CYS B 1 371 ? -14.148 -26.953 10.93 1 85.75 371 CYS B CA 1
ATOM 7195 C C . CYS B 1 371 ? -14.422 -27.141 12.414 1 85.75 371 CYS B C 1
ATOM 7197 O O . CYS B 1 371 ? -14.523 -26.156 13.156 1 85.75 371 CYS B O 1
ATOM 7199 N N . ARG B 1 372 ? -14.531 -28.359 12.773 1 86.81 372 ARG B N 1
ATOM 7200 C CA . ARG B 1 372 ? -14.742 -28.688 14.18 1 86.81 372 ARG B CA 1
ATOM 7201 C C . ARG B 1 372 ? -13.445 -28.578 14.969 1 86.81 372 ARG B C 1
ATOM 7203 O O . ARG B 1 372 ? -12.367 -28.875 14.438 1 86.81 372 ARG B O 1
ATOM 7210 N N . ILE B 1 373 ? -13.594 -28.219 16.188 1 89.12 373 ILE B N 1
ATOM 7211 C CA . ILE B 1 373 ? -12.43 -28.031 17.047 1 89.12 373 ILE B CA 1
ATOM 7212 C C . ILE B 1 373 ? -12.102 -29.344 17.766 1 89.12 373 ILE B C 1
ATOM 7214 O O . ILE B 1 373 ? -12.977 -29.984 18.344 1 89.12 373 ILE B O 1
ATOM 7218 N N . ASN B 1 374 ? -10.883 -29.641 17.641 1 88.19 374 ASN B N 1
ATOM 7219 C CA . ASN B 1 374 ? -10.422 -30.844 18.328 1 88.19 374 ASN B CA 1
ATOM 7220 C C . ASN B 1 374 ? -10.453 -30.656 19.844 1 88.19 374 ASN B C 1
ATOM 7222 O O . ASN B 1 374 ? -10.227 -29.547 20.344 1 88.19 374 ASN B O 1
ATOM 7226 N N . SER B 1 375 ? -10.648 -31.703 20.578 1 88.56 375 SER B N 1
ATOM 7227 C CA . SER B 1 375 ? -10.703 -31.641 22.031 1 88.56 375 SER B CA 1
ATOM 7228 C C . SER B 1 375 ? -9.312 -31.438 22.641 1 88.56 375 SER B C 1
ATOM 7230 O O . SER B 1 375 ? -9.156 -30.703 23.609 1 88.56 375 SER B O 1
ATOM 7232 N N . VAL B 1 376 ? -8.312 -32.094 21.953 1 89.12 376 VAL B N 1
ATOM 7233 C CA . VAL B 1 376 ? -6.938 -31.969 22.438 1 89.12 376 VAL B CA 1
ATOM 7234 C C . VAL B 1 376 ? -6.117 -31.188 21.406 1 89.12 376 VAL B C 1
ATOM 7236 O O . VAL B 1 376 ? -6.125 -31.5 20.219 1 89.12 376 VAL B O 1
ATOM 7239 N N . PRO B 1 377 ? -5.516 -30.172 21.938 1 89.12 377 PRO B N 1
ATOM 7240 C CA . PRO B 1 377 ? -4.707 -29.359 21.031 1 89.12 377 PRO B CA 1
ATOM 7241 C C . PRO B 1 377 ? -3.5 -30.125 20.469 1 89.12 377 PRO B C 1
ATOM 7243 O O . PRO B 1 377 ? -2.869 -30.891 21.203 1 89.12 377 PRO B O 1
ATOM 7246 N N . ARG B 1 378 ? -3.262 -29.891 19.25 1 87.56 378 ARG B N 1
ATOM 7247 C CA . ARG B 1 378 ? -2.092 -30.469 18.594 1 87.56 378 ARG B CA 1
ATOM 7248 C C . ARG B 1 378 ? -0.812 -29.781 19.047 1 87.56 378 ARG B C 1
ATOM 7250 O O . ARG B 1 378 ? -0.798 -28.562 19.25 1 87.56 378 ARG B O 1
ATOM 7257 N N . PRO B 1 379 ? 0.201 -30.641 19.281 1 88.5 379 PRO B N 1
ATOM 7258 C CA . PRO B 1 379 ? 1.472 -30 19.625 1 88.5 379 PRO B CA 1
ATOM 7259 C C . PRO B 1 379 ? 2.053 -29.188 18.469 1 88.5 379 PRO B C 1
ATOM 7261 O O . PRO B 1 379 ? 1.934 -29.594 17.312 1 88.5 379 PRO B O 1
ATOM 7264 N N . ILE B 1 380 ? 2.576 -28.062 18.703 1 89.38 380 ILE B N 1
ATOM 7265 C CA . ILE B 1 380 ? 3.195 -27.188 17.719 1 89.38 380 ILE B CA 1
ATOM 7266 C C . ILE B 1 380 ? 4.613 -27.656 17.422 1 89.38 380 ILE B C 1
ATOM 7268 O O . ILE B 1 380 ? 5.445 -27.766 18.328 1 89.38 380 ILE B O 1
ATOM 7272 N N . PRO B 1 381 ? 4.91 -28.016 16.219 1 86 381 PRO B N 1
ATOM 7273 C CA . PRO B 1 381 ? 6.25 -28.484 15.867 1 86 381 PRO B CA 1
ATOM 7274 C C . PRO B 1 381 ? 7.309 -27.391 15.961 1 86 381 PRO B C 1
ATOM 7276 O O . PRO B 1 381 ? 6.973 -26.203 16.016 1 86 381 PRO B O 1
ATOM 7279 N N . GLU B 1 382 ? 8.562 -27.797 16.078 1 84.81 382 GLU B N 1
ATOM 7280 C CA . GLU B 1 382 ? 9.648 -26.828 16.062 1 84.81 382 GLU B CA 1
ATOM 7281 C C . GLU B 1 382 ? 9.797 -26.172 14.695 1 84.81 382 GLU B C 1
ATOM 7283 O O . GLU B 1 382 ? 9.695 -26.844 13.672 1 84.81 382 GLU B O 1
ATOM 7288 N N . LYS B 1 383 ? 9.797 -24.906 14.781 1 81 383 LYS B N 1
ATOM 7289 C CA . LYS B 1 383 ? 9.875 -24.156 13.531 1 81 383 LYS B CA 1
ATOM 7290 C C . LYS B 1 383 ? 11.172 -23.359 13.453 1 81 383 LYS B C 1
ATOM 7292 O O . LYS B 1 383 ? 11.898 -23.234 14.445 1 81 383 LYS B O 1
ATOM 7297 N N . LYS B 1 384 ? 11.453 -22.906 12.258 1 77.94 384 LYS B N 1
ATOM 7298 C CA . LYS B 1 384 ? 12.602 -22.016 12.047 1 77.94 384 LYS B CA 1
ATOM 7299 C C . LYS B 1 384 ? 12.406 -20.688 12.758 1 77.94 384 LYS B C 1
ATOM 7301 O O . LYS B 1 384 ? 11.273 -20.266 13.016 1 77.94 384 LYS B O 1
ATOM 7306 N N . TRP B 1 385 ? 13.469 -20 13.094 1 80.12 385 TRP B N 1
ATOM 7307 C CA . TRP B 1 385 ? 13.438 -18.766 13.883 1 80.12 385 TRP B CA 1
ATOM 7308 C C . TRP B 1 385 ? 12.641 -17.688 13.164 1 80.12 385 TRP B C 1
ATOM 7310 O O . TRP B 1 385 ? 11.992 -16.859 13.812 1 80.12 385 TRP B O 1
ATOM 7320 N N . PHE B 1 386 ? 12.609 -17.703 11.836 1 76.5 386 PHE B N 1
ATOM 7321 C CA . PHE B 1 386 ? 11.961 -16.641 11.086 1 76.5 386 PHE B CA 1
ATOM 7322 C C . PHE B 1 386 ? 10.469 -16.906 10.938 1 76.5 386 PHE B C 1
ATOM 7324 O O . PHE B 1 386 ? 9.711 -16.047 10.484 1 76.5 386 PHE B O 1
ATOM 7331 N N . MET B 1 387 ? 10.078 -18.109 11.422 1 79.56 387 MET B N 1
ATOM 7332 C CA . MET B 1 387 ? 8.664 -18.453 11.359 1 79.56 387 MET B CA 1
ATOM 7333 C C . MET B 1 387 ? 8.016 -18.359 12.742 1 79.56 387 MET B C 1
ATOM 7335 O O . MET B 1 387 ? 6.816 -18.594 12.883 1 79.56 387 MET B O 1
ATOM 7339 N N . GLU B 1 388 ? 8.828 -17.906 13.641 1 89.75 388 GLU B N 1
ATOM 7340 C CA . GLU B 1 388 ? 8.297 -17.703 14.984 1 89.75 388 GLU B CA 1
ATOM 7341 C C . GLU B 1 388 ? 7.406 -16.469 15.047 1 89.75 388 GLU B C 1
ATOM 7343 O O . GLU B 1 388 ? 7.68 -15.469 14.383 1 89.75 388 GLU B O 1
ATOM 7348 N N . PRO B 1 389 ? 6.344 -16.516 15.867 1 91.19 389 PRO B N 1
ATOM 7349 C CA . PRO B 1 389 ? 5.406 -15.398 15.953 1 91.19 389 PRO B CA 1
ATOM 7350 C C . PRO B 1 389 ? 6.086 -14.086 16.312 1 91.19 389 PRO B C 1
ATOM 7352 O O . PRO B 1 389 ? 5.723 -13.031 15.789 1 91.19 389 PRO B O 1
ATOM 7355 N N . GLY B 1 390 ? 7.059 -14.086 17.203 1 92 390 GLY B N 1
ATOM 7356 C CA . GLY B 1 390 ? 7.754 -12.867 17.578 1 92 390 GLY B CA 1
ATOM 7357 C C . GLY B 1 390 ? 8.422 -12.172 16.406 1 92 390 GLY B C 1
ATOM 7358 O O . GLY B 1 390 ? 8.297 -10.961 16.234 1 92 390 GLY B O 1
ATOM 7359 N N . PHE B 1 391 ? 9.07 -12.961 15.633 1 89.25 391 PHE B N 1
ATOM 7360 C CA . PHE B 1 391 ? 9.758 -12.414 14.469 1 89.25 391 PHE B CA 1
ATOM 7361 C C . PHE B 1 391 ? 8.75 -11.984 13.406 1 89.25 391 PHE B C 1
ATOM 7363 O O . PHE B 1 391 ? 8.906 -10.922 12.797 1 89.25 391 PHE B O 1
ATOM 7370 N N . LEU B 1 392 ? 7.719 -12.781 13.172 1 87.81 392 LEU B N 1
ATOM 7371 C CA . LEU B 1 392 ? 6.695 -12.461 12.18 1 87.81 392 LEU B CA 1
ATOM 7372 C C . LEU B 1 392 ? 5.988 -11.156 12.531 1 87.81 392 LEU B C 1
ATOM 7374 O O . LEU B 1 392 ? 5.711 -10.336 11.648 1 87.81 392 LEU B O 1
ATOM 7378 N N . ILE B 1 393 ? 5.789 -10.898 13.797 1 93.94 393 ILE B N 1
ATOM 7379 C CA . ILE B 1 393 ? 5.109 -9.703 14.273 1 93.94 393 ILE B CA 1
ATOM 7380 C C . ILE B 1 393 ? 5.941 -8.469 13.945 1 93.94 393 ILE B C 1
ATOM 7382 O O . ILE B 1 393 ? 5.414 -7.473 13.438 1 93.94 393 ILE B O 1
ATOM 7386 N N . LEU B 1 394 ? 7.199 -8.539 14.062 1 91.06 394 LEU B N 1
ATOM 7387 C CA . LEU B 1 394 ? 8.078 -7.387 13.852 1 91.06 394 LEU B CA 1
ATOM 7388 C C . LEU B 1 394 ? 8.25 -7.102 12.367 1 91.06 394 LEU B C 1
ATOM 7390 O O . LEU B 1 394 ? 8.203 -5.945 11.945 1 91.06 394 LEU B O 1
ATOM 7394 N N . VAL B 1 395 ? 8.336 -8.133 11.641 1 84.31 395 VAL B N 1
ATOM 7395 C CA . VAL B 1 395 ? 8.586 -7.957 10.219 1 84.31 395 VAL B CA 1
ATOM 7396 C C . VAL B 1 395 ? 7.312 -7.473 9.523 1 84.31 395 VAL B C 1
ATOM 7398 O O . VAL B 1 395 ? 7.367 -6.613 8.641 1 84.31 395 VAL B O 1
ATOM 7401 N N . THR B 1 396 ? 6.18 -7.988 9.93 1 87.81 396 THR B N 1
ATOM 7402 C CA . THR B 1 396 ? 4.922 -7.633 9.281 1 87.81 396 THR B CA 1
ATOM 7403 C C . THR B 1 396 ? 4.527 -6.195 9.609 1 87.81 396 THR B C 1
ATOM 7405 O O . THR B 1 396 ? 3.816 -5.551 8.836 1 87.81 396 THR B O 1
ATOM 7408 N N . GLY B 1 397 ? 4.969 -5.668 10.695 1 88.62 397 GLY B N 1
ATOM 7409 C CA . GLY B 1 397 ? 4.688 -4.285 11.039 1 88.62 397 GLY B CA 1
ATOM 7410 C C . GLY B 1 397 ? 5.586 -3.295 10.32 1 88.62 397 GLY B C 1
ATOM 7411 O O . GLY B 1 397 ? 5.188 -2.156 10.07 1 88.62 397 GLY B O 1
ATOM 7412 N N . MET B 1 398 ? 6.723 -3.715 9.906 1 86.81 398 MET B N 1
ATOM 7413 C CA . MET B 1 398 ? 7.691 -2.85 9.242 1 86.81 398 MET B CA 1
ATOM 7414 C C . MET B 1 398 ? 7.238 -2.512 7.824 1 86.81 398 MET B C 1
ATOM 7416 O O . MET B 1 398 ? 7.504 -1.416 7.328 1 86.81 398 MET B O 1
ATOM 7420 N N . LEU B 1 399 ? 6.531 -3.41 7.262 1 82.94 399 LEU B N 1
ATOM 7421 C CA . LEU B 1 399 ? 6.145 -3.244 5.863 1 82.94 399 LEU B CA 1
ATOM 7422 C C . LEU B 1 399 ? 5.098 -2.141 5.715 1 82.94 399 LEU B C 1
ATOM 7424 O O . LEU B 1 399 ? 5.289 -1.201 4.941 1 82.94 399 LEU B O 1
ATOM 7428 N N . PRO B 1 400 ? 4.047 -2.246 6.488 1 87.69 400 PRO B N 1
ATOM 7429 C CA . PRO B 1 400 ? 3.105 -1.127 6.395 1 87.69 400 PRO B CA 1
ATOM 7430 C C . PRO B 1 400 ? 3.727 0.202 6.816 1 87.69 400 PRO B C 1
ATOM 7432 O O . PRO B 1 400 ? 3.383 1.251 6.266 1 87.69 400 PRO B O 1
ATOM 7435 N N . PHE B 1 401 ? 4.609 0.2 7.758 1 89.69 401 PHE B N 1
ATOM 7436 C CA . PHE B 1 401 ? 5.301 1.423 8.148 1 89.69 401 PHE B CA 1
ATOM 7437 C C . PHE B 1 401 ? 6.113 1.978 6.98 1 89.69 401 PHE B C 1
ATOM 7439 O O . PHE B 1 401 ? 6.129 3.188 6.746 1 89.69 401 PHE B O 1
ATOM 7446 N N . GLY B 1 402 ? 6.824 1.107 6.34 1 80 402 GLY B N 1
ATOM 7447 C CA . GLY B 1 402 ? 7.602 1.524 5.184 1 80 402 GLY B CA 1
ATOM 7448 C C . GLY B 1 402 ? 6.758 2.164 4.098 1 80 402 GLY B C 1
ATOM 7449 O O . GLY B 1 402 ? 7.203 3.094 3.422 1 80 402 GLY B O 1
ATOM 7450 N N . SER B 1 403 ? 5.574 1.744 4.008 1 78.88 403 SER B N 1
ATOM 7451 C CA . SER B 1 403 ? 4.695 2.252 2.961 1 78.88 403 SER B CA 1
ATOM 7452 C C . SER B 1 403 ? 4.23 3.67 3.268 1 78.88 403 SER B C 1
ATOM 7454 O O . SER B 1 403 ? 3.871 4.422 2.357 1 78.88 403 SER B O 1
ATOM 7456 N N . ILE B 1 404 ? 4.188 4.078 4.523 1 83.44 404 ILE B N 1
ATOM 7457 C CA . ILE B 1 404 ? 3.68 5.406 4.844 1 83.44 404 ILE B CA 1
ATOM 7458 C C . ILE B 1 404 ? 4.785 6.246 5.48 1 83.44 404 ILE B C 1
ATOM 7460 O O . ILE B 1 404 ? 4.52 7.301 6.059 1 83.44 404 ILE B O 1
ATOM 7464 N N . PHE B 1 405 ? 5.977 5.852 5.41 1 82.38 405 PHE B N 1
ATOM 7465 C CA . PHE B 1 405 ? 7.109 6.488 6.074 1 82.38 405 PHE B CA 1
ATOM 7466 C C . PHE B 1 405 ? 7.215 7.953 5.672 1 82.38 405 PHE B C 1
ATOM 7468 O O . PHE B 1 405 ? 7.32 8.836 6.527 1 82.38 405 PHE B O 1
ATOM 7475 N N . ILE B 1 406 ? 7.117 8.297 4.434 1 72.38 406 ILE B N 1
ATOM 7476 C CA . ILE B 1 406 ? 7.281 9.656 3.934 1 72.38 406 ILE B CA 1
ATOM 7477 C C . ILE B 1 406 ? 6.02 10.469 4.219 1 72.38 406 ILE B C 1
ATOM 7479 O O . ILE B 1 406 ? 6.098 11.656 4.547 1 72.38 406 ILE B O 1
ATOM 7483 N N . GLU B 1 407 ? 4.949 9.82 4.082 1 79.06 407 GLU B N 1
ATOM 7484 C CA . GLU B 1 407 ? 3.691 10.516 4.344 1 79.06 407 GLU B CA 1
ATOM 7485 C C . GLU B 1 407 ? 3.566 10.891 5.82 1 79.06 407 GLU B C 1
ATOM 7487 O O . GLU B 1 407 ? 2.988 11.93 6.152 1 79.06 407 GLU B O 1
ATOM 7492 N N . LEU B 1 408 ? 4.117 9.984 6.648 1 85.19 408 LEU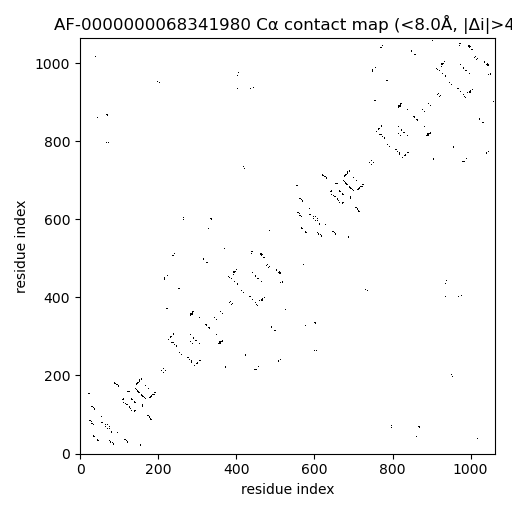 B N 1
ATOM 7493 C CA . LEU B 1 408 ? 4.055 10.25 8.078 1 85.19 408 LEU B CA 1
ATOM 7494 C C . LEU B 1 408 ? 4.836 11.508 8.438 1 85.19 408 LEU B C 1
ATOM 7496 O O . LEU B 1 408 ? 4.453 12.242 9.352 1 85.19 408 LEU B O 1
ATOM 7500 N N . TYR B 1 409 ? 5.793 11.781 7.703 1 80.12 409 TYR B N 1
ATOM 7501 C CA . TYR B 1 409 ? 6.551 13.016 7.906 1 80.12 409 TYR B CA 1
ATOM 7502 C C . TYR B 1 409 ? 5.68 14.242 7.652 1 80.12 409 TYR B C 1
ATOM 7504 O O . TYR B 1 409 ? 5.688 15.188 8.438 1 80.12 409 TYR B O 1
ATOM 7512 N N . PHE B 1 410 ? 4.93 14.18 6.641 1 76.62 410 PHE B N 1
ATOM 7513 C CA . PHE B 1 410 ? 4.07 15.305 6.285 1 76.62 410 PHE B CA 1
ATOM 7514 C C . PHE B 1 410 ? 2.932 15.453 7.285 1 76.62 410 PHE B C 1
ATOM 7516 O O . PHE B 1 410 ? 2.518 16.562 7.602 1 76.62 410 PHE B O 1
ATOM 7523 N N . ILE B 1 411 ? 2.551 14.375 7.723 1 83.62 411 ILE B N 1
ATOM 7524 C CA . ILE B 1 411 ? 1.467 14.422 8.695 1 83.62 411 ILE B CA 1
ATOM 7525 C C . ILE B 1 411 ? 1.974 15.023 10.008 1 83.62 411 ILE B C 1
ATOM 7527 O O . ILE B 1 411 ? 1.314 15.883 10.594 1 83.62 411 ILE B O 1
ATOM 7531 N N . PHE B 1 412 ? 3.191 14.609 10.398 1 85.19 412 PHE B N 1
ATOM 7532 C CA . PHE B 1 412 ? 3.775 15.164 11.617 1 85.19 412 PHE B CA 1
ATOM 7533 C C . PHE B 1 412 ? 4.016 16.656 11.469 1 85.19 412 PHE B C 1
ATOM 7535 O O . PHE B 1 412 ? 3.705 17.438 12.367 1 85.19 412 PHE B O 1
ATOM 7542 N N . THR B 1 413 ? 4.438 17.047 10.328 1 77.94 413 THR B N 1
ATOM 7543 C CA . THR B 1 413 ? 4.75 18.453 10.102 1 77.94 413 THR B CA 1
ATOM 7544 C C . THR B 1 413 ? 3.477 19.297 10.047 1 77.94 413 THR B C 1
ATOM 7546 O O . THR B 1 413 ? 3.457 20.438 10.508 1 77.94 413 THR B O 1
ATOM 7549 N N . SER B 1 414 ? 2.521 18.688 9.5 1 77.31 414 SER B N 1
ATOM 7550 C CA . SER B 1 414 ? 1.263 19.406 9.406 1 77.31 414 SER B CA 1
ATOM 7551 C C . SER B 1 414 ? 0.632 19.609 10.781 1 77.31 414 SER B C 1
ATOM 7553 O O . SER B 1 414 ? 0.057 20.656 11.062 1 77.31 414 SER B O 1
ATOM 7555 N N . PHE B 1 415 ? 0.782 18.688 11.57 1 78.31 415 PHE B N 1
ATOM 7556 C CA . PHE B 1 415 ? 0.113 18.75 12.867 1 78.31 415 PHE B CA 1
ATOM 7557 C C . PHE B 1 415 ? 0.936 19.562 13.867 1 78.31 415 PHE B C 1
ATOM 7559 O O . PHE B 1 415 ? 0.381 20.281 14.703 1 78.31 415 PHE B O 1
ATOM 7566 N N . TRP B 1 416 ? 2.211 19.453 13.75 1 79.69 416 TRP B N 1
ATOM 7567 C CA . TRP B 1 416 ? 3.023 20.094 14.773 1 79.69 416 TRP B CA 1
ATOM 7568 C C . TRP B 1 416 ? 3.547 21.438 14.273 1 79.69 416 TRP B C 1
ATOM 7570 O O . TRP B 1 416 ? 3.889 22.312 15.078 1 79.69 416 TRP B O 1
ATOM 7580 N N . ALA B 1 417 ? 3.844 21.703 12.984 1 63.94 417 ALA B N 1
ATOM 7581 C CA . ALA B 1 417 ? 4.383 22.969 12.5 1 63.94 417 ALA B CA 1
ATOM 7582 C C . ALA B 1 417 ? 3.314 23.781 11.766 1 63.94 417 ALA B C 1
ATOM 7584 O O . ALA B 1 417 ? 3.617 24.797 11.148 1 63.94 417 ALA B O 1
ATOM 7585 N N . TYR B 1 418 ? 1.984 23.797 12.078 1 54.56 418 TYR B N 1
ATOM 7586 C CA . TYR B 1 418 ? 0.81 24.625 11.82 1 54.56 418 TYR B CA 1
ATOM 7587 C C . TYR B 1 418 ? 0.48 24.656 10.336 1 54.56 418 TYR B C 1
ATOM 7589 O O . TYR B 1 418 ? -0.32 25.484 9.883 1 54.56 418 TYR B O 1
ATOM 7597 N N . LYS B 1 419 ? 1.107 23.75 9.406 1 53.62 419 LYS B N 1
ATOM 7598 C CA . LYS B 1 419 ? 0.679 23.984 8.031 1 53.62 419 LYS B CA 1
ATOM 7599 C C . LYS B 1 419 ? -0.593 23.203 7.711 1 53.62 419 LYS B C 1
ATOM 7601 O O . LYS B 1 419 ? -0.528 22.078 7.207 1 53.62 419 LYS B O 1
ATOM 7606 N N . ILE B 1 420 ? -1.727 23.344 8.555 1 52.44 420 ILE B N 1
ATOM 7607 C CA . ILE B 1 420 ? -2.803 22.453 8.984 1 52.44 420 ILE B CA 1
ATOM 7608 C C . ILE B 1 420 ? -3.561 21.938 7.762 1 52.44 420 ILE B C 1
ATOM 7610 O O . ILE B 1 420 ? -3.932 20.766 7.703 1 52.44 420 ILE B O 1
ATOM 7614 N N . TYR B 1 421 ? -4.074 22.859 6.707 1 51.22 421 TYR B N 1
ATOM 7615 C CA . TYR B 1 421 ? -5.387 22.578 6.141 1 51.22 421 TYR B CA 1
ATOM 7616 C C . TYR B 1 421 ? -5.309 21.469 5.09 1 51.22 421 TYR B C 1
ATOM 7618 O O . TYR B 1 421 ? -6.27 20.719 4.898 1 51.22 421 TYR B O 1
ATOM 7626 N N . PHE B 1 422 ? -4.207 21.469 4.32 1 54.12 422 PHE B N 1
ATOM 7627 C CA . PHE B 1 422 ? -4.188 20.562 3.174 1 54.12 422 PHE B CA 1
ATOM 7628 C C . PHE B 1 422 ? -4.078 19.109 3.629 1 54.12 422 PHE B C 1
ATOM 7630 O O . PHE B 1 422 ? -4.266 18.188 2.83 1 54.12 422 PHE B O 1
ATOM 7637 N N . VAL B 1 423 ? -4.348 18.938 5.016 1 71.75 423 VAL B N 1
ATOM 7638 C CA . VAL B 1 423 ? -3.688 17.719 5.453 1 71.75 423 VAL B CA 1
ATOM 7639 C C . VAL B 1 423 ? -4.73 16.641 5.707 1 71.75 423 VAL B C 1
ATOM 7641 O O . VAL B 1 423 ? -4.418 15.438 5.664 1 71.75 423 VAL B O 1
ATOM 7644 N N . PHE B 1 424 ? -6.082 17.094 5.473 1 79.25 424 PHE B N 1
ATOM 7645 C CA . PHE B 1 424 ? -7.023 16.078 5.914 1 79.25 424 PHE B CA 1
ATOM 7646 C C . PHE B 1 424 ? -7.312 15.078 4.797 1 79.25 424 PHE B C 1
ATOM 7648 O O . PHE B 1 424 ? -7.441 13.883 5.047 1 79.25 424 PHE B O 1
ATOM 7655 N N . GLY B 1 425 ? -7.434 15.656 3.648 1 79.12 425 GLY B N 1
ATOM 7656 C CA . GLY B 1 425 ? -7.613 14.742 2.531 1 79.12 425 GLY B CA 1
ATOM 7657 C C . GLY B 1 425 ? -6.43 13.812 2.326 1 79.12 425 GLY B C 1
ATOM 7658 O O . GLY B 1 425 ? -6.609 12.617 2.092 1 79.12 425 GLY B O 1
ATOM 7659 N N . PHE B 1 426 ? -5.348 14.352 2.441 1 80.44 426 PHE B N 1
ATOM 7660 C CA . PHE B 1 426 ? -4.129 13.562 2.33 1 80.44 426 PHE B CA 1
ATOM 7661 C C . PHE B 1 426 ? -4.055 12.516 3.436 1 80.44 426 PHE B C 1
ATOM 7663 O O . PHE B 1 426 ? -3.699 11.359 3.186 1 80.44 426 PHE B O 1
ATOM 7670 N N . THR B 1 427 ? -4.395 12.844 4.547 1 88.19 427 THR B N 1
ATOM 7671 C CA . THR B 1 427 ? -4.359 11.93 5.68 1 88.19 427 THR B CA 1
ATOM 7672 C C . THR B 1 427 ? -5.363 10.789 5.488 1 88.19 427 THR B C 1
ATOM 7674 O O . THR B 1 427 ? -5.098 9.648 5.875 1 88.19 427 THR B O 1
ATOM 7677 N N . LEU B 1 428 ? -6.469 11.141 4.91 1 90.5 428 LEU B N 1
ATOM 7678 C CA . LEU B 1 428 ? -7.469 10.117 4.645 1 90.5 428 LEU B CA 1
ATOM 7679 C C . LEU B 1 428 ? -6.941 9.094 3.645 1 90.5 428 LEU B C 1
ATOM 7681 O O . LEU B 1 428 ? -7.109 7.887 3.84 1 90.5 428 LEU B O 1
ATOM 7685 N N . LEU B 1 429 ? -6.254 9.547 2.637 1 85.12 429 LEU B N 1
ATOM 7686 C CA . LEU B 1 429 ? -5.695 8.648 1.628 1 85.12 429 LEU B CA 1
ATOM 7687 C C . LEU B 1 429 ? -4.613 7.758 2.23 1 85.12 429 LEU B C 1
ATOM 7689 O O . LEU B 1 429 ? -4.531 6.57 1.908 1 85.12 429 LEU B O 1
ATOM 7693 N N . VAL B 1 430 ? -3.814 8.328 3.021 1 87.81 430 VAL B N 1
ATOM 7694 C CA . VAL B 1 430 ? -2.752 7.574 3.676 1 87.81 430 VAL B CA 1
ATOM 7695 C C . VAL B 1 430 ? -3.357 6.52 4.598 1 87.81 430 VAL B C 1
ATOM 7697 O O . VAL B 1 430 ? -2.861 5.395 4.672 1 87.81 430 VAL B O 1
ATOM 7700 N N . LEU B 1 431 ? -4.422 6.852 5.234 1 93.12 431 LEU B N 1
ATOM 7701 C CA . LEU B 1 431 ? -5.086 5.91 6.129 1 93.12 431 LEU B CA 1
ATOM 7702 C C . LEU B 1 431 ? -5.648 4.727 5.352 1 93.12 431 LEU B C 1
ATOM 7704 O O . LEU B 1 431 ? -5.504 3.576 5.773 1 93.12 431 LEU B O 1
ATOM 7708 N N . LEU B 1 432 ? -6.242 5.004 4.262 1 91.44 432 LEU B N 1
ATOM 7709 C CA . LEU B 1 432 ? -6.809 3.938 3.441 1 91.44 432 LEU B CA 1
ATOM 7710 C C . LEU B 1 432 ? -5.711 3.049 2.869 1 91.44 432 LEU B C 1
ATOM 7712 O O . LEU B 1 432 ? -5.863 1.826 2.809 1 91.44 432 LEU B O 1
ATOM 7716 N N . LEU B 1 433 ? -4.676 3.672 2.445 1 87.12 433 LEU B N 1
ATOM 7717 C CA . LEU B 1 433 ? -3.533 2.906 1.955 1 87.12 433 LEU B CA 1
ATOM 7718 C C . LEU B 1 433 ? -2.955 2.025 3.057 1 87.12 433 LEU B C 1
ATOM 7720 O O . LEU B 1 433 ? -2.623 0.862 2.818 1 87.12 433 LEU B O 1
ATOM 7724 N N . LEU B 1 434 ? -2.871 2.57 4.199 1 91.88 434 LEU B N 1
ATOM 7725 C CA . LEU B 1 434 ? -2.338 1.837 5.34 1 91.88 434 LEU B CA 1
ATOM 7726 C C . LEU B 1 434 ? -3.215 0.635 5.672 1 91.88 434 LEU B C 1
ATOM 7728 O O . LEU B 1 434 ? -2.707 -0.461 5.922 1 91.88 434 LEU B O 1
ATOM 7732 N N . MET B 1 435 ? -4.496 0.835 5.625 1 93.44 435 MET B N 1
ATOM 7733 C CA . MET B 1 435 ? -5.422 -0.253 5.93 1 93.44 435 MET B CA 1
ATOM 7734 C C . MET B 1 435 ? -5.328 -1.356 4.883 1 93.44 435 MET B C 1
ATOM 7736 O O . MET B 1 435 ? -5.375 -2.541 5.219 1 93.44 435 MET B O 1
ATOM 7740 N N . ALA B 1 436 ? -5.137 -0.972 3.689 1 88.38 436 ALA B N 1
ATOM 7741 C CA . ALA B 1 436 ? -5.027 -1.951 2.611 1 88.38 436 ALA B CA 1
ATOM 7742 C C . ALA B 1 436 ? -3.746 -2.77 2.738 1 88.38 436 ALA B C 1
ATOM 7744 O O . ALA B 1 436 ? -3.771 -3.996 2.605 1 88.38 436 ALA B O 1
ATOM 7745 N N . VAL B 1 437 ? -2.676 -2.092 2.988 1 87.12 437 VAL B N 1
ATOM 7746 C CA . VAL B 1 437 ? -1.393 -2.777 3.105 1 87.12 437 VAL B CA 1
ATOM 7747 C C . VAL B 1 437 ? -1.396 -3.672 4.344 1 87.12 437 VAL B C 1
ATOM 7749 O O . VAL B 1 437 ? -0.921 -4.809 4.297 1 87.12 437 VAL B O 1
ATOM 7752 N N . CYS B 1 438 ? -1.944 -3.215 5.426 1 91.06 438 CYS B N 1
ATOM 7753 C CA . CYS B 1 438 ? -2.006 -4 6.652 1 91.06 438 CYS B CA 1
ATOM 7754 C C . CYS B 1 438 ? -2.838 -5.262 6.449 1 91.06 438 CYS B C 1
ATOM 7756 O O . CYS B 1 438 ? -2.479 -6.336 6.945 1 91.06 438 CYS B O 1
ATOM 7758 N N . SER B 1 439 ? -3.93 -5.109 5.758 1 91.31 439 SER B N 1
ATOM 7759 C CA . SER B 1 439 ? -4.793 -6.258 5.504 1 91.31 439 SER B CA 1
ATOM 7760 C C . SER B 1 439 ? -4.074 -7.312 4.664 1 91.31 439 SER B C 1
ATOM 7762 O O . SER B 1 439 ? -4.133 -8.508 4.977 1 91.31 439 SER B O 1
ATOM 7764 N N . SER B 1 440 ? -3.373 -6.91 3.682 1 85.31 440 SER B N 1
ATOM 7765 C CA . SER B 1 440 ? -2.688 -7.844 2.793 1 85.31 440 SER B CA 1
ATOM 7766 C C . SER B 1 440 ? -1.521 -8.523 3.5 1 85.31 440 SER B C 1
ATOM 7768 O O . SER B 1 440 ? -1.338 -9.734 3.381 1 85.31 440 SER B O 1
ATOM 7770 N N . VAL B 1 441 ? -0.802 -7.73 4.211 1 85.25 441 VAL B N 1
ATOM 7771 C CA . VAL B 1 441 ? 0.369 -8.266 4.898 1 85.25 441 VAL B CA 1
ATOM 7772 C C . VAL B 1 441 ? -0.073 -9.234 5.996 1 85.25 441 VAL B C 1
ATOM 7774 O O . VAL B 1 441 ? 0.582 -10.25 6.238 1 85.25 441 VAL B O 1
ATOM 7777 N N . SER B 1 442 ? -1.136 -8.898 6.637 1 90.94 442 SER B N 1
ATOM 7778 C CA . SER B 1 442 ? -1.635 -9.766 7.699 1 90.94 442 SER B CA 1
ATOM 7779 C C . SER B 1 442 ? -2.121 -11.102 7.137 1 90.94 442 SER B C 1
ATOM 7781 O O . SER B 1 442 ? -1.891 -12.148 7.734 1 90.94 442 SER B O 1
ATOM 7783 N N . ALA B 1 443 ? -2.822 -11.086 6.07 1 87.56 443 ALA B N 1
ATOM 7784 C CA . ALA B 1 443 ? -3.297 -12.32 5.445 1 87.56 443 ALA B CA 1
ATOM 7785 C C . ALA B 1 443 ? -2.131 -13.227 5.066 1 87.56 443 ALA B C 1
ATOM 7787 O O . ALA B 1 443 ? -2.156 -14.43 5.344 1 87.56 443 ALA B O 1
ATOM 7788 N N . VAL B 1 444 ? -1.109 -12.625 4.57 1 81.31 444 VAL B N 1
ATOM 7789 C CA . VAL B 1 444 ? 0.048 -13.398 4.137 1 81.31 444 VAL B CA 1
ATOM 7790 C C . VAL B 1 444 ? 0.82 -13.906 5.352 1 81.31 444 VAL B C 1
ATOM 7792 O O . VAL B 1 444 ? 1.282 -15.047 5.375 1 81.31 444 VAL B O 1
ATOM 7795 N N . GLY B 1 445 ? 0.995 -13.016 6.301 1 85.12 445 GLY B N 1
ATOM 7796 C CA . GLY B 1 445 ? 1.661 -13.445 7.52 1 85.12 445 GLY B CA 1
ATOM 7797 C C . GLY B 1 445 ? 0.946 -14.578 8.227 1 85.12 445 GLY B C 1
ATOM 7798 O O . GLY B 1 445 ? 1.587 -15.484 8.758 1 85.12 445 GLY B O 1
ATOM 7799 N N . THR B 1 446 ? -0.33 -14.539 8.227 1 90.81 446 THR B N 1
ATOM 7800 C CA . THR B 1 446 ? -1.12 -15.602 8.844 1 90.81 446 THR B CA 1
ATOM 7801 C C . THR B 1 446 ? -0.978 -16.906 8.07 1 90.81 446 THR B C 1
ATOM 7803 O O . THR B 1 446 ? -0.903 -17.984 8.664 1 90.81 446 THR B O 1
ATOM 7806 N N . TYR B 1 447 ? -0.922 -16.781 6.816 1 85.25 447 TYR B N 1
ATOM 7807 C CA . TYR B 1 447 ? -0.724 -17.969 6 1 85.25 447 TYR B CA 1
ATOM 7808 C C . TYR B 1 447 ? 0.614 -18.625 6.312 1 85.25 447 TYR B C 1
ATOM 7810 O O . TYR B 1 447 ? 0.7 -19.859 6.418 1 85.25 447 TYR B O 1
ATOM 7818 N N . PHE B 1 448 ? 1.594 -17.828 6.469 1 80.75 448 PHE B N 1
ATOM 7819 C CA . PHE B 1 448 ? 2.918 -18.344 6.789 1 80.75 448 PHE B CA 1
ATOM 7820 C C . PHE B 1 448 ? 2.914 -19.047 8.141 1 80.75 448 PHE B C 1
ATOM 7822 O O . PHE B 1 448 ? 3.545 -20.078 8.312 1 80.75 448 PHE B O 1
ATOM 7829 N N . LEU B 1 449 ? 2.248 -18.469 9.055 1 89.69 449 LEU B N 1
ATOM 7830 C CA . LEU B 1 449 ? 2.176 -19.031 10.391 1 89.69 449 LEU B CA 1
ATOM 7831 C C . LEU B 1 449 ? 1.426 -20.359 10.383 1 89.69 449 LEU B C 1
ATOM 7833 O O . LEU B 1 449 ? 1.87 -21.328 10.992 1 89.69 449 LEU B O 1
ATOM 7837 N N . LEU B 1 450 ? 0.35 -20.422 9.688 1 88 450 LEU B N 1
ATOM 7838 C CA . LEU B 1 450 ? -0.451 -21.625 9.625 1 88 450 LEU B CA 1
ATOM 7839 C C . LEU B 1 450 ? 0.282 -22.719 8.852 1 88 450 LEU B C 1
ATOM 7841 O O . LEU B 1 450 ? 0.152 -23.906 9.164 1 88 450 LEU B O 1
ATOM 7845 N N . ASN B 1 451 ? 1.027 -22.281 7.879 1 80.12 451 ASN B N 1
ATOM 7846 C CA . ASN B 1 451 ? 1.793 -23.25 7.094 1 80.12 451 ASN B CA 1
ATOM 7847 C C . ASN B 1 451 ? 2.908 -23.891 7.918 1 80.12 451 ASN B C 1
ATOM 7849 O O . ASN B 1 451 ? 3.391 -24.969 7.586 1 80.12 451 ASN B O 1
ATOM 7853 N N . SER B 1 452 ? 3.307 -23.219 8.977 1 83.62 452 SER B N 1
ATOM 7854 C CA . SER B 1 452 ? 4.281 -23.781 9.906 1 83.62 452 SER B CA 1
ATOM 7855 C C . SER B 1 452 ? 3.596 -24.594 10.992 1 83.62 452 SER B C 1
ATOM 7857 O O . SER B 1 452 ? 4.227 -24.969 11.984 1 83.62 452 SER B O 1
ATOM 7859 N N . GLU B 1 453 ? 2.303 -24.828 10.859 1 88.38 453 GLU B N 1
ATOM 7860 C CA . GLU B 1 453 ? 1.472 -25.656 11.727 1 88.38 453 GLU B CA 1
ATOM 7861 C C . GLU B 1 453 ? 1.316 -25.016 13.109 1 88.38 453 GLU B C 1
ATOM 7863 O O . GLU B 1 453 ? 1.36 -25.719 14.117 1 88.38 453 GLU B O 1
ATOM 7868 N N . ASP B 1 454 ? 1.359 -23.75 13.156 1 91.31 454 ASP B N 1
ATOM 7869 C CA . ASP B 1 454 ? 1.05 -22.984 14.359 1 91.31 454 ASP B CA 1
ATOM 7870 C C . ASP B 1 454 ? -0.348 -22.375 14.281 1 91.31 454 ASP B C 1
ATOM 7872 O O . ASP B 1 454 ? -0.606 -21.5 13.445 1 91.31 454 ASP B O 1
ATOM 7876 N N . TYR B 1 455 ? -1.181 -22.828 15.195 1 92 455 TYR B N 1
ATOM 7877 C CA . TYR B 1 455 ? -2.58 -22.438 15.117 1 92 455 TYR B CA 1
ATOM 7878 C C . TYR B 1 455 ? -2.83 -21.156 15.914 1 92 455 TYR B C 1
ATOM 7880 O O . TYR B 1 455 ? -3.959 -20.656 15.969 1 92 455 TYR B O 1
ATOM 7888 N N . ARG B 1 456 ? -1.793 -20.5 16.641 1 93.5 456 ARG B N 1
ATOM 7889 C CA . ARG B 1 456 ? -1.944 -19.297 17.438 1 93.5 456 ARG B CA 1
ATOM 7890 C C . ARG B 1 456 ? -1.894 -18.047 16.562 1 93.5 456 ARG B C 1
ATOM 7892 O O . ARG B 1 456 ? -1.134 -17.109 16.844 1 93.5 456 ARG B O 1
ATOM 7899 N N . TRP B 1 457 ? -2.805 -17.922 15.57 1 95.38 457 TRP B N 1
ATOM 7900 C CA . TRP B 1 457 ? -2.775 -16.859 14.578 1 95.38 457 TRP B CA 1
ATOM 7901 C C . TRP B 1 457 ? -3.549 -15.633 15.062 1 95.38 457 TRP B C 1
ATOM 7903 O O . TRP B 1 457 ? -3.297 -14.508 14.617 1 95.38 457 TRP B O 1
ATOM 7913 N N . GLN B 1 458 ? -4.445 -15.773 16.016 1 96.25 458 GLN B N 1
ATOM 7914 C CA . GLN B 1 458 ? -5.348 -14.688 16.391 1 96.25 458 GLN B CA 1
ATOM 7915 C C . GLN B 1 458 ? -4.582 -13.539 17.031 1 96.25 458 GLN B C 1
ATOM 7917 O O . GLN B 1 458 ? -4.605 -12.414 16.516 1 96.25 458 GLN B O 1
ATOM 7922 N N . TRP B 1 459 ? -3.795 -13.828 18.062 1 96.69 459 TRP B N 1
ATOM 7923 C CA . TRP B 1 459 ? -2.988 -12.789 18.688 1 96.69 459 TRP B CA 1
ATOM 7924 C C . TRP B 1 459 ? -1.836 -12.375 17.781 1 96.69 459 TRP B C 1
ATOM 7926 O O . TRP B 1 459 ? -1.446 -11.203 17.766 1 96.69 459 TRP B O 1
ATOM 7936 N N . THR B 1 460 ? -1.359 -13.297 17.062 1 96.25 460 THR B N 1
ATOM 7937 C CA . THR B 1 460 ? -0.232 -13 16.188 1 96.25 460 THR B CA 1
ATOM 7938 C C . THR B 1 460 ? -0.65 -12.031 15.078 1 96.25 460 THR B C 1
ATOM 7940 O O . THR B 1 460 ? 0.095 -11.109 14.734 1 96.25 460 THR B O 1
ATOM 7943 N N . SER B 1 461 ? -1.799 -12.25 14.547 1 96.31 461 SER B N 1
ATOM 7944 C CA . SER B 1 461 ? -2.275 -11.359 13.5 1 96.31 461 SER B CA 1
ATOM 7945 C C . SER B 1 461 ? -2.562 -9.961 14.047 1 96.31 461 SER B C 1
ATOM 7947 O O . SER B 1 461 ? -2.238 -8.961 13.406 1 96.31 461 SER B O 1
ATOM 7949 N N . PHE B 1 462 ? -3.178 -9.867 15.219 1 97.69 462 PHE B N 1
ATOM 7950 C CA . PHE B 1 462 ? -3.436 -8.57 15.828 1 97.69 462 PHE B CA 1
ATOM 7951 C C . PHE B 1 462 ? -2.131 -7.836 16.109 1 97.69 462 PHE B C 1
ATOM 7953 O O . PHE B 1 462 ? -1.991 -6.652 15.797 1 97.69 462 PHE B O 1
ATOM 7960 N N . MET B 1 463 ? -1.204 -8.531 16.703 1 97 463 MET B N 1
ATOM 7961 C CA . MET B 1 463 ? 0.062 -7.91 17.094 1 97 463 MET B CA 1
ATOM 7962 C C . MET B 1 463 ? 0.89 -7.562 15.859 1 97 463 MET B C 1
ATOM 7964 O O . MET B 1 463 ? 1.69 -6.625 15.891 1 97 463 MET B O 1
ATOM 7968 N N . SER B 1 464 ? 0.715 -8.312 14.805 1 94.19 464 SER B N 1
ATOM 7969 C CA . SER B 1 464 ? 1.386 -8 13.547 1 94.19 464 SER B CA 1
ATOM 7970 C C . SER B 1 464 ? 0.957 -6.633 13.023 1 94.19 464 SER B C 1
ATOM 7972 O O . SER B 1 464 ? 1.787 -5.855 12.547 1 94.19 464 SER B O 1
ATOM 7974 N N . GLY B 1 465 ? -0.278 -6.352 13.102 1 95.56 465 GLY B N 1
ATOM 7975 C CA . GLY B 1 465 ? -0.765 -5.039 12.711 1 95.56 465 GLY B CA 1
ATOM 7976 C C . GLY B 1 465 ? -0.435 -3.953 13.719 1 95.56 465 GLY B C 1
ATOM 7977 O O . GLY B 1 465 ? -0.082 -2.834 13.336 1 95.56 465 GLY B O 1
ATOM 7978 N N . ALA B 1 466 ? -0.456 -4.32 14.961 1 97.25 466 ALA B N 1
ATOM 7979 C CA . ALA B 1 466 ? -0.259 -3.346 16.031 1 97.25 466 ALA B CA 1
ATOM 7980 C C . ALA B 1 466 ? 1.211 -2.953 16.156 1 97.25 466 ALA B C 1
ATOM 7982 O O . ALA B 1 466 ? 1.534 -1.887 16.688 1 97.25 466 ALA B O 1
ATOM 7983 N N . SER B 1 467 ? 2.109 -3.727 15.625 1 96.56 467 SER B N 1
ATOM 7984 C CA . SER B 1 467 ? 3.539 -3.482 15.773 1 96.56 467 SER B CA 1
ATOM 7985 C C . SER B 1 467 ? 3.965 -2.225 15.023 1 96.56 467 SER B C 1
ATOM 7987 O O . SER B 1 467 ? 5.047 -1.685 15.266 1 96.56 467 SER B O 1
ATOM 7989 N N . ILE B 1 468 ? 3.121 -1.705 14.156 1 95.5 468 ILE B N 1
ATOM 7990 C CA . ILE B 1 468 ? 3.424 -0.467 13.445 1 95.5 468 ILE B CA 1
ATOM 7991 C C . ILE B 1 468 ? 3.592 0.673 14.453 1 95.5 468 ILE B C 1
ATOM 7993 O O . ILE B 1 468 ? 4.316 1.636 14.188 1 95.5 468 ILE B O 1
ATOM 7997 N N . SER B 1 469 ? 2.961 0.54 15.594 1 96.5 469 SER B N 1
ATOM 7998 C CA . SER B 1 469 ? 3.02 1.58 16.625 1 96.5 469 SER B CA 1
ATOM 7999 C C . SER B 1 469 ? 4.441 1.766 17.141 1 96.5 469 SER B C 1
ATOM 8001 O O . SER B 1 469 ? 4.855 2.887 17.438 1 96.5 469 SER B O 1
ATOM 8003 N N . ILE B 1 470 ? 5.184 0.717 17.141 1 96.06 470 ILE B N 1
ATOM 8004 C CA . ILE B 1 470 ? 6.555 0.79 17.625 1 96.06 470 ILE B CA 1
ATOM 8005 C C . ILE B 1 470 ? 7.418 1.568 16.641 1 96.06 470 ILE B C 1
ATOM 8007 O O . ILE B 1 470 ? 8.172 2.465 17.031 1 96.06 470 ILE B O 1
ATOM 8011 N N . TYR B 1 471 ? 7.262 1.32 15.438 1 94.81 471 TYR B N 1
ATOM 8012 C CA . TYR B 1 471 ? 8.047 1.998 14.414 1 94.81 471 TYR B CA 1
ATOM 8013 C C . TYR B 1 471 ? 7.629 3.459 14.289 1 94.81 471 TYR B C 1
ATOM 8015 O O . TYR B 1 471 ? 8.477 4.34 14.141 1 94.81 471 TYR B O 1
ATOM 8023 N N . ALA B 1 472 ? 6.359 3.666 14.359 1 95.12 472 ALA B N 1
ATOM 8024 C CA . ALA B 1 472 ? 5.867 5.039 14.281 1 95.12 472 ALA B CA 1
ATOM 8025 C C . ALA B 1 472 ? 6.348 5.867 15.469 1 95.12 472 ALA B C 1
ATOM 8027 O O . ALA B 1 472 ? 6.668 7.047 15.32 1 95.12 472 ALA B O 1
ATOM 8028 N N . TYR B 1 473 ? 6.387 5.27 16.625 1 97.06 473 TYR B N 1
ATOM 8029 C CA . TYR B 1 473 ? 6.832 5.996 17.812 1 97.06 473 TYR B CA 1
ATOM 8030 C C . TYR B 1 473 ? 8.32 6.305 17.734 1 97.06 473 TYR B C 1
ATOM 8032 O O . TYR B 1 473 ? 8.758 7.398 18.094 1 97.06 473 TYR B O 1
ATOM 8040 N N . LEU B 1 474 ? 9.078 5.391 17.281 1 95.69 474 LEU B N 1
ATOM 8041 C CA . LEU B 1 474 ? 10.508 5.637 17.078 1 95.69 474 LEU B CA 1
ATOM 8042 C C . LEU B 1 474 ? 10.727 6.73 16.031 1 95.69 474 LEU B C 1
ATOM 8044 O O . LEU B 1 474 ? 11.625 7.562 16.188 1 95.69 474 LEU B O 1
ATOM 8048 N N . TYR B 1 475 ? 9.906 6.656 15.078 1 92.94 475 TYR B N 1
ATOM 8049 C CA . TYR B 1 475 ? 9.984 7.688 14.047 1 92.94 475 TYR B CA 1
ATOM 8050 C C . TYR B 1 475 ? 9.633 9.055 14.625 1 92.94 475 TYR B C 1
ATOM 8052 O O . TYR B 1 475 ? 10.219 10.07 14.234 1 92.94 475 TYR B O 1
ATOM 8060 N N . SER B 1 476 ? 8.672 9.094 15.492 1 94.94 476 SER B N 1
ATOM 8061 C CA . SER B 1 476 ? 8.305 10.359 16.109 1 94.94 476 SER B CA 1
ATOM 8062 C C . SER B 1 476 ? 9.453 10.906 16.953 1 94.94 476 SER B C 1
ATOM 8064 O O . SER B 1 476 ? 9.648 12.125 17.031 1 94.94 476 SER B O 1
ATOM 8066 N N . ALA B 1 477 ? 10.164 10.016 17.578 1 94.94 477 ALA B N 1
ATOM 8067 C CA . ALA B 1 477 ? 11.336 10.445 18.328 1 94.94 477 ALA B CA 1
ATOM 8068 C C . ALA B 1 477 ? 12.406 11.016 17.406 1 94.94 477 ALA B C 1
ATOM 8070 O O . ALA B 1 477 ? 13.031 12.031 17.719 1 94.94 477 ALA B O 1
ATOM 8071 N N . TYR B 1 478 ? 12.586 10.375 16.344 1 92 478 TYR B N 1
ATOM 8072 C CA . TYR B 1 478 ? 13.516 10.875 15.344 1 92 478 TYR B CA 1
ATOM 8073 C C . TYR B 1 478 ? 13.078 12.25 14.836 1 92 478 TYR B C 1
ATOM 8075 O O . TYR B 1 478 ? 13.906 13.156 14.688 1 92 478 TYR B O 1
ATOM 8083 N N . TYR B 1 479 ? 11.828 12.406 14.547 1 89.19 479 TYR B N 1
ATOM 8084 C CA . TYR B 1 479 ? 11.273 13.672 14.078 1 89.19 479 TYR B CA 1
ATOM 8085 C C . TYR B 1 479 ? 11.516 14.781 15.102 1 89.19 479 TYR B C 1
ATOM 8087 O O . TYR B 1 479 ? 11.906 15.891 14.742 1 89.19 479 TYR B O 1
ATOM 8095 N N . PHE B 1 480 ? 11.32 14.461 16.328 1 92.69 480 PHE B N 1
ATOM 8096 C CA . PHE B 1 480 ? 11.469 15.445 17.391 1 92.69 480 PHE B CA 1
ATOM 8097 C C . PHE B 1 480 ? 12.922 15.898 17.5 1 92.69 480 PHE B C 1
ATOM 8099 O O . PHE B 1 480 ? 13.195 17.094 17.625 1 92.69 480 PHE B O 1
ATOM 8106 N N . ILE B 1 481 ? 13.867 15.039 17.391 1 90.75 481 ILE B N 1
ATOM 8107 C CA . ILE B 1 481 ? 15.273 15.328 17.672 1 90.75 481 ILE B CA 1
ATOM 8108 C C . ILE B 1 481 ? 15.914 15.977 16.438 1 90.75 481 ILE B C 1
ATOM 8110 O O . ILE B 1 481 ? 16.688 16.938 16.562 1 90.75 481 ILE B O 1
ATOM 8114 N N . PHE B 1 482 ? 15.469 15.633 15.258 1 82.5 482 PHE B N 1
ATOM 8115 C CA . PHE B 1 482 ? 16.25 16.031 14.094 1 82.5 482 PHE B CA 1
ATOM 8116 C C . PHE B 1 482 ? 15.484 17.047 13.25 1 82.5 482 PHE B C 1
ATOM 8118 O O . PHE B 1 482 ? 16.078 17.797 12.477 1 82.5 482 PHE B O 1
ATOM 8125 N N . LYS B 1 483 ? 14.188 17.047 13.375 1 79.94 483 LYS B N 1
ATOM 8126 C CA . LYS B 1 483 ? 13.438 17.875 12.43 1 79.94 483 LYS B CA 1
ATOM 8127 C C . LYS B 1 483 ? 12.789 19.062 13.125 1 79.94 483 LYS B C 1
ATOM 8129 O O . LYS B 1 483 ? 12.273 19.969 12.469 1 79.94 483 LYS B O 1
ATOM 8134 N N . THR B 1 484 ? 12.781 19 14.367 1 83.44 484 THR B N 1
ATOM 8135 C CA . THR B 1 484 ? 12.156 20.109 15.078 1 83.44 484 THR B CA 1
ATOM 8136 C C . THR B 1 484 ? 13.164 20.797 15.992 1 83.44 484 THR B C 1
ATOM 8138 O O . THR B 1 484 ? 14.25 20.266 16.25 1 83.44 484 THR B O 1
ATOM 8141 N N . LYS B 1 485 ? 12.844 22.062 16.266 1 85.06 485 LYS B N 1
ATOM 8142 C CA . LYS B 1 485 ? 13.641 22.828 17.234 1 85.06 485 LYS B CA 1
ATOM 8143 C C . LYS B 1 485 ? 12.891 23.016 18.547 1 85.06 485 LYS B C 1
ATOM 8145 O O . LYS B 1 485 ? 13.109 24 19.266 1 85.06 485 LYS B O 1
ATOM 8150 N N . MET B 1 486 ? 12.031 22.109 18.781 1 88.19 486 MET B N 1
ATOM 8151 C CA . MET B 1 486 ? 11.258 22.156 20.016 1 88.19 486 MET B CA 1
ATOM 8152 C C . MET B 1 486 ? 12.141 21.875 21.234 1 88.19 486 MET B C 1
ATOM 8154 O O . MET B 1 486 ? 13.047 21.047 21.156 1 88.19 486 MET B O 1
ATOM 8158 N N . ASN B 1 487 ? 11.914 22.609 22.188 1 88.12 487 ASN B N 1
ATOM 8159 C CA . ASN B 1 487 ? 12.695 22.422 23.406 1 88.12 487 ASN B CA 1
ATOM 8160 C C . ASN B 1 487 ? 11.867 22.703 24.656 1 88.12 487 ASN B C 1
ATOM 8162 O O . ASN B 1 487 ? 10.758 23.234 24.562 1 88.12 487 ASN B O 1
ATOM 8166 N N . GLY B 1 488 ? 12.391 22.141 25.828 1 90.44 488 GLY B N 1
ATOM 8167 C CA . GLY B 1 488 ? 11.688 22.375 27.078 1 90.44 488 GLY B CA 1
ATOM 8168 C C . GLY B 1 488 ? 10.93 21.141 27.562 1 90.44 488 GLY B C 1
ATOM 8169 O O . GLY B 1 488 ? 10.578 20.281 26.766 1 90.44 488 GLY B O 1
ATOM 8170 N N . PHE B 1 489 ? 10.719 21.125 28.797 1 92.75 489 PHE B N 1
ATOM 8171 C CA . PHE B 1 489 ? 10.055 19.969 29.391 1 92.75 489 PHE B CA 1
ATOM 8172 C C . PHE B 1 489 ? 8.586 19.922 29 1 92.75 489 PHE B C 1
ATOM 8174 O O . PHE B 1 489 ? 8.047 18.844 28.75 1 92.75 489 PHE B O 1
ATOM 8181 N N . PHE B 1 490 ? 7.902 21.031 29 1 92.5 490 PHE B N 1
ATOM 8182 C CA . PHE B 1 490 ? 6.488 21.047 28.656 1 92.5 490 PHE B CA 1
ATOM 8183 C C . PHE B 1 490 ? 6.285 20.562 27.219 1 92.5 490 PHE B C 1
ATOM 8185 O O . PHE B 1 490 ? 5.492 19.641 26.984 1 92.5 490 PHE B O 1
ATOM 8192 N N . GLN B 1 491 ? 6.996 21.156 26.344 1 92.31 491 GLN B N 1
ATOM 8193 C CA . GLN B 1 491 ? 6.824 20.797 24.938 1 92.31 491 GLN B CA 1
ATOM 8194 C C . GLN B 1 491 ? 7.23 19.344 24.672 1 92.31 491 GLN B C 1
ATOM 8196 O O . GLN B 1 491 ? 6.598 18.641 23.891 1 92.31 491 GLN B O 1
ATOM 8201 N N . THR B 1 492 ? 8.305 18.906 25.328 1 94.5 492 THR B N 1
ATOM 8202 C CA . THR B 1 492 ? 8.758 17.531 25.156 1 94.5 492 THR B CA 1
ATOM 8203 C C . THR B 1 492 ? 7.727 16.547 25.703 1 94.5 492 THR B C 1
ATOM 8205 O O . THR B 1 492 ? 7.422 15.539 25.047 1 94.5 492 THR B O 1
ATOM 8208 N N . SER B 1 493 ? 7.23 16.859 26.875 1 95 493 SER B N 1
ATOM 8209 C CA . SER B 1 493 ? 6.215 15.977 27.453 1 95 493 SER B CA 1
ATOM 8210 C C . SER B 1 493 ? 4.941 15.992 26.609 1 95 493 SER B C 1
ATOM 8212 O O . SER B 1 493 ? 4.324 14.945 26.391 1 95 493 SER B O 1
ATOM 8214 N N . PHE B 1 494 ? 4.566 17.125 26.172 1 94.31 494 PHE B N 1
ATOM 8215 C CA . PHE B 1 494 ? 3.375 17.25 25.344 1 94.31 494 PHE B CA 1
ATOM 8216 C C . PHE B 1 494 ? 3.521 16.438 24.062 1 94.31 494 PHE B C 1
ATOM 8218 O O . PHE B 1 494 ? 2.613 15.703 23.688 1 94.31 494 PHE B O 1
ATOM 8225 N N . PHE B 1 495 ? 4.641 16.562 23.438 1 94.75 495 PHE B N 1
ATOM 8226 C CA . PHE B 1 495 ? 4.895 15.891 22.172 1 94.75 495 PHE B CA 1
ATOM 8227 C C . PHE B 1 495 ? 4.918 14.375 22.344 1 94.75 495 PHE B C 1
ATOM 8229 O O . PHE B 1 495 ? 4.195 13.656 21.656 1 94.75 495 PHE B O 1
ATOM 8236 N N . PHE B 1 496 ? 5.641 13.852 23.266 1 96.12 496 PHE B N 1
ATOM 8237 C CA . PHE B 1 496 ? 5.871 12.422 23.375 1 96.12 496 PHE B CA 1
ATOM 8238 C C . PHE B 1 496 ? 4.645 11.711 23.953 1 96.12 496 PHE B C 1
ATOM 8240 O O . PHE B 1 496 ? 4.359 10.57 23.594 1 96.12 496 PHE B O 1
ATOM 8247 N N . VAL B 1 497 ? 3.904 12.383 24.812 1 96.62 497 VAL B N 1
ATOM 8248 C CA . VAL B 1 497 ? 2.707 11.758 25.375 1 96.62 497 VAL B CA 1
ATOM 8249 C C . VAL B 1 497 ? 1.629 11.664 24.297 1 96.62 497 VAL B C 1
ATOM 8251 O O . VAL B 1 497 ? 1.038 10.602 24.094 1 96.62 497 VAL B O 1
ATOM 8254 N N . TYR B 1 498 ? 1.429 12.719 23.547 1 94.62 498 TYR B N 1
ATOM 8255 C CA . TYR B 1 498 ? 0.374 12.688 22.547 1 94.62 498 TYR B CA 1
ATOM 8256 C C . TYR B 1 498 ? 0.801 11.867 21.328 1 94.62 498 TYR B C 1
ATOM 8258 O O . TYR B 1 498 ? -0.034 11.258 20.656 1 94.62 498 TYR B O 1
ATOM 8266 N N . MET B 1 499 ? 2.045 11.875 21.047 1 96 499 MET B N 1
ATOM 8267 C CA . MET B 1 499 ? 2.508 10.977 20 1 96 499 MET B CA 1
ATOM 8268 C C . MET B 1 499 ? 2.365 9.516 20.438 1 96 499 MET B C 1
ATOM 8270 O O . MET B 1 499 ? 2.082 8.648 19.609 1 96 499 MET B O 1
ATOM 8274 N N . GLY B 1 500 ? 2.648 9.336 21.734 1 96.75 500 GLY B N 1
ATOM 8275 C CA . GLY B 1 500 ? 2.408 8 22.266 1 96.75 500 GLY B CA 1
ATOM 8276 C C . GLY B 1 500 ? 0.962 7.559 22.125 1 96.75 500 GLY B C 1
ATOM 8277 O O . GLY B 1 500 ? 0.688 6.418 21.75 1 96.75 500 GLY B O 1
ATOM 8278 N N . LEU B 1 501 ? 0.126 8.438 22.438 1 96.62 501 LEU B N 1
ATOM 8279 C CA . LEU B 1 501 ? -1.296 8.141 22.297 1 96.62 501 LEU B CA 1
ATOM 8280 C C . LEU B 1 501 ? -1.654 7.895 20.828 1 96.62 501 LEU B C 1
ATOM 8282 O O . LEU B 1 501 ? -2.383 6.949 20.516 1 96.62 501 LEU B O 1
ATOM 8286 N N . PHE B 1 502 ? -1.14 8.727 19.938 1 95.56 502 PHE B N 1
ATOM 8287 C CA . PHE B 1 502 ? -1.376 8.586 18.516 1 95.56 502 PHE B CA 1
ATOM 8288 C C . PHE B 1 502 ? -0.904 7.227 18.016 1 95.56 502 PHE B C 1
ATOM 8290 O O . PHE B 1 502 ? -1.615 6.551 17.266 1 95.56 502 PHE B O 1
ATOM 8297 N N . CYS B 1 503 ? 0.228 6.863 18.453 1 96.38 503 CYS B N 1
ATOM 8298 C CA . CYS B 1 503 ? 0.795 5.598 18 1 96.38 503 CYS B CA 1
ATOM 8299 C C . CYS B 1 503 ? 0.025 4.418 18.578 1 96.38 503 CYS B C 1
ATOM 8301 O O . CYS B 1 503 ? -0.115 3.379 17.922 1 96.38 503 CYS B O 1
ATOM 8303 N N . MET B 1 504 ? -0.417 4.531 19.75 1 96.62 504 MET B N 1
ATOM 8304 C CA . MET B 1 504 ? -1.235 3.473 20.344 1 96.62 504 MET B CA 1
ATOM 8305 C C . MET B 1 504 ? -2.553 3.326 19.578 1 96.62 504 MET B C 1
ATOM 8307 O O . MET B 1 504 ? -3.012 2.209 19.344 1 96.62 504 MET B O 1
ATOM 8311 N N . TYR B 1 505 ? -3.127 4.453 19.234 1 97.25 505 TYR B N 1
ATOM 8312 C CA . TYR B 1 505 ? -4.352 4.414 18.453 1 97.25 505 TYR B CA 1
ATOM 8313 C C . TYR B 1 505 ? -4.098 3.791 17.078 1 97.25 505 TYR B C 1
ATOM 8315 O O . TYR B 1 505 ? -4.91 3.006 16.594 1 97.25 505 TYR B O 1
ATOM 8323 N N . LEU B 1 506 ? -2.994 4.164 16.531 1 96.75 506 LEU B N 1
ATOM 8324 C CA . LEU B 1 506 ? -2.617 3.596 15.242 1 96.75 506 LEU B CA 1
ATOM 8325 C C . LEU B 1 506 ? -2.416 2.088 15.352 1 96.75 506 LEU B C 1
ATOM 8327 O O . LEU B 1 506 ? -2.822 1.339 14.461 1 96.75 506 LEU B O 1
ATOM 8331 N N . GLY B 1 507 ? -1.803 1.689 16.422 1 97.38 507 GLY B N 1
ATOM 8332 C CA . GLY B 1 507 ? -1.58 0.27 16.656 1 97.38 507 GLY B CA 1
ATOM 8333 C C . GLY B 1 507 ? -2.867 -0.517 16.812 1 97.38 507 GLY B C 1
ATOM 8334 O O . GLY B 1 507 ? -3.027 -1.586 16.219 1 97.38 507 GLY B O 1
ATOM 8335 N N . VAL B 1 508 ? -3.713 0.019 17.594 1 97.75 508 VAL B N 1
ATOM 8336 C CA . VAL B 1 508 ? -4.98 -0.662 17.844 1 97.75 508 VAL B CA 1
ATOM 8337 C C . VAL B 1 508 ? -5.801 -0.706 16.547 1 97.75 508 VAL B C 1
ATOM 8339 O O . VAL B 1 508 ? -6.438 -1.718 16.25 1 97.75 508 VAL B O 1
ATOM 8342 N N . LEU B 1 509 ? -5.793 0.344 15.828 1 98.06 509 LEU B N 1
ATOM 8343 C CA . LEU B 1 509 ? -6.523 0.414 14.57 1 98.06 509 LEU B CA 1
ATOM 8344 C C . LEU B 1 509 ? -5.965 -0.588 13.562 1 98.06 509 LEU B C 1
ATOM 8346 O O . LEU B 1 509 ? -6.707 -1.417 13.031 1 98.06 509 LEU B O 1
ATOM 8350 N N . CYS B 1 510 ? -4.688 -0.54 13.336 1 97.69 510 CYS B N 1
ATOM 8351 C CA . CYS B 1 510 ? -4.059 -1.433 12.375 1 97.69 510 CYS B CA 1
ATOM 8352 C C . CYS B 1 510 ? -4.121 -2.879 12.844 1 97.69 510 CYS B C 1
ATOM 8354 O O . CYS B 1 510 ? -4.266 -3.797 12.031 1 97.69 510 CYS B O 1
ATOM 8356 N N . GLY B 1 511 ? -3.938 -3.041 14.117 1 98.12 511 GLY B N 1
ATOM 8357 C CA . GLY B 1 511 ? -4.07 -4.383 14.656 1 98.12 511 GLY B CA 1
ATOM 8358 C C . GLY B 1 511 ? -5.441 -4.988 14.422 1 98.12 511 GLY B C 1
ATOM 8359 O O . GLY B 1 511 ? -5.555 -6.164 14.062 1 98.12 511 GLY B O 1
ATOM 8360 N N . SER B 1 512 ? -6.438 -4.238 14.617 1 98.31 512 SER B N 1
ATOM 8361 C CA . SER B 1 512 ? -7.801 -4.723 14.43 1 98.31 512 SER B CA 1
ATOM 8362 C C . SER B 1 512 ? -8.086 -5.008 12.961 1 98.31 512 SER B C 1
ATOM 8364 O O . SER B 1 512 ? -8.719 -6.012 12.633 1 98.31 512 SER B O 1
ATOM 8366 N N . VAL B 1 513 ? -7.617 -4.141 12.125 1 97.44 513 VAL B N 1
ATOM 8367 C CA . VAL B 1 513 ? -7.801 -4.352 10.695 1 97.44 513 VAL B CA 1
ATOM 8368 C C . VAL B 1 513 ? -7.07 -5.617 10.258 1 97.44 513 VAL B C 1
ATOM 8370 O O . VAL B 1 513 ? -7.594 -6.406 9.469 1 97.44 513 VAL B O 1
ATOM 8373 N N . ALA B 1 514 ? -5.918 -5.734 10.766 1 97.12 514 ALA B N 1
ATOM 8374 C CA . ALA B 1 514 ? -5.121 -6.918 10.453 1 97.12 514 ALA B CA 1
ATOM 8375 C C . ALA B 1 514 ? -5.828 -8.195 10.914 1 97.12 514 ALA B C 1
ATOM 8377 O O . ALA B 1 514 ? -5.895 -9.172 10.172 1 97.12 514 ALA B O 1
ATOM 8378 N N . TYR B 1 515 ? -6.375 -8.219 12.086 1 97.94 515 TYR B N 1
ATOM 8379 C CA . TYR B 1 515 ? -7.074 -9.391 12.602 1 97.94 515 TYR B CA 1
ATOM 8380 C C . TYR B 1 515 ? -8.312 -9.703 11.773 1 97.94 515 TYR B C 1
ATOM 8382 O O . TYR B 1 515 ? -8.578 -10.867 11.453 1 97.94 515 TYR B O 1
ATOM 8390 N N . LEU B 1 516 ? -9.062 -8.703 11.523 1 97 516 LEU B N 1
ATOM 8391 C CA . LEU B 1 516 ? -10.297 -8.914 10.781 1 97 516 LEU B CA 1
ATOM 8392 C C . LEU B 1 516 ? -10.008 -9.469 9.391 1 97 516 LEU B C 1
ATOM 8394 O O . LEU B 1 516 ? -10.742 -10.32 8.891 1 97 516 LEU B O 1
ATOM 8398 N N . ALA B 1 517 ? -8.992 -8.953 8.797 1 94.81 517 ALA B N 1
ATOM 8399 C CA . ALA B 1 517 ? -8.594 -9.477 7.492 1 94.81 517 ALA B CA 1
ATOM 8400 C C . ALA B 1 517 ? -8.109 -10.922 7.605 1 94.81 517 ALA B C 1
ATOM 8402 O O . ALA B 1 517 ? -8.484 -11.766 6.789 1 94.81 517 ALA B O 1
ATOM 8403 N N . ALA B 1 518 ? -7.312 -11.18 8.555 1 95.44 518 ALA B N 1
ATOM 8404 C CA . ALA B 1 518 ? -6.805 -12.531 8.766 1 95.44 518 ALA B CA 1
ATOM 8405 C C . ALA B 1 518 ? -7.941 -13.5 9.078 1 95.44 518 ALA B C 1
ATOM 8407 O O . ALA B 1 518 ? -7.941 -14.641 8.609 1 95.44 518 ALA B O 1
ATOM 8408 N N . SER B 1 519 ? -8.859 -13.055 9.875 1 95.44 519 SER B N 1
ATOM 8409 C CA . SER B 1 519 ? -10 -13.898 10.242 1 95.44 519 SER B CA 1
ATOM 8410 C C . SER B 1 519 ? -10.82 -14.266 9.008 1 95.44 519 SER B C 1
ATOM 8412 O O . SER B 1 519 ? -11.242 -15.414 8.859 1 95.44 519 SER B O 1
ATOM 8414 N N . ARG B 1 520 ? -11.055 -13.352 8.195 1 92.44 520 ARG B N 1
ATOM 8415 C CA . ARG B 1 520 ? -11.789 -13.641 6.961 1 92.44 520 ARG B CA 1
ATOM 8416 C C . ARG B 1 520 ? -11 -14.578 6.062 1 92.44 520 ARG B C 1
ATOM 8418 O O . ARG B 1 520 ? -11.57 -15.461 5.414 1 92.44 520 ARG B O 1
ATOM 8425 N N . PHE B 1 521 ? -9.734 -14.383 6.047 1 90.81 521 PHE B N 1
ATOM 8426 C CA . PHE B 1 521 ? -8.852 -15.234 5.258 1 90.81 521 PHE B CA 1
ATOM 8427 C C . PHE B 1 521 ? -8.883 -16.672 5.766 1 90.81 521 PHE B C 1
ATOM 8429 O O . PHE B 1 521 ? -9.023 -17.609 4.98 1 90.81 521 PHE B O 1
ATOM 8436 N N . VAL B 1 522 ? -8.766 -16.828 7.043 1 91.75 522 VAL B N 1
ATOM 8437 C CA . VAL B 1 522 ? -8.719 -18.156 7.648 1 91.75 522 VAL B CA 1
ATOM 8438 C C . VAL B 1 522 ? -10.055 -18.875 7.438 1 91.75 522 VAL B C 1
ATOM 8440 O O . VAL B 1 522 ? -10.086 -20.062 7.094 1 91.75 522 VAL B O 1
ATOM 8443 N N . ARG B 1 523 ? -11.078 -18.172 7.629 1 90.19 523 ARG B N 1
ATOM 8444 C CA . ARG B 1 523 ? -12.391 -18.781 7.43 1 90.19 523 ARG B CA 1
ATOM 8445 C C . ARG B 1 523 ? -12.57 -19.219 5.98 1 90.19 523 ARG B C 1
ATOM 8447 O O . ARG B 1 523 ? -13.133 -20.297 5.719 1 90.19 523 ARG B O 1
ATOM 8454 N N . LYS B 1 524 ? -12.094 -18.469 5.121 1 85.06 524 LYS B N 1
ATOM 8455 C CA . LYS B 1 524 ? -12.25 -18.781 3.703 1 85.06 524 LYS B CA 1
ATOM 8456 C C . LYS B 1 524 ? -11.398 -19.984 3.307 1 85.06 524 LYS B C 1
ATOM 8458 O O . LYS B 1 524 ? -11.867 -20.891 2.607 1 85.06 524 LYS B O 1
ATOM 8463 N N . ILE B 1 525 ? -10.211 -20.047 3.775 1 79.69 525 ILE B N 1
ATOM 8464 C CA . ILE B 1 525 ? -9.305 -21.109 3.357 1 79.69 525 ILE B CA 1
ATOM 8465 C C . ILE B 1 525 ? -9.742 -22.438 3.984 1 79.69 525 ILE B C 1
ATOM 8467 O O . ILE B 1 525 ? -9.625 -23.484 3.365 1 79.69 525 ILE B O 1
ATOM 8471 N N . TYR B 1 526 ? -10.281 -22.391 5.121 1 87.06 526 TYR B N 1
ATOM 8472 C CA . TYR B 1 526 ? -10.633 -23.625 5.797 1 87.06 526 TYR B CA 1
ATOM 8473 C C . TYR B 1 526 ? -12.062 -24.047 5.469 1 87.06 526 TYR B C 1
ATOM 8475 O O . TYR B 1 526 ? -12.492 -25.141 5.816 1 87.06 526 TYR B O 1
ATOM 8483 N N . SER B 1 527 ? -12.812 -23.172 4.938 1 82.69 527 SER B N 1
ATOM 8484 C CA . SER B 1 527 ? -14.125 -23.562 4.426 1 82.69 527 SER B CA 1
ATOM 8485 C C . SER B 1 527 ? -13.984 -24.531 3.248 1 82.69 527 SER B C 1
ATOM 8487 O O . SER B 1 527 ? -14.898 -25.297 2.955 1 82.69 527 SER B O 1
ATOM 8489 N N . THR B 1 528 ? -12.852 -24.547 2.67 1 68.44 528 THR B N 1
ATOM 8490 C CA . THR B 1 528 ? -12.609 -25.391 1.502 1 68.44 528 THR B CA 1
ATOM 8491 C C . THR B 1 528 ? -12 -26.719 1.912 1 68.44 528 THR B C 1
ATOM 8493 O O . THR B 1 528 ? -11.898 -27.641 1.095 1 68.44 528 THR B O 1
ATOM 8496 N N . VAL B 1 529 ? -11.594 -26.766 3.178 1 69.12 529 VAL B N 1
ATOM 8497 C CA . VAL B 1 529 ? -10.984 -28.016 3.646 1 69.12 529 VAL B CA 1
ATOM 8498 C C . VAL B 1 529 ? -12.078 -29.016 3.998 1 69.12 529 VAL B C 1
ATOM 8500 O O . VAL B 1 529 ? -12.984 -28.719 4.777 1 69.12 529 VAL B O 1
ATOM 8503 N N . LYS B 1 530 ? -12.438 -30.094 3.094 1 57.06 530 LYS B N 1
ATOM 8504 C CA . LYS B 1 530 ? -13.398 -31.156 3.381 1 57.06 530 LYS B CA 1
ATOM 8505 C C . LYS B 1 530 ? -12.883 -32.062 4.492 1 57.06 530 LYS B C 1
ATOM 8507 O O . LYS B 1 530 ? -11.797 -32.625 4.387 1 57.06 530 LYS B O 1
ATOM 8512 N N . VAL B 1 531 ? -13.148 -31.797 5.719 1 53.28 531 VAL B N 1
ATOM 8513 C CA . VAL B 1 531 ? -12.797 -32.688 6.824 1 53.28 531 VAL B CA 1
ATOM 8514 C C . VAL B 1 531 ? -13.586 -34 6.719 1 53.28 531 VAL B C 1
ATOM 8516 O O . VAL B 1 531 ? -14.812 -33.969 6.66 1 53.28 531 VAL B O 1
ATOM 8519 N N . ASP B 1 532 ? -13.031 -34.906 5.969 1 43.72 532 ASP B N 1
ATOM 8520 C CA . ASP B 1 532 ? -13.664 -36.219 6.172 1 43.72 532 ASP B CA 1
ATOM 8521 C C . ASP B 1 532 ? -13.773 -36.562 7.656 1 43.72 532 ASP B C 1
ATOM 8523 O O . ASP B 1 532 ? -12.883 -36.219 8.445 1 43.72 532 ASP B O 1
#

Radius of gyration: 36.57 Å; Cα contacts (8 Å, |Δi|>4): 1845; chains: 2; bounding box: 63×115×76 Å

InterPro domains:
  IPR004240 Nonaspanin (TM9SF) [PF02990] (45-204)
  IPR004240 Nonaspanin (TM9SF) [PF02990] (208-489)
  IPR004240 Nonaspanin (TM9SF) [PTHR10766] (212-532)

Organism: Clonorchis sinensis (NCBI:txid79923)

Sequence (1064 aa):
MSPVFLVLLLVPLAYCDEHDHVYTDGEEVVLWMNTIGPYRNRQETYPFYSLPLCRGPKQSIEHAHETLGEALLGIELQYSGIDIRFKVNVTKTPVCTLKVDDGVYASLQNAIANQYWYQMYMDDLPIWSVLGESAGRAETYIWTHKDFTVEYNGNQIIKVVLMNTDLVPVHVGSPISFTYQVTWIPSSVPFEDRFNHYLDFDFFEHKDRELGDEYGWKQVHGDVFRQPAYPGLLASVIGSGAHLAIVSCVVLLLAVTNRLYTERGGFMSTAIFVFAASAPINGMVGGSLYAQMSGKKWIRQFLLGSTLLPILTFAAAFLVNLVAVYYQTSRSIPFLTMLAVVAILLFVIVPLNLVGTVLGRNLCGQANYPCRINSVPRPIPEKKWFMEPGFLILVTGMLPFGSIFIELYFIFTSFWAYKIYFVFGFTLLVLLLLMAVCSSVSAVGTYFLLNSEDYRWQWTSFMSGASISIYAYLYSAYYFIFKTKMNGFFQTSFFFVYMGLFCMYLGVLCGSVAYLAASRFVRKIYSTVKVDMSPVFLVLLLVPLAYC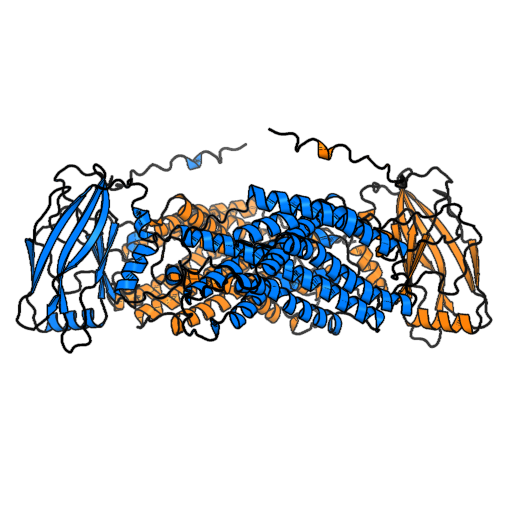DEHDHVYTDGEEVVLWMNTIGPYRNRQETYPFYSLPLCRGPKQSIEHAHETLGEALLGIELQYSGIDIRFKVNVTKTPVCTLKVDDGVYASLQNAIANQYWYQMYMDDLPIWSVLGESAGRAETYIWTHKDFTVEYNGNQIIKVVLMNTDLVPVHVGSPISFTYQVTWIPSSVPFEDRFNHYLDFDFFEHKDRELGDEYGWKQVHGDVFRQPAYPGLLASVIGSGAHLAIVSCVVLLLAVTNRLYTERGGFMSTAIFVFAASAPINGMVGGSLYAQMSGKKWIRQFLLGSTLLPILTFAAAFLVNLVAVYYQTSRSIPFLTMLAVVAILLFVIVPLNLVGTVLGRNLCGQANYPCRINSVPRPIPEKKWFMEPGFLILVTGMLPFGSIFIELYFIFTSFWAYKIYFVFGFTLLVLLLLMAVCSSVSAVGTYFLLNSEDYRWQWTSFMSGASISIYAYLYSAYYFIFKTKMNGFFQTSFFFVYMGLFCMYLGVLCGSVAYLAASRFVRKIYSTVKVD

pLDDT: mean 85.8, std 14.95, range [25.59, 98.31]